Protein AF-A0AAV4HWH4-F1 (afdb_monomer_lite)

Radius of gyration: 40.62 Å; chains: 1; bounding box: 94×68×140 Å

Structure (mmCIF, N/CA/C/O backbone):
data_AF-A0AAV4HWH4-F1
#
_entry.id   AF-A0AAV4HWH4-F1
#
loop_
_atom_site.group_PDB
_atom_site.id
_atom_site.type_symbol
_atom_site.label_atom_id
_atom_site.label_alt_id
_atom_site.label_comp_id
_atom_site.label_asym_id
_atom_site.label_entity_id
_atom_site.label_seq_id
_atom_site.pdbx_PDB_ins_code
_atom_site.Cartn_x
_atom_site.Cartn_y
_atom_site.Cartn_z
_atom_site.occupancy
_atom_site.B_iso_or_equiv
_atom_site.auth_seq_id
_atom_site.auth_comp_id
_atom_site.auth_asym_id
_atom_site.auth_atom_id
_atom_site.pdbx_PDB_model_num
ATOM 1 N N . MET A 1 1 ? 38.257 16.124 -88.987 1.00 31.00 1 MET A N 1
ATOM 2 C CA . MET A 1 1 ? 37.084 15.639 -88.225 1.00 31.00 1 MET A CA 1
ATOM 3 C C . MET A 1 1 ? 37.602 14.963 -86.954 1.00 31.00 1 MET A C 1
ATOM 5 O O . MET A 1 1 ? 37.795 13.763 -86.956 1.00 31.00 1 MET A O 1
ATOM 9 N N . THR A 1 2 ? 38.015 15.641 -85.876 1.00 37.25 2 THR A N 1
ATOM 10 C CA . THR A 1 2 ? 37.569 16.928 -85.294 1.00 37.25 2 THR A CA 1
ATOM 11 C C . THR A 1 2 ? 36.067 16.977 -85.010 1.00 37.25 2 THR A C 1
ATOM 13 O O . THR A 1 2 ? 35.373 17.668 -85.743 1.00 37.25 2 THR A O 1
ATOM 16 N N . THR A 1 3 ? 35.615 16.251 -83.969 1.00 33.22 3 THR A N 1
ATOM 17 C CA . THR A 1 3 ? 34.423 16.556 -83.118 1.00 33.22 3 THR A CA 1
ATOM 18 C C . THR A 1 3 ? 34.149 15.521 -82.003 1.00 33.22 3 THR A C 1
ATOM 20 O O . THR A 1 3 ? 33.497 15.871 -81.027 1.00 33.22 3 THR A O 1
ATOM 23 N N . GLY A 1 4 ? 34.652 14.279 -82.079 1.00 31.33 4 GLY A N 1
ATOM 24 C CA . GLY A 1 4 ? 34.211 13.190 -81.178 1.00 31.33 4 GLY A CA 1
ATOM 25 C C . GLY A 1 4 ? 34.726 13.178 -79.724 1.00 31.33 4 GLY A C 1
ATOM 26 O O . GLY A 1 4 ? 34.066 12.618 -78.861 1.00 31.33 4 GLY A O 1
ATOM 27 N N . TRP A 1 5 ? 35.881 13.783 -79.419 1.00 31.27 5 TRP A N 1
ATOM 28 C CA . TRP A 1 5 ? 36.548 13.630 -78.105 1.00 31.27 5 TRP A CA 1
ATOM 29 C C . TRP A 1 5 ? 36.173 14.681 -77.038 1.00 31.27 5 TRP A C 1
ATOM 31 O O . TRP A 1 5 ? 36.711 14.654 -75.935 1.00 31.27 5 TRP A O 1
ATOM 41 N N . ARG A 1 6 ? 35.255 15.614 -77.333 1.00 30.45 6 ARG A N 1
ATOM 42 C CA . ARG A 1 6 ? 34.819 16.658 -76.375 1.00 30.45 6 ARG A CA 1
ATOM 43 C C . ARG A 1 6 ? 33.550 16.314 -75.582 1.00 30.45 6 ARG A C 1
ATOM 45 O O . ARG A 1 6 ? 33.236 17.029 -74.640 1.00 30.45 6 ARG A O 1
ATOM 52 N N . SER A 1 7 ? 32.851 15.228 -75.909 1.00 32.34 7 SER A N 1
ATOM 53 C CA . SER A 1 7 ? 31.607 14.819 -75.232 1.00 32.34 7 SER A CA 1
ATOM 54 C C . SER A 1 7 ? 31.819 14.088 -73.899 1.00 32.34 7 SER A C 1
ATOM 56 O O . SER A 1 7 ? 30.896 14.023 -73.097 1.00 32.34 7 SER A O 1
ATOM 58 N N . TRP A 1 8 ? 33.019 13.565 -73.620 1.00 32.31 8 TRP A N 1
ATOM 59 C CA . TRP A 1 8 ? 33.271 12.750 -72.418 1.00 32.31 8 TRP A CA 1
ATOM 60 C C . TRP A 1 8 ? 33.640 13.565 -71.164 1.00 32.31 8 TRP A C 1
ATOM 62 O O . TRP A 1 8 ? 33.438 13.110 -70.043 1.00 32.31 8 TRP A O 1
ATOM 72 N N . GLN A 1 9 ? 34.139 14.796 -71.332 1.00 31.34 9 GLN A N 1
ATOM 73 C CA . GLN A 1 9 ? 34.405 15.721 -70.216 1.00 31.34 9 GLN A CA 1
ATOM 74 C C . GLN A 1 9 ? 33.187 16.580 -69.826 1.00 31.34 9 GLN A C 1
ATOM 76 O O . GLN A 1 9 ? 33.262 17.293 -68.834 1.00 31.34 9 GLN A O 1
ATOM 81 N N . HIS A 1 10 ? 32.072 16.489 -70.562 1.00 31.94 10 HIS A N 1
ATOM 82 C CA . HIS A 1 10 ? 30.820 17.224 -70.305 1.00 31.94 10 HIS A CA 1
ATOM 83 C C . HIS A 1 10 ? 29.681 16.292 -69.830 1.00 31.94 10 HIS A C 1
ATOM 85 O O . HIS A 1 10 ? 28.513 16.469 -70.155 1.00 31.94 10 HIS A O 1
ATOM 91 N N . ALA A 1 11 ? 30.065 15.206 -69.150 1.00 32.03 11 ALA A N 1
ATOM 92 C CA . ALA A 1 11 ? 29.164 14.230 -68.529 1.00 32.03 11 ALA A CA 1
ATOM 93 C C . ALA A 1 11 ? 29.600 13.845 -67.099 1.00 32.03 11 ALA A C 1
ATOM 95 O O . ALA A 1 11 ? 28.876 13.150 -66.389 1.00 32.03 11 ALA A O 1
ATOM 96 N N . ARG A 1 12 ? 30.796 14.280 -66.673 1.00 30.09 12 ARG A N 1
ATOM 97 C CA . ARG A 1 12 ? 31.337 14.070 -65.316 1.00 30.09 12 ARG A CA 1
ATOM 98 C C . ARG A 1 12 ? 30.929 15.181 -64.353 1.00 30.09 12 ARG A C 1
ATOM 100 O O . ARG A 1 12 ? 31.027 15.034 -63.141 1.00 30.09 12 ARG A O 1
ATOM 107 N N . THR A 1 13 ? 30.523 16.303 -64.912 1.00 33.69 13 THR A N 1
ATOM 108 C CA . THR A 1 13 ? 30.382 17.568 -64.219 1.00 33.69 13 THR A CA 1
ATOM 109 C C . THR A 1 13 ? 28.881 17.930 -64.220 1.00 33.69 13 THR A C 1
ATOM 111 O O . THR A 1 13 ? 28.396 18.459 -63.225 1.00 33.69 13 THR A O 1
ATOM 114 N N . ILE A 1 14 ? 28.055 17.481 -65.179 1.00 33.00 14 ILE A N 1
ATOM 115 C CA . ILE A 1 14 ? 26.596 17.317 -64.986 1.00 33.00 14 ILE A CA 1
ATOM 116 C C . ILE A 1 14 ? 26.352 16.190 -63.948 1.00 33.00 14 ILE A C 1
ATOM 118 O O . ILE A 1 14 ? 25.985 15.061 -64.252 1.00 33.00 14 ILE A O 1
ATOM 122 N N . ALA A 1 15 ? 26.678 16.499 -62.679 1.00 32.03 15 ALA A N 1
ATOM 123 C CA . ALA A 1 15 ? 26.871 15.547 -61.582 1.00 32.03 15 ALA A CA 1
ATOM 124 C C . ALA A 1 15 ? 26.743 16.105 -60.128 1.00 32.03 15 ALA A C 1
ATOM 126 O O . ALA A 1 15 ? 27.382 15.555 -59.233 1.00 32.03 15 ALA A O 1
ATOM 127 N N . LEU A 1 16 ? 25.931 17.152 -59.849 1.00 37.94 16 LEU A N 1
ATOM 128 C CA . LEU A 1 16 ? 25.263 17.304 -58.524 1.00 37.94 16 LEU A CA 1
ATOM 129 C C . LEU A 1 16 ? 24.168 18.392 -58.470 1.00 37.94 16 LEU A C 1
ATOM 131 O O . LEU A 1 16 ? 24.487 19.551 -58.683 1.00 37.94 16 LEU A O 1
ATOM 135 N N . ASN A 1 17 ? 22.934 18.069 -58.066 1.00 34.72 17 ASN A N 1
ATOM 136 C CA . ASN A 1 17 ? 21.804 18.982 -57.768 1.00 34.72 17 ASN A CA 1
ATOM 137 C C . ASN A 1 17 ? 21.167 19.709 -58.979 1.00 34.72 17 ASN A C 1
ATOM 139 O O . ASN A 1 17 ? 21.891 20.167 -59.858 1.00 34.72 17 ASN A O 1
ATOM 143 N N . ARG A 1 18 ? 19.838 19.944 -59.012 1.00 44.41 18 ARG A N 1
ATOM 144 C CA . ARG A 1 18 ? 18.927 20.102 -57.842 1.00 44.41 18 ARG A CA 1
ATOM 145 C C . ARG A 1 18 ? 17.773 19.111 -57.633 1.00 44.41 18 ARG A C 1
ATOM 147 O O . ARG A 1 18 ? 17.337 19.044 -56.494 1.00 44.41 18 ARG A O 1
ATOM 154 N N . ASP A 1 19 ? 17.385 18.307 -58.620 1.00 41.72 19 ASP A N 1
ATOM 155 C CA . ASP A 1 19 ? 16.590 17.074 -58.389 1.00 41.72 19 ASP A CA 1
ATOM 156 C C . ASP A 1 19 ? 17.247 15.820 -58.981 1.00 41.72 19 ASP A C 1
ATOM 158 O O . ASP A 1 19 ? 16.870 14.692 -58.682 1.00 41.72 19 ASP A O 1
ATOM 162 N N . GLU A 1 20 ? 18.329 16.003 -59.733 1.00 46.97 20 GLU A N 1
ATOM 163 C CA . GLU A 1 20 ? 19.244 14.930 -60.075 1.00 46.97 20 GLU A CA 1
ATOM 164 C C . GLU A 1 20 ? 20.599 15.253 -59.441 1.00 46.97 20 GLU A C 1
ATOM 166 O O . GLU A 1 20 ? 21.101 16.375 -59.552 1.00 46.97 20 GLU A O 1
ATOM 171 N N . TRP A 1 21 ? 21.290 14.246 -58.892 1.00 33.41 21 TRP A N 1
ATOM 172 C CA . TRP A 1 21 ? 22.748 14.311 -58.681 1.00 33.41 21 TRP A CA 1
ATOM 173 C C . TRP A 1 21 ? 23.472 14.427 -60.047 1.00 33.41 21 TRP A C 1
ATOM 175 O O . TRP A 1 21 ? 24.672 14.270 -60.097 1.00 33.41 21 TRP A O 1
ATOM 185 N N . ARG A 1 22 ? 22.779 14.733 -61.160 1.00 34.41 22 ARG A N 1
ATOM 186 C CA . ARG A 1 22 ? 23.283 15.065 -62.497 1.00 34.41 22 ARG A CA 1
ATOM 187 C C . ARG A 1 22 ? 22.965 16.505 -62.936 1.00 34.41 22 ARG A C 1
ATOM 189 O O . ARG A 1 22 ? 22.209 16.715 -63.876 1.00 34.41 22 ARG A O 1
ATOM 196 N N . THR A 1 23 ? 23.564 17.528 -62.306 1.00 34.66 23 THR A N 1
ATOM 197 C CA . THR A 1 23 ? 23.648 18.861 -62.969 1.00 34.66 23 THR A CA 1
ATOM 198 C C . THR A 1 23 ? 24.802 19.799 -62.564 1.00 34.66 23 THR A C 1
ATOM 200 O O . THR A 1 23 ? 25.604 20.181 -63.408 1.00 34.66 23 THR A O 1
ATOM 203 N N . SER A 1 24 ? 24.927 20.218 -61.302 1.00 34.03 24 SER A N 1
ATOM 204 C CA . SER A 1 24 ? 25.642 21.476 -60.968 1.00 34.03 24 SER A CA 1
ATOM 205 C C . SER A 1 24 ? 27.168 21.415 -60.758 1.00 34.03 24 SER A C 1
ATOM 207 O O . SER A 1 24 ? 27.754 22.446 -60.428 1.00 34.03 24 SER A O 1
ATOM 209 N N . VAL A 1 25 ? 27.861 20.289 -60.963 1.00 36.56 25 VAL A N 1
ATOM 210 C CA . VAL A 1 25 ? 29.344 20.271 -60.876 1.00 36.56 25 VAL A CA 1
ATOM 211 C C . VAL A 1 25 ? 29.967 20.936 -62.125 1.00 36.56 25 VAL A C 1
ATOM 213 O O . VAL A 1 25 ? 30.995 21.589 -62.010 1.00 36.56 25 VAL A O 1
ATOM 216 N N . GLU A 1 26 ? 29.290 20.916 -63.285 1.00 34.16 26 GLU A N 1
ATOM 217 C CA . GLU A 1 26 ? 29.670 21.531 -64.575 1.00 34.16 26 GLU A CA 1
ATOM 218 C C . GLU A 1 26 ? 29.556 23.042 -64.495 1.00 34.16 26 GLU A C 1
ATOM 220 O O . GLU A 1 26 ? 30.440 23.750 -64.968 1.00 34.16 26 GLU A O 1
ATOM 225 N N . ALA A 1 27 ? 28.524 23.523 -63.799 1.00 33.56 27 ALA A N 1
ATOM 226 C CA . ALA A 1 27 ? 28.397 24.923 -63.432 1.00 33.56 27 ALA A CA 1
ATOM 227 C C . ALA A 1 27 ? 29.548 25.367 -62.509 1.00 33.56 27 ALA A C 1
ATOM 229 O O . ALA A 1 27 ? 30.141 26.414 -62.748 1.00 33.56 27 ALA A O 1
ATOM 230 N N . LEU A 1 28 ? 29.910 24.558 -61.503 1.00 32.31 28 LEU A N 1
ATOM 231 C CA . LEU A 1 28 ? 30.977 24.876 -60.542 1.00 32.31 28 LEU A CA 1
ATOM 232 C C . LEU A 1 28 ? 32.387 24.846 -61.154 1.00 32.31 28 LEU A C 1
ATOM 234 O O . LEU A 1 28 ? 33.190 25.731 -60.874 1.00 32.31 28 LEU A O 1
ATOM 238 N N . CYS A 1 29 ? 32.696 23.887 -62.031 1.00 32.56 29 CYS A N 1
ATOM 239 C CA . CYS A 1 29 ? 33.965 23.878 -62.766 1.00 32.56 29 CYS A CA 1
ATOM 240 C C . CYS A 1 29 ? 34.036 24.959 -63.860 1.00 32.56 29 CYS A C 1
ATOM 242 O O . CYS A 1 29 ? 35.139 25.338 -64.254 1.00 32.56 29 CYS A O 1
ATOM 244 N N . ALA A 1 30 ? 32.898 25.472 -64.345 1.00 32.81 30 ALA A N 1
ATOM 245 C CA . ALA A 1 30 ? 32.865 26.581 -65.297 1.00 32.81 30 ALA A CA 1
ATOM 246 C C . ALA A 1 30 ? 33.207 27.929 -64.636 1.00 32.81 30 ALA A C 1
ATOM 248 O O . ALA A 1 30 ? 34.033 28.661 -65.179 1.00 32.81 30 ALA A O 1
ATOM 249 N N . THR A 1 31 ? 32.677 28.228 -63.440 1.00 29.98 31 THR A N 1
ATOM 250 C CA . THR A 1 31 ? 33.090 29.416 -62.656 1.00 29.98 31 THR A CA 1
ATOM 251 C C . THR A 1 31 ? 34.530 29.324 -62.146 1.00 29.98 31 THR A C 1
ATOM 253 O O . THR A 1 31 ? 35.178 30.346 -61.921 1.00 29.98 31 THR A O 1
ATOM 256 N N . TRP A 1 32 ? 35.091 28.117 -62.028 1.00 31.42 32 TRP A N 1
ATOM 257 C CA . TRP A 1 32 ? 36.477 27.899 -61.592 1.00 31.42 32 TRP A CA 1
ATOM 258 C C . TRP A 1 32 ? 37.552 28.193 -62.662 1.00 31.42 32 TRP A C 1
ATOM 260 O O . TRP A 1 32 ? 38.710 27.822 -62.491 1.00 31.42 32 TRP A O 1
ATOM 270 N N . ARG A 1 33 ? 37.201 28.886 -63.758 1.00 29.06 33 ARG A N 1
ATOM 271 C CA . ARG A 1 33 ? 38.173 29.517 -64.678 1.00 29.06 33 ARG A CA 1
ATOM 272 C C . ARG A 1 33 ? 38.369 31.017 -64.456 1.00 29.06 33 ARG A C 1
ATOM 274 O O . ARG A 1 33 ? 39.282 31.586 -65.043 1.00 29.06 33 ARG A O 1
ATOM 281 N N . GLU A 1 34 ? 37.563 31.655 -63.609 1.00 31.30 34 GLU A N 1
ATOM 282 C CA . GLU A 1 34 ? 37.685 33.094 -63.314 1.00 31.30 34 GLU A CA 1
ATOM 283 C C . GLU A 1 34 ? 38.361 33.391 -61.966 1.00 31.30 34 GLU A C 1
ATOM 285 O O . GLU A 1 34 ? 38.709 34.539 -61.694 1.00 31.30 34 GLU A O 1
ATOM 290 N N . VAL A 1 35 ? 38.651 32.354 -61.169 1.00 29.34 35 VAL A N 1
ATOM 291 C CA . VAL A 1 35 ? 39.336 32.450 -59.863 1.00 29.34 35 VAL A CA 1
ATOM 292 C C . VAL A 1 35 ? 40.824 32.052 -59.955 1.00 29.34 35 VAL A C 1
ATOM 294 O O . VAL A 1 35 ? 41.457 31.715 -58.962 1.00 29.34 35 VAL A O 1
ATOM 297 N N . ASP A 1 36 ? 41.444 32.182 -61.133 1.00 27.03 36 ASP A N 1
ATOM 298 C CA . ASP A 1 36 ? 42.907 32.051 -61.319 1.00 27.03 36 ASP A CA 1
ATOM 299 C C . ASP A 1 36 ? 43.675 33.322 -60.870 1.00 27.03 36 ASP A C 1
ATOM 301 O O . ASP A 1 36 ? 44.651 33.763 -61.474 1.00 27.03 36 ASP A O 1
ATOM 305 N N . ARG A 1 37 ? 43.170 33.988 -59.822 1.00 30.12 37 ARG A N 1
ATOM 306 C CA . ARG A 1 37 ? 43.711 35.220 -59.227 1.00 30.12 37 ARG A CA 1
ATOM 307 C C . ARG A 1 37 ? 43.385 35.287 -57.731 1.00 30.12 37 ARG A C 1
ATOM 309 O O . ARG A 1 37 ? 42.453 35.985 -57.347 1.00 30.12 37 ARG A O 1
ATOM 316 N N . CYS A 1 38 ? 44.159 34.557 -56.916 1.00 25.70 38 CYS A N 1
ATOM 317 C CA . CYS A 1 38 ? 44.737 34.996 -55.624 1.00 25.70 38 CYS A CA 1
ATOM 318 C C . CYS A 1 38 ? 45.221 33.819 -54.746 1.00 25.70 38 CYS A C 1
ATOM 320 O O . CYS A 1 38 ? 44.458 33.224 -53.997 1.00 25.70 38 CYS A O 1
ATOM 322 N N . ASN A 1 39 ? 46.529 33.550 -54.793 1.00 29.67 39 ASN A N 1
ATOM 323 C CA . ASN A 1 39 ? 47.391 33.048 -53.709 1.00 29.67 39 ASN A CA 1
ATOM 324 C C . ASN A 1 39 ? 46.778 32.262 -52.514 1.00 29.67 39 ASN A C 1
ATOM 326 O O . ASN A 1 39 ? 46.584 32.822 -51.441 1.00 29.67 39 ASN A O 1
ATOM 330 N N . GLY A 1 40 ? 46.786 30.928 -52.617 1.00 33.59 40 GLY A N 1
ATOM 331 C CA . GLY A 1 40 ? 47.589 30.093 -51.706 1.00 33.59 40 GLY A CA 1
ATOM 332 C C . GLY A 1 40 ? 47.021 29.587 -50.358 1.00 33.59 40 GLY A C 1
ATOM 333 O O . GLY A 1 40 ? 46.648 30.350 -49.476 1.00 33.59 40 GLY A O 1
ATOM 334 N N . ARG A 1 41 ? 47.267 28.279 -50.142 1.00 37.00 41 ARG A N 1
ATOM 335 C CA . ARG A 1 41 ? 47.274 27.480 -48.887 1.00 37.00 41 ARG A CA 1
ATOM 336 C C . ARG A 1 41 ? 45.956 26.823 -48.409 1.00 37.00 41 ARG A C 1
ATOM 338 O O . ARG A 1 41 ? 44.863 27.354 -48.501 1.00 37.00 41 ARG A O 1
ATOM 345 N N . VAL A 1 42 ? 46.156 25.642 -47.808 1.00 28.33 42 VAL A N 1
ATOM 346 C CA . VAL A 1 42 ? 45.250 24.801 -46.988 1.00 28.33 42 VAL A CA 1
ATOM 347 C C . VAL A 1 42 ? 44.076 24.083 -47.683 1.00 28.33 42 VAL A C 1
ATOM 349 O O . VAL A 1 42 ? 43.915 22.887 -47.445 1.00 28.33 42 VAL A O 1
ATOM 352 N N . GLU A 1 43 ? 43.283 24.710 -48.553 1.00 26.25 43 GLU A N 1
ATOM 353 C CA . GLU A 1 43 ? 41.988 24.112 -48.960 1.00 26.25 43 GLU A CA 1
ATOM 354 C C . GLU A 1 43 ? 42.082 22.852 -49.852 1.00 26.25 43 GLU A C 1
ATOM 356 O O . GLU A 1 43 ? 41.254 21.943 -49.736 1.00 26.25 43 GLU A O 1
ATOM 361 N N . CYS A 1 44 ? 43.127 22.711 -50.678 1.00 26.22 44 CYS A N 1
ATOM 362 C CA . CYS A 1 44 ? 43.272 21.559 -51.585 1.00 26.22 44 CYS A CA 1
ATOM 363 C C . CYS A 1 44 ? 43.401 20.200 -50.865 1.00 26.22 44 CYS A C 1
ATOM 365 O O . CYS A 1 44 ? 43.035 19.170 -51.431 1.00 26.22 44 CYS A O 1
ATOM 367 N N . ALA A 1 45 ? 43.883 20.174 -49.616 1.00 28.64 45 ALA A N 1
ATOM 368 C CA . ALA A 1 45 ? 43.985 18.938 -48.832 1.00 28.64 45 ALA A CA 1
ATOM 369 C C . ALA A 1 45 ? 42.609 18.423 -48.364 1.00 28.64 45 ALA A C 1
ATOM 371 O O . ALA A 1 45 ? 42.392 17.214 -48.250 1.00 28.64 45 ALA A O 1
ATOM 372 N N . ILE A 1 46 ? 41.663 19.339 -48.136 1.00 28.62 46 ILE A N 1
ATOM 373 C CA . ILE A 1 46 ? 40.304 19.032 -47.678 1.00 28.62 46 ILE A CA 1
ATOM 374 C C . ILE A 1 46 ? 39.490 18.455 -48.842 1.00 28.62 46 ILE A C 1
ATOM 376 O O . ILE A 1 46 ? 38.853 17.413 -48.697 1.00 28.62 46 ILE A O 1
ATOM 380 N N . ILE A 1 47 ? 39.576 19.072 -50.025 1.00 29.22 47 ILE A N 1
ATOM 381 C CA . ILE A 1 47 ? 38.819 18.646 -51.211 1.00 29.22 47 ILE A CA 1
ATOM 382 C C . ILE A 1 47 ? 39.290 17.267 -51.712 1.00 29.22 47 ILE A C 1
ATOM 384 O O . ILE A 1 47 ? 38.450 16.408 -51.978 1.00 29.22 47 ILE A O 1
ATOM 388 N N . CYS A 1 48 ? 40.602 16.993 -51.746 1.00 26.61 48 CYS A N 1
ATOM 389 C CA . CYS A 1 48 ? 41.100 15.645 -52.059 1.00 26.61 48 CYS A CA 1
ATOM 390 C C . CYS A 1 48 ? 40.623 14.587 -51.048 1.00 26.61 48 CYS A C 1
ATOM 392 O O . CYS A 1 48 ? 40.226 13.498 -51.457 1.00 26.61 48 CYS A O 1
ATOM 394 N N . SER A 1 49 ? 40.607 14.906 -49.747 1.00 28.95 49 SER A N 1
ATOM 395 C CA . SER A 1 49 ? 40.155 13.966 -48.706 1.00 28.95 49 SER A CA 1
ATOM 396 C C . SER A 1 49 ? 38.670 13.604 -48.843 1.00 28.95 49 SER A C 1
ATOM 398 O O . SER A 1 49 ? 38.296 12.447 -48.646 1.00 28.95 49 SER A O 1
ATOM 400 N N . VAL A 1 50 ? 37.824 14.573 -49.212 1.00 32.47 50 VAL A N 1
ATOM 401 C CA . VAL A 1 50 ? 36.371 14.381 -49.381 1.00 32.47 50 VAL A CA 1
ATOM 402 C C . VAL A 1 50 ? 36.029 13.626 -50.671 1.00 32.47 50 VAL A C 1
ATOM 404 O O . VAL A 1 50 ? 35.137 12.783 -50.664 1.00 32.47 50 VAL A O 1
ATOM 407 N N . VAL A 1 51 ? 36.732 13.874 -51.781 1.00 34.81 51 VAL A N 1
ATOM 408 C CA . VAL A 1 51 ? 36.450 13.168 -53.047 1.00 34.81 51 VAL A CA 1
ATOM 409 C C . VAL A 1 51 ? 36.890 11.698 -52.981 1.00 34.81 51 VAL A C 1
ATOM 411 O O . VAL A 1 51 ? 36.131 10.820 -53.388 1.00 34.81 51 VAL A O 1
ATOM 414 N N . LEU A 1 52 ? 38.056 11.409 -52.387 1.00 37.06 52 LEU A N 1
ATOM 415 C CA . LEU A 1 52 ? 38.549 10.033 -52.217 1.00 37.06 52 LEU A CA 1
ATOM 416 C C . LEU A 1 52 ? 37.692 9.187 -51.256 1.00 37.06 52 LEU A C 1
ATOM 418 O O . LEU A 1 52 ? 37.576 7.979 -51.455 1.00 37.06 52 LEU A O 1
ATOM 422 N N . THR A 1 53 ? 37.060 9.782 -50.236 1.00 40.41 53 THR A N 1
ATOM 423 C CA . THR A 1 53 ? 36.214 9.023 -49.289 1.00 40.41 53 THR A CA 1
ATOM 424 C C . THR A 1 53 ? 34.913 8.520 -49.917 1.00 40.41 53 THR A C 1
ATOM 426 O O . THR A 1 53 ? 34.478 7.413 -49.600 1.00 40.41 53 THR A O 1
ATOM 429 N N . PHE A 1 54 ? 34.297 9.283 -50.826 1.00 52.97 54 PHE A N 1
ATOM 430 C CA . PHE A 1 54 ? 33.042 8.871 -51.469 1.00 52.97 54 PHE A CA 1
ATOM 431 C C . PHE A 1 54 ? 33.233 7.802 -52.558 1.00 52.97 54 PHE A C 1
ATOM 433 O O . PHE A 1 54 ? 32.375 6.934 -52.700 1.00 52.97 54 PHE A O 1
ATOM 440 N N . GLU A 1 55 ? 34.351 7.806 -53.288 1.00 52.62 55 GLU A N 1
ATOM 441 C CA . GLU A 1 55 ? 34.634 6.789 -54.316 1.00 52.62 55 GLU A CA 1
ATOM 442 C C . GLU A 1 55 ? 34.857 5.398 -53.691 1.00 52.62 55 GLU A C 1
ATOM 444 O O . GLU A 1 55 ? 34.250 4.414 -54.117 1.00 52.62 55 GLU A O 1
ATOM 449 N N . VAL A 1 56 ? 35.625 5.326 -52.595 1.00 59.00 56 VAL A N 1
ATOM 450 C CA . VAL A 1 56 ? 35.836 4.086 -51.822 1.00 59.00 56 VAL A CA 1
ATOM 451 C C . VAL A 1 56 ? 34.524 3.550 -51.232 1.00 59.00 56 VAL A C 1
ATOM 453 O O . VAL A 1 56 ? 34.296 2.339 -51.233 1.00 59.00 56 VAL A O 1
ATOM 456 N N . LEU A 1 57 ? 33.634 4.437 -50.769 1.00 60.69 57 LEU A N 1
ATOM 457 C CA . LEU A 1 57 ? 32.319 4.064 -50.242 1.00 60.69 57 LEU A CA 1
ATOM 458 C C . LEU A 1 57 ? 31.424 3.412 -51.313 1.00 60.69 57 LEU A C 1
ATOM 460 O O . LEU A 1 57 ? 30.771 2.406 -51.029 1.00 60.69 57 LEU A O 1
ATOM 464 N N . ILE A 1 58 ? 31.412 3.956 -52.535 1.00 59.12 58 ILE A N 1
ATOM 465 C CA . ILE A 1 58 ? 30.632 3.416 -53.662 1.00 59.12 58 ILE A CA 1
ATOM 466 C C . ILE A 1 58 ? 31.147 2.022 -54.046 1.00 59.12 58 ILE A C 1
ATOM 468 O O . ILE A 1 58 ? 30.364 1.073 -54.081 1.00 59.12 58 ILE A O 1
ATOM 472 N N . ILE A 1 59 ? 32.464 1.865 -54.222 1.00 63.81 59 ILE A N 1
ATOM 473 C CA . ILE A 1 59 ? 33.092 0.577 -54.570 1.00 63.81 59 ILE A CA 1
ATOM 474 C C . ILE A 1 59 ? 32.808 -0.491 -53.496 1.00 63.81 59 ILE A C 1
ATOM 476 O O . ILE A 1 59 ? 32.504 -1.646 -53.817 1.00 63.81 59 ILE A O 1
ATOM 480 N N . ALA A 1 60 ? 32.857 -0.119 -52.212 1.00 61.06 60 ALA A N 1
ATOM 481 C CA . ALA A 1 60 ? 32.523 -1.023 -51.111 1.00 61.06 60 ALA A CA 1
ATOM 482 C C . ALA A 1 60 ? 31.042 -1.454 -51.139 1.00 61.06 60 ALA A C 1
ATOM 484 O O . ALA A 1 60 ? 30.743 -2.635 -50.945 1.00 61.06 60 ALA A O 1
ATOM 485 N N . ALA A 1 61 ? 30.120 -0.528 -51.421 1.00 56.50 61 ALA A N 1
ATOM 486 C CA . ALA A 1 61 ? 28.690 -0.819 -51.514 1.00 56.50 61 ALA A CA 1
ATOM 487 C C . ALA A 1 61 ? 28.353 -1.743 -52.702 1.00 56.50 61 ALA A C 1
ATOM 489 O O . ALA A 1 61 ? 27.618 -2.718 -52.530 1.00 56.50 61 ALA A O 1
ATOM 490 N N . GLU A 1 62 ? 28.934 -1.498 -53.880 1.00 58.09 62 GLU A N 1
ATOM 491 C CA . GLU A 1 62 ? 28.774 -2.355 -55.065 1.00 58.09 62 GLU A CA 1
ATOM 492 C C . GLU A 1 62 ? 29.321 -3.772 -54.815 1.00 58.09 62 GLU A C 1
ATOM 494 O O . GLU A 1 62 ? 28.652 -4.767 -55.110 1.00 58.09 62 GLU A O 1
ATOM 499 N N . THR A 1 63 ? 30.491 -3.877 -54.174 1.00 64.25 63 THR A N 1
ATOM 500 C CA . THR A 1 63 ? 31.107 -5.163 -53.800 1.00 64.25 63 THR A CA 1
ATOM 501 C C . THR A 1 63 ? 30.204 -5.978 -52.867 1.00 64.25 63 THR A C 1
ATOM 503 O O . THR A 1 63 ? 30.008 -7.180 -53.077 1.00 64.25 63 THR A O 1
ATOM 506 N N . VAL A 1 64 ? 29.608 -5.336 -51.856 1.00 61.38 64 VAL A N 1
ATOM 507 C CA . VAL A 1 64 ? 28.653 -5.987 -50.944 1.00 61.38 64 VAL A CA 1
ATOM 508 C C . VAL A 1 64 ? 27.368 -6.385 -51.676 1.00 61.38 64 VAL A C 1
ATOM 510 O O . VAL A 1 64 ? 26.871 -7.492 -51.468 1.00 61.38 64 VAL A O 1
ATOM 513 N N . GLN A 1 65 ? 26.859 -5.558 -52.594 1.00 56.31 65 GLN A N 1
ATOM 514 C CA . GLN A 1 65 ? 25.654 -5.875 -53.366 1.00 56.31 65 GLN A CA 1
ATOM 515 C C . GLN A 1 65 ? 25.821 -7.142 -54.227 1.00 56.31 65 GLN A C 1
ATOM 517 O O . GLN A 1 65 ? 24.899 -7.959 -54.303 1.00 56.31 65 GLN A O 1
ATOM 522 N N . VAL A 1 66 ? 26.989 -7.343 -54.848 1.00 58.84 66 VAL A N 1
ATOM 523 C CA . VAL A 1 66 ? 27.302 -8.560 -55.624 1.00 58.84 66 VAL A CA 1
ATOM 524 C C . VAL A 1 66 ? 27.376 -9.797 -54.719 1.00 58.84 66 VAL A C 1
ATOM 526 O O . VAL A 1 66 ? 26.813 -10.848 -55.050 1.00 58.84 66 VAL A O 1
ATOM 529 N N . LYS A 1 67 ? 28.004 -9.676 -53.541 1.00 60.19 67 LYS A N 1
ATOM 530 C CA . LYS A 1 67 ? 28.084 -10.765 -52.552 1.00 60.19 67 LYS A CA 1
ATOM 531 C C . LYS A 1 67 ? 26.699 -11.162 -52.028 1.00 60.19 67 LYS A C 1
ATOM 533 O O . LYS A 1 67 ? 26.374 -12.347 -52.040 1.00 60.19 67 LYS A O 1
ATOM 538 N N . LEU A 1 68 ? 25.838 -10.201 -51.686 1.00 58.47 68 LEU A N 1
ATOM 539 C CA . LEU A 1 68 ? 24.470 -10.467 -51.215 1.00 58.47 68 LEU A CA 1
ATOM 540 C C . LEU A 1 68 ? 23.612 -11.209 -52.256 1.00 58.47 68 LEU A C 1
ATOM 542 O O . LEU A 1 68 ? 22.934 -12.175 -51.904 1.00 58.47 68 LEU A O 1
ATOM 546 N N . ARG A 1 69 ? 23.693 -10.844 -53.547 1.00 56.41 69 ARG A N 1
ATOM 547 C CA . ARG A 1 69 ? 23.016 -11.599 -54.627 1.00 56.41 69 ARG A CA 1
ATOM 548 C C . ARG A 1 69 ? 23.527 -13.040 -54.741 1.00 56.41 69 ARG A C 1
ATOM 550 O O . ARG A 1 69 ? 22.753 -13.942 -55.050 1.00 56.41 69 ARG A O 1
ATOM 557 N N . THR A 1 70 ? 24.812 -13.264 -54.468 1.00 60.81 70 THR A N 1
ATOM 558 C CA . THR A 1 70 ? 25.440 -14.596 -54.508 1.00 60.81 70 THR A CA 1
ATOM 559 C C . THR A 1 70 ? 25.029 -15.470 -53.315 1.00 60.81 70 THR A C 1
ATOM 561 O O . THR A 1 70 ? 24.892 -16.679 -53.470 1.00 60.81 70 THR A O 1
ATOM 564 N N . ILE A 1 71 ? 24.797 -14.880 -52.138 1.00 59.03 71 ILE A N 1
ATOM 565 C CA . ILE A 1 71 ? 24.282 -15.587 -50.949 1.00 59.03 71 ILE A CA 1
ATOM 566 C C . ILE A 1 71 ? 22.804 -15.951 -51.155 1.00 59.03 71 ILE A C 1
ATOM 568 O O . ILE A 1 71 ? 22.427 -17.112 -51.008 1.00 59.03 71 ILE A O 1
ATOM 572 N N . SER A 1 72 ? 21.992 -14.981 -51.593 1.00 53.28 72 SER A N 1
ATOM 573 C CA . SER A 1 72 ? 20.547 -15.134 -51.843 1.00 53.28 72 SER A CA 1
ATOM 574 C C . SER A 1 72 ? 20.186 -16.147 -52.940 1.00 53.28 72 SER A C 1
ATOM 576 O O . SER A 1 72 ? 19.010 -16.456 -53.108 1.00 53.28 72 SER A O 1
ATOM 578 N N . THR A 1 73 ? 21.160 -16.624 -53.719 1.00 58.25 73 THR A N 1
ATOM 579 C CA . THR A 1 73 ? 20.970 -17.622 -54.787 1.00 58.25 73 THR A CA 1
ATOM 580 C C . THR A 1 73 ? 21.539 -19.000 -54.443 1.00 58.25 73 THR A C 1
ATOM 582 O O . THR A 1 73 ? 21.375 -19.923 -55.237 1.00 58.25 73 THR A O 1
ATOM 585 N N . LYS A 1 74 ? 22.214 -19.156 -53.293 1.00 57.41 74 LYS A N 1
ATOM 586 C CA . LYS A 1 74 ? 22.928 -20.391 -52.920 1.00 57.41 74 LYS A CA 1
ATOM 587 C C . LYS A 1 74 ? 22.460 -21.054 -51.627 1.00 57.41 74 LYS A C 1
ATOM 589 O O . LYS A 1 74 ? 22.685 -22.250 -51.484 1.00 57.41 74 LYS A O 1
ATOM 594 N N . ASN A 1 75 ? 21.847 -20.310 -50.707 1.00 53.12 75 ASN A N 1
ATOM 595 C CA . ASN A 1 75 ? 21.437 -20.823 -49.398 1.00 53.12 75 ASN A CA 1
ATOM 596 C C . ASN A 1 75 ? 19.918 -20.711 -49.224 1.00 53.12 75 ASN A C 1
ATOM 598 O O . ASN A 1 75 ? 19.352 -19.657 -49.510 1.00 53.12 75 ASN A O 1
ATOM 602 N N . GLU A 1 76 ? 19.277 -21.769 -48.718 1.00 51.41 76 GLU A N 1
ATOM 603 C CA . GLU A 1 76 ? 17.853 -21.742 -48.338 1.00 51.41 76 GLU A CA 1
ATOM 604 C C . GLU A 1 76 ? 17.622 -20.893 -47.075 1.00 51.41 76 GLU A C 1
ATOM 606 O O . GLU A 1 76 ? 16.646 -20.149 -47.001 1.00 51.41 76 GLU A O 1
ATOM 611 N N . ASP A 1 77 ? 18.562 -20.927 -46.122 1.00 58.44 77 ASP A N 1
ATOM 612 C CA . ASP A 1 77 ? 18.625 -19.986 -45.000 1.00 58.44 77 ASP A CA 1
ATOM 613 C C . ASP A 1 77 ? 19.607 -18.843 -45.313 1.00 58.44 77 ASP A C 1
ATOM 615 O O . ASP A 1 77 ? 20.835 -18.997 -45.326 1.00 58.44 77 ASP A O 1
ATOM 619 N N . ILE A 1 78 ? 19.038 -17.665 -45.571 1.00 59.81 78 ILE A N 1
ATOM 620 C CA . ILE A 1 78 ? 19.777 -16.443 -45.901 1.00 59.81 78 ILE A CA 1
ATOM 621 C C . ILE A 1 78 ? 20.563 -15.918 -44.685 1.00 59.81 78 ILE A C 1
ATOM 623 O O . ILE A 1 78 ? 21.638 -15.348 -44.871 1.00 59.81 78 ILE A O 1
ATOM 627 N N . ILE A 1 79 ? 20.075 -16.116 -43.455 1.00 58.78 79 ILE A N 1
ATOM 628 C CA . ILE A 1 79 ? 20.705 -15.602 -42.228 1.00 58.78 79 ILE A CA 1
ATOM 629 C C . ILE A 1 79 ? 21.945 -16.437 -41.901 1.00 58.78 79 ILE A C 1
ATOM 631 O O . ILE A 1 79 ? 23.032 -15.874 -41.734 1.00 58.78 79 ILE A O 1
ATOM 635 N N . ALA A 1 80 ? 21.822 -17.768 -41.927 1.00 60.66 80 ALA A N 1
ATOM 636 C CA . ALA A 1 80 ? 22.955 -18.681 -41.758 1.00 60.66 80 ALA A CA 1
ATOM 637 C C . ALA A 1 80 ? 24.065 -18.429 -42.799 1.00 60.66 80 ALA A C 1
ATOM 639 O O . ALA A 1 80 ? 25.254 -18.473 -42.479 1.00 60.66 80 ALA A O 1
ATOM 640 N N . GLY A 1 81 ? 23.683 -18.093 -44.037 1.00 59.16 81 GLY A N 1
ATOM 641 C CA . GLY A 1 81 ? 24.611 -17.723 -45.107 1.00 59.16 81 GLY A CA 1
ATOM 642 C C . GLY A 1 81 ? 25.265 -16.341 -44.973 1.00 59.16 81 GLY A C 1
ATOM 643 O O . GLY A 1 81 ? 26.329 -16.118 -45.554 1.00 59.16 81 GLY A O 1
ATOM 644 N N . LEU A 1 82 ? 24.652 -15.406 -44.238 1.00 64.75 82 LEU A N 1
ATOM 645 C CA . LEU A 1 82 ? 25.135 -14.027 -44.090 1.00 64.75 82 LEU A CA 1
ATOM 646 C C . LEU A 1 82 ? 26.027 -13.846 -42.855 1.00 64.75 82 LEU A C 1
ATOM 648 O O . LEU A 1 82 ? 26.980 -13.068 -42.904 1.00 64.75 82 LEU A O 1
ATOM 652 N N . LEU A 1 83 ? 25.775 -14.604 -41.783 1.00 66.94 83 LEU A N 1
ATOM 653 C CA . LEU A 1 83 ? 26.520 -14.547 -40.522 1.00 66.94 83 LEU A CA 1
ATOM 654 C C . LEU A 1 83 ? 28.063 -14.624 -40.668 1.00 66.94 83 LEU A C 1
ATOM 656 O O . LEU A 1 83 ? 28.735 -13.765 -40.090 1.00 66.94 83 LEU A O 1
ATOM 660 N N . PRO A 1 84 ? 28.668 -15.551 -41.449 1.00 70.88 84 PRO A N 1
ATOM 661 C CA . PRO A 1 84 ? 30.129 -15.615 -41.597 1.00 70.88 84 PRO A CA 1
ATOM 662 C C . PRO A 1 84 ? 30.726 -14.469 -42.434 1.00 70.88 84 PRO A C 1
ATOM 664 O O . PRO A 1 84 ? 31.925 -14.217 -42.353 1.00 70.88 84 PRO A O 1
ATOM 667 N N . LEU A 1 85 ? 29.912 -13.761 -43.226 1.00 69.75 85 LEU A N 1
ATOM 668 C CA . LEU A 1 85 ? 30.334 -12.642 -44.082 1.00 69.75 85 LEU A CA 1
ATOM 669 C C . LEU A 1 85 ? 29.907 -11.272 -43.523 1.00 69.75 85 LEU A C 1
ATOM 671 O O . LEU A 1 85 ? 30.195 -10.236 -44.128 1.00 69.75 85 LEU A O 1
ATOM 675 N N . SER A 1 86 ? 29.246 -11.233 -42.360 1.00 69.44 86 SER A N 1
ATOM 676 C CA . SER A 1 86 ? 28.609 -10.022 -41.826 1.00 69.44 86 SER A CA 1
ATOM 677 C C . SER A 1 86 ? 29.592 -8.868 -41.583 1.00 69.44 86 SER A C 1
ATOM 679 O O . SER A 1 86 ? 29.211 -7.706 -41.709 1.00 69.44 86 SER A O 1
ATOM 681 N N . ALA A 1 87 ? 30.862 -9.167 -41.282 1.00 77.19 87 ALA A N 1
ATOM 682 C CA . ALA A 1 87 ? 31.915 -8.164 -41.096 1.00 77.19 87 ALA A CA 1
ATOM 683 C C . ALA A 1 87 ? 32.217 -7.382 -42.390 1.00 77.19 87 ALA A C 1
ATOM 685 O O . ALA A 1 87 ? 32.405 -6.167 -42.352 1.00 77.19 87 ALA A O 1
ATOM 686 N N . GLU A 1 88 ? 32.193 -8.053 -43.546 1.00 71.75 88 GLU A N 1
ATOM 687 C CA . GLU A 1 88 ? 32.376 -7.410 -44.852 1.00 71.75 88 GLU A CA 1
ATOM 688 C C . GLU A 1 88 ? 31.124 -6.634 -45.283 1.00 71.75 88 GLU A C 1
ATOM 690 O O . GLU A 1 88 ? 31.232 -5.551 -45.854 1.00 71.75 88 GLU A O 1
ATOM 695 N N . VAL A 1 89 ? 29.932 -7.164 -44.980 1.00 67.12 89 VAL A N 1
ATOM 696 C CA . VAL A 1 89 ? 28.640 -6.523 -45.291 1.00 67.12 89 VAL A CA 1
ATOM 697 C C . VAL A 1 89 ? 28.450 -5.219 -44.503 1.00 67.12 89 VAL A C 1
ATOM 699 O O . VAL A 1 89 ? 27.886 -4.262 -45.030 1.00 67.12 89 VAL A O 1
ATOM 702 N N . ILE A 1 90 ? 28.956 -5.151 -43.267 1.00 73.12 90 ILE A N 1
ATOM 703 C CA . ILE A 1 90 ? 28.888 -3.953 -42.413 1.00 73.12 90 ILE A CA 1
ATOM 704 C C . ILE A 1 90 ? 29.892 -2.861 -42.832 1.00 73.12 90 ILE A C 1
ATOM 706 O O . ILE A 1 90 ? 29.625 -1.674 -42.633 1.00 73.12 90 ILE A O 1
ATOM 710 N N . HIS A 1 91 ? 31.010 -3.225 -43.468 1.00 78.31 91 HIS A N 1
ATOM 711 C CA . HIS A 1 91 ? 32.091 -2.307 -43.847 1.00 78.31 91 HIS A CA 1
ATOM 712 C C . HIS A 1 91 ? 31.655 -1.016 -44.589 1.00 78.31 91 HIS A C 1
ATOM 714 O O . HIS A 1 91 ? 32.055 0.064 -44.146 1.00 78.31 91 HIS A O 1
ATOM 720 N N . PRO A 1 92 ? 30.823 -1.038 -45.657 1.00 69.50 92 PRO A N 1
ATOM 721 C CA . PRO A 1 92 ? 30.369 0.199 -46.306 1.00 69.50 92 PRO A CA 1
ATOM 722 C C . PRO A 1 92 ? 29.530 1.094 -45.382 1.00 69.50 92 PRO A C 1
ATOM 724 O O . PRO A 1 92 ? 29.629 2.316 -45.468 1.00 69.50 92 PRO A O 1
ATOM 727 N N . PHE A 1 93 ? 28.742 0.532 -44.460 1.00 73.94 93 PHE A N 1
ATOM 728 C CA . PHE A 1 93 ? 27.982 1.339 -43.498 1.00 73.94 93 PHE A CA 1
ATOM 729 C C . PHE A 1 93 ? 28.902 1.999 -42.463 1.00 73.94 93 PHE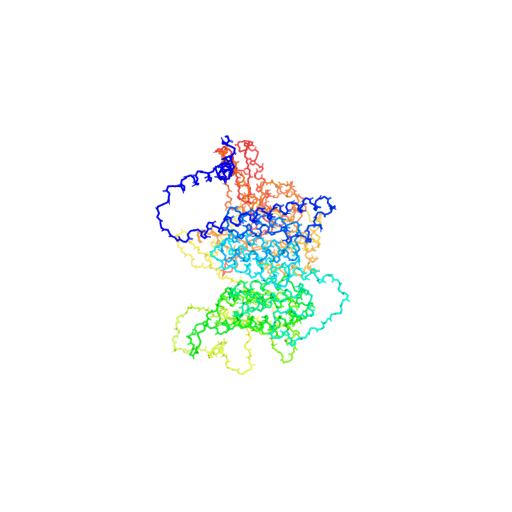 A C 1
ATOM 731 O O . PHE A 1 93 ? 28.673 3.150 -42.102 1.00 73.94 93 PHE A O 1
ATOM 738 N N . VAL A 1 94 ? 29.978 1.319 -42.052 1.00 79.94 94 VAL A N 1
ATOM 739 C CA . VAL A 1 94 ? 31.017 1.879 -41.168 1.00 79.94 94 VAL A CA 1
ATOM 740 C C . VAL A 1 94 ? 31.754 3.029 -41.846 1.00 79.94 94 VAL A C 1
ATOM 742 O O . VAL A 1 94 ? 31.853 4.102 -41.258 1.00 79.94 94 VAL A O 1
ATOM 745 N N . LEU A 1 95 ? 32.182 2.856 -43.103 1.00 73.62 95 LEU A N 1
ATOM 746 C CA . LEU A 1 95 ? 32.771 3.941 -43.895 1.00 73.62 95 LEU A CA 1
ATOM 747 C C . LEU A 1 95 ? 31.806 5.127 -44.038 1.00 73.62 95 LEU A C 1
ATOM 749 O O . LEU A 1 95 ? 32.212 6.275 -43.872 1.00 73.62 95 LEU A O 1
ATOM 753 N N . GLY A 1 96 ? 30.522 4.856 -44.295 1.00 68.56 96 GLY A N 1
ATOM 754 C CA . GLY A 1 96 ? 29.473 5.874 -44.364 1.00 68.56 96 GLY A CA 1
ATOM 755 C C . GLY A 1 96 ? 29.323 6.662 -43.059 1.00 68.56 96 GLY A C 1
ATOM 756 O O . GLY A 1 96 ? 29.241 7.891 -43.091 1.00 68.56 96 GLY A O 1
ATOM 757 N N . CYS A 1 97 ? 29.377 5.983 -41.912 1.00 76.50 97 CYS A N 1
ATOM 758 C CA . CYS A 1 97 ? 29.414 6.606 -40.591 1.00 76.50 97 CYS A CA 1
ATOM 759 C C . CYS A 1 97 ? 30.693 7.434 -40.361 1.00 76.50 97 CYS A C 1
ATOM 761 O O . CYS A 1 97 ? 30.607 8.571 -39.892 1.00 76.50 97 CYS A O 1
ATOM 763 N N . ASP A 1 98 ? 31.866 6.917 -40.741 1.00 79.62 98 ASP A N 1
ATOM 764 C CA . ASP A 1 98 ? 33.155 7.610 -40.596 1.00 79.62 98 ASP A CA 1
ATOM 765 C C . ASP A 1 98 ? 33.259 8.887 -41.464 1.00 79.62 98 ASP A C 1
ATOM 767 O O . ASP A 1 98 ? 34.055 9.772 -41.139 1.00 79.62 98 ASP A O 1
ATOM 771 N N . THR A 1 99 ? 32.407 9.068 -42.490 1.00 75.38 99 THR A N 1
ATOM 772 C CA . THR A 1 99 ? 32.280 10.359 -43.210 1.00 75.38 99 THR A CA 1
ATOM 773 C C . THR A 1 99 ? 31.758 11.507 -42.338 1.00 75.38 99 THR A C 1
ATOM 775 O O . THR A 1 99 ? 31.905 12.670 -42.716 1.00 75.38 99 THR A O 1
ATOM 778 N N . LYS A 1 100 ? 31.105 11.203 -41.203 1.00 77.81 100 LYS A N 1
ATOM 779 C CA . LYS A 1 100 ? 30.484 12.169 -40.271 1.00 77.81 100 LYS A CA 1
ATOM 780 C C . LYS A 1 100 ? 29.439 13.097 -40.917 1.00 77.81 100 LYS A C 1
ATOM 782 O O . LYS A 1 100 ? 29.065 14.116 -40.339 1.00 77.81 100 LYS A O 1
ATOM 787 N N . ASN A 1 101 ? 28.936 12.757 -42.107 1.00 73.94 101 ASN A N 1
ATOM 788 C CA . ASN A 1 101 ? 27.958 13.572 -42.822 1.00 73.94 101 ASN A CA 1
ATOM 789 C C . ASN A 1 101 ? 26.554 13.412 -42.195 1.00 73.94 101 ASN A C 1
ATOM 791 O O . ASN A 1 101 ? 26.028 12.295 -42.187 1.00 73.94 101 ASN A O 1
ATOM 795 N N . PRO A 1 102 ? 25.892 14.498 -41.742 1.00 68.75 102 PRO A N 1
ATOM 796 C CA . PRO A 1 102 ? 24.617 14.421 -41.020 1.00 68.75 102 PRO A CA 1
ATOM 797 C C . PRO A 1 102 ? 23.443 13.882 -41.853 1.00 68.75 102 PRO A C 1
ATOM 799 O O . PRO A 1 102 ? 22.429 13.496 -41.283 1.00 68.75 102 PRO A O 1
ATOM 802 N N . LYS A 1 103 ? 23.553 13.827 -43.190 1.00 69.00 103 LYS A N 1
ATOM 803 C CA . LYS A 1 103 ? 22.537 13.199 -44.055 1.00 69.00 103 LYS A CA 1
ATOM 804 C C . LYS A 1 103 ? 22.752 11.695 -44.245 1.00 69.00 103 LYS A C 1
ATOM 806 O O . LYS A 1 103 ? 21.783 10.969 -44.436 1.00 69.00 103 LYS A O 1
ATOM 811 N N . LEU A 1 104 ? 24.004 11.236 -44.212 1.00 69.12 104 LEU A N 1
ATOM 812 C CA . LEU A 1 104 ? 24.369 9.838 -44.465 1.00 69.12 104 LEU A CA 1
ATOM 813 C C . LEU A 1 104 ? 24.392 9.012 -43.173 1.00 69.12 104 LEU A C 1
ATOM 815 O O . LEU A 1 104 ? 23.879 7.895 -43.145 1.00 69.12 104 LEU A O 1
ATOM 819 N N . LEU A 1 105 ? 24.921 9.593 -42.092 1.00 73.44 105 LEU A N 1
ATOM 820 C CA . LEU A 1 105 ? 25.078 8.950 -40.787 1.00 73.44 105 LEU A CA 1
ATOM 821 C C . LEU A 1 105 ? 23.775 8.302 -40.256 1.00 73.44 105 LEU A C 1
ATOM 823 O O . LEU A 1 105 ? 23.834 7.137 -39.858 1.00 73.44 105 LEU A O 1
ATOM 827 N N . PRO A 1 106 ? 22.586 8.946 -40.308 1.00 70.88 106 PRO A N 1
ATOM 828 C CA . PRO A 1 106 ? 21.345 8.315 -39.850 1.00 70.88 106 PRO A CA 1
ATOM 829 C C . PRO A 1 106 ? 20.937 7.098 -40.688 1.00 70.88 106 PRO A C 1
ATOM 831 O O . PRO A 1 106 ? 20.411 6.132 -40.141 1.00 70.88 106 PRO A O 1
ATOM 834 N N . LEU A 1 107 ? 21.188 7.124 -42.002 1.00 68.81 107 LEU A N 1
ATOM 835 C CA . LEU A 1 107 ? 20.839 6.032 -42.915 1.00 68.81 107 LEU A CA 1
ATOM 836 C C . LEU A 1 107 ? 21.732 4.809 -42.670 1.00 68.81 107 LEU A C 1
ATOM 838 O O . LEU A 1 107 ? 21.231 3.688 -42.585 1.00 68.81 107 LEU A O 1
ATOM 842 N N . CYS A 1 108 ? 23.037 5.029 -42.489 1.00 71.69 108 CYS A N 1
ATOM 843 C CA . CYS A 1 108 ? 23.991 3.975 -42.149 1.00 71.69 108 CYS A CA 1
ATOM 844 C C . CYS A 1 108 ? 23.697 3.357 -40.772 1.00 71.69 108 CYS A C 1
ATOM 846 O O . CYS A 1 108 ? 23.670 2.133 -40.654 1.00 71.69 108 CYS A O 1
ATOM 848 N N . LEU A 1 109 ? 23.390 4.173 -39.755 1.00 77.12 109 LEU A N 1
ATOM 849 C CA . LEU A 1 109 ? 23.018 3.672 -38.426 1.00 77.12 109 LEU A CA 1
ATOM 850 C C . LEU A 1 109 ? 21.717 2.853 -38.454 1.00 77.12 109 LEU A C 1
ATOM 852 O O . LEU A 1 109 ? 21.682 1.768 -37.881 1.00 77.12 109 LEU A O 1
ATOM 856 N N . VAL A 1 110 ? 20.674 3.300 -39.165 1.00 73.94 110 VAL A N 1
ATOM 857 C CA . VAL A 1 110 ? 19.416 2.534 -39.302 1.00 73.94 110 VAL A CA 1
ATOM 858 C C . VAL A 1 110 ? 19.627 1.216 -40.063 1.00 73.94 110 VAL A C 1
ATOM 860 O O . VAL A 1 110 ? 18.997 0.211 -39.729 1.00 73.94 110 VAL A O 1
ATOM 863 N N . ALA A 1 111 ? 20.525 1.177 -41.052 1.00 66.75 111 ALA A N 1
ATOM 864 C CA . ALA A 1 111 ? 20.885 -0.067 -41.735 1.00 66.75 111 ALA A CA 1
ATOM 865 C C . ALA A 1 111 ? 21.575 -1.064 -40.783 1.00 66.75 111 ALA A C 1
ATOM 867 O O . ALA A 1 111 ? 21.166 -2.223 -40.717 1.00 66.75 111 ALA A O 1
ATOM 868 N N . VAL A 1 112 ? 22.546 -0.601 -39.984 1.00 77.19 112 VAL A N 1
ATOM 869 C CA . VAL A 1 112 ? 23.207 -1.421 -38.951 1.00 77.19 112 VAL A CA 1
ATOM 870 C C . VAL A 1 112 ? 22.200 -1.905 -37.901 1.00 77.19 112 VAL A C 1
ATOM 872 O O . VAL A 1 112 ? 22.190 -3.089 -37.579 1.00 77.19 112 VAL A O 1
ATOM 875 N N . GLN A 1 113 ? 21.294 -1.042 -37.427 1.00 78.25 113 GLN A N 1
ATOM 876 C CA . GLN A 1 113 ? 20.224 -1.425 -36.495 1.00 78.25 113 GLN A CA 1
ATOM 877 C C . GLN A 1 113 ? 19.353 -2.562 -37.043 1.00 78.25 113 GLN A C 1
ATOM 879 O O . GLN A 1 113 ? 19.113 -3.539 -36.339 1.00 78.25 113 GLN A O 1
ATOM 884 N N . ARG A 1 114 ? 18.937 -2.495 -38.315 1.00 71.12 114 ARG A N 1
ATOM 885 C CA . ARG A 1 114 ? 18.160 -3.575 -38.949 1.00 71.12 114 ARG A CA 1
ATOM 886 C C . ARG A 1 114 ? 18.936 -4.891 -39.026 1.00 71.12 114 ARG A C 1
ATOM 888 O O . ARG A 1 114 ? 18.341 -5.939 -38.804 1.00 71.12 114 ARG A O 1
ATOM 895 N N . MET A 1 115 ? 20.243 -4.854 -39.297 1.00 70.62 115 MET A N 1
ATOM 896 C CA . MET A 1 115 ? 21.077 -6.064 -39.276 1.00 70.62 115 MET A CA 1
ATOM 897 C C . MET A 1 115 ? 21.172 -6.682 -37.875 1.00 70.62 115 MET A C 1
ATOM 899 O O . MET A 1 115 ? 21.125 -7.903 -37.761 1.00 70.62 115 MET A O 1
ATOM 903 N N . ILE A 1 116 ? 21.244 -5.858 -36.820 1.00 78.12 116 ILE A N 1
ATOM 904 C CA . ILE A 1 116 ? 21.186 -6.331 -35.427 1.00 78.12 116 ILE A CA 1
ATOM 905 C C . ILE A 1 116 ? 19.822 -6.986 -35.144 1.00 78.12 116 ILE A C 1
ATOM 907 O O . ILE A 1 116 ? 19.777 -8.095 -34.624 1.00 78.12 116 ILE A O 1
ATOM 911 N N . SER A 1 117 ? 18.713 -6.336 -35.518 1.00 76.00 117 SER A N 1
ATOM 912 C CA . SER A 1 117 ? 17.348 -6.840 -35.276 1.00 76.00 117 SER A CA 1
ATOM 913 C C . SER A 1 117 ? 16.995 -8.143 -35.997 1.00 76.00 117 SER A C 1
ATOM 915 O O . SER A 1 117 ? 16.039 -8.799 -35.599 1.00 76.00 117 SER A O 1
ATOM 917 N N . HIS A 1 118 ? 17.733 -8.511 -37.045 1.00 72.75 118 HIS A N 1
ATOM 918 C CA . HIS A 1 118 ? 17.583 -9.783 -37.758 1.00 72.75 118 HIS A CA 1
ATOM 919 C C . HIS A 1 118 ? 18.677 -10.804 -37.389 1.00 72.75 118 HIS A C 1
ATOM 921 O O . HIS A 1 118 ? 18.927 -11.728 -38.156 1.00 72.75 118 HIS A O 1
ATOM 927 N N . GLU A 1 119 ? 19.355 -10.610 -36.249 1.00 73.31 119 GLU A N 1
ATOM 928 C CA . GLU A 1 119 ? 20.385 -11.500 -35.678 1.00 73.31 119 GLU A CA 1
ATOM 929 C C . GLU A 1 119 ? 21.595 -11.776 -36.602 1.00 73.31 119 GLU A C 1
ATOM 931 O O . GLU A 1 119 ? 22.440 -12.626 -36.327 1.00 73.31 119 GLU A O 1
ATOM 936 N N . ALA A 1 120 ? 21.754 -11.000 -37.678 1.00 68.38 120 ALA A N 1
ATOM 937 C CA . ALA A 1 120 ? 22.642 -11.306 -38.799 1.00 68.38 120 ALA A CA 1
ATOM 938 C C . ALA A 1 120 ? 24.088 -10.785 -38.616 1.00 68.38 120 ALA A C 1
ATOM 940 O O . ALA A 1 120 ? 24.710 -10.287 -39.559 1.00 68.38 120 ALA A O 1
ATOM 941 N N . ILE A 1 121 ? 24.617 -10.844 -37.386 1.00 77.19 121 ILE A N 1
ATOM 942 C CA . ILE A 1 121 ? 25.900 -10.239 -36.982 1.00 77.19 121 ILE A CA 1
ATOM 943 C C . ILE A 1 121 ? 26.732 -11.221 -36.146 1.00 77.19 121 ILE A C 1
ATOM 945 O O . ILE A 1 121 ? 26.363 -11.577 -35.029 1.00 77.19 121 ILE A O 1
ATOM 949 N N . SER A 1 122 ? 27.899 -11.602 -36.672 1.00 83.00 122 SER A N 1
ATOM 950 C CA . SER A 1 122 ? 28.927 -12.380 -35.963 1.00 83.00 122 SER A CA 1
ATOM 951 C C . SER A 1 122 ? 29.770 -11.531 -34.995 1.00 83.00 122 SER A C 1
ATOM 953 O O . SER A 1 122 ? 29.798 -10.303 -35.094 1.00 83.00 122 SER A O 1
ATOM 955 N N . SER A 1 123 ? 30.518 -12.181 -34.091 1.00 82.75 123 SER A N 1
ATOM 956 C CA . SER A 1 123 ? 31.367 -11.511 -33.081 1.00 82.75 123 SER A CA 1
ATOM 957 C C . SER A 1 123 ? 32.320 -10.477 -33.684 1.00 82.75 123 SER A C 1
ATOM 959 O O . SER A 1 123 ? 32.321 -9.325 -33.262 1.00 82.75 123 SER A O 1
ATOM 961 N N . ALA A 1 124 ? 33.054 -10.846 -34.739 1.00 83.81 124 ALA A N 1
ATOM 962 C CA . ALA A 1 124 ? 33.990 -9.939 -35.404 1.00 83.81 124 ALA A CA 1
ATOM 963 C C . ALA A 1 124 ? 33.290 -8.706 -36.010 1.00 83.81 124 ALA A C 1
ATOM 965 O O . ALA A 1 124 ? 33.853 -7.614 -36.045 1.00 83.81 124 ALA A O 1
ATOM 966 N N . ALA A 1 125 ? 32.046 -8.858 -36.472 1.00 81.94 125 ALA A N 1
ATOM 967 C CA . ALA A 1 125 ? 31.260 -7.745 -36.987 1.00 81.94 125 ALA A CA 1
ATOM 968 C C . ALA A 1 125 ? 30.719 -6.846 -35.863 1.00 81.94 125 ALA A C 1
ATOM 970 O O . ALA A 1 125 ? 30.678 -5.626 -36.023 1.00 81.94 125 ALA A O 1
ATOM 971 N N . ALA A 1 126 ? 30.356 -7.424 -34.714 1.00 85.62 126 ALA A N 1
ATOM 972 C CA . ALA A 1 126 ? 29.947 -6.670 -33.534 1.00 85.62 126 ALA A CA 1
ATOM 973 C C . ALA A 1 126 ? 31.093 -5.797 -32.987 1.00 85.62 126 ALA A C 1
ATOM 975 O O . ALA A 1 126 ? 30.866 -4.627 -32.680 1.00 85.62 126 ALA A O 1
ATOM 976 N N . ASP A 1 127 ? 32.328 -6.310 -32.961 1.00 86.75 127 ASP A N 1
ATOM 977 C CA . ASP A 1 127 ? 33.520 -5.548 -32.556 1.00 86.75 127 ASP A CA 1
ATOM 978 C C . ASP A 1 127 ? 33.752 -4.317 -33.449 1.00 86.75 127 ASP A C 1
ATOM 980 O O . ASP A 1 127 ? 34.021 -3.216 -32.958 1.00 86.75 127 ASP A O 1
ATOM 984 N N . ILE A 1 128 ? 33.579 -4.478 -34.767 1.00 86.94 128 ILE A N 1
ATOM 985 C CA . ILE A 1 128 ? 33.667 -3.381 -35.743 1.00 86.94 128 ILE A CA 1
ATOM 986 C C . ILE A 1 128 ? 32.570 -2.333 -35.485 1.00 86.94 128 ILE A C 1
ATOM 988 O O . ILE A 1 128 ? 32.859 -1.133 -35.492 1.00 86.94 128 ILE A O 1
ATOM 992 N N . VAL A 1 129 ? 31.328 -2.762 -35.218 1.00 87.38 129 VAL A N 1
ATOM 993 C CA . VAL A 1 129 ? 30.211 -1.856 -34.885 1.00 87.38 129 VAL A CA 1
ATOM 994 C C . VAL A 1 129 ? 30.484 -1.098 -33.584 1.00 87.38 129 VAL A C 1
ATOM 996 O O . VAL A 1 129 ? 30.302 0.116 -33.549 1.00 87.38 129 VAL A O 1
ATOM 999 N N . ILE A 1 130 ? 30.977 -1.758 -32.533 1.00 88.94 130 ILE A N 1
ATOM 1000 C CA . ILE A 1 130 ? 31.313 -1.109 -31.254 1.00 88.94 130 ILE A CA 1
ATOM 1001 C C . ILE A 1 130 ? 32.444 -0.090 -31.450 1.00 88.94 130 ILE A C 1
ATOM 1003 O O . ILE A 1 130 ? 32.340 1.043 -30.977 1.00 88.94 130 ILE A O 1
ATOM 1007 N N . GLY A 1 131 ? 33.482 -0.438 -32.218 1.00 89.50 131 GLY A N 1
ATOM 1008 C CA . GLY A 1 131 ? 34.562 0.485 -32.572 1.00 89.50 131 GLY A CA 1
ATOM 1009 C C . GLY A 1 131 ? 34.092 1.695 -33.391 1.00 89.50 131 GLY A C 1
ATOM 1010 O O . GLY A 1 131 ? 34.591 2.802 -33.189 1.00 89.50 131 GLY A O 1
ATOM 1011 N N . MET A 1 132 ? 33.119 1.515 -34.290 1.00 88.88 132 MET A N 1
ATOM 1012 C CA . MET A 1 132 ? 32.468 2.605 -35.029 1.00 88.88 132 MET A CA 1
ATOM 1013 C C . MET A 1 132 ? 31.654 3.509 -34.091 1.00 88.88 132 MET A C 1
ATOM 1015 O O . MET A 1 132 ? 31.827 4.727 -34.115 1.00 88.88 132 MET A O 1
ATOM 1019 N N . LEU A 1 133 ? 30.799 2.933 -33.237 1.00 89.50 133 LEU A N 1
ATOM 1020 C CA . LEU A 1 133 ? 29.991 3.689 -32.272 1.00 89.50 133 LEU A CA 1
ATOM 1021 C C . LEU A 1 133 ? 30.875 4.503 -31.313 1.00 89.50 133 LEU A C 1
ATOM 1023 O O . LEU A 1 133 ? 30.551 5.653 -31.020 1.00 89.50 133 LEU A O 1
ATOM 1027 N N . TRP A 1 134 ? 32.019 3.955 -30.890 1.00 89.50 134 TRP A N 1
ATOM 1028 C CA . TRP A 1 134 ? 33.000 4.667 -30.067 1.00 89.50 134 TRP A CA 1
ATOM 1029 C C . TRP A 1 134 ? 33.566 5.908 -30.770 1.00 89.50 134 TRP A C 1
ATOM 1031 O O . TRP A 1 134 ? 33.545 6.999 -30.199 1.00 89.50 134 TRP A O 1
ATOM 1041 N N . ARG A 1 135 ? 34.004 5.779 -32.033 1.00 88.19 135 ARG A N 1
ATOM 1042 C CA . ARG A 1 135 ? 34.498 6.924 -32.825 1.00 88.19 135 ARG A CA 1
ATOM 1043 C C . ARG A 1 135 ? 33.434 8.004 -33.017 1.00 88.19 135 ARG A C 1
ATOM 1045 O O . ARG A 1 135 ? 33.766 9.185 -33.021 1.00 88.19 135 ARG A O 1
ATOM 1052 N N . LEU A 1 136 ? 32.166 7.624 -33.176 1.00 86.38 136 LEU A N 1
ATOM 1053 C CA . LEU A 1 136 ? 31.058 8.576 -33.311 1.00 86.38 136 LEU A CA 1
ATOM 1054 C C . LEU A 1 136 ? 30.750 9.296 -31.988 1.00 86.38 136 LEU A C 1
ATOM 1056 O O . LEU A 1 136 ? 30.526 10.507 -31.995 1.00 86.38 136 LEU A O 1
ATOM 1060 N N . MET A 1 137 ? 30.809 8.580 -30.858 1.00 87.31 137 MET A N 1
ATOM 1061 C CA . MET A 1 137 ? 30.647 9.147 -29.514 1.00 87.31 137 MET A CA 1
ATOM 1062 C C . MET A 1 137 ? 31.720 10.206 -29.220 1.00 87.31 137 MET A C 1
ATOM 1064 O O . MET A 1 137 ? 31.391 11.274 -28.714 1.00 87.31 137 MET A O 1
ATOM 1068 N N . GLU A 1 138 ? 32.987 9.962 -29.572 1.00 85.50 138 GLU A N 1
ATOM 1069 C CA . GLU A 1 138 ? 34.074 10.940 -29.374 1.00 85.50 138 GLU A CA 1
ATOM 1070 C C . GLU A 1 138 ? 33.892 12.242 -30.176 1.00 85.50 138 GLU A C 1
ATOM 1072 O O . GLU A 1 138 ? 34.446 13.275 -29.804 1.00 85.50 138 GLU A O 1
ATOM 1077 N N . VAL A 1 139 ? 33.099 12.216 -31.253 1.00 84.00 139 VAL A N 1
ATOM 1078 C CA . VAL A 1 139 ? 32.770 13.396 -32.073 1.00 84.00 139 VAL A CA 1
ATOM 1079 C C . VAL A 1 139 ? 31.505 14.113 -31.568 1.00 84.00 139 VAL A C 1
ATOM 1081 O O . VAL A 1 139 ? 31.291 15.272 -31.918 1.00 84.00 139 VAL A O 1
ATOM 1084 N N . GLY A 1 140 ? 30.678 13.467 -30.736 1.00 80.56 140 GLY A N 1
ATOM 1085 C CA . GLY A 1 140 ? 29.449 14.055 -30.183 1.00 80.56 140 GLY A CA 1
ATOM 1086 C C . GLY A 1 140 ? 28.308 14.205 -31.199 1.00 80.56 140 GLY A C 1
ATOM 1087 O O . GLY A 1 140 ? 27.548 15.170 -31.140 1.00 80.56 140 GLY A O 1
ATOM 1088 N N . LEU A 1 141 ? 28.198 13.288 -32.170 1.00 75.88 141 LEU A N 1
ATOM 1089 C CA . LEU A 1 141 ? 27.130 13.297 -33.180 1.00 75.88 141 LEU A CA 1
ATOM 1090 C C . LEU A 1 141 ? 26.086 12.214 -32.904 1.00 75.88 141 LEU A C 1
ATOM 1092 O O . LEU A 1 141 ? 26.436 11.064 -32.659 1.00 75.88 141 LEU A O 1
ATOM 1096 N N . GLU A 1 142 ? 24.802 12.568 -33.043 1.00 75.19 142 GLU A N 1
ATOM 1097 C CA . GLU A 1 142 ? 23.674 11.617 -33.021 1.00 75.19 142 GLU A CA 1
ATOM 1098 C C . GLU A 1 142 ? 23.625 10.728 -31.756 1.00 75.19 142 GLU A C 1
ATOM 1100 O O . GLU A 1 142 ? 23.227 9.564 -31.818 1.00 75.19 142 GLU A O 1
ATOM 1105 N N . GLU A 1 143 ? 24.003 11.287 -30.596 1.00 81.31 143 GLU A N 1
ATOM 1106 C CA . GLU A 1 143 ? 24.172 10.588 -29.306 1.00 81.31 143 GLU A CA 1
ATOM 1107 C C . GLU A 1 143 ? 23.016 9.625 -28.963 1.00 81.31 143 GLU A C 1
ATOM 1109 O O . GLU A 1 143 ? 23.248 8.477 -28.579 1.00 81.31 143 GLU A O 1
ATOM 1114 N N . LEU A 1 144 ? 21.766 10.044 -29.194 1.00 82.81 144 LEU A N 1
ATOM 1115 C CA . LEU A 1 144 ? 20.574 9.220 -28.973 1.00 82.81 144 LEU A CA 1
ATOM 1116 C C . LEU A 1 144 ? 20.512 7.984 -29.894 1.00 82.81 144 LEU A C 1
ATOM 1118 O O . LEU A 1 144 ? 20.156 6.897 -29.435 1.00 82.81 144 LEU A O 1
ATOM 1122 N N . LYS A 1 145 ? 20.879 8.114 -31.179 1.00 82.06 145 LYS A N 1
ATOM 1123 C CA . LYS A 1 145 ? 20.920 6.980 -32.122 1.00 82.06 145 LYS A CA 1
ATOM 1124 C C . LYS A 1 145 ? 22.089 6.042 -31.820 1.00 82.06 145 LYS A C 1
ATOM 1126 O O . LYS A 1 145 ? 21.943 4.829 -31.983 1.00 82.06 145 LYS A O 1
ATOM 1131 N N . LEU A 1 146 ? 23.226 6.570 -31.354 1.00 85.75 146 LEU A N 1
ATOM 1132 C CA . LEU A 1 146 ? 24.347 5.745 -30.885 1.00 85.75 146 LEU A CA 1
ATOM 1133 C C . LEU A 1 146 ? 23.912 4.874 -29.706 1.00 85.75 146 LEU A C 1
ATOM 1135 O O . LEU A 1 146 ? 24.087 3.657 -29.746 1.00 85.75 146 LEU A O 1
ATOM 1139 N N . LEU A 1 147 ? 23.268 5.489 -28.709 1.00 85.62 147 LEU A N 1
ATOM 1140 C CA . LEU A 1 147 ? 22.739 4.801 -27.537 1.00 85.62 147 LEU A CA 1
ATOM 1141 C C . LEU A 1 147 ? 21.724 3.713 -27.924 1.00 85.62 147 LEU A C 1
ATOM 1143 O O . LEU A 1 147 ? 21.863 2.572 -27.494 1.00 85.62 147 LEU A O 1
ATOM 1147 N N . GLN A 1 148 ? 20.747 4.028 -28.782 1.00 86.69 148 GLN A N 1
ATOM 1148 C CA . GLN A 1 148 ? 19.772 3.047 -29.284 1.00 86.69 148 GLN A CA 1
ATOM 1149 C C . GLN A 1 148 ? 20.446 1.856 -29.981 1.00 86.69 148 GLN A C 1
ATOM 1151 O O . GLN A 1 148 ? 20.070 0.711 -29.742 1.00 86.69 148 GLN A O 1
ATOM 1156 N N . THR A 1 149 ? 21.471 2.108 -30.801 1.00 86.50 149 THR A N 1
ATOM 1157 C CA . THR A 1 149 ? 22.214 1.050 -31.511 1.00 86.50 149 THR A CA 1
ATOM 1158 C C . THR A 1 149 ? 23.009 0.170 -30.543 1.00 86.50 149 THR A C 1
ATOM 1160 O O . THR A 1 149 ? 23.010 -1.051 -30.689 1.00 86.50 149 THR A O 1
ATOM 1163 N N . ALA A 1 150 ? 23.637 0.767 -29.524 1.00 87.00 150 ALA A N 1
ATOM 1164 C CA . ALA A 1 150 ? 24.358 0.036 -28.484 1.00 87.00 150 ALA A CA 1
ATOM 1165 C C . ALA A 1 150 ? 23.419 -0.837 -27.629 1.00 87.00 150 ALA A C 1
ATOM 1167 O O . ALA A 1 150 ? 23.721 -2.007 -27.403 1.00 87.00 150 ALA A O 1
ATOM 1168 N N . ILE A 1 151 ? 22.251 -0.317 -27.218 1.00 86.81 151 ILE A N 1
ATOM 1169 C CA . ILE A 1 151 ? 21.233 -1.104 -26.495 1.00 86.81 151 ILE A CA 1
ATOM 1170 C C . ILE A 1 151 ? 20.783 -2.298 -27.335 1.00 86.81 151 ILE A C 1
ATOM 1172 O O . ILE A 1 151 ? 20.727 -3.420 -26.834 1.00 86.81 151 ILE A O 1
ATOM 1176 N N . LEU A 1 152 ? 20.480 -2.068 -28.613 1.00 86.62 152 LEU A N 1
ATOM 1177 C CA . LEU A 1 152 ? 19.979 -3.098 -29.517 1.00 86.62 152 LEU A CA 1
ATOM 1178 C C . LEU A 1 152 ? 20.997 -4.237 -29.684 1.00 86.62 152 LEU A C 1
ATOM 1180 O O . LEU A 1 152 ? 20.640 -5.406 -29.554 1.00 86.62 152 LEU A O 1
ATOM 1184 N N . LEU A 1 153 ? 22.276 -3.897 -29.887 1.00 85.44 153 LEU A N 1
ATOM 1185 C CA . LEU A 1 153 ? 23.363 -4.872 -30.035 1.00 85.44 153 LEU A CA 1
ATOM 1186 C C . LEU A 1 153 ? 23.561 -5.726 -28.776 1.00 85.44 153 LEU A C 1
ATOM 1188 O O . LEU A 1 153 ? 23.815 -6.924 -28.875 1.00 85.44 153 LEU A O 1
ATOM 1192 N N . LEU A 1 154 ? 23.430 -5.116 -27.597 1.00 83.44 154 LEU A N 1
ATOM 1193 C CA . LEU A 1 154 ? 23.662 -5.776 -26.312 1.00 83.44 154 LEU A CA 1
ATOM 1194 C C . LEU A 1 154 ? 22.438 -6.519 -25.750 1.00 83.44 154 LEU A C 1
ATOM 1196 O O . LEU A 1 154 ? 22.607 -7.388 -24.893 1.00 83.44 154 LEU A O 1
ATOM 1200 N N . THR A 1 155 ? 21.222 -6.209 -26.201 1.00 83.06 155 THR A N 1
ATOM 1201 C CA . THR A 1 155 ? 19.996 -6.875 -25.715 1.00 83.06 155 THR A CA 1
ATOM 1202 C C . THR A 1 155 ? 19.536 -8.031 -26.600 1.00 83.06 155 THR A C 1
ATOM 1204 O O . THR A 1 155 ? 18.964 -8.972 -26.061 1.00 83.06 155 THR A O 1
ATOM 1207 N N . ILE A 1 156 ? 19.806 -8.005 -27.912 1.00 77.06 156 ILE A N 1
ATOM 1208 C CA . ILE A 1 156 ? 19.372 -9.072 -28.833 1.00 77.06 156 ILE A CA 1
ATOM 1209 C C . ILE A 1 156 ? 20.323 -10.279 -28.805 1.00 77.06 156 ILE A C 1
ATOM 1211 O O . ILE A 1 156 ? 19.870 -11.403 -28.623 1.00 77.06 156 ILE A O 1
ATOM 1215 N N . ASN A 1 157 ? 21.641 -10.062 -28.914 1.00 67.81 157 ASN A N 1
ATOM 1216 C CA . ASN A 1 157 ? 22.611 -11.150 -29.093 1.00 67.81 157 ASN A CA 1
ATOM 1217 C C . ASN A 1 157 ? 23.591 -11.299 -27.913 1.00 67.81 157 ASN A C 1
ATOM 1219 O O . ASN A 1 157 ? 24.278 -10.353 -27.521 1.00 67.81 157 ASN A O 1
ATOM 1223 N N . SER A 1 158 ? 23.775 -12.534 -27.428 1.00 67.81 158 SER A N 1
ATOM 1224 C CA . SER A 1 158 ? 24.831 -12.925 -26.467 1.00 67.81 158 SER A CA 1
ATOM 1225 C C . SER A 1 158 ? 26.252 -12.953 -27.063 1.00 67.81 158 SER A C 1
ATOM 1227 O O . SER A 1 158 ? 27.217 -13.269 -26.368 1.00 67.81 158 SER A O 1
ATOM 1229 N N . VAL A 1 159 ? 26.371 -12.589 -28.343 1.00 70.62 159 VAL A N 1
ATOM 1230 C CA . VAL A 1 159 ? 27.590 -12.584 -29.167 1.00 70.62 159 VAL A CA 1
ATOM 1231 C C . VAL A 1 159 ? 28.650 -11.588 -28.671 1.00 70.62 159 VAL A C 1
ATOM 1233 O O . VAL A 1 159 ? 29.837 -11.824 -28.860 1.00 70.62 159 VAL A O 1
ATOM 1236 N N . VAL A 1 160 ? 28.249 -10.487 -28.024 1.00 78.19 160 VAL A N 1
ATOM 1237 C CA . VAL A 1 160 ? 29.189 -9.516 -27.431 1.00 78.19 160 VAL A CA 1
ATOM 1238 C C . VAL A 1 160 ? 29.526 -9.925 -25.998 1.00 78.19 160 VAL A C 1
ATOM 1240 O O . VAL A 1 160 ? 28.627 -9.967 -25.154 1.00 78.19 160 VAL A O 1
ATOM 1243 N N . GLN A 1 161 ? 30.810 -10.182 -25.740 1.00 79.62 161 GLN A N 1
ATOM 1244 C CA . GLN A 1 161 ? 31.370 -10.628 -24.456 1.00 79.62 161 GLN A CA 1
ATOM 1245 C C . GLN A 1 161 ? 32.713 -9.922 -24.172 1.00 79.62 161 GLN A C 1
ATOM 1247 O O . GLN A 1 161 ? 33.289 -9.294 -25.069 1.00 79.62 161 GLN A O 1
ATOM 1252 N N . HIS A 1 162 ? 33.244 -10.053 -22.955 1.00 84.12 162 HIS A N 1
ATOM 1253 C CA . HIS A 1 162 ? 34.599 -9.637 -22.569 1.00 84.12 162 HIS A CA 1
ATOM 1254 C C . HIS A 1 162 ? 34.912 -8.145 -22.871 1.00 84.12 162 HIS A C 1
ATOM 1256 O O . HIS A 1 162 ? 34.113 -7.251 -22.594 1.00 84.12 162 HIS A O 1
ATOM 1262 N N . ASP A 1 163 ? 36.097 -7.833 -23.413 1.00 83.50 163 ASP A N 1
ATOM 1263 C CA . ASP A 1 163 ? 36.594 -6.458 -23.627 1.00 83.50 163 ASP A CA 1
ATOM 1264 C C . ASP A 1 163 ? 35.702 -5.624 -24.578 1.00 83.50 163 ASP A C 1
ATOM 1266 O O . ASP A 1 163 ? 35.586 -4.404 -24.432 1.00 83.50 163 ASP A O 1
ATOM 1270 N N . SER A 1 164 ? 35.001 -6.273 -25.512 1.00 84.31 164 SER A N 1
ATOM 1271 C CA . SER A 1 164 ? 34.027 -5.619 -26.395 1.00 84.31 164 SER A CA 1
ATOM 1272 C C . SER A 1 164 ? 32.745 -5.229 -25.656 1.00 84.31 164 SER A C 1
ATOM 1274 O O . SER A 1 164 ? 32.221 -4.132 -25.872 1.00 84.31 164 SER A O 1
ATOM 1276 N N . LEU A 1 165 ? 32.282 -6.067 -24.720 1.00 87.69 165 LEU A N 1
ATOM 1277 C CA . LEU A 1 165 ? 31.180 -5.721 -23.819 1.00 87.69 165 LEU A CA 1
ATOM 1278 C C . LEU A 1 165 ? 31.567 -4.545 -22.911 1.00 87.69 165 LEU A C 1
ATOM 1280 O O . LEU A 1 165 ? 30.793 -3.594 -22.788 1.00 87.69 165 LEU A O 1
ATOM 1284 N N . ALA A 1 166 ? 32.786 -4.554 -22.358 1.00 88.00 166 ALA A N 1
ATOM 1285 C CA . ALA A 1 166 ? 33.313 -3.450 -21.554 1.00 88.00 166 ALA A CA 1
ATOM 1286 C C . ALA A 1 166 ? 33.280 -2.117 -22.320 1.00 88.00 166 ALA A C 1
ATOM 1288 O O . ALA A 1 166 ? 32.732 -1.130 -21.827 1.00 88.00 166 ALA A O 1
ATOM 1289 N N . LYS A 1 167 ? 33.792 -2.089 -23.559 1.00 87.88 167 LYS A N 1
ATOM 1290 C CA . LYS A 1 167 ? 33.768 -0.900 -24.433 1.00 87.88 167 LYS A CA 1
ATOM 1291 C C . LYS A 1 167 ? 32.350 -0.397 -24.706 1.00 87.88 167 LYS A C 1
ATOM 1293 O O . LYS A 1 167 ? 32.101 0.805 -24.612 1.00 87.88 167 LYS A O 1
ATOM 1298 N N . ALA A 1 168 ? 31.415 -1.297 -25.011 1.00 87.88 168 ALA A N 1
ATOM 1299 C CA . ALA A 1 168 ? 30.025 -0.934 -25.283 1.00 87.88 168 ALA A CA 1
ATOM 1300 C C . ALA A 1 168 ? 29.302 -0.385 -24.034 1.00 87.88 168 ALA A C 1
ATOM 1302 O O . ALA A 1 168 ? 28.528 0.571 -24.133 1.00 87.88 168 ALA A O 1
ATOM 1303 N N . LEU A 1 169 ? 29.602 -0.923 -22.846 1.00 89.81 169 LEU A N 1
ATOM 1304 C CA . LEU A 1 169 ? 29.115 -0.391 -21.572 1.00 89.81 169 LEU A CA 1
ATOM 1305 C C . LEU A 1 169 ? 29.708 0.987 -21.268 1.00 89.81 169 LEU A C 1
ATOM 1307 O O . LEU A 1 169 ? 28.950 1.913 -20.983 1.00 89.81 169 LEU A O 1
ATOM 1311 N N . VAL A 1 170 ? 31.032 1.156 -21.369 1.00 90.31 170 VAL A N 1
ATOM 1312 C CA . VAL A 1 170 ? 31.707 2.449 -21.140 1.00 90.31 170 VAL A CA 1
ATOM 1313 C C . VAL A 1 170 ? 31.154 3.531 -22.072 1.00 90.31 170 VAL A C 1
ATOM 1315 O O . VAL A 1 170 ? 30.934 4.652 -21.620 1.00 90.31 170 VAL A O 1
ATOM 1318 N N . LEU A 1 171 ? 30.841 3.204 -23.331 1.00 89.12 171 LEU A N 1
ATOM 1319 C CA . LEU A 1 171 ? 30.149 4.115 -24.250 1.00 89.12 171 LEU A CA 1
ATOM 1320 C C . LEU A 1 171 ? 28.795 4.572 -23.683 1.00 89.12 171 LEU A C 1
ATOM 1322 O O . LEU A 1 171 ? 28.532 5.772 -23.609 1.00 89.12 171 LEU A O 1
ATOM 1326 N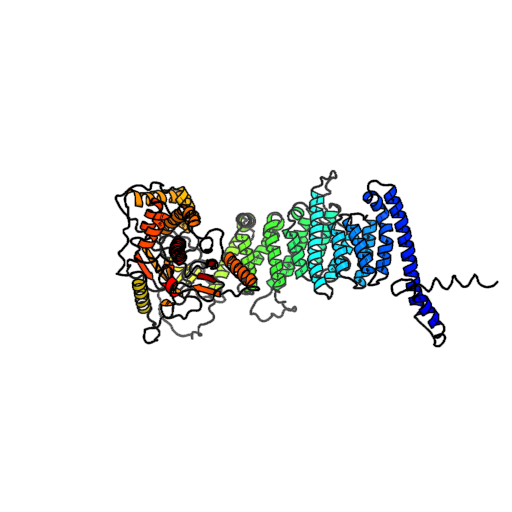 N . CYS A 1 172 ? 27.953 3.641 -23.227 1.00 88.94 172 CYS A N 1
ATOM 1327 C CA . CYS A 1 172 ? 26.644 3.969 -22.652 1.00 88.94 172 CYS A CA 1
ATOM 1328 C C . CYS A 1 172 ? 26.769 4.808 -21.368 1.00 88.94 172 CYS A C 1
ATOM 1330 O O . CYS A 1 172 ? 26.036 5.783 -21.199 1.00 88.94 172 CYS A O 1
ATOM 1332 N N . PHE A 1 173 ? 27.724 4.478 -20.491 1.00 88.81 173 PHE A N 1
ATOM 1333 C CA . PHE A 1 173 ? 28.014 5.269 -19.294 1.00 88.81 173 PHE A CA 1
ATOM 1334 C C . PHE A 1 173 ? 28.523 6.677 -19.633 1.00 88.81 173 PHE A C 1
ATOM 1336 O O . PHE A 1 173 ? 28.077 7.635 -19.011 1.00 88.81 173 PHE A O 1
ATOM 1343 N N . ARG A 1 174 ? 29.391 6.846 -20.637 1.00 87.50 174 ARG A N 1
ATOM 1344 C CA . ARG A 1 174 ? 29.864 8.175 -21.066 1.00 87.50 174 ARG A CA 1
ATOM 1345 C C . ARG A 1 174 ? 28.739 9.027 -21.653 1.00 87.50 174 ARG A C 1
ATOM 1347 O O . ARG A 1 174 ? 28.682 10.218 -21.356 1.00 87.50 174 ARG A O 1
ATOM 1354 N N . LEU A 1 175 ? 27.802 8.427 -22.392 1.00 86.50 175 LEU A N 1
ATOM 1355 C CA . LEU A 1 175 ? 26.606 9.124 -22.886 1.00 86.50 175 LEU A CA 1
ATOM 1356 C C . LEU A 1 175 ? 25.679 9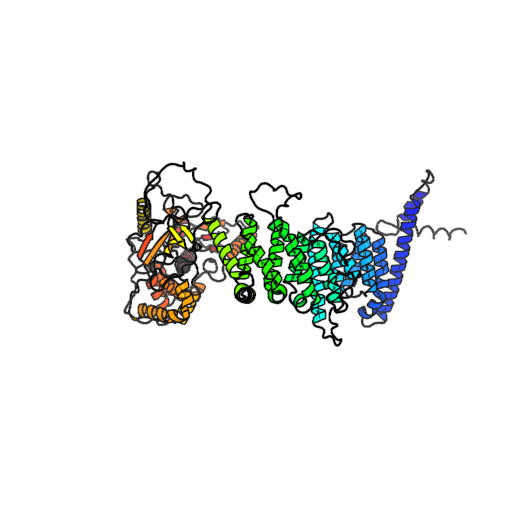.621 -21.757 1.00 86.50 175 LEU A C 1
ATOM 1358 O O . LEU A 1 175 ? 24.977 10.613 -21.946 1.00 86.50 175 LEU A O 1
ATOM 1362 N N . HIS A 1 176 ? 25.720 9.015 -20.564 1.00 85.31 176 HIS A N 1
ATOM 1363 C CA . HIS A 1 176 ? 24.999 9.508 -19.381 1.00 85.31 176 HIS A CA 1
ATOM 1364 C C . HIS A 1 176 ? 25.600 10.795 -18.772 1.00 85.31 176 HIS A C 1
ATOM 1366 O O . HIS A 1 176 ? 24.911 11.483 -18.023 1.00 85.31 176 HIS A O 1
ATOM 1372 N N . PHE A 1 177 ? 26.840 11.161 -19.121 1.00 81.75 177 PHE A N 1
ATOM 1373 C CA . PHE A 1 177 ? 27.509 12.395 -18.671 1.00 81.75 177 PHE A CA 1
ATOM 1374 C C . PHE A 1 177 ? 27.603 13.474 -19.766 1.00 81.75 177 PHE A C 1
ATOM 1376 O O . PHE A 1 177 ? 28.392 14.415 -19.661 1.00 81.75 177 PHE A O 1
ATOM 1383 N N . THR A 1 178 ? 26.796 13.356 -20.824 1.00 81.50 178 THR A N 1
ATOM 1384 C CA . THR A 1 178 ? 26.649 14.393 -21.860 1.00 81.50 178 THR A CA 1
ATOM 1385 C C . THR A 1 178 ? 25.872 15.601 -21.323 1.00 81.50 178 THR A C 1
ATOM 1387 O O . THR A 1 178 ? 25.401 15.612 -20.187 1.00 81.50 178 THR A O 1
ATOM 1390 N N . LYS A 1 179 ? 25.768 16.672 -22.120 1.00 77.06 179 LYS A N 1
ATOM 1391 C CA . LYS A 1 179 ? 25.081 17.912 -21.707 1.00 77.06 179 LYS A CA 1
ATOM 1392 C C . LYS A 1 179 ? 23.572 17.896 -21.967 1.00 77.06 179 LYS A C 1
ATOM 1394 O O . LYS A 1 179 ? 22.868 18.746 -21.424 1.00 77.06 179 LYS A O 1
ATOM 1399 N N . ASP A 1 180 ? 23.078 16.985 -22.804 1.00 81.38 180 ASP A N 1
ATOM 1400 C CA . ASP A 1 180 ? 21.667 16.938 -23.182 1.00 81.38 180 ASP A CA 1
ATOM 1401 C C . ASP A 1 180 ? 20.829 16.122 -22.187 1.00 81.38 180 ASP A C 1
ATOM 1403 O O . ASP A 1 180 ? 21.036 14.927 -21.991 1.00 81.38 180 ASP A O 1
ATOM 1407 N N . SER A 1 181 ? 19.808 16.753 -21.606 1.00 82.62 181 SER A N 1
ATOM 1408 C CA . SER A 1 181 ? 18.937 16.108 -20.620 1.00 82.62 181 SER A CA 1
ATOM 1409 C C . SER A 1 181 ? 18.153 14.918 -21.187 1.00 82.62 181 SER A C 1
ATOM 1411 O O . SER A 1 181 ? 17.890 13.965 -20.448 1.00 82.62 181 SER A O 1
ATOM 1413 N N . THR A 1 182 ? 17.797 14.918 -22.479 1.00 81.81 182 THR A N 1
ATOM 1414 C CA . THR A 1 182 ? 17.067 13.779 -23.066 1.00 81.81 182 THR A CA 1
ATOM 1415 C C . THR A 1 182 ? 17.970 12.551 -23.198 1.00 81.81 182 THR A C 1
ATOM 1417 O O . THR A 1 182 ? 17.574 11.442 -22.828 1.00 81.81 182 THR A O 1
ATOM 1420 N N . THR A 1 183 ? 19.223 12.767 -23.593 1.00 82.75 183 THR A N 1
ATOM 1421 C CA . THR A 1 183 ? 20.271 11.750 -23.696 1.00 82.75 183 THR A CA 1
ATOM 1422 C C . THR A 1 183 ? 20.684 11.236 -22.317 1.00 82.75 183 THR A C 1
ATOM 1424 O O . THR A 1 183 ? 20.674 10.023 -22.123 1.00 82.75 183 THR A O 1
ATOM 1427 N N . ILE A 1 184 ? 20.914 12.105 -21.320 1.00 85.50 184 ILE A N 1
ATOM 1428 C CA . ILE A 1 184 ? 21.225 11.705 -19.929 1.00 85.50 184 ILE A CA 1
ATOM 1429 C C . ILE A 1 184 ? 20.158 10.751 -19.369 1.00 85.50 184 ILE A C 1
ATOM 1431 O O . ILE A 1 184 ? 20.494 9.698 -18.815 1.00 85.50 184 ILE A O 1
ATOM 1435 N N . ASN A 1 185 ? 18.875 11.110 -19.505 1.00 85.75 185 ASN A N 1
ATOM 1436 C CA . ASN A 1 185 ? 17.757 10.325 -18.974 1.00 85.75 185 ASN A CA 1
ATOM 1437 C C . ASN A 1 185 ? 17.577 8.998 -19.726 1.00 85.75 185 ASN A C 1
ATOM 1439 O O . ASN A 1 185 ? 17.370 7.956 -19.100 1.00 85.75 185 ASN A O 1
ATOM 1443 N N . THR A 1 186 ? 17.711 9.017 -21.056 1.00 85.31 186 THR A N 1
ATOM 1444 C CA . THR A 1 186 ? 17.639 7.796 -21.874 1.00 85.31 186 THR A CA 1
ATOM 1445 C C . THR A 1 186 ? 18.814 6.867 -21.560 1.00 85.31 186 THR A C 1
ATOM 1447 O O . THR A 1 186 ? 18.607 5.671 -21.376 1.00 85.31 186 THR A O 1
ATOM 1450 N N . ALA A 1 187 ? 20.028 7.402 -21.398 1.00 86.50 187 ALA A N 1
ATOM 1451 C CA . ALA A 1 187 ? 21.218 6.645 -21.014 1.00 86.50 187 ALA A CA 1
ATOM 1452 C C . ALA A 1 187 ? 21.089 6.043 -19.606 1.00 86.50 187 ALA A C 1
ATOM 1454 O O . ALA A 1 187 ? 21.440 4.884 -19.403 1.00 86.50 187 ALA A O 1
ATOM 1455 N N . ALA A 1 188 ? 20.506 6.768 -18.646 1.00 86.69 188 ALA A N 1
ATOM 1456 C CA . ALA A 1 188 ? 20.248 6.243 -17.303 1.00 86.69 188 ALA A CA 1
ATOM 1457 C C . ALA A 1 188 ? 19.316 5.015 -17.318 1.00 86.69 188 ALA A C 1
ATOM 1459 O O . ALA A 1 188 ? 19.544 4.052 -16.583 1.00 86.69 188 ALA A O 1
ATOM 1460 N N . ALA A 1 189 ? 18.269 5.041 -18.151 1.00 87.38 189 ALA A N 1
ATOM 1461 C CA . ALA A 1 189 ? 17.364 3.908 -18.344 1.00 87.38 189 ALA A CA 1
ATOM 1462 C C . ALA A 1 189 ? 18.045 2.758 -19.109 1.00 87.38 189 ALA A C 1
ATOM 1464 O O . ALA A 1 189 ? 17.958 1.603 -18.692 1.00 87.38 189 ALA A O 1
ATOM 1465 N N . ALA A 1 190 ? 18.789 3.086 -20.169 1.00 88.38 190 ALA A N 1
ATOM 1466 C CA . ALA A 1 190 ? 19.558 2.145 -20.974 1.00 88.38 190 ALA A CA 1
ATOM 1467 C C . ALA A 1 190 ? 20.555 1.343 -20.131 1.00 88.38 190 ALA A C 1
ATOM 1469 O O . ALA A 1 190 ? 20.549 0.119 -20.171 1.00 88.38 190 ALA A O 1
ATOM 1470 N N . ILE A 1 191 ? 21.368 2.011 -19.310 1.00 91.50 191 ILE A N 1
ATOM 1471 C CA . ILE A 1 191 ? 22.362 1.361 -18.446 1.00 91.50 191 ILE A CA 1
ATOM 1472 C C . ILE A 1 191 ? 21.685 0.387 -17.473 1.00 91.50 191 ILE A C 1
ATOM 1474 O O . ILE A 1 191 ? 22.165 -0.730 -17.308 1.00 91.50 191 ILE A O 1
ATOM 1478 N N . LYS A 1 192 ? 20.541 0.750 -16.873 1.00 89.81 192 LYS A N 1
ATOM 1479 C CA . LYS A 1 192 ? 19.770 -0.163 -16.004 1.00 89.81 192 LYS A CA 1
ATOM 1480 C C . LYS A 1 192 ? 19.292 -1.408 -16.754 1.00 89.81 192 LYS A C 1
ATOM 1482 O O . LYS A 1 192 ? 19.394 -2.515 -16.223 1.00 89.81 192 LYS A O 1
ATOM 1487 N N . GLN A 1 193 ? 18.795 -1.235 -17.979 1.00 90.00 193 GLN A N 1
ATOM 1488 C CA . GLN A 1 193 ? 18.373 -2.341 -18.839 1.00 90.00 193 GLN A CA 1
ATOM 1489 C C . GLN A 1 193 ? 19.560 -3.228 -19.241 1.00 90.00 193 GLN A C 1
ATOM 1491 O O . GLN A 1 193 ? 19.446 -4.445 -19.183 1.00 90.00 193 GLN A O 1
ATOM 1496 N N . LEU A 1 194 ? 20.708 -2.638 -19.582 1.00 90.25 194 LEU A N 1
ATOM 1497 C CA . LEU A 1 194 ? 21.927 -3.356 -19.964 1.00 90.25 194 LEU A CA 1
ATOM 1498 C C . LEU A 1 194 ? 22.532 -4.149 -18.805 1.00 90.25 194 LEU A C 1
ATOM 1500 O O . LEU A 1 194 ? 22.857 -5.320 -18.973 1.00 90.25 194 LEU A O 1
ATOM 1504 N N . VAL A 1 195 ? 22.630 -3.543 -17.618 1.00 92.62 195 VAL A N 1
ATOM 1505 C CA . VAL A 1 195 ? 23.057 -4.237 -16.394 1.00 92.62 195 VAL A CA 1
ATOM 1506 C C . VAL A 1 195 ? 22.116 -5.411 -16.104 1.00 92.62 195 VAL A C 1
ATOM 1508 O O . VAL A 1 195 ? 22.590 -6.503 -15.810 1.00 92.62 195 VAL A O 1
ATOM 1511 N N . SER A 1 196 ? 20.801 -5.225 -16.254 1.00 91.56 196 SER A N 1
ATOM 1512 C CA . SER A 1 196 ? 19.822 -6.309 -16.080 1.00 91.56 196 SER A CA 1
ATOM 1513 C C . SER A 1 196 ? 20.027 -7.429 -17.105 1.00 91.56 196 SER A C 1
ATOM 1515 O O . SER A 1 196 ? 20.225 -8.571 -16.712 1.00 91.56 196 SER A O 1
ATOM 1517 N N . ALA A 1 197 ? 20.115 -7.091 -18.395 1.00 89.69 197 ALA A N 1
ATOM 1518 C CA . ALA A 1 197 ? 20.310 -8.054 -19.478 1.00 89.69 197 ALA A CA 1
ATOM 1519 C C . ALA A 1 197 ? 21.601 -8.881 -19.326 1.00 89.69 197 ALA A C 1
ATOM 1521 O O . ALA A 1 197 ? 21.626 -10.054 -19.690 1.00 89.69 197 ALA A O 1
ATOM 1522 N N . ILE A 1 198 ? 22.672 -8.305 -18.767 1.00 91.44 198 ILE A N 1
ATOM 1523 C CA . ILE A 1 198 ? 23.910 -9.041 -18.472 1.00 91.44 198 ILE A CA 1
ATOM 1524 C C . ILE A 1 198 ? 23.684 -10.087 -17.374 1.00 91.44 198 ILE A C 1
ATOM 1526 O O . ILE A 1 198 ? 24.136 -11.218 -17.521 1.00 91.44 198 ILE A O 1
ATOM 1530 N N . PHE A 1 199 ? 22.939 -9.760 -16.316 1.00 92.31 199 PHE A N 1
ATOM 1531 C CA . PHE A 1 199 ? 22.584 -10.733 -15.279 1.00 92.31 199 PHE A CA 1
ATOM 1532 C C . PHE A 1 199 ? 21.554 -11.769 -15.770 1.00 92.31 199 PHE A C 1
ATOM 1534 O O . PHE A 1 199 ? 21.676 -12.944 -15.428 1.00 92.31 199 PHE A O 1
ATOM 1541 N N . ASP A 1 200 ? 20.612 -11.395 -16.642 1.00 90.44 200 ASP A N 1
ATOM 1542 C CA . ASP A 1 200 ? 19.697 -12.342 -17.297 1.00 90.44 200 ASP A CA 1
ATOM 1543 C C . ASP A 1 200 ? 20.452 -13.387 -18.139 1.00 90.44 200 ASP A C 1
ATOM 1545 O O . ASP A 1 200 ? 20.109 -14.571 -18.097 1.00 90.44 200 ASP A O 1
ATOM 1549 N N . ARG A 1 201 ? 21.530 -12.994 -18.843 1.00 88.75 201 ARG A N 1
ATOM 1550 C CA . ARG A 1 201 ? 22.416 -13.942 -19.550 1.00 88.75 201 ARG A CA 1
ATOM 1551 C C . ARG A 1 201 ? 23.007 -14.985 -18.599 1.00 88.75 201 ARG A C 1
ATOM 1553 O O . ARG A 1 201 ? 23.036 -16.156 -18.963 1.00 88.75 201 ARG A O 1
ATOM 1560 N N . VAL A 1 202 ? 23.408 -14.598 -17.383 1.00 89.12 202 VAL A N 1
ATOM 1561 C CA . VAL A 1 202 ? 23.895 -15.541 -16.354 1.00 89.12 202 VAL A CA 1
ATOM 1562 C C . VAL A 1 202 ? 22.787 -16.504 -15.926 1.00 89.12 202 VAL A C 1
ATOM 1564 O O . VAL A 1 202 ? 23.009 -17.709 -15.889 1.00 89.12 202 VAL A O 1
ATOM 1567 N N . VAL A 1 203 ? 21.563 -16.015 -15.686 1.00 88.94 203 VAL A N 1
ATOM 1568 C CA . VAL A 1 203 ? 20.411 -16.874 -15.337 1.00 88.94 203 VAL A CA 1
ATOM 1569 C C . VAL A 1 203 ? 20.068 -17.870 -16.457 1.00 88.94 203 VAL A C 1
ATOM 1571 O O . VAL A 1 203 ? 19.565 -18.962 -16.181 1.00 88.94 203 VAL A O 1
ATOM 1574 N N . ILE A 1 204 ? 20.306 -17.512 -17.721 1.00 86.56 204 ILE A N 1
ATOM 1575 C CA . ILE A 1 204 ? 20.143 -18.413 -18.872 1.00 86.56 204 ILE A CA 1
ATOM 1576 C C . ILE A 1 204 ? 21.296 -19.425 -18.931 1.00 86.56 204 ILE A C 1
ATOM 1578 O O . ILE A 1 204 ? 21.037 -20.623 -19.030 1.00 86.56 204 ILE A O 1
ATOM 1582 N N . GLU A 1 205 ? 22.545 -18.967 -18.812 1.00 85.88 205 GLU A N 1
ATOM 1583 C CA . GLU A 1 205 ? 23.757 -19.799 -18.793 1.00 85.88 205 GLU A CA 1
ATOM 1584 C C . GLU A 1 205 ? 23.715 -20.842 -17.660 1.00 85.88 205 GLU A C 1
ATOM 1586 O O . GLU A 1 205 ? 24.043 -22.010 -17.874 1.00 85.88 205 GLU A O 1
ATOM 1591 N N . ASP A 1 206 ? 23.208 -20.470 -16.481 1.00 84.75 206 ASP A N 1
ATOM 1592 C CA . ASP A 1 206 ? 23.090 -21.365 -15.328 1.00 84.75 206 ASP A CA 1
ATOM 1593 C C . ASP A 1 206 ? 22.029 -22.457 -15.454 1.00 84.75 206 ASP A C 1
ATOM 1595 O O . ASP A 1 206 ? 22.159 -23.508 -14.823 1.00 84.75 206 ASP A O 1
ATOM 1599 N N . LYS A 1 207 ? 21.021 -22.268 -16.312 1.00 83.56 207 LYS A N 1
ATOM 1600 C CA . LYS A 1 207 ? 20.037 -23.316 -16.629 1.00 83.56 207 LYS A CA 1
ATOM 1601 C C . LYS A 1 207 ? 20.598 -24.394 -17.555 1.00 83.56 207 LYS A C 1
ATOM 1603 O O . LYS A 1 207 ? 20.002 -25.465 -17.642 1.00 83.56 207 LYS A O 1
ATOM 1608 N N . ILE A 1 208 ? 21.707 -24.128 -18.250 1.00 81.19 208 ILE A N 1
ATOM 1609 C CA . ILE A 1 208 ? 22.350 -25.091 -19.146 1.00 81.19 208 ILE A CA 1
ATOM 1610 C C . ILE A 1 208 ? 23.218 -26.038 -18.295 1.00 81.19 208 ILE A C 1
ATOM 1612 O O . ILE A 1 208 ? 24.172 -25.570 -17.659 1.00 81.19 208 ILE A O 1
ATOM 1616 N N . PRO A 1 209 ? 22.927 -27.357 -18.263 1.00 64.81 209 PRO A N 1
ATOM 1617 C CA . PRO A 1 209 ? 23.713 -28.311 -17.487 1.00 64.81 209 PRO A CA 1
ATOM 1618 C C . PRO A 1 209 ? 25.114 -28.466 -18.084 1.00 64.81 209 PRO A C 1
ATOM 1620 O O . PRO A 1 209 ? 25.257 -28.850 -19.243 1.00 64.81 209 PRO A O 1
ATOM 1623 N N . THR A 1 210 ? 26.153 -28.195 -17.296 1.00 61.25 210 THR A N 1
ATOM 1624 C CA . THR A 1 210 ? 27.548 -28.418 -17.692 1.00 61.25 210 THR A CA 1
ATOM 1625 C C . THR A 1 210 ? 28.020 -29.827 -17.346 1.00 61.25 210 THR A C 1
ATOM 1627 O O . THR A 1 210 ? 27.793 -30.325 -16.246 1.00 61.25 210 THR A O 1
ATOM 1630 N N . THR A 1 211 ? 28.729 -30.451 -18.287 1.00 50.06 211 THR A N 1
ATOM 1631 C CA . THR A 1 211 ? 29.442 -31.730 -18.113 1.00 50.06 211 THR A CA 1
ATOM 1632 C C . THR A 1 211 ? 30.868 -31.569 -17.580 1.00 50.06 211 THR A C 1
ATOM 1634 O O . THR A 1 211 ? 31.529 -32.567 -17.305 1.00 50.06 211 THR A O 1
ATOM 1637 N N . GLU A 1 212 ? 31.362 -30.337 -17.453 1.00 52.78 212 GLU A N 1
ATOM 1638 C CA . GLU A 1 212 ? 32.713 -30.043 -16.969 1.00 52.78 212 GLU A CA 1
ATOM 1639 C C . GLU A 1 212 ? 32.776 -29.998 -15.429 1.00 52.78 212 GLU A C 1
ATOM 1641 O O . GLU A 1 212 ? 31.807 -29.577 -14.784 1.00 52.78 212 GLU A O 1
ATOM 1646 N N . PRO A 1 213 ? 33.898 -30.413 -14.805 1.00 52.62 213 PRO A N 1
ATOM 1647 C CA . PRO A 1 213 ? 34.068 -30.307 -13.360 1.00 52.62 213 PRO A CA 1
ATOM 1648 C C . PRO A 1 213 ? 34.076 -28.837 -12.930 1.00 52.62 213 PRO A C 1
ATOM 1650 O O . PRO A 1 213 ? 34.797 -28.027 -13.506 1.00 52.62 213 PRO A O 1
ATOM 1653 N N . LYS A 1 214 ? 33.334 -28.491 -11.872 1.00 57.16 214 LYS A N 1
ATOM 1654 C CA . LYS A 1 214 ? 33.433 -27.160 -11.256 1.00 57.16 214 LYS A CA 1
ATOM 1655 C C . LYS A 1 214 ? 34.820 -26.983 -10.630 1.00 57.16 214 LYS A C 1
ATOM 1657 O O . LYS A 1 214 ? 35.084 -27.567 -9.578 1.00 57.16 214 LYS A O 1
ATOM 1662 N N . GLU A 1 215 ? 35.679 -26.171 -11.245 1.00 56.88 215 GLU A N 1
ATOM 1663 C CA . GLU A 1 215 ? 36.918 -25.718 -10.607 1.00 56.88 215 GLU A CA 1
ATOM 1664 C C . GLU A 1 215 ? 36.587 -24.951 -9.319 1.00 56.88 215 GLU A C 1
ATOM 1666 O O . GLU A 1 215 ? 35.747 -24.050 -9.303 1.00 56.88 215 GLU A O 1
ATOM 1671 N N . THR A 1 216 ? 37.238 -25.304 -8.211 1.00 56.06 216 THR A N 1
ATOM 1672 C CA . THR A 1 216 ? 37.056 -24.606 -6.934 1.00 56.06 216 THR A CA 1
ATOM 1673 C C . THR A 1 216 ? 37.781 -23.263 -6.949 1.00 56.06 216 THR A C 1
ATOM 1675 O O . THR A 1 216 ? 39.010 -23.229 -7.036 1.00 56.06 216 THR A O 1
ATOM 1678 N N . ALA A 1 217 ? 37.031 -22.170 -6.809 1.00 60.97 217 ALA A N 1
ATOM 1679 C CA . ALA A 1 217 ? 37.555 -20.807 -6.826 1.00 60.97 217 ALA A CA 1
ATOM 1680 C C . ALA A 1 217 ? 38.651 -20.568 -5.769 1.00 60.97 217 ALA A C 1
ATOM 1682 O O . ALA A 1 217 ? 38.449 -20.784 -4.570 1.00 60.97 217 ALA A O 1
ATOM 1683 N N . ASN A 1 218 ? 39.807 -20.048 -6.194 1.00 66.38 218 ASN A N 1
ATOM 1684 C CA . ASN A 1 218 ? 40.885 -19.680 -5.279 1.00 66.38 218 ASN A CA 1
ATOM 1685 C C . ASN A 1 218 ? 40.599 -18.320 -4.613 1.00 66.38 218 ASN A C 1
ATOM 1687 O O . ASN A 1 218 ? 40.832 -17.256 -5.192 1.00 66.38 218 ASN A O 1
ATOM 1691 N N . MET A 1 219 ? 40.117 -18.354 -3.367 1.00 64.50 219 MET A N 1
ATOM 1692 C CA . MET A 1 219 ? 39.660 -17.161 -2.640 1.00 64.50 219 MET A CA 1
ATOM 1693 C C . MET A 1 219 ? 40.753 -16.113 -2.364 1.00 64.50 219 MET A C 1
ATOM 1695 O O . MET A 1 219 ? 40.425 -14.957 -2.098 1.00 64.50 219 MET A O 1
ATOM 1699 N N . GLU A 1 220 ? 42.042 -16.465 -2.426 1.00 59.91 220 GLU A N 1
ATOM 1700 C CA . GLU A 1 220 ? 43.124 -15.483 -2.261 1.00 59.91 220 GLU A CA 1
ATOM 1701 C C . GLU A 1 220 ? 43.318 -14.619 -3.512 1.00 59.91 220 GLU A C 1
ATOM 1703 O O . GLU A 1 220 ? 43.561 -13.418 -3.398 1.00 59.91 220 GLU A O 1
ATOM 1708 N N . GLN A 1 221 ? 43.118 -15.188 -4.705 1.00 62.31 221 GLN A N 1
ATOM 1709 C CA . GLN A 1 221 ? 43.242 -14.460 -5.972 1.00 62.31 221 GLN A CA 1
ATOM 1710 C C . GLN A 1 221 ? 42.119 -13.421 -6.149 1.00 62.31 221 GLN A C 1
ATOM 1712 O O . GLN A 1 221 ? 42.348 -12.341 -6.692 1.00 62.31 221 GLN A O 1
ATOM 1717 N N . LEU A 1 222 ? 40.926 -13.688 -5.603 1.00 67.12 222 LEU A N 1
ATOM 1718 C CA . LEU A 1 222 ? 39.780 -12.767 -5.644 1.00 67.12 222 LEU A CA 1
ATOM 1719 C C . LEU A 1 222 ? 39.988 -11.485 -4.802 1.00 67.12 222 LEU A C 1
ATOM 1721 O O . LEU A 1 222 ? 39.337 -10.466 -5.055 1.00 67.12 222 LEU A O 1
ATOM 1725 N N . LYS A 1 223 ? 40.907 -11.489 -3.821 1.00 63.69 223 LYS A N 1
ATOM 1726 C CA . LYS A 1 223 ? 41.168 -10.329 -2.940 1.00 63.69 223 LYS A CA 1
ATOM 1727 C C . LYS A 1 223 ? 41.842 -9.158 -3.652 1.00 63.69 223 LYS A C 1
ATOM 1729 O O . LYS A 1 223 ? 41.528 -8.006 -3.350 1.00 63.69 223 LYS A O 1
ATOM 1734 N N . ALA A 1 224 ? 42.740 -9.425 -4.599 1.00 62.12 224 ALA A N 1
ATOM 1735 C CA . ALA A 1 224 ? 43.504 -8.373 -5.275 1.00 62.12 224 ALA A CA 1
ATOM 1736 C C . ALA A 1 224 ? 42.627 -7.486 -6.182 1.00 62.12 224 ALA A C 1
ATOM 1738 O O . ALA A 1 224 ? 42.902 -6.297 -6.333 1.00 62.12 224 ALA A O 1
ATOM 1739 N N . GLY A 1 225 ? 41.534 -8.041 -6.719 1.00 66.12 225 GLY A N 1
ATOM 1740 C CA . GLY A 1 225 ? 40.836 -7.462 -7.868 1.00 66.12 225 GLY A CA 1
ATOM 1741 C C . GLY A 1 225 ? 41.587 -7.779 -9.164 1.00 66.12 225 GLY A C 1
ATOM 1742 O O . GLY A 1 225 ? 42.813 -7.869 -9.184 1.00 66.12 225 GLY A O 1
ATOM 1743 N N . SER A 1 226 ? 40.847 -8.006 -10.245 1.00 75.06 226 SER A N 1
ATOM 1744 C CA . SER A 1 226 ? 41.409 -8.423 -11.532 1.00 75.06 226 SER A CA 1
ATOM 1745 C C . SER A 1 226 ? 40.634 -7.795 -12.686 1.00 75.06 226 SER A C 1
ATOM 1747 O O . SER A 1 226 ? 39.433 -7.548 -12.568 1.00 75.06 226 SER A O 1
ATOM 1749 N N . ARG A 1 227 ? 41.328 -7.564 -13.809 1.00 76.31 227 ARG A N 1
ATOM 1750 C CA . ARG A 1 227 ? 40.722 -7.241 -15.113 1.00 76.31 227 ARG A CA 1
ATOM 1751 C C . ARG A 1 227 ? 40.203 -8.492 -15.837 1.00 76.31 227 ARG A C 1
ATOM 1753 O O . ARG A 1 227 ? 39.312 -8.384 -16.673 1.00 76.31 227 ARG A O 1
ATOM 1760 N N . ASN A 1 228 ? 40.761 -9.658 -15.517 1.00 76.50 228 ASN A N 1
ATOM 1761 C CA . ASN A 1 228 ? 40.365 -10.949 -16.077 1.00 76.50 228 ASN A CA 1
ATOM 1762 C C . ASN A 1 228 ? 39.340 -11.626 -15.152 1.00 76.50 228 ASN A C 1
ATOM 1764 O O . ASN A 1 228 ? 39.505 -11.531 -13.928 1.00 76.50 228 ASN A O 1
ATOM 1768 N N . PRO A 1 229 ? 38.326 -12.324 -15.696 1.00 77.69 229 PRO A N 1
ATOM 1769 C CA . PRO A 1 229 ? 37.344 -13.033 -14.884 1.00 77.69 229 PRO A CA 1
ATOM 1770 C C . PRO A 1 229 ? 37.993 -14.226 -14.150 1.00 77.69 229 PRO A C 1
ATOM 1772 O O . PRO A 1 229 ? 39.006 -14.753 -14.620 1.00 77.69 229 PRO A O 1
ATOM 1775 N N . PRO A 1 230 ? 37.440 -14.669 -13.005 1.00 77.94 230 PRO A N 1
ATOM 1776 C CA . PRO A 1 230 ? 37.848 -15.916 -12.352 1.00 77.94 230 PRO A CA 1
ATOM 1777 C C . PRO A 1 230 ? 37.688 -17.121 -13.293 1.00 77.94 230 PRO A C 1
ATOM 1779 O O . PRO A 1 230 ? 36.643 -17.246 -13.926 1.00 77.94 230 PRO A O 1
ATOM 1782 N N . SER A 1 231 ? 38.673 -18.030 -13.354 1.00 70.00 231 SER A N 1
ATOM 1783 C CA . SER A 1 231 ? 38.611 -19.220 -14.232 1.00 70.00 231 SER A CA 1
ATOM 1784 C C . SER A 1 231 ? 37.494 -20.202 -13.864 1.00 70.00 231 SER A C 1
ATOM 1786 O O . SER A 1 231 ? 37.048 -20.969 -14.709 1.00 70.00 231 SER A O 1
ATOM 1788 N N . SER A 1 232 ? 37.012 -20.145 -12.620 1.00 75.62 232 SER A N 1
ATOM 1789 C CA . SER A 1 232 ? 35.889 -20.933 -12.112 1.00 75.62 232 SER A CA 1
ATOM 1790 C C . SER A 1 232 ? 34.514 -20.468 -12.616 1.00 75.62 232 SER A C 1
ATOM 1792 O O . SER A 1 232 ? 33.535 -21.201 -12.464 1.00 75.62 232 SER A O 1
ATOM 1794 N N . LEU A 1 233 ? 34.416 -19.273 -13.214 1.00 81.88 233 LEU A N 1
ATOM 1795 C CA . LEU A 1 233 ? 33.168 -18.730 -13.753 1.00 81.88 233 LEU A CA 1
ATOM 1796 C C . LEU A 1 233 ? 33.054 -18.957 -15.266 1.00 81.88 233 LEU A C 1
ATOM 1798 O O . LEU A 1 233 ? 34.008 -18.789 -16.022 1.00 81.88 233 LEU A O 1
ATOM 1802 N N . ARG A 1 234 ? 31.834 -19.276 -15.714 1.00 81.69 234 ARG A N 1
ATOM 1803 C CA . ARG A 1 234 ? 31.474 -19.319 -17.141 1.00 81.69 234 ARG A CA 1
ATOM 1804 C C . ARG A 1 234 ? 31.498 -17.910 -17.769 1.00 81.69 234 ARG A C 1
ATOM 1806 O O . ARG A 1 234 ? 31.426 -16.932 -17.024 1.00 81.69 234 ARG A O 1
ATOM 1813 N N . PRO A 1 235 ? 31.590 -17.769 -19.109 1.00 80.38 235 PRO A N 1
ATOM 1814 C CA . PRO A 1 235 ? 31.805 -16.473 -19.759 1.00 80.38 235 PRO A CA 1
ATOM 1815 C C . PRO A 1 235 ? 30.796 -15.380 -19.378 1.00 80.38 235 PRO A C 1
ATOM 1817 O O . PRO A 1 235 ? 31.215 -14.275 -19.029 1.00 80.38 235 PRO A O 1
ATOM 1820 N N . CYS A 1 236 ? 29.486 -15.665 -19.361 1.00 84.56 236 CYS A N 1
ATOM 1821 C CA . CYS A 1 236 ? 28.500 -14.642 -18.989 1.00 84.56 236 CYS A CA 1
ATOM 1822 C C . CYS A 1 236 ? 28.586 -14.306 -17.492 1.00 84.56 236 CYS A C 1
ATOM 1824 O O . CYS A 1 236 ? 28.511 -13.134 -17.116 1.00 84.56 236 CYS A O 1
ATOM 1826 N N . ALA A 1 237 ? 28.777 -15.315 -16.635 1.00 86.06 237 ALA A N 1
ATOM 1827 C CA . ALA A 1 237 ? 28.995 -15.122 -15.200 1.00 86.06 237 ALA A CA 1
ATOM 1828 C C . ALA A 1 237 ? 30.262 -14.293 -14.898 1.00 86.06 237 ALA A C 1
ATOM 1830 O O . ALA A 1 237 ? 30.247 -13.453 -13.996 1.00 86.06 237 ALA A O 1
ATOM 1831 N N . GLY A 1 238 ? 31.334 -14.479 -15.673 1.00 87.25 238 GLY A N 1
ATOM 1832 C CA . GLY A 1 238 ? 32.579 -13.715 -15.590 1.00 87.25 238 GLY A CA 1
ATOM 1833 C C . GLY A 1 238 ? 32.398 -12.240 -15.960 1.00 87.25 238 GLY A C 1
ATOM 1834 O O . GLY A 1 238 ? 32.813 -11.366 -15.197 1.00 87.25 238 GLY A O 1
ATOM 1835 N N . ASP A 1 239 ? 31.714 -11.953 -17.070 1.00 89.19 239 ASP A N 1
ATOM 1836 C CA . ASP A 1 239 ? 31.370 -10.583 -17.479 1.00 89.19 239 ASP A CA 1
ATOM 1837 C C . ASP A 1 239 ? 30.493 -9.874 -16.423 1.00 89.19 239 ASP A C 1
ATOM 1839 O O . ASP A 1 239 ? 30.747 -8.722 -16.057 1.00 89.19 239 ASP A O 1
ATOM 1843 N N . ALA A 1 240 ? 29.497 -10.570 -15.860 1.00 91.06 240 ALA A N 1
ATOM 1844 C CA . ALA A 1 240 ? 28.652 -10.036 -14.788 1.00 91.06 240 ALA A CA 1
ATOM 1845 C C . ALA A 1 240 ? 29.430 -9.786 -13.479 1.00 91.06 240 ALA A C 1
ATOM 1847 O O . ALA A 1 240 ? 29.184 -8.788 -12.793 1.00 91.06 240 ALA A O 1
ATOM 1848 N N . TYR A 1 241 ? 30.392 -10.654 -13.144 1.00 91.19 241 TYR A N 1
ATOM 1849 C CA . TYR A 1 241 ? 31.282 -10.484 -11.993 1.00 91.19 241 TYR A CA 1
ATOM 1850 C C . TYR A 1 241 ? 32.157 -9.231 -12.154 1.00 91.19 241 TYR A C 1
ATOM 1852 O O . TYR A 1 241 ? 32.204 -8.395 -11.251 1.00 91.19 241 TYR A O 1
ATOM 1860 N N . LEU A 1 242 ? 32.804 -9.053 -13.311 1.00 90.81 242 LEU A N 1
ATOM 1861 C CA . LEU A 1 242 ? 33.658 -7.889 -13.584 1.00 90.81 242 LEU A CA 1
ATOM 1862 C C . LEU A 1 242 ? 32.864 -6.575 -13.576 1.00 90.81 242 LEU A C 1
ATOM 1864 O O . LEU A 1 242 ? 33.299 -5.596 -12.965 1.00 90.81 242 LEU A O 1
ATOM 1868 N N . LEU A 1 243 ? 31.661 -6.571 -14.158 1.00 92.88 243 LEU A N 1
ATOM 1869 C CA . LEU A 1 243 ? 30.741 -5.435 -14.096 1.00 92.88 243 LEU A CA 1
ATOM 1870 C C . LEU A 1 243 ? 30.379 -5.060 -12.651 1.00 92.88 243 LEU A C 1
ATOM 1872 O O . LEU A 1 243 ? 30.453 -3.890 -12.276 1.00 92.88 243 LEU A O 1
ATOM 1876 N N . PHE A 1 244 ? 29.991 -6.034 -11.824 1.00 93.75 244 PHE A N 1
ATOM 1877 C CA . PHE A 1 244 ? 29.573 -5.769 -10.445 1.00 93.75 244 PHE A CA 1
ATOM 1878 C C . PHE A 1 244 ? 30.750 -5.350 -9.545 1.00 93.75 244 PHE A C 1
ATOM 1880 O O . PHE A 1 244 ? 30.592 -4.465 -8.697 1.00 93.75 244 PHE A O 1
ATOM 1887 N N . GLN A 1 245 ? 31.947 -5.900 -9.789 1.00 91.62 245 GLN A N 1
ATOM 1888 C CA . GLN A 1 245 ? 33.199 -5.468 -9.162 1.00 91.62 245 GLN A CA 1
ATOM 1889 C C . GLN A 1 245 ? 33.470 -3.985 -9.448 1.00 91.62 245 GLN A C 1
ATOM 1891 O O . GLN A 1 245 ? 33.692 -3.206 -8.518 1.00 91.62 245 GLN A O 1
ATOM 1896 N N . ASP A 1 246 ? 33.416 -3.578 -10.715 1.00 92.12 246 ASP A N 1
ATOM 1897 C CA . ASP A 1 246 ? 33.732 -2.208 -11.118 1.00 92.12 246 ASP A CA 1
ATOM 1898 C C . ASP A 1 246 ? 32.652 -1.202 -10.707 1.00 92.12 246 ASP A C 1
ATOM 1900 O O . ASP A 1 246 ? 32.987 -0.078 -10.332 1.00 92.12 246 ASP A O 1
ATOM 1904 N N . LEU A 1 247 ? 31.374 -1.597 -10.663 1.00 92.81 247 LEU A N 1
ATOM 1905 C CA . LEU A 1 247 ? 30.321 -0.776 -10.051 1.00 92.81 247 LEU A CA 1
ATOM 1906 C C . LEU A 1 247 ? 30.630 -0.471 -8.576 1.00 92.81 247 LEU A C 1
ATOM 1908 O O . LEU A 1 247 ? 30.433 0.664 -8.134 1.00 92.81 247 LEU A O 1
ATOM 1912 N N . CYS A 1 248 ? 31.165 -1.437 -7.822 1.00 91.62 248 CYS A N 1
ATOM 1913 C CA . CYS A 1 248 ? 31.599 -1.203 -6.444 1.00 91.62 248 CYS A CA 1
ATOM 1914 C C . CYS A 1 248 ? 32.787 -0.226 -6.365 1.00 91.62 248 CYS A C 1
ATOM 1916 O O . CYS A 1 248 ? 32.771 0.665 -5.512 1.00 91.62 248 CYS A O 1
ATOM 1918 N N . GLN A 1 249 ? 33.781 -0.340 -7.257 1.00 90.06 249 GLN A N 1
ATOM 1919 C CA . GLN A 1 249 ? 34.928 0.584 -7.299 1.00 90.06 249 GLN A CA 1
ATOM 1920 C C . GLN A 1 249 ? 34.500 2.012 -7.660 1.00 90.06 249 GLN A C 1
ATOM 1922 O O . GLN A 1 249 ? 34.801 2.957 -6.930 1.00 90.06 249 GLN A O 1
ATOM 1927 N N . LEU A 1 250 ? 33.704 2.170 -8.721 1.00 90.38 250 LEU A N 1
ATOM 1928 C CA . LEU A 1 250 ? 33.229 3.471 -9.191 1.00 90.38 250 LEU A CA 1
ATOM 1929 C C . LEU A 1 250 ? 32.335 4.171 -8.147 1.00 90.38 250 LEU A C 1
ATOM 1931 O O . LEU A 1 250 ? 32.430 5.385 -7.974 1.00 90.38 250 LEU A O 1
ATOM 1935 N N . VAL A 1 251 ? 31.510 3.435 -7.386 1.00 90.50 251 VAL A N 1
ATOM 1936 C CA . VAL A 1 251 ? 30.769 4.001 -6.234 1.00 90.50 251 VAL A CA 1
ATOM 1937 C C . VAL A 1 251 ? 31.715 4.441 -5.107 1.00 90.50 251 VAL A C 1
ATOM 1939 O O . VAL A 1 251 ? 31.442 5.435 -4.424 1.00 90.50 251 VAL A O 1
ATOM 1942 N N . ASN A 1 252 ? 32.835 3.739 -4.918 1.00 88.19 252 ASN A N 1
ATOM 1943 C CA . ASN A 1 252 ? 33.862 4.098 -3.941 1.00 88.19 252 ASN A CA 1
ATOM 1944 C C . ASN A 1 252 ? 34.724 5.308 -4.361 1.00 88.19 252 ASN A C 1
ATOM 1946 O O . ASN A 1 252 ? 35.441 5.853 -3.521 1.00 88.19 252 ASN A O 1
ATOM 1950 N N . ALA A 1 253 ? 34.596 5.753 -5.619 1.00 85.88 253 ALA A N 1
ATOM 1951 C CA . ALA A 1 253 ? 35.487 6.685 -6.319 1.00 85.88 253 ALA A CA 1
ATOM 1952 C C . ALA A 1 253 ? 36.920 6.149 -6.537 1.00 85.88 253 ALA A C 1
ATOM 1954 O O . ALA A 1 253 ? 37.864 6.930 -6.644 1.00 85.88 253 ALA A O 1
ATOM 1955 N N . ASP A 1 254 ? 37.063 4.824 -6.634 1.00 87.44 254 ASP A N 1
ATOM 1956 C CA . ASP A 1 254 ? 38.285 4.146 -7.074 1.00 87.44 254 ASP A CA 1
ATOM 1957 C C . ASP A 1 254 ? 38.215 3.841 -8.586 1.00 87.44 254 ASP A C 1
ATOM 1959 O O . ASP A 1 254 ? 37.139 3.852 -9.191 1.00 87.44 254 ASP A O 1
ATOM 1963 N N . GLN A 1 255 ? 39.363 3.567 -9.217 1.00 85.69 255 GLN A N 1
ATOM 1964 C CA . GLN A 1 255 ? 39.412 3.259 -10.652 1.00 85.69 255 GLN A CA 1
ATOM 1965 C C . GLN A 1 255 ? 38.864 1.845 -10.955 1.00 85.69 255 GLN A C 1
ATOM 1967 O O . GLN A 1 255 ? 39.163 0.908 -10.211 1.00 85.69 255 GLN A O 1
ATOM 1972 N N . PRO A 1 256 ? 38.095 1.667 -12.048 1.00 89.75 256 PRO A N 1
ATOM 1973 C CA . PRO A 1 256 ? 37.614 0.360 -12.499 1.00 89.75 256 PRO A CA 1
ATOM 1974 C C . PRO A 1 256 ? 38.742 -0.479 -13.123 1.00 89.75 256 PRO A C 1
ATOM 1976 O O . PRO A 1 256 ? 39.665 0.066 -13.731 1.00 89.75 256 PRO A O 1
ATOM 1979 N N . PHE A 1 257 ? 38.650 -1.808 -13.026 1.00 86.88 257 PHE A N 1
ATOM 1980 C CA . PHE A 1 257 ? 39.645 -2.731 -13.590 1.00 86.88 257 PHE A CA 1
ATOM 1981 C C . PHE A 1 257 ? 39.338 -3.156 -15.035 1.00 86.88 257 PHE A C 1
ATOM 1983 O O . PHE A 1 257 ? 40.260 -3.415 -15.810 1.00 86.88 257 PHE A O 1
ATOM 1990 N N . TRP A 1 258 ? 38.057 -3.240 -15.395 1.00 90.12 258 TRP A N 1
ATOM 1991 C CA . TRP A 1 258 ? 37.538 -3.760 -16.664 1.00 90.12 258 TRP A CA 1
ATOM 1992 C C . TRP A 1 258 ? 36.864 -2.666 -17.507 1.00 90.12 258 TRP A C 1
ATOM 1994 O O . TRP A 1 258 ? 37.126 -2.570 -18.705 1.00 90.12 258 TRP A O 1
ATOM 2004 N N . LEU A 1 259 ? 36.091 -1.763 -16.889 1.00 87.12 259 LEU A N 1
ATOM 2005 C CA . LEU A 1 259 ? 35.451 -0.597 -17.523 1.00 87.12 259 LEU A CA 1
ATOM 2006 C C . LEU A 1 259 ? 36.452 0.547 -17.798 1.00 87.12 259 LEU A C 1
ATOM 2008 O O . LEU A 1 259 ? 36.272 1.693 -17.373 1.00 87.12 259 LEU A O 1
ATOM 2012 N N . THR A 1 260 ? 37.538 0.245 -18.513 1.00 83.19 260 THR A N 1
ATOM 2013 C CA . THR A 1 260 ? 38.614 1.201 -18.807 1.00 83.19 260 THR A CA 1
ATOM 2014 C C . THR A 1 260 ? 38.102 2.403 -19.602 1.00 83.19 260 THR A C 1
ATOM 2016 O O . THR A 1 260 ? 37.515 2.242 -20.671 1.00 83.19 260 THR A O 1
ATOM 2019 N N . GLY A 1 261 ? 38.365 3.616 -19.107 1.00 76.88 261 GLY A N 1
ATOM 2020 C CA . GLY A 1 261 ? 37.901 4.870 -19.715 1.00 76.88 261 GLY A CA 1
ATOM 2021 C C . GLY A 1 261 ? 36.722 5.535 -18.994 1.00 76.88 261 GLY A C 1
ATOM 2022 O O . GLY A 1 261 ? 36.327 6.631 -19.391 1.00 76.88 261 GLY A O 1
ATOM 2023 N N . MET A 1 262 ? 36.198 4.917 -17.929 1.00 80.31 262 MET A N 1
ATOM 2024 C CA . MET A 1 262 ? 35.332 5.574 -16.946 1.00 80.31 262 MET A CA 1
ATOM 2025 C C . MET A 1 262 ? 36.161 6.277 -15.868 1.00 80.31 262 MET A C 1
ATOM 2027 O O . MET A 1 262 ? 36.977 5.643 -15.202 1.00 80.31 262 MET A O 1
ATOM 2031 N N . THR A 1 263 ? 35.937 7.581 -15.685 1.00 68.94 263 THR A N 1
ATOM 2032 C CA . THR A 1 263 ? 36.641 8.410 -14.687 1.00 68.94 263 THR A CA 1
ATOM 2033 C C . THR A 1 263 ? 35.746 8.879 -13.545 1.00 68.94 263 THR A C 1
ATOM 2035 O O . THR A 1 263 ? 36.229 9.055 -12.433 1.00 68.94 263 THR A O 1
ATOM 2038 N N . GLU A 1 264 ? 34.451 9.082 -13.798 1.00 70.38 264 GLU A N 1
ATOM 2039 C CA . GLU A 1 264 ? 33.507 9.628 -12.822 1.00 70.38 264 GLU A CA 1
ATOM 2040 C C . GLU A 1 264 ? 32.163 8.895 -12.888 1.00 70.38 264 GLU A C 1
ATOM 2042 O O . GLU A 1 264 ? 31.661 8.567 -13.962 1.00 70.38 264 GLU A O 1
ATOM 2047 N N . MET A 1 265 ? 31.558 8.654 -11.723 1.00 84.25 265 MET A N 1
ATOM 2048 C CA . MET A 1 265 ? 30.176 8.197 -11.608 1.00 84.25 265 MET A CA 1
ATOM 2049 C C . MET A 1 265 ? 29.530 8.822 -10.370 1.00 84.25 265 MET A C 1
ATOM 2051 O O . MET A 1 265 ? 30.135 8.868 -9.297 1.00 84.25 265 MET A O 1
ATOM 2055 N N . THR A 1 266 ? 28.278 9.282 -10.472 1.00 87.00 266 THR A N 1
ATOM 2056 C CA . THR A 1 266 ? 27.582 9.783 -9.279 1.00 87.00 266 THR A CA 1
ATOM 2057 C C . THR A 1 266 ? 27.277 8.628 -8.322 1.00 87.00 266 THR A C 1
ATOM 2059 O O . THR A 1 266 ? 26.673 7.621 -8.702 1.00 87.00 266 THR A O 1
ATOM 2062 N N . ARG A 1 267 ? 27.640 8.789 -7.040 1.00 88.94 267 ARG A N 1
ATOM 2063 C CA . ARG A 1 267 ? 27.352 7.795 -5.986 1.00 88.94 267 ARG A CA 1
ATOM 2064 C C . ARG A 1 267 ? 25.865 7.432 -5.932 1.00 88.94 267 ARG A C 1
ATOM 2066 O O . ARG A 1 267 ? 25.522 6.282 -5.697 1.00 88.94 267 ARG A O 1
ATOM 2073 N N . THR A 1 268 ? 24.977 8.394 -6.181 1.00 88.88 268 THR A N 1
ATOM 2074 C CA . THR A 1 268 ? 23.525 8.174 -6.237 1.00 88.88 268 THR A CA 1
ATOM 2075 C C . THR A 1 268 ? 23.100 7.229 -7.356 1.00 88.88 268 THR A C 1
ATOM 2077 O O . THR A 1 268 ? 22.243 6.389 -7.110 1.00 88.88 268 THR A O 1
ATOM 2080 N N . PHE A 1 269 ? 23.685 7.336 -8.553 1.00 90.00 269 PHE A N 1
ATOM 2081 C CA . PHE A 1 269 ? 23.347 6.454 -9.671 1.00 90.00 269 PHE A CA 1
ATOM 2082 C C . PHE A 1 269 ? 23.931 5.053 -9.473 1.00 90.00 269 PHE A C 1
ATOM 2084 O O . PHE A 1 269 ? 23.209 4.067 -9.581 1.00 90.00 269 PHE A O 1
ATOM 2091 N N . GLY A 1 270 ? 25.202 4.952 -9.074 1.00 91.69 270 GLY A N 1
ATOM 2092 C CA . GLY A 1 270 ? 25.833 3.653 -8.831 1.00 91.69 270 GLY A CA 1
ATOM 2093 C C . GLY A 1 270 ? 25.188 2.854 -7.698 1.00 91.69 270 GLY A C 1
ATOM 2094 O O . GLY A 1 270 ? 24.945 1.664 -7.861 1.00 91.69 270 GLY A O 1
ATOM 2095 N N . LEU A 1 271 ? 24.823 3.498 -6.582 1.00 93.56 271 LEU A N 1
ATOM 2096 C CA . LEU A 1 271 ? 24.071 2.832 -5.508 1.00 93.56 271 LEU A CA 1
ATOM 2097 C C . LEU A 1 271 ? 22.699 2.327 -5.987 1.00 93.56 271 LEU A C 1
ATOM 2099 O O . LEU A 1 271 ? 22.236 1.296 -5.517 1.00 93.56 271 LEU A O 1
ATOM 2103 N N . GLU A 1 272 ? 22.062 3.017 -6.933 1.00 92.94 272 GLU A N 1
ATOM 2104 C CA . GLU A 1 272 ? 20.781 2.598 -7.513 1.00 92.94 272 GLU A CA 1
ATOM 2105 C C . GLU A 1 272 ? 20.934 1.398 -8.466 1.00 92.94 272 GLU A C 1
ATOM 2107 O O . GLU A 1 272 ? 20.066 0.527 -8.492 1.00 92.94 272 GLU A O 1
ATOM 2112 N N . LEU A 1 273 ? 22.058 1.299 -9.190 1.00 93.75 273 LEU A N 1
ATOM 2113 C CA . LEU A 1 273 ? 22.416 0.102 -9.964 1.00 93.75 273 LEU A CA 1
ATOM 2114 C C . LEU A 1 273 ? 22.732 -1.093 -9.050 1.00 93.75 273 LEU A C 1
ATOM 2116 O O . LEU A 1 273 ? 22.236 -2.192 -9.293 1.00 93.75 273 LEU A O 1
ATOM 2120 N N . LEU A 1 274 ? 23.498 -0.879 -7.972 1.00 94.94 274 LEU A N 1
ATOM 2121 C CA . LEU A 1 274 ? 23.783 -1.917 -6.974 1.00 94.94 274 LEU A CA 1
ATOM 2122 C C . LEU A 1 274 ? 22.492 -2.410 -6.294 1.00 94.94 274 LEU A C 1
ATOM 2124 O O . LEU A 1 274 ? 22.296 -3.616 -6.169 1.00 94.94 274 LEU A O 1
ATOM 2128 N N . GLU A 1 275 ? 21.585 -1.503 -5.905 1.00 94.31 275 GLU A N 1
ATOM 2129 C CA . GLU A 1 275 ? 20.261 -1.849 -5.361 1.00 94.31 275 GLU A CA 1
ATOM 2130 C C . GLU A 1 275 ? 19.460 -2.709 -6.355 1.00 94.31 275 GLU A C 1
ATOM 2132 O O . GLU A 1 275 ? 18.972 -3.776 -5.982 1.00 94.31 275 GLU A O 1
ATOM 2137 N N . ALA A 1 276 ? 19.374 -2.296 -7.625 1.00 94.44 276 ALA A N 1
ATOM 2138 C CA . ALA A 1 276 ? 18.615 -3.012 -8.652 1.00 94.44 276 ALA A CA 1
ATOM 2139 C C . ALA A 1 276 ? 19.119 -4.450 -8.879 1.00 94.44 276 ALA A C 1
ATOM 2141 O O . ALA A 1 276 ? 18.310 -5.380 -8.942 1.00 94.44 276 ALA A O 1
ATOM 2142 N N . VAL A 1 277 ? 20.440 -4.649 -8.946 1.00 95.12 277 VAL A N 1
ATOM 2143 C CA . VAL A 1 277 ? 21.056 -5.977 -9.116 1.00 95.12 277 VAL A CA 1
ATOM 2144 C C . VAL A 1 277 ? 20.802 -6.870 -7.897 1.00 95.12 277 VAL A C 1
ATOM 2146 O O . VAL A 1 277 ? 20.350 -8.007 -8.046 1.00 95.12 277 VAL A O 1
ATOM 2149 N N . LEU A 1 278 ? 21.025 -6.349 -6.685 1.00 94.75 278 LEU A N 1
ATOM 2150 C CA . LEU A 1 278 ? 20.864 -7.103 -5.435 1.00 94.75 278 LEU A CA 1
ATOM 2151 C C . LEU A 1 278 ? 19.408 -7.488 -5.137 1.00 94.75 278 LEU A C 1
ATOM 2153 O O . LEU A 1 278 ? 19.173 -8.506 -4.482 1.00 94.75 278 LEU A O 1
ATOM 2157 N N . VAL A 1 279 ? 18.439 -6.688 -5.594 1.00 94.25 279 VAL A N 1
ATOM 2158 C CA . VAL A 1 279 ? 17.004 -6.997 -5.488 1.00 94.25 279 VAL A CA 1
ATOM 2159 C C . VAL A 1 279 ? 16.581 -8.054 -6.506 1.00 94.25 279 VAL A C 1
ATOM 2161 O O . VAL A 1 279 ? 15.823 -8.955 -6.150 1.00 94.25 279 VAL A O 1
ATOM 2164 N N . SER A 1 280 ? 17.053 -7.945 -7.750 1.00 93.88 280 SER A N 1
ATOM 2165 C CA . SER A 1 280 ? 16.516 -8.722 -8.877 1.00 93.88 280 SER A CA 1
ATOM 2166 C C . SER A 1 280 ? 17.127 -10.121 -9.007 1.00 93.88 280 SER A C 1
ATOM 2168 O O . SER A 1 280 ? 16.428 -11.042 -9.422 1.00 93.88 280 SER A O 1
ATOM 2170 N N . TYR A 1 281 ? 18.393 -10.313 -8.609 1.00 93.75 281 TYR A N 1
ATOM 2171 C CA . TYR A 1 281 ? 19.148 -11.548 -8.888 1.00 93.75 281 TYR A CA 1
ATOM 2172 C C . TYR A 1 281 ? 19.689 -12.308 -7.652 1.00 93.75 281 TYR A C 1
ATOM 2174 O O . TYR A 1 281 ? 20.827 -12.783 -7.687 1.00 93.75 281 TYR A O 1
ATOM 2182 N N . PRO A 1 282 ? 18.920 -12.507 -6.557 1.00 91.38 282 PRO A N 1
ATOM 2183 C CA . PRO A 1 282 ? 19.436 -13.135 -5.332 1.00 91.38 282 PRO A CA 1
ATOM 2184 C C . PRO A 1 282 ? 19.946 -14.574 -5.507 1.00 91.38 282 PRO A C 1
ATOM 2186 O O . PRO A 1 282 ? 20.814 -15.015 -4.752 1.00 91.38 282 PRO A O 1
ATOM 2189 N N . ALA A 1 283 ? 19.458 -15.301 -6.516 1.00 88.50 283 ALA A N 1
ATOM 2190 C CA . ALA A 1 283 ? 19.924 -16.649 -6.833 1.00 88.50 283 ALA A CA 1
ATOM 2191 C C . ALA A 1 283 ? 21.406 -16.681 -7.257 1.00 88.50 283 ALA A C 1
ATOM 2193 O O . ALA A 1 283 ? 22.152 -17.523 -6.770 1.00 88.50 283 ALA A O 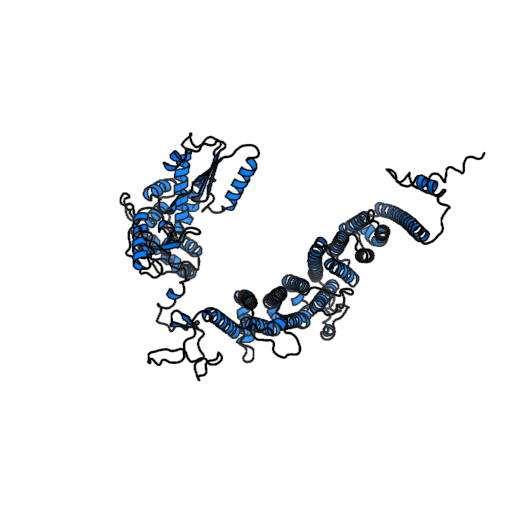1
ATOM 2194 N N . ILE A 1 284 ? 21.865 -15.731 -8.082 1.00 90.31 284 ILE A N 1
ATOM 2195 C CA . ILE A 1 284 ? 23.256 -15.697 -8.578 1.00 90.31 284 ILE A CA 1
ATOM 2196 C C . ILE A 1 284 ? 24.231 -15.542 -7.404 1.00 90.31 284 ILE A C 1
ATOM 2198 O O . ILE A 1 284 ? 25.176 -16.312 -7.251 1.00 90.31 284 ILE A O 1
ATOM 2202 N N . PHE A 1 285 ? 23.942 -14.602 -6.505 1.00 90.81 285 PHE A N 1
ATOM 2203 C CA . PHE A 1 285 ? 24.771 -14.327 -5.331 1.00 90.81 285 PHE A CA 1
ATOM 2204 C C . PHE A 1 285 ? 24.772 -15.442 -4.273 1.00 90.81 285 PHE A C 1
ATOM 2206 O O . PHE A 1 285 ? 25.698 -15.495 -3.464 1.00 90.81 285 PHE A O 1
ATOM 2213 N N . THR A 1 286 ? 23.759 -16.316 -4.256 1.00 86.12 286 THR A N 1
ATOM 2214 C CA . THR A 1 286 ? 23.667 -17.453 -3.317 1.00 86.12 286 THR A CA 1
ATOM 2215 C C . THR A 1 286 ? 24.195 -18.768 -3.896 1.00 86.12 286 THR A C 1
ATOM 2217 O O . THR A 1 286 ? 24.608 -19.632 -3.127 1.00 86.12 286 THR A O 1
ATOM 2220 N N . GLN A 1 287 ? 24.209 -18.925 -5.224 1.00 85.56 287 GLN A N 1
ATOM 2221 C CA . GLN A 1 287 ? 24.683 -20.136 -5.908 1.00 85.56 287 GLN A CA 1
ATOM 2222 C C . GLN A 1 287 ? 26.178 -20.092 -6.260 1.00 85.56 287 GLN A C 1
ATOM 2224 O O . GLN A 1 287 ? 26.839 -21.131 -6.204 1.00 85.56 287 GLN A O 1
ATOM 2229 N N . HIS A 1 288 ? 26.720 -18.912 -6.586 1.00 86.38 288 HIS A N 1
ATOM 2230 C CA . HIS A 1 288 ? 28.133 -18.723 -6.939 1.00 86.38 288 HIS A CA 1
ATOM 2231 C C . HIS A 1 288 ? 28.949 -18.205 -5.748 1.00 86.38 288 HIS A C 1
ATOM 2233 O O . HIS A 1 288 ? 28.589 -17.213 -5.103 1.00 86.38 288 HIS A O 1
ATOM 2239 N N . GLN A 1 289 ? 30.076 -18.859 -5.459 1.00 84.56 289 GLN A N 1
ATOM 2240 C CA . GLN A 1 289 ? 30.906 -18.555 -4.285 1.00 84.56 289 GLN A CA 1
ATOM 2241 C C . GLN A 1 289 ? 31.638 -17.212 -4.429 1.00 84.56 289 GLN A C 1
ATOM 2243 O O . GLN A 1 289 ? 31.836 -16.496 -3.450 1.00 84.56 289 GLN A O 1
ATOM 2248 N N . GLU A 1 290 ? 31.975 -16.845 -5.659 1.00 87.19 290 GLU A N 1
ATOM 2249 C CA . GLU A 1 290 ? 32.653 -15.623 -6.074 1.00 87.19 290 GLU A CA 1
ATOM 2250 C C . GLU A 1 290 ? 31.770 -14.392 -5.822 1.00 87.19 290 GLU A C 1
ATOM 2252 O O . GLU A 1 290 ? 32.217 -13.396 -5.249 1.00 87.19 290 GLU A O 1
ATOM 2257 N N . PHE A 1 291 ? 30.484 -14.477 -6.171 1.00 89.50 291 PHE A N 1
ATOM 2258 C CA . PHE A 1 291 ? 29.510 -13.418 -5.901 1.00 89.50 291 PHE A CA 1
ATOM 2259 C C . PHE A 1 291 ? 29.193 -13.312 -4.400 1.00 89.50 291 PHE A C 1
ATOM 2261 O O . PHE A 1 291 ? 29.144 -12.204 -3.861 1.00 89.50 291 PHE A O 1
ATOM 2268 N N . SER A 1 292 ? 29.069 -14.445 -3.696 1.00 88.19 292 SER A N 1
ATOM 2269 C CA . SER A 1 292 ? 28.986 -14.486 -2.225 1.00 88.19 292 SER A CA 1
ATOM 2270 C C . SER A 1 292 ? 30.197 -13.827 -1.546 1.00 88.19 292 SER A C 1
ATOM 2272 O O . SER A 1 292 ? 30.036 -13.075 -0.583 1.00 88.19 292 SER A O 1
ATOM 2274 N N . PHE A 1 293 ? 31.408 -14.061 -2.056 1.00 88.44 293 PHE A N 1
ATOM 2275 C CA . PHE A 1 293 ? 32.636 -13.420 -1.586 1.00 88.44 293 PHE A CA 1
ATOM 2276 C C . PHE A 1 293 ? 32.625 -11.905 -1.847 1.00 88.44 293 PHE A C 1
ATOM 2278 O O . PHE A 1 293 ? 32.962 -11.125 -0.955 1.00 88.44 293 PHE A O 1
ATOM 2285 N N . MET A 1 294 ? 32.165 -11.463 -3.024 1.00 88.62 294 MET A N 1
ATOM 2286 C CA . MET A 1 294 ? 32.091 -10.034 -3.345 1.00 88.62 294 MET A CA 1
ATOM 2287 C C . MET A 1 294 ? 31.105 -9.268 -2.447 1.00 88.62 294 MET A C 1
ATOM 2289 O O . MET A 1 294 ? 31.387 -8.124 -2.076 1.00 88.62 294 MET A O 1
ATOM 2293 N N . LEU A 1 295 ? 29.990 -9.888 -2.034 1.00 90.44 295 LEU A N 1
ATOM 2294 C CA . LEU A 1 295 ? 29.091 -9.291 -1.037 1.00 90.44 295 LEU A CA 1
ATOM 2295 C C . LEU A 1 295 ? 29.834 -8.968 0.268 1.00 90.44 295 LEU A C 1
ATOM 2297 O O . LEU A 1 295 ? 29.722 -7.850 0.772 1.00 90.44 295 LEU A O 1
ATOM 2301 N N . LYS A 1 296 ? 30.623 -9.922 0.774 1.00 89.88 296 LYS A N 1
ATOM 2302 C CA . LYS A 1 296 ? 31.353 -9.808 2.046 1.00 89.88 296 LYS A CA 1
ATOM 2303 C C . LYS A 1 296 ? 32.512 -8.824 1.986 1.00 89.88 296 LYS A C 1
ATOM 2305 O O . LYS A 1 296 ? 32.588 -7.923 2.810 1.00 89.88 296 LYS A O 1
ATOM 2310 N N . GLU A 1 297 ? 33.392 -8.964 0.999 1.00 87.88 297 GLU A N 1
ATOM 2311 C CA . GLU A 1 297 ? 34.677 -8.249 0.971 1.00 87.88 297 GLU A CA 1
ATOM 2312 C C . GLU A 1 297 ? 34.626 -6.911 0.213 1.00 87.88 297 GLU A C 1
ATOM 2314 O O . GLU A 1 297 ? 35.521 -6.079 0.369 1.00 87.88 297 GLU A O 1
ATOM 2319 N N . ARG A 1 298 ? 33.593 -6.664 -0.609 1.00 88.06 298 ARG A N 1
ATOM 2320 C CA . ARG A 1 298 ? 33.437 -5.400 -1.356 1.00 88.06 298 ARG A CA 1
ATOM 2321 C C . ARG A 1 298 ? 32.171 -4.645 -0.964 1.00 88.06 298 ARG A C 1
ATOM 2323 O O . ARG A 1 298 ? 32.273 -3.509 -0.504 1.00 88.06 298 ARG A O 1
ATOM 2330 N N . VAL A 1 299 ? 30.989 -5.252 -1.111 1.00 92.75 299 VAL A N 1
ATOM 2331 C CA . VAL A 1 299 ? 29.708 -4.538 -0.932 1.00 92.75 299 VAL A CA 1
ATOM 2332 C C . VAL A 1 299 ? 29.497 -4.109 0.520 1.00 92.75 299 VAL A C 1
ATOM 2334 O O . VAL A 1 299 ? 29.210 -2.938 0.774 1.00 92.75 299 VAL A O 1
ATOM 2337 N N . CYS A 1 300 ? 29.669 -5.009 1.490 1.00 92.00 300 CYS A N 1
ATOM 2338 C CA . CYS A 1 300 ? 29.454 -4.671 2.896 1.00 92.00 300 CYS A CA 1
ATOM 2339 C C . CYS A 1 300 ? 30.434 -3.586 3.410 1.00 92.00 300 CYS A C 1
ATOM 2341 O O . CYS A 1 300 ? 29.953 -2.579 3.942 1.00 92.00 300 CYS A O 1
ATOM 2343 N N . PRO A 1 301 ? 31.763 -3.683 3.189 1.00 91.56 301 PRO A N 1
ATOM 2344 C CA . PRO A 1 301 ? 32.718 -2.624 3.516 1.00 91.56 301 PRO A CA 1
ATOM 2345 C C . PRO A 1 301 ? 32.427 -1.292 2.820 1.00 91.56 301 PRO A C 1
ATOM 2347 O O . PRO A 1 301 ? 32.533 -0.245 3.460 1.00 91.56 301 PRO A O 1
ATOM 2350 N N . LEU A 1 302 ? 32.006 -1.308 1.549 1.00 90.75 302 LEU A N 1
ATOM 2351 C CA . LEU A 1 302 ? 31.611 -0.105 0.810 1.00 90.75 302 LEU A CA 1
ATOM 2352 C C . LEU A 1 302 ? 30.424 0.604 1.478 1.00 90.75 302 LEU A C 1
ATOM 2354 O O . LEU A 1 302 ? 30.486 1.806 1.742 1.00 90.75 302 LEU A O 1
ATOM 2358 N N . VAL A 1 303 ? 29.364 -0.138 1.810 1.00 91.94 303 VAL A N 1
ATOM 2359 C CA . VAL A 1 303 ? 28.181 0.405 2.496 1.00 91.94 303 VAL A CA 1
ATOM 2360 C C . VAL A 1 303 ? 28.560 0.978 3.870 1.00 91.94 303 VAL A C 1
ATOM 2362 O O . VAL A 1 303 ? 28.164 2.098 4.197 1.00 91.94 303 VAL A O 1
ATOM 2365 N N . ILE A 1 304 ? 29.388 0.271 4.649 1.00 88.44 304 ILE A N 1
ATOM 2366 C CA . ILE A 1 304 ? 29.886 0.740 5.956 1.00 88.44 304 ILE A CA 1
ATOM 2367 C C . ILE A 1 304 ? 30.719 2.028 5.803 1.00 88.44 304 ILE A C 1
ATOM 2369 O O . ILE A 1 304 ? 30.492 3.000 6.531 1.00 88.44 304 ILE A O 1
ATOM 2373 N N . LYS A 1 305 ? 31.643 2.080 4.831 1.00 88.19 305 LYS A N 1
ATOM 2374 C CA . LYS A 1 305 ? 32.482 3.256 4.534 1.00 88.19 305 LYS A CA 1
ATOM 2375 C C . LYS A 1 305 ? 31.626 4.473 4.175 1.00 88.19 305 LYS A C 1
ATOM 2377 O O . LYS A 1 305 ? 31.851 5.553 4.722 1.00 88.19 305 LYS A O 1
ATOM 2382 N N . LEU A 1 306 ? 30.608 4.301 3.330 1.00 85.25 306 LEU A N 1
ATOM 2383 C CA . LEU A 1 306 ? 29.718 5.386 2.899 1.00 85.25 306 LEU A CA 1
ATOM 2384 C C . LEU A 1 306 ? 28.762 5.878 4.000 1.00 85.25 306 LEU A C 1
ATOM 2386 O O . LEU A 1 306 ? 28.344 7.037 3.968 1.00 85.25 306 LEU A O 1
ATOM 2390 N N . PHE A 1 307 ? 28.461 5.066 5.019 1.00 85.06 307 PHE A N 1
ATOM 2391 C CA . PHE A 1 307 ? 27.754 5.539 6.215 1.00 85.06 307 PHE A CA 1
ATOM 2392 C C . PHE A 1 307 ? 28.639 6.312 7.209 1.00 85.06 307 PHE A C 1
ATOM 2394 O O . PHE A 1 307 ? 28.096 7.003 8.074 1.00 85.06 307 PHE A O 1
ATOM 2401 N N . SER A 1 308 ? 29.972 6.259 7.095 1.00 80.38 308 SER A N 1
ATOM 2402 C CA . SER A 1 308 ? 30.912 6.882 8.047 1.00 80.38 308 SER A CA 1
ATOM 2403 C C . SER A 1 308 ? 30.653 8.379 8.332 1.00 80.38 308 SER A C 1
ATOM 2405 O O . SER A 1 308 ? 30.626 8.743 9.513 1.00 80.38 308 SER A O 1
ATOM 2407 N N . PRO A 1 309 ? 30.357 9.254 7.341 1.00 71.88 309 PRO A N 1
ATOM 2408 C CA . PRO A 1 309 ? 29.990 10.651 7.613 1.00 71.88 309 PRO A CA 1
ATOM 2409 C C . PRO A 1 309 ? 28.713 10.769 8.462 1.00 71.88 309 PRO A C 1
ATOM 2411 O O . PRO A 1 309 ? 28.663 11.511 9.442 1.00 71.88 309 PRO A O 1
ATOM 2414 N N . SER A 1 310 ? 27.704 9.949 8.154 1.00 67.50 310 SER A N 1
ATOM 2415 C CA . SER A 1 310 ? 26.416 9.902 8.865 1.00 67.50 310 SER A CA 1
ATOM 2416 C C . SER A 1 310 ? 26.539 9.345 10.286 1.00 67.50 310 SER A C 1
ATOM 2418 O O . SER A 1 310 ? 25.765 9.708 11.178 1.00 67.50 310 SER A O 1
ATOM 2420 N N . LEU A 1 311 ? 27.528 8.480 10.526 1.00 63.94 311 LEU A N 1
ATOM 2421 C CA . LEU A 1 311 ? 27.841 7.955 11.851 1.00 63.94 311 LEU A CA 1
ATOM 2422 C C . LEU A 1 311 ? 28.541 9.009 12.726 1.00 63.94 311 LEU A C 1
ATOM 2424 O O . LEU A 1 311 ? 28.194 9.135 13.899 1.00 63.94 311 LEU A O 1
ATOM 2428 N N . LYS A 1 312 ? 29.451 9.808 12.152 1.00 71.38 312 LYS A N 1
ATOM 2429 C CA . LYS A 1 312 ? 30.208 10.859 12.860 1.00 71.38 312 LYS A CA 1
ATOM 2430 C C . LYS A 1 312 ? 29.418 12.153 13.095 1.00 71.38 312 LYS A C 1
ATOM 2432 O O . LYS A 1 312 ? 29.704 12.868 14.050 1.00 71.38 312 LYS A O 1
ATOM 2437 N N . TYR A 1 313 ? 28.431 12.463 12.255 1.00 69.75 313 TYR A N 1
ATOM 2438 C CA . TYR A 1 313 ? 27.640 13.689 12.377 1.00 69.75 313 TYR A CA 1
ATOM 2439 C C . TYR A 1 313 ? 26.739 13.703 13.629 1.00 69.75 313 TYR A C 1
ATOM 2441 O O . TYR A 1 313 ? 26.018 12.735 13.888 1.00 69.75 313 TYR A O 1
ATOM 2449 N N . ARG A 1 314 ? 26.741 14.821 14.366 1.00 62.97 314 ARG A N 1
ATOM 2450 C CA . ARG A 1 314 ? 25.848 15.123 15.500 1.00 62.97 314 ARG A CA 1
ATOM 2451 C C . ARG A 1 314 ? 25.190 16.484 15.285 1.00 62.97 314 ARG A C 1
ATOM 2453 O O . ARG A 1 314 ? 25.864 17.449 14.929 1.00 62.97 314 ARG A O 1
ATOM 2460 N N . GLN A 1 315 ? 23.885 16.572 15.505 1.00 59.19 315 GLN A N 1
ATOM 2461 C CA . GLN A 1 315 ? 23.123 17.808 15.376 1.00 59.19 315 GLN A CA 1
ATOM 2462 C C . GLN A 1 315 ? 23.251 18.646 16.660 1.00 59.19 315 GLN A C 1
ATOM 2464 O O . GLN A 1 315 ? 22.865 18.196 17.732 1.00 59.19 315 GLN A O 1
ATOM 2469 N N . GLY A 1 316 ? 23.763 19.877 16.544 1.00 54.09 316 GLY A N 1
ATOM 2470 C CA . GLY A 1 316 ? 23.752 20.869 17.632 1.00 54.09 316 GLY A CA 1
ATOM 2471 C C . GLY A 1 316 ? 25.066 21.095 18.391 1.00 54.09 316 GLY A C 1
ATOM 2472 O O . GLY A 1 316 ? 25.102 21.991 19.228 1.00 54.09 316 GLY A O 1
ATOM 2473 N N . LEU A 1 317 ? 26.150 20.365 18.095 1.00 54.94 317 LEU A N 1
ATOM 2474 C CA . LEU A 1 317 ? 27.485 20.697 18.617 1.00 54.94 317 LEU A CA 1
ATOM 2475 C C . LEU A 1 317 ? 28.267 21.589 17.629 1.00 54.94 317 LEU A C 1
ATOM 2477 O O . LEU A 1 317 ? 28.155 21.383 16.416 1.00 54.94 317 LEU A O 1
ATOM 2481 N N . PRO A 1 318 ? 29.101 22.532 18.113 1.00 47.44 318 PRO A N 1
ATOM 2482 C CA . PRO A 1 318 ? 30.125 23.153 17.278 1.00 47.44 318 PRO A CA 1
ATOM 2483 C C . PRO A 1 318 ? 31.141 22.091 16.811 1.00 47.44 318 PRO A C 1
ATOM 2485 O O . PRO A 1 318 ? 31.342 21.089 17.506 1.00 47.44 318 PRO A O 1
ATOM 2488 N N . PRO A 1 319 ? 31.787 22.271 15.643 1.00 48.44 319 PRO A N 1
ATOM 2489 C CA . PRO A 1 319 ? 32.774 21.317 15.154 1.00 48.44 319 PRO A CA 1
ATOM 2490 C C . PRO A 1 319 ? 33.935 21.200 16.147 1.00 48.44 319 PRO A C 1
ATOM 2492 O O . PRO A 1 319 ? 34.549 22.198 16.524 1.00 48.44 319 PRO A O 1
ATOM 2495 N N . ALA A 1 320 ? 34.240 19.970 16.561 1.00 50.03 320 ALA A N 1
ATOM 2496 C CA . ALA A 1 320 ? 35.437 19.682 17.340 1.00 50.03 320 ALA A CA 1
ATOM 2497 C C . ALA A 1 320 ? 36.701 20.058 16.537 1.00 50.03 320 ALA A C 1
ATOM 2499 O O . ALA A 1 320 ? 36.663 20.014 15.303 1.00 50.03 320 ALA A O 1
ATOM 2500 N N . PRO A 1 321 ? 37.834 20.371 17.196 1.00 45.56 321 PRO A N 1
ATOM 2501 C CA . PRO A 1 321 ? 39.107 20.633 16.527 1.00 45.56 321 PRO A CA 1
ATOM 2502 C C . PRO A 1 321 ? 39.728 19.327 15.997 1.00 45.56 321 PRO A C 1
ATOM 2504 O O . PRO A 1 321 ? 40.746 18.846 16.488 1.00 45.56 321 PRO A O 1
ATOM 2507 N N . SER A 1 322 ? 39.092 18.731 14.988 1.00 49.25 322 SER A N 1
ATOM 2508 C CA . SER A 1 322 ? 39.628 17.638 14.178 1.00 49.25 322 SER A CA 1
ATOM 2509 C C . SER A 1 322 ? 40.084 18.181 12.819 1.00 49.25 322 SER A C 1
ATOM 2511 O O . SER A 1 322 ? 39.344 18.964 12.224 1.00 49.25 322 SER A O 1
ATOM 2513 N N . PRO A 1 323 ? 41.231 17.742 12.268 1.00 45.62 323 PRO A N 1
ATOM 2514 C CA . PRO A 1 323 ? 41.821 18.314 11.049 1.00 45.62 323 PRO A CA 1
ATOM 2515 C C . PRO A 1 323 ? 41.053 18.022 9.742 1.00 45.62 323 PRO A C 1
ATOM 2517 O O . PRO A 1 323 ? 41.538 18.358 8.666 1.00 45.62 323 PRO A O 1
ATOM 2520 N N . ALA A 1 324 ? 39.868 17.410 9.811 1.00 47.09 324 ALA A N 1
ATOM 2521 C CA . ALA A 1 324 ? 38.989 17.175 8.670 1.00 47.09 324 ALA A CA 1
ATOM 2522 C C . ALA A 1 324 ? 37.585 17.744 8.955 1.00 47.09 324 ALA A C 1
ATOM 2524 O O . ALA A 1 324 ? 37.043 17.484 10.037 1.00 47.09 324 ALA A O 1
ATOM 2525 N N . PRO A 1 325 ? 36.966 18.485 8.015 1.00 45.53 325 PRO A N 1
ATOM 2526 C CA . PRO A 1 325 ? 35.593 18.950 8.169 1.00 45.53 325 PRO A CA 1
ATOM 2527 C C . PRO A 1 325 ? 34.625 17.759 8.197 1.00 45.53 325 PRO A C 1
ATOM 2529 O O . PRO A 1 325 ? 34.688 16.865 7.353 1.00 45.53 325 PRO A O 1
ATOM 2532 N N . VAL A 1 326 ? 33.702 17.745 9.162 1.00 54.06 326 VAL A N 1
ATOM 2533 C CA . VAL A 1 326 ? 32.663 16.709 9.243 1.00 54.06 326 VAL A CA 1
ATOM 2534 C C . VAL A 1 326 ? 31.609 16.982 8.168 1.00 54.06 326 VAL A C 1
ATOM 2536 O O . VAL A 1 326 ? 30.739 17.837 8.345 1.00 54.06 326 VAL A O 1
ATOM 2539 N N . GLU A 1 327 ? 31.694 16.264 7.047 1.00 59.38 327 GLU A N 1
ATOM 2540 C CA . GLU A 1 327 ? 30.702 16.337 5.970 1.00 59.38 327 GLU A CA 1
ATOM 2541 C C . GLU A 1 327 ? 29.286 16.063 6.501 1.00 59.38 327 GLU A C 1
ATOM 2543 O O . GLU A 1 327 ? 29.040 15.098 7.232 1.00 59.38 327 GLU A O 1
ATOM 2548 N N . LYS A 1 328 ? 28.329 16.920 6.123 1.00 66.50 328 LYS A N 1
ATOM 2549 C CA . LYS A 1 328 ? 26.919 16.737 6.486 1.00 66.50 328 LYS A CA 1
ATOM 2550 C C . LYS A 1 328 ? 26.356 15.502 5.763 1.00 66.50 328 LYS A C 1
ATOM 2552 O O . LYS A 1 328 ? 26.590 15.357 4.563 1.00 66.50 328 LYS A O 1
ATOM 2557 N N . PRO A 1 329 ? 25.565 14.645 6.434 1.00 72.94 329 PRO A N 1
ATOM 2558 C CA . PRO A 1 329 ? 24.994 13.458 5.809 1.00 72.94 329 PRO A CA 1
ATOM 2559 C C . PRO A 1 329 ? 24.028 13.839 4.678 1.00 72.94 329 PRO A C 1
ATOM 2561 O O . PRO A 1 329 ? 23.044 14.548 4.893 1.00 72.94 329 PRO A O 1
ATOM 2564 N N . PHE A 1 330 ? 24.309 13.366 3.462 1.00 80.06 330 PHE A N 1
ATOM 2565 C CA . PHE A 1 330 ? 23.536 13.706 2.268 1.00 80.06 330 PHE A CA 1
ATOM 2566 C C . PHE A 1 330 ? 22.357 12.740 2.071 1.00 80.06 330 PHE A C 1
ATOM 2568 O O . PHE A 1 330 ? 22.544 11.564 1.746 1.00 80.06 330 PHE A O 1
ATOM 2575 N N . PHE A 1 331 ? 21.133 13.248 2.253 1.00 83.31 331 PHE A N 1
ATOM 2576 C CA . PHE A 1 331 ? 19.888 12.464 2.247 1.00 83.31 331 PHE A CA 1
ATOM 2577 C C . PHE A 1 331 ? 19.751 11.473 1.064 1.00 83.31 331 PHE A C 1
ATOM 2579 O O . PHE A 1 331 ? 19.485 10.298 1.329 1.00 83.31 331 PHE A O 1
ATOM 2586 N N . PRO A 1 332 ? 19.992 11.850 -0.214 1.00 85.56 332 PRO A N 1
ATOM 2587 C CA . PRO A 1 332 ? 19.836 10.931 -1.350 1.00 85.56 332 PRO A CA 1
ATOM 2588 C C . PRO A 1 332 ? 20.788 9.727 -1.361 1.00 85.56 332 PRO A C 1
ATOM 2590 O O . PRO A 1 332 ? 20.461 8.718 -1.990 1.00 85.56 332 PRO A O 1
ATOM 2593 N N . ILE A 1 333 ? 21.946 9.828 -0.695 1.00 87.94 333 ILE A N 1
ATOM 2594 C CA . ILE A 1 333 ? 22.898 8.721 -0.518 1.00 87.94 333 ILE A CA 1
ATOM 2595 C C . ILE A 1 333 ? 22.463 7.856 0.667 1.00 87.94 333 ILE A C 1
ATOM 2597 O O . ILE A 1 333 ? 22.317 6.648 0.510 1.00 87.94 333 ILE A O 1
ATOM 2601 N N . VAL A 1 334 ? 22.183 8.465 1.826 1.00 89.00 334 VAL A N 1
ATOM 2602 C CA . VAL A 1 334 ? 21.763 7.741 3.043 1.00 89.00 334 VAL A CA 1
ATOM 2603 C C . VAL A 1 334 ? 20.502 6.912 2.795 1.00 89.00 334 VAL A C 1
ATOM 2605 O O . VAL A 1 334 ? 20.443 5.756 3.200 1.00 89.00 334 VAL A O 1
ATOM 2608 N N . MET A 1 335 ? 19.523 7.465 2.074 1.00 89.94 335 MET A N 1
ATOM 2609 C CA . MET A 1 335 ? 18.287 6.761 1.728 1.00 89.94 335 MET A CA 1
ATOM 2610 C C . MET A 1 335 ? 18.544 5.526 0.841 1.00 89.94 335 MET A C 1
ATOM 2612 O O . MET A 1 335 ? 17.998 4.464 1.129 1.00 89.94 335 MET A O 1
ATOM 2616 N N . ARG A 1 336 ? 19.426 5.616 -0.167 1.00 92.31 336 ARG A N 1
ATOM 2617 C CA . ARG A 1 336 ? 19.806 4.470 -1.023 1.00 92.31 336 ARG A CA 1
ATOM 2618 C C . ARG A 1 336 ? 20.614 3.416 -0.264 1.00 92.31 336 ARG A C 1
ATOM 2620 O O . ARG A 1 336 ? 20.307 2.234 -0.350 1.00 92.31 336 ARG A O 1
ATOM 2627 N N . LEU A 1 337 ? 21.589 3.831 0.549 1.00 93.38 337 LEU A N 1
ATOM 2628 C CA . LEU A 1 337 ? 22.352 2.909 1.401 1.00 93.38 337 LEU A CA 1
ATOM 2629 C C . LEU A 1 337 ? 21.439 2.140 2.368 1.00 93.38 337 LEU A C 1
ATOM 2631 O O . LEU A 1 337 ? 21.620 0.942 2.558 1.00 93.38 337 LEU A O 1
ATOM 2635 N N . LEU A 1 338 ? 20.436 2.805 2.951 1.00 92.69 338 LEU A N 1
ATOM 2636 C CA . LEU A 1 338 ? 19.455 2.170 3.836 1.00 92.69 338 LEU A CA 1
ATOM 2637 C C . LEU A 1 338 ? 18.559 1.158 3.103 1.00 92.69 338 LEU A C 1
ATOM 2639 O O . LEU A 1 338 ? 18.215 0.129 3.685 1.00 92.69 338 LEU A O 1
ATOM 2643 N N . ARG A 1 339 ? 18.232 1.391 1.824 1.00 94.12 339 ARG A N 1
ATOM 2644 C CA . ARG A 1 339 ? 17.553 0.390 0.983 1.00 94.12 339 ARG A CA 1
ATOM 2645 C C . ARG A 1 339 ? 18.447 -0.810 0.693 1.00 94.12 339 ARG A C 1
ATOM 2647 O O . ARG A 1 339 ? 18.002 -1.934 0.902 1.00 94.12 339 ARG A O 1
ATOM 2654 N N . ILE A 1 340 ? 19.708 -0.591 0.311 1.00 94.81 340 ILE A N 1
ATOM 2655 C CA . ILE A 1 340 ? 20.685 -1.675 0.117 1.00 94.81 340 ILE A CA 1
ATOM 2656 C C . ILE A 1 340 ? 20.830 -2.499 1.403 1.00 94.81 340 ILE A C 1
ATOM 2658 O O . ILE A 1 340 ? 20.730 -3.719 1.347 1.00 94.81 340 ILE A O 1
ATOM 2662 N N . VAL A 1 341 ? 20.965 -1.865 2.574 1.00 94.69 341 VAL A N 1
ATOM 2663 C CA . VAL A 1 341 ? 20.994 -2.564 3.874 1.00 94.69 341 VAL A CA 1
ATOM 2664 C C . VAL A 1 341 ? 19.733 -3.398 4.107 1.00 94.69 341 VAL A C 1
ATOM 2666 O O . VAL A 1 341 ? 19.839 -4.554 4.513 1.00 94.69 341 VAL A O 1
ATOM 2669 N N . ALA A 1 342 ? 18.545 -2.858 3.821 1.00 94.25 342 ALA A N 1
ATOM 2670 C CA . ALA A 1 342 ? 17.298 -3.608 3.953 1.00 94.25 342 ALA A CA 1
ATOM 2671 C C . ALA A 1 342 ? 17.266 -4.848 3.038 1.00 94.25 342 ALA A C 1
ATOM 2673 O O . ALA A 1 342 ? 16.781 -5.897 3.453 1.00 94.25 342 ALA A O 1
ATOM 2674 N N . VAL A 1 343 ? 17.813 -4.752 1.822 1.00 94.12 343 VAL A N 1
ATOM 2675 C CA . VAL A 1 343 ? 17.924 -5.868 0.865 1.00 94.12 343 VAL A CA 1
ATOM 2676 C C . VAL A 1 343 ? 18.969 -6.892 1.317 1.00 94.12 343 VAL A C 1
ATOM 2678 O O . VAL A 1 343 ? 18.681 -8.087 1.293 1.00 94.12 343 VAL A O 1
ATOM 2681 N N . LEU A 1 344 ? 20.136 -6.448 1.798 1.00 93.94 344 LEU A N 1
ATOM 2682 C CA . LEU A 1 344 ? 21.181 -7.310 2.365 1.00 93.94 344 LEU A CA 1
ATOM 2683 C C . LEU A 1 344 ? 20.645 -8.139 3.541 1.00 93.94 344 LEU A C 1
ATOM 2685 O O . LEU A 1 344 ? 20.769 -9.362 3.536 1.00 93.94 344 LEU A O 1
ATOM 2689 N N . ILE A 1 345 ? 19.967 -7.496 4.496 1.00 93.00 345 ILE A N 1
ATOM 2690 C CA . ILE A 1 345 ? 19.388 -8.181 5.660 1.00 93.00 345 ILE A CA 1
ATOM 2691 C C . ILE A 1 345 ? 18.188 -9.058 5.263 1.00 93.00 345 ILE A C 1
ATOM 2693 O O . ILE A 1 345 ? 17.999 -10.117 5.849 1.00 93.00 345 ILE A O 1
ATOM 2697 N N . LYS A 1 346 ? 17.362 -8.665 4.284 1.00 92.25 346 LYS A N 1
ATOM 2698 C CA . LYS A 1 346 ? 16.181 -9.458 3.904 1.00 92.25 346 LYS A CA 1
ATOM 2699 C C . LYS A 1 346 ? 16.529 -10.693 3.068 1.00 92.25 346 LYS A C 1
ATOM 2701 O O . LYS A 1 346 ? 16.002 -11.766 3.341 1.00 92.25 346 LYS A O 1
ATOM 2706 N N . ASN A 1 347 ? 17.375 -10.540 2.049 1.00 90.31 347 ASN A N 1
ATOM 2707 C CA . ASN A 1 347 ? 17.601 -11.573 1.032 1.00 90.31 347 ASN A CA 1
ATOM 2708 C C . ASN A 1 347 ? 18.873 -12.403 1.285 1.00 90.31 347 ASN A C 1
ATOM 2710 O O . ASN A 1 347 ? 18.941 -13.544 0.839 1.00 90.31 347 ASN A O 1
ATOM 2714 N N . TYR A 1 348 ? 19.871 -11.856 1.991 1.00 92.12 348 TYR A N 1
ATOM 2715 C CA . TYR A 1 348 ? 21.215 -12.450 2.097 1.00 92.12 348 TYR A CA 1
ATOM 2716 C C . TYR A 1 348 ? 21.646 -12.777 3.537 1.00 92.12 348 TYR A C 1
ATOM 2718 O O . TYR A 1 348 ? 22.796 -13.155 3.772 1.00 92.12 348 TYR A O 1
ATOM 2726 N N . TYR A 1 349 ? 20.722 -12.698 4.501 1.00 90.31 349 TYR A N 1
ATOM 2727 C CA . TYR A 1 349 ? 20.984 -12.971 5.918 1.00 90.31 349 TYR A CA 1
ATOM 2728 C C . TYR A 1 349 ? 21.764 -14.270 6.206 1.00 90.31 349 TYR A C 1
ATOM 2730 O O . TYR A 1 349 ? 22.725 -14.198 6.972 1.00 90.31 349 TYR A O 1
ATOM 2738 N N . PRO A 1 350 ? 21.436 -15.440 5.607 1.00 87.00 350 PRO A N 1
ATOM 2739 C CA . PRO A 1 350 ? 22.134 -16.690 5.926 1.00 87.00 350 PRO A CA 1
ATOM 2740 C C . PRO A 1 350 ? 23.627 -16.669 5.569 1.00 87.00 350 PRO A C 1
ATOM 2742 O O . PRO A 1 350 ? 24.412 -17.400 6.166 1.00 87.00 350 PRO A O 1
ATOM 2745 N N . LEU A 1 351 ? 24.024 -15.826 4.609 1.00 87.81 351 LEU A N 1
ATOM 2746 C CA . LEU A 1 351 ? 25.413 -15.664 4.183 1.00 87.81 351 LEU A CA 1
ATOM 2747 C C . LEU A 1 351 ? 26.152 -14.596 4.999 1.00 87.81 351 LEU A C 1
ATOM 2749 O O . LEU A 1 351 ? 27.350 -14.749 5.241 1.00 87.81 351 LEU A O 1
ATOM 2753 N N . LEU A 1 352 ? 25.454 -13.532 5.408 1.00 90.31 352 LEU A N 1
ATOM 2754 C CA . LEU A 1 352 ? 26.013 -12.272 5.920 1.00 90.31 352 LEU A CA 1
ATOM 2755 C C . LEU A 1 352 ? 25.736 -12.046 7.418 1.00 90.31 352 LEU A C 1
ATOM 2757 O O . LEU A 1 352 ? 25.448 -10.925 7.836 1.00 90.31 352 LEU A O 1
ATOM 2761 N N . VAL A 1 353 ? 25.755 -13.099 8.242 1.00 89.44 353 VAL A N 1
ATOM 2762 C CA . VAL A 1 353 ? 25.342 -13.022 9.660 1.00 89.44 353 VAL A CA 1
ATOM 2763 C C . VAL A 1 353 ? 26.157 -11.984 10.451 1.00 89.44 353 VAL A C 1
ATOM 2765 O O . VAL A 1 353 ? 25.584 -11.224 11.232 1.00 89.44 353 VAL A O 1
ATOM 2768 N N . THR A 1 354 ? 27.468 -11.907 10.227 1.00 89.31 354 THR A N 1
ATOM 2769 C CA . THR A 1 354 ? 28.396 -10.965 10.883 1.00 89.31 354 THR A CA 1
ATOM 2770 C C . THR A 1 354 ? 28.214 -9.516 10.423 1.00 89.31 354 THR A C 1
ATOM 2772 O O . THR A 1 354 ? 28.282 -8.575 11.209 1.00 89.31 354 THR A O 1
ATOM 2775 N N . GLU A 1 355 ? 27.938 -9.315 9.144 1.00 91.25 355 GLU A N 1
ATOM 2776 C CA . GLU A 1 355 ? 27.774 -8.011 8.515 1.00 91.25 355 GLU A CA 1
ATOM 2777 C C . GLU A 1 355 ? 26.382 -7.440 8.829 1.00 91.25 355 GLU A C 1
ATOM 2779 O O . GLU A 1 355 ? 26.239 -6.250 9.113 1.00 91.25 355 GLU A O 1
ATOM 2784 N N . CYS A 1 356 ? 25.361 -8.302 8.891 1.00 91.44 356 CYS A N 1
ATOM 2785 C CA . CYS A 1 356 ? 24.024 -7.956 9.370 1.00 91.44 356 CYS A CA 1
ATOM 2786 C C . CYS A 1 356 ? 24.032 -7.510 10.841 1.00 91.44 356 CYS A C 1
ATOM 2788 O O . CYS A 1 356 ? 23.287 -6.595 11.181 1.00 91.44 356 CYS A O 1
ATOM 2790 N N . GLU A 1 357 ? 24.900 -8.069 11.694 1.00 90.50 357 GLU A N 1
ATOM 2791 C CA . GLU A 1 357 ? 25.089 -7.595 13.076 1.00 90.50 357 GLU A CA 1
ATOM 2792 C C . GLU A 1 357 ? 25.571 -6.134 13.113 1.00 90.50 357 GLU A C 1
ATOM 2794 O O . GLU A 1 357 ? 25.010 -5.305 13.840 1.00 90.50 357 GLU A O 1
ATOM 2799 N N . ILE A 1 358 ? 26.529 -5.779 12.250 1.00 90.38 358 ILE A N 1
ATOM 2800 C CA . ILE A 1 358 ? 27.017 -4.400 12.094 1.00 90.38 358 ILE A CA 1
ATOM 2801 C C . ILE A 1 358 ? 25.905 -3.484 11.561 1.00 90.38 358 ILE A C 1
ATOM 2803 O O . ILE A 1 358 ? 25.707 -2.388 12.091 1.00 90.38 358 ILE A O 1
ATOM 2807 N N . PHE A 1 359 ? 25.154 -3.913 10.541 1.00 92.88 359 PHE A N 1
ATOM 2808 C CA . PHE A 1 359 ? 24.084 -3.102 9.952 1.00 92.88 359 PHE A CA 1
ATOM 2809 C C . PHE A 1 359 ? 22.905 -2.873 10.902 1.00 92.88 359 PHE A C 1
ATOM 2811 O O . PHE A 1 359 ? 22.424 -1.745 11.006 1.00 92.88 359 PHE A O 1
ATOM 2818 N N . LEU A 1 360 ? 22.461 -3.896 11.635 1.00 90.50 360 LEU A N 1
ATOM 2819 C CA . LEU A 1 360 ? 21.399 -3.761 12.635 1.00 90.50 360 LEU A CA 1
ATOM 2820 C C . LEU A 1 360 ? 21.850 -2.843 13.785 1.00 90.50 360 LEU A C 1
ATOM 2822 O O . LEU A 1 360 ? 21.121 -1.924 14.157 1.00 90.50 360 LEU A O 1
ATOM 2826 N N . SER A 1 361 ? 23.093 -2.991 14.259 1.00 89.88 361 SER A N 1
ATOM 2827 C CA . SER A 1 361 ? 23.704 -2.081 15.245 1.00 89.88 361 SER A CA 1
ATOM 2828 C C . SER A 1 361 ? 23.797 -0.629 14.749 1.00 89.88 361 SER A C 1
ATOM 2830 O O . SER A 1 361 ? 23.696 0.318 15.531 1.00 89.88 361 SER A O 1
ATOM 2832 N N . LEU A 1 362 ? 23.998 -0.429 13.445 1.00 89.62 362 LEU A N 1
ATOM 2833 C CA . LEU A 1 362 ? 24.047 0.886 12.804 1.00 89.62 362 LEU A CA 1
ATOM 2834 C C . LEU A 1 362 ? 22.650 1.514 12.667 1.00 89.62 362 LEU A C 1
ATOM 2836 O O . LEU A 1 362 ? 22.503 2.704 12.944 1.00 89.62 362 LEU A O 1
ATOM 2840 N N . LEU A 1 363 ? 21.623 0.726 12.326 1.00 90.25 363 LEU A N 1
ATOM 2841 C CA . LEU A 1 363 ? 20.221 1.167 12.323 1.00 90.25 363 LEU A CA 1
ATOM 2842 C C . LEU A 1 363 ? 19.767 1.611 13.720 1.00 90.25 363 LEU A C 1
ATOM 2844 O O . LEU A 1 363 ? 19.130 2.655 13.848 1.00 90.25 363 LEU A O 1
ATOM 2848 N N . VAL A 1 364 ? 20.156 0.867 14.762 1.00 88.56 364 VAL A N 1
ATOM 2849 C CA . VAL A 1 364 ? 19.932 1.224 16.173 1.00 88.56 364 VAL A CA 1
ATOM 2850 C C . VAL A 1 364 ? 20.563 2.584 16.504 1.00 88.56 364 VAL A C 1
ATOM 2852 O O . VAL A 1 364 ? 19.859 3.485 16.955 1.00 88.56 364 VAL A O 1
ATOM 2855 N N . LYS A 1 365 ? 21.850 2.791 16.185 1.00 87.56 365 LYS A N 1
ATOM 2856 C CA . LYS A 1 365 ? 22.560 4.076 16.397 1.00 87.56 365 LYS A CA 1
ATOM 2857 C C . LYS A 1 365 ? 21.988 5.251 15.597 1.00 87.56 365 LYS A C 1
ATOM 2859 O O . LYS A 1 365 ? 22.224 6.409 15.928 1.00 87.56 365 LYS A O 1
ATOM 2864 N N . PHE A 1 366 ? 21.249 5.000 14.520 1.00 86.81 366 PHE A N 1
ATOM 2865 C CA . PHE A 1 366 ? 20.573 6.067 13.781 1.00 86.81 366 PHE A CA 1
ATOM 2866 C C . PHE A 1 366 ? 19.255 6.519 14.426 1.00 86.81 366 PHE A C 1
ATOM 2868 O O . PHE A 1 366 ? 18.693 7.515 13.972 1.00 86.81 366 PHE A O 1
ATOM 2875 N N . LEU A 1 367 ? 18.781 5.860 15.492 1.00 84.38 367 LEU A N 1
ATOM 2876 C CA . LEU A 1 367 ? 17.645 6.321 16.301 1.00 84.38 367 LEU A CA 1
ATOM 2877 C C . LEU A 1 367 ? 18.037 7.341 17.385 1.00 84.38 367 LEU A C 1
ATOM 2879 O O . LEU A 1 367 ? 17.143 7.989 17.946 1.00 84.38 367 LEU A O 1
ATOM 2883 N N . ASP A 1 368 ? 19.337 7.524 17.643 1.00 81.81 368 ASP A N 1
ATOM 2884 C CA . ASP A 1 368 ? 19.883 8.437 18.656 1.00 81.81 368 ASP A CA 1
ATOM 2885 C C . ASP A 1 368 ? 19.323 9.871 18.520 1.00 81.81 368 ASP A C 1
ATOM 2887 O O . ASP A 1 368 ? 19.145 10.373 17.404 1.00 81.81 368 ASP A O 1
ATOM 2891 N N . PRO A 1 369 ? 19.057 10.580 19.635 1.00 72.69 369 PRO A N 1
ATOM 2892 C CA . PRO A 1 369 ? 18.476 11.926 19.608 1.00 72.69 369 PRO A CA 1
ATOM 2893 C C . PRO A 1 369 ? 19.401 12.983 18.987 1.00 72.69 369 PRO A C 1
ATOM 2895 O O . PRO A 1 369 ? 18.913 14.007 18.519 1.00 72.69 369 PRO A O 1
ATOM 2898 N N . GLU A 1 370 ? 20.711 12.727 18.931 1.00 74.94 370 GLU A N 1
ATOM 2899 C CA . GLU A 1 370 ? 21.706 13.588 18.276 1.00 74.94 370 GLU A CA 1
ATOM 2900 C C . GLU A 1 370 ? 21.661 13.517 16.735 1.00 74.94 370 GLU A C 1
ATOM 2902 O O . GLU A 1 370 ? 22.394 14.247 16.062 1.00 74.94 370 GLU A O 1
ATOM 2907 N N . LYS A 1 371 ? 20.862 12.613 16.148 1.00 81.81 371 LYS A N 1
ATOM 2908 C CA . LYS A 1 371 ? 20.780 12.414 14.694 1.00 81.81 371 LYS A CA 1
ATOM 2909 C C . LYS A 1 371 ? 19.654 13.245 14.063 1.00 81.81 371 LYS A C 1
ATOM 2911 O O . LYS A 1 371 ? 18.606 13.426 14.685 1.00 81.81 371 LYS A O 1
ATOM 2916 N N . PRO A 1 372 ? 19.814 13.701 12.804 1.00 80.81 372 PRO A N 1
ATOM 2917 C CA . PRO A 1 372 ? 18.760 14.398 12.074 1.00 80.81 372 PRO A CA 1
ATOM 2918 C C . PRO A 1 372 ? 17.433 13.641 12.082 1.00 80.81 372 PRO A C 1
ATOM 2920 O O . PRO A 1 372 ? 17.401 12.443 11.805 1.00 80.81 372 PRO A O 1
ATOM 2923 N N . ILE A 1 373 ? 16.325 14.350 12.320 1.00 79.12 373 ILE A N 1
ATOM 2924 C CA . ILE A 1 373 ? 14.973 13.763 12.395 1.00 79.12 373 ILE A CA 1
ATOM 2925 C C . ILE A 1 373 ? 14.679 12.882 11.171 1.00 79.12 373 ILE A C 1
ATOM 2927 O O . ILE A 1 373 ? 14.241 11.746 11.325 1.00 79.12 373 ILE A O 1
ATOM 2931 N N . TRP A 1 374 ? 15.009 13.352 9.963 1.00 83.94 374 TRP A N 1
ATOM 2932 C CA . TRP A 1 374 ? 14.825 12.585 8.728 1.00 83.94 374 TRP A CA 1
ATOM 2933 C C . TRP A 1 374 ? 15.623 11.268 8.705 1.00 83.94 374 TRP A C 1
ATOM 2935 O O . TRP A 1 374 ? 15.132 10.271 8.184 1.00 83.94 374 TRP A O 1
ATOM 2945 N N . GLN A 1 375 ? 16.824 11.229 9.293 1.00 85.00 375 GLN A N 1
ATOM 2946 C CA . GLN A 1 375 ? 17.669 10.031 9.353 1.00 85.00 375 GLN A CA 1
ATOM 2947 C C . GLN A 1 375 ? 17.095 9.016 10.348 1.00 85.00 375 GLN A C 1
ATOM 2949 O O . GLN A 1 375 ? 17.054 7.819 10.055 1.00 85.00 375 GLN A O 1
ATOM 2954 N N . ARG A 1 376 ? 16.574 9.505 11.482 1.00 87.88 376 ARG A N 1
ATOM 2955 C CA . ARG A 1 376 ? 15.850 8.688 12.466 1.00 87.88 376 ARG A CA 1
ATOM 2956 C C . ARG A 1 376 ? 14.589 8.080 11.833 1.00 87.88 376 ARG A C 1
ATOM 2958 O O . ARG A 1 376 ? 14.379 6.876 11.935 1.00 87.88 376 ARG A O 1
ATOM 2965 N N . CYS A 1 377 ? 13.808 8.872 11.089 1.00 85.44 377 CYS A N 1
ATOM 2966 C CA . CYS A 1 377 ? 12.619 8.405 10.364 1.00 85.44 377 CYS A CA 1
ATOM 2967 C C . CYS A 1 377 ? 12.928 7.323 9.314 1.00 85.44 377 CYS A C 1
ATOM 2969 O O . CYS A 1 377 ? 12.257 6.294 9.305 1.00 85.44 377 CYS A O 1
ATOM 2971 N N . LEU A 1 378 ? 13.952 7.509 8.468 1.00 87.88 378 LEU A N 1
ATOM 2972 C CA . LEU A 1 378 ? 14.355 6.486 7.488 1.00 87.88 378 LEU A CA 1
ATOM 2973 C C . LEU A 1 378 ? 14.792 5.176 8.168 1.00 87.88 378 LEU A C 1
ATOM 2975 O O . LEU A 1 378 ? 14.497 4.087 7.680 1.00 87.88 378 LEU A O 1
ATOM 2979 N N . SER A 1 379 ? 15.471 5.273 9.311 1.00 91.50 379 SER A N 1
ATOM 2980 C CA . SER A 1 379 ? 15.950 4.101 10.056 1.00 91.50 379 SER A CA 1
ATOM 2981 C C . SER A 1 379 ? 14.799 3.332 10.710 1.00 91.50 379 SER A C 1
ATOM 2983 O O . SER A 1 379 ? 14.795 2.103 10.686 1.00 91.50 379 SER A O 1
ATOM 2985 N N . LEU A 1 380 ? 13.773 4.038 11.204 1.00 89.75 380 LEU A N 1
ATOM 2986 C CA . LEU A 1 380 ? 12.514 3.431 11.649 1.00 89.75 380 LEU A CA 1
ATOM 2987 C C . LEU A 1 380 ? 11.763 2.735 10.510 1.00 89.75 380 LEU A C 1
ATOM 2989 O O . LEU A 1 380 ? 11.226 1.654 10.725 1.00 89.75 380 LEU A O 1
ATOM 2993 N N . GLU A 1 381 ? 11.737 3.313 9.305 1.00 91.88 381 GLU A N 1
ATOM 2994 C CA . GLU A 1 381 ? 11.095 2.688 8.141 1.00 91.88 381 GLU A CA 1
ATOM 2995 C C . GLU A 1 381 ? 11.759 1.346 7.786 1.00 91.88 381 GLU A C 1
ATOM 2997 O O . GLU A 1 381 ? 11.066 0.353 7.545 1.00 91.88 381 GLU A O 1
ATOM 3002 N N . VAL A 1 382 ? 13.097 1.292 7.803 1.00 92.94 382 VAL A N 1
ATOM 3003 C CA . VAL A 1 382 ? 13.854 0.050 7.581 1.00 92.94 382 VAL A CA 1
ATOM 3004 C C . VAL A 1 382 ? 13.611 -0.952 8.708 1.00 92.94 382 VAL A C 1
ATOM 3006 O O . VAL A 1 382 ? 13.252 -2.093 8.424 1.00 92.94 382 VAL A O 1
ATOM 3009 N N . LEU A 1 383 ? 13.741 -0.544 9.975 1.00 92.19 383 LEU A N 1
ATOM 3010 C CA . LEU A 1 383 ? 13.495 -1.433 11.117 1.00 92.19 383 LEU A CA 1
ATOM 3011 C C . LEU A 1 383 ? 12.069 -1.999 11.095 1.00 92.19 383 LEU A C 1
ATOM 3013 O O . LEU A 1 383 ? 11.895 -3.198 11.272 1.00 92.19 383 LEU A O 1
ATOM 3017 N N . HIS A 1 384 ? 11.057 -1.188 10.786 1.00 90.56 384 HIS A N 1
ATOM 3018 C CA . HIS A 1 384 ? 9.674 -1.644 10.632 1.00 90.56 384 HIS A CA 1
ATOM 3019 C C . HIS A 1 384 ? 9.529 -2.703 9.525 1.00 90.56 384 HIS A C 1
ATOM 3021 O O . HIS A 1 384 ? 8.930 -3.752 9.755 1.00 90.56 384 HIS A O 1
ATOM 3027 N N . LYS A 1 385 ? 10.134 -2.486 8.347 1.00 89.56 385 LYS A N 1
ATOM 3028 C CA . LYS A 1 385 ? 10.129 -3.466 7.242 1.00 89.56 385 LYS A CA 1
ATOM 3029 C C . LYS A 1 385 ? 10.799 -4.795 7.610 1.00 89.56 385 LYS A C 1
ATOM 3031 O O . LYS A 1 385 ? 10.358 -5.834 7.129 1.00 89.56 385 LYS A O 1
ATOM 3036 N N . LEU A 1 386 ? 11.836 -4.767 8.448 1.00 90.56 386 LEU A N 1
ATOM 3037 C CA . LEU A 1 386 ? 12.521 -5.970 8.933 1.00 90.56 386 LEU A CA 1
ATOM 3038 C C . LEU A 1 386 ? 11.719 -6.685 10.034 1.00 90.56 386 LEU A C 1
ATOM 3040 O O . LEU A 1 386 ? 11.596 -7.906 10.004 1.00 90.56 386 LEU A O 1
ATOM 3044 N N . LEU A 1 387 ? 11.134 -5.935 10.972 1.00 87.81 387 LEU A N 1
ATOM 3045 C CA . LEU A 1 387 ? 10.400 -6.467 12.129 1.00 87.81 387 LEU A CA 1
ATOM 3046 C C . LEU A 1 387 ? 8.981 -6.971 11.802 1.00 87.81 387 LEU A C 1
ATOM 3048 O O . LEU A 1 387 ? 8.394 -7.692 12.602 1.00 87.81 387 LEU A O 1
ATOM 3052 N N . ILE A 1 388 ? 8.420 -6.647 10.634 1.00 90.19 388 ILE A N 1
ATOM 3053 C CA . ILE A 1 388 ? 7.178 -7.286 10.158 1.00 90.19 388 ILE A CA 1
ATOM 3054 C C . ILE A 1 388 ? 7.403 -8.771 9.807 1.00 90.19 388 ILE A C 1
ATOM 3056 O O . ILE A 1 388 ? 6.456 -9.554 9.832 1.00 90.19 388 ILE A O 1
ATOM 3060 N N . LEU A 1 389 ? 8.634 -9.177 9.476 1.00 89.38 389 LEU A N 1
ATOM 3061 C CA . LEU A 1 389 ? 8.942 -10.525 8.994 1.00 89.38 389 LEU A CA 1
ATOM 3062 C C . LEU A 1 389 ? 9.313 -11.455 10.171 1.00 89.38 389 LEU A C 1
ATOM 3064 O O . LEU A 1 389 ? 10.419 -11.345 10.712 1.00 89.38 389 LEU A O 1
ATOM 3068 N N . PRO A 1 390 ? 8.440 -12.405 10.574 1.00 86.50 390 PRO A N 1
ATOM 3069 C CA . PRO A 1 390 ? 8.643 -13.197 11.792 1.00 86.50 390 PRO A CA 1
ATOM 3070 C C . PRO A 1 390 ? 9.842 -14.152 11.701 1.00 86.50 390 PRO A C 1
ATOM 3072 O O . PRO A 1 390 ? 10.468 -14.461 12.715 1.00 86.50 390 PRO A O 1
ATOM 3075 N N . GLU A 1 391 ? 10.191 -14.599 10.493 1.00 87.81 391 GLU A N 1
ATOM 3076 C CA . GLU A 1 391 ? 11.359 -15.451 10.244 1.00 87.81 391 GLU A CA 1
ATOM 3077 C C . GLU A 1 391 ? 12.672 -14.708 10.509 1.00 87.81 391 GLU A C 1
ATOM 3079 O O . GLU A 1 391 ? 13.553 -15.247 11.177 1.00 87.81 391 GLU A O 1
ATOM 3084 N N . LEU A 1 392 ? 12.783 -13.444 10.076 1.00 87.88 392 LEU A N 1
ATOM 3085 C CA . LEU A 1 392 ? 13.964 -12.621 10.349 1.00 87.88 392 LEU A CA 1
ATOM 3086 C C . LEU A 1 392 ? 14.119 -12.352 11.849 1.00 87.88 392 LEU A C 1
ATOM 3088 O O . LEU A 1 392 ? 15.220 -12.503 12.367 1.00 87.88 392 LEU A O 1
ATOM 3092 N N . ILE A 1 393 ? 13.031 -12.052 12.571 1.00 88.00 393 ILE A N 1
ATOM 3093 C CA . ILE A 1 393 ? 13.085 -11.894 14.036 1.00 88.00 393 ILE A CA 1
ATOM 3094 C C . ILE A 1 393 ? 13.581 -13.177 14.711 1.00 88.00 393 ILE A C 1
ATOM 3096 O O . ILE A 1 393 ? 14.477 -13.115 15.553 1.00 88.00 393 ILE A O 1
ATOM 3100 N N . ARG A 1 394 ? 13.039 -14.345 14.335 1.00 86.69 394 ARG A N 1
ATOM 3101 C CA . ARG A 1 394 ? 13.491 -15.637 14.878 1.00 86.69 394 ARG A CA 1
ATOM 3102 C C . ARG A 1 394 ? 14.987 -15.840 14.630 1.00 86.69 394 ARG A C 1
ATOM 3104 O O . ARG A 1 394 ? 15.709 -16.191 15.563 1.00 86.69 394 ARG A O 1
ATOM 3111 N N . ASN A 1 395 ? 15.441 -15.562 13.411 1.00 86.44 395 ASN A N 1
ATOM 3112 C CA . ASN A 1 395 ? 16.839 -15.683 13.018 1.00 86.44 395 ASN A CA 1
ATOM 3113 C C . ASN A 1 395 ? 17.749 -14.714 13.793 1.00 86.44 395 ASN A C 1
ATOM 3115 O O . ASN A 1 395 ? 18.811 -15.129 14.252 1.00 86.44 395 ASN A O 1
ATOM 3119 N N . PHE A 1 396 ? 17.332 -13.460 14.012 1.00 88.00 396 PHE A N 1
ATOM 3120 C CA . PHE A 1 396 ? 18.085 -12.492 14.821 1.00 88.00 396 PHE A CA 1
ATOM 3121 C C . PHE A 1 396 ? 18.225 -12.974 16.273 1.00 88.00 396 PHE A C 1
ATOM 3123 O O . PHE A 1 396 ? 19.330 -12.997 16.815 1.00 88.00 396 PHE A O 1
ATOM 3130 N N . CYS A 1 397 ? 17.129 -13.432 16.885 1.00 84.88 397 CYS A N 1
ATOM 3131 C CA . CYS A 1 397 ? 17.152 -13.954 18.249 1.00 84.88 397 CYS A CA 1
ATOM 3132 C C . CYS A 1 397 ? 18.067 -15.183 18.384 1.00 84.88 397 CYS A C 1
ATOM 3134 O O . CYS A 1 397 ? 18.855 -15.256 19.323 1.00 84.88 397 CYS A O 1
ATOM 3136 N N . GLN A 1 398 ? 18.005 -16.129 17.441 1.00 86.06 398 GLN A N 1
ATOM 3137 C CA . GLN A 1 398 ? 18.829 -17.345 17.459 1.00 86.06 398 GLN A CA 1
ATOM 3138 C C . GLN A 1 398 ? 20.316 -17.067 17.184 1.00 86.06 398 GLN A C 1
ATOM 3140 O O . GLN A 1 398 ? 21.189 -17.640 17.839 1.00 86.06 398 GLN A O 1
ATOM 3145 N N . SER A 1 399 ? 20.625 -16.183 16.232 1.00 84.88 399 SER A N 1
ATOM 3146 C CA . SER A 1 399 ? 22.004 -15.905 15.819 1.00 84.88 399 SER A CA 1
ATOM 3147 C C . SER A 1 399 ? 22.759 -14.965 16.749 1.00 84.88 399 SER A C 1
ATOM 3149 O O . SER A 1 399 ? 23.987 -15.070 16.788 1.00 84.88 399 SER A O 1
ATOM 3151 N N . TYR A 1 400 ? 22.065 -14.076 17.467 1.00 86.12 400 TYR A N 1
ATOM 3152 C CA . TYR A 1 400 ? 22.677 -13.026 18.288 1.00 86.12 400 TYR A CA 1
ATOM 3153 C C . TYR A 1 400 ? 22.250 -13.137 19.762 1.00 86.12 400 TYR A C 1
ATOM 3155 O O . TYR A 1 400 ? 23.023 -13.603 20.605 1.00 86.12 400 TYR A O 1
ATOM 3163 N N . ASP A 1 401 ? 20.996 -12.803 20.088 1.00 83.25 401 ASP A N 1
ATOM 3164 C CA . ASP A 1 401 ? 20.535 -12.661 21.476 1.00 83.25 401 ASP A CA 1
ATOM 3165 C C . ASP A 1 401 ? 20.618 -13.955 22.308 1.00 83.25 401 ASP A C 1
ATOM 3167 O O . ASP A 1 401 ? 20.910 -13.887 23.506 1.00 83.25 401 ASP A O 1
ATOM 3171 N N . MET A 1 402 ? 20.447 -15.132 21.699 1.00 84.31 402 MET A N 1
ATOM 3172 C CA . MET A 1 402 ? 20.587 -16.432 22.373 1.00 84.31 402 MET A CA 1
ATOM 3173 C C . MET A 1 402 ? 22.047 -16.868 22.603 1.00 84.31 402 MET A C 1
ATOM 3175 O O . MET A 1 402 ? 22.285 -17.743 23.435 1.00 84.31 402 MET A O 1
ATOM 3179 N N . LYS A 1 403 ? 23.044 -16.272 21.931 1.00 83.69 403 LYS A N 1
ATOM 3180 C CA . LYS A 1 403 ? 24.464 -16.634 22.120 1.00 83.69 403 LYS A CA 1
ATOM 3181 C C . LYS A 1 403 ? 25.082 -15.851 23.286 1.00 83.69 403 LYS A C 1
ATOM 3183 O O . LYS A 1 403 ? 24.940 -14.629 23.324 1.00 83.69 403 LYS A O 1
ATOM 3188 N N . PRO A 1 404 ? 25.813 -16.480 24.225 1.00 70.00 404 PRO A N 1
ATOM 3189 C CA . PRO A 1 404 ? 26.250 -15.822 25.464 1.00 70.00 404 PRO A CA 1
ATOM 3190 C C . PRO A 1 404 ? 27.209 -14.633 25.263 1.00 70.00 404 PRO A C 1
ATOM 3192 O O . PRO A 1 404 ? 27.172 -13.705 26.065 1.00 70.00 404 PRO A O 1
ATOM 3195 N N . HIS A 1 405 ? 28.005 -14.621 24.186 1.00 77.00 405 HIS A N 1
ATOM 3196 C CA . HIS A 1 405 ? 29.029 -13.595 23.914 1.00 77.00 405 HIS A CA 1
ATOM 3197 C C . HIS A 1 405 ? 28.784 -12.750 22.643 1.00 77.00 405 HIS A C 1
ATOM 3199 O O . HIS A 1 405 ? 29.698 -12.074 22.185 1.00 77.00 405 HIS A O 1
ATOM 3205 N N . SER A 1 406 ? 27.580 -12.787 22.058 1.00 79.69 406 SER A N 1
ATOM 3206 C CA . SER A 1 406 ? 27.202 -11.941 20.906 1.00 79.69 406 SER A CA 1
ATOM 3207 C C . SER A 1 406 ? 26.395 -10.718 21.359 1.00 79.69 406 SER A C 1
ATOM 3209 O O . SER A 1 406 ? 25.846 -10.713 22.471 1.00 79.69 406 SER A O 1
ATOM 3211 N N . THR A 1 407 ? 26.333 -9.678 20.519 1.00 81.62 407 THR A N 1
ATOM 3212 C CA . THR A 1 407 ? 25.505 -8.494 20.785 1.00 81.62 407 THR A CA 1
ATOM 3213 C C . THR A 1 407 ? 24.031 -8.878 20.936 1.00 81.62 407 THR A C 1
ATOM 3215 O O . THR A 1 407 ? 23.560 -9.885 20.405 1.00 81.62 407 THR A O 1
ATOM 3218 N N . LYS A 1 408 ? 23.281 -8.102 21.723 1.00 84.56 408 LYS A N 1
ATOM 3219 C CA . LYS A 1 408 ? 21.871 -8.386 22.022 1.00 84.56 408 LYS A CA 1
ATOM 3220 C C . LYS A 1 408 ? 20.983 -7.538 21.127 1.00 84.56 408 LYS A C 1
ATOM 3222 O O . LYS A 1 408 ? 20.245 -6.683 21.601 1.00 84.56 408 LYS A O 1
ATOM 3227 N N . ILE A 1 409 ? 21.117 -7.746 19.819 1.00 85.88 409 ILE A N 1
ATOM 3228 C CA . ILE A 1 409 ? 20.527 -6.899 18.780 1.00 85.88 409 ILE A CA 1
ATOM 3229 C C . ILE A 1 409 ? 19.018 -6.733 18.952 1.00 85.88 409 ILE A C 1
ATOM 3231 O O . ILE A 1 409 ? 18.516 -5.620 18.820 1.00 85.88 409 ILE A O 1
ATOM 3235 N N . PHE A 1 410 ? 18.277 -7.800 19.259 1.00 84.69 410 PHE A N 1
ATOM 3236 C CA . PHE A 1 410 ? 16.832 -7.691 19.450 1.00 84.69 410 PHE A CA 1
ATOM 3237 C C . PHE A 1 410 ? 16.501 -6.845 20.688 1.00 84.69 410 PHE A C 1
ATOM 3239 O O . PHE A 1 410 ? 15.676 -5.931 20.604 1.00 84.69 410 PHE A O 1
ATOM 3246 N N . ARG A 1 411 ? 17.196 -7.067 21.813 1.00 82.25 411 ARG A N 1
ATOM 3247 C CA . ARG A 1 411 ? 17.114 -6.185 22.992 1.00 82.25 411 ARG A CA 1
ATOM 3248 C C . ARG A 1 411 ? 17.484 -4.735 22.654 1.00 82.25 411 ARG A C 1
ATOM 3250 O O . ARG A 1 411 ? 16.783 -3.831 23.098 1.00 82.25 411 ARG A O 1
ATOM 3257 N N . ASP A 1 412 ? 18.540 -4.501 21.884 1.00 84.00 412 ASP A N 1
ATOM 3258 C CA . ASP A 1 412 ? 19.032 -3.160 21.554 1.00 84.00 412 ASP A CA 1
ATOM 3259 C C . ASP A 1 412 ? 18.069 -2.413 20.618 1.00 84.00 412 ASP A C 1
ATOM 3261 O O . ASP A 1 412 ? 17.811 -1.227 20.825 1.00 84.00 412 ASP A O 1
ATOM 3265 N N . ILE A 1 413 ? 17.439 -3.113 19.668 1.00 85.75 413 ILE A N 1
ATOM 3266 C CA . ILE A 1 413 ? 16.335 -2.589 18.850 1.00 85.75 413 ILE A CA 1
ATOM 3267 C C . ILE A 1 413 ? 15.143 -2.203 19.735 1.00 85.75 413 ILE A C 1
ATOM 3269 O O . ILE A 1 413 ? 14.639 -1.087 19.619 1.00 85.75 413 ILE A O 1
ATOM 3273 N N . VAL A 1 414 ? 14.702 -3.079 20.646 1.00 84.38 414 VAL A N 1
ATOM 3274 C CA . VAL A 1 414 ? 13.582 -2.788 21.564 1.00 84.38 414 VAL A CA 1
ATOM 3275 C C . VAL A 1 414 ? 13.902 -1.591 22.468 1.00 84.38 414 VAL A C 1
ATOM 3277 O O . VAL A 1 414 ? 13.074 -0.690 22.614 1.00 84.38 414 VAL A O 1
ATOM 3280 N N . ASN A 1 415 ? 15.117 -1.533 23.020 1.00 81.81 415 ASN A N 1
ATOM 3281 C CA . ASN A 1 415 ? 15.586 -0.427 23.853 1.00 81.81 415 ASN A CA 1
ATOM 3282 C C . ASN A 1 415 ? 15.625 0.897 23.076 1.00 81.81 415 ASN A C 1
ATOM 3284 O O . ASN A 1 415 ? 15.130 1.908 23.570 1.00 81.81 415 ASN A O 1
ATOM 3288 N N . ALA A 1 416 ? 16.173 0.904 21.859 1.00 81.19 416 ALA A N 1
ATOM 3289 C CA . ALA A 1 416 ? 16.293 2.112 21.048 1.00 81.19 416 ALA A CA 1
ATOM 3290 C C . ALA A 1 416 ? 14.948 2.590 20.483 1.00 81.19 416 ALA A C 1
ATOM 3292 O O . ALA A 1 416 ? 14.728 3.796 20.393 1.00 81.19 416 ALA A O 1
ATOM 3293 N N . LEU A 1 417 ? 14.011 1.683 20.182 1.00 82.88 417 LEU A N 1
ATOM 3294 C CA . LEU A 1 417 ? 12.621 2.047 19.894 1.00 82.88 417 LEU A CA 1
ATOM 3295 C C . LEU A 1 417 ? 11.953 2.681 21.124 1.00 82.88 417 LEU A C 1
ATOM 3297 O O . LEU A 1 417 ? 11.327 3.733 20.996 1.00 82.88 417 LEU A O 1
ATOM 3301 N N . GLY A 1 418 ? 12.145 2.110 22.318 1.00 75.44 418 GLY A N 1
ATOM 3302 C CA . GLY A 1 418 ? 11.673 2.687 23.580 1.00 75.44 418 GLY A CA 1
ATOM 3303 C C . GLY A 1 418 ? 12.239 4.088 23.844 1.00 75.44 418 GLY A C 1
ATOM 3304 O O . GLY A 1 418 ? 11.479 5.023 24.096 1.00 75.44 418 GLY A O 1
ATOM 3305 N N . ALA A 1 419 ? 13.554 4.264 23.702 1.00 75.19 419 ALA A N 1
ATOM 3306 C CA . ALA A 1 419 ? 14.234 5.548 23.868 1.00 75.19 419 ALA A CA 1
ATOM 3307 C C . ALA A 1 419 ? 13.835 6.573 22.789 1.00 75.19 419 ALA A C 1
ATOM 3309 O O . ALA A 1 419 ? 13.631 7.752 23.091 1.00 75.19 419 ALA A O 1
ATOM 3310 N N . PHE A 1 420 ? 13.654 6.139 21.534 1.00 77.12 420 PHE A N 1
ATOM 3311 C CA . PHE A 1 420 ? 13.127 6.990 20.468 1.00 77.12 420 PHE A CA 1
ATOM 3312 C C . PHE A 1 420 ? 11.733 7.505 20.840 1.00 77.12 420 PHE A C 1
ATOM 3314 O O . PHE A 1 420 ? 11.517 8.718 20.828 1.00 77.12 420 PHE A O 1
ATOM 3321 N N . ILE A 1 421 ? 10.826 6.605 21.233 1.00 72.06 421 ILE A N 1
ATOM 3322 C CA . ILE A 1 421 ? 9.468 6.921 21.692 1.00 72.06 421 ILE A CA 1
ATOM 3323 C C . ILE A 1 421 ? 9.522 7.933 22.846 1.00 72.06 421 ILE A C 1
ATOM 3325 O O . ILE A 1 421 ? 8.923 9.002 22.738 1.00 72.06 421 ILE A O 1
ATOM 3329 N N . GLN A 1 422 ? 10.308 7.671 23.895 1.00 65.81 422 GLN A N 1
ATOM 3330 C CA . GLN A 1 422 ? 10.496 8.600 25.019 1.00 65.81 422 GLN A CA 1
ATOM 3331 C C . GLN A 1 422 ? 10.967 9.991 24.563 1.00 65.81 422 GLN A C 1
ATOM 3333 O O . GLN A 1 422 ? 10.396 10.999 24.983 1.00 65.81 422 GLN A O 1
ATOM 3338 N N . SER A 1 423 ? 11.941 10.064 23.647 1.00 68.31 423 SER A N 1
ATOM 3339 C CA . SER A 1 423 ? 12.473 11.342 23.148 1.00 68.31 423 SER A CA 1
ATOM 3340 C C . SER A 1 423 ? 11.434 12.206 22.417 1.00 68.31 423 SER A C 1
ATOM 3342 O O . SER A 1 423 ? 11.530 13.432 22.463 1.00 68.31 423 SER A O 1
ATOM 3344 N N . GLN A 1 424 ? 10.419 11.595 21.790 1.00 63.34 424 GLN A N 1
ATOM 3345 C CA . GLN A 1 424 ? 9.315 12.324 21.147 1.00 63.34 424 GLN A CA 1
ATOM 3346 C C . GLN A 1 424 ? 8.295 12.872 22.159 1.00 63.34 424 GLN A C 1
ATOM 3348 O O . GLN A 1 424 ? 7.614 13.851 21.865 1.00 63.34 424 GLN A O 1
ATOM 3353 N N . PHE A 1 425 ? 8.186 12.265 23.346 1.00 56.06 425 PHE A N 1
ATOM 3354 C CA . PHE A 1 425 ? 7.221 12.669 24.376 1.00 56.06 425 PHE A CA 1
ATOM 3355 C C . PHE A 1 425 ? 7.799 13.593 25.457 1.00 56.06 425 PHE A C 1
ATOM 3357 O O . PHE A 1 425 ? 7.029 14.280 26.124 1.00 56.06 425 PHE A O 1
ATOM 3364 N N . MET A 1 426 ? 9.125 13.649 25.625 1.00 54.09 426 MET A N 1
ATOM 3365 C CA . MET A 1 426 ? 9.776 14.511 26.625 1.00 54.09 426 MET A CA 1
ATOM 3366 C C . MET A 1 426 ? 10.132 15.919 26.111 1.00 54.09 426 MET A C 1
ATOM 3368 O O . MET A 1 426 ? 10.194 16.854 26.906 1.00 54.09 426 MET A O 1
ATOM 3372 N N . ASN A 1 427 ? 10.324 16.109 24.801 1.00 42.59 427 ASN A N 1
ATOM 3373 C CA . ASN A 1 427 ? 10.695 17.410 24.229 1.00 42.59 427 ASN A CA 1
ATOM 3374 C C . ASN A 1 427 ? 9.469 18.286 23.898 1.00 42.59 427 ASN A C 1
ATOM 3376 O O . ASN A 1 427 ? 9.020 18.345 22.754 1.00 42.59 427 ASN A O 1
ATOM 3380 N N . GLN A 1 428 ? 8.974 19.031 24.890 1.00 33.81 428 GLN A N 1
ATOM 3381 C CA . GLN A 1 428 ? 8.150 20.233 24.680 1.00 33.81 428 GLN A CA 1
ATOM 3382 C C . GLN A 1 428 ? 9.038 21.491 24.793 1.00 33.81 428 GLN A C 1
ATOM 3384 O O . GLN A 1 428 ? 9.441 21.842 25.903 1.00 33.81 428 GLN A O 1
ATOM 3389 N N . PRO A 1 429 ? 9.352 22.199 23.692 1.00 38.28 429 PRO A N 1
ATOM 3390 C CA . PRO A 1 429 ? 10.055 23.476 23.761 1.00 38.28 429 PRO A CA 1
ATOM 3391 C C . PRO A 1 429 ? 9.061 24.606 24.079 1.00 38.28 429 PRO A C 1
ATOM 3393 O O . PRO A 1 429 ? 8.464 25.182 23.172 1.00 38.28 429 PRO A O 1
ATOM 3396 N N . GLY A 1 430 ? 8.861 24.920 25.363 1.00 33.56 430 GLY A N 1
ATOM 3397 C CA . GLY A 1 430 ? 7.980 26.028 25.756 1.00 33.56 430 GLY A CA 1
ATOM 3398 C C . GLY A 1 430 ? 7.520 26.019 27.213 1.00 33.56 430 GLY A C 1
ATOM 3399 O O . GLY A 1 430 ? 6.362 25.729 27.492 1.00 33.56 430 GLY A O 1
ATOM 3400 N N . GLY A 1 431 ? 8.404 26.393 28.138 1.00 27.66 431 GLY A N 1
ATOM 3401 C CA . GLY A 1 431 ? 8.053 26.716 29.524 1.00 27.66 431 GLY A CA 1
ATOM 3402 C C . GLY A 1 431 ? 9.052 27.732 30.089 1.00 27.66 431 GLY A C 1
ATOM 3403 O O . GLY A 1 431 ? 10.248 27.575 29.831 1.00 27.66 431 GLY A O 1
ATOM 3404 N N . PRO A 1 432 ? 8.613 28.794 30.792 1.00 29.94 432 PRO A N 1
ATOM 3405 C CA . PRO A 1 432 ? 9.523 29.814 31.306 1.00 29.94 432 PRO A CA 1
ATOM 3406 C C . PRO A 1 432 ? 10.433 29.240 32.399 1.00 29.94 432 PRO A C 1
ATOM 3408 O O . PRO A 1 432 ? 10.029 28.367 33.168 1.00 29.94 432 PRO A O 1
ATOM 3411 N N . ALA A 1 433 ? 11.667 29.742 32.468 1.00 31.45 433 ALA A N 1
ATOM 3412 C CA . ALA A 1 433 ? 12.672 29.273 33.416 1.00 31.45 433 ALA A CA 1
ATOM 3413 C C . ALA A 1 433 ? 12.199 29.441 34.871 1.00 31.45 433 ALA A C 1
ATOM 3415 O O . ALA A 1 433 ? 11.963 30.558 35.334 1.00 31.45 433 ALA A O 1
ATOM 3416 N N . ALA A 1 434 ? 12.090 28.328 35.600 1.00 28.91 434 ALA A N 1
ATOM 3417 C CA . ALA A 1 434 ? 11.786 28.344 37.024 1.00 28.91 434 ALA A CA 1
ATOM 3418 C C . ALA A 1 434 ? 12.992 28.870 37.821 1.00 28.91 434 ALA A C 1
ATOM 3420 O O . ALA A 1 434 ? 14.110 28.370 37.683 1.00 28.91 434 ALA A O 1
ATOM 3421 N N . GLN A 1 435 ? 12.759 29.880 38.660 1.00 27.20 435 GLN A N 1
ATOM 3422 C CA . GLN A 1 435 ? 13.773 30.441 39.552 1.00 27.20 435 GLN A CA 1
ATOM 3423 C C . GLN A 1 435 ? 14.123 29.456 40.688 1.00 27.20 435 GLN A C 1
ATOM 3425 O O . GLN A 1 435 ? 13.237 28.754 41.184 1.00 27.20 435 GLN A O 1
ATOM 3430 N N . PRO A 1 436 ? 15.386 29.406 41.152 1.00 28.91 436 PRO A N 1
ATOM 3431 C CA . PRO A 1 436 ? 15.790 28.505 42.225 1.00 28.91 436 PRO A CA 1
ATOM 3432 C C . PRO A 1 436 ? 15.477 29.106 43.606 1.00 28.91 436 PRO A C 1
ATOM 3434 O O . PRO A 1 436 ? 16.244 29.926 44.107 1.00 28.91 436 PRO A O 1
ATOM 3437 N N . GLY A 1 437 ? 14.387 28.681 44.260 1.00 35.34 437 GLY A N 1
ATOM 3438 C CA . GLY A 1 437 ? 14.157 29.079 45.658 1.00 35.34 437 GLY A CA 1
ATOM 3439 C C . GLY A 1 437 ? 12.743 28.947 46.228 1.00 35.34 437 GLY A C 1
ATOM 3440 O O . GLY A 1 437 ? 12.192 29.943 46.681 1.00 35.34 437 GLY A O 1
ATOM 3441 N N . ALA A 1 438 ? 12.177 27.738 46.299 1.00 25.44 438 ALA A N 1
ATOM 3442 C CA . ALA A 1 438 ? 11.030 27.462 47.175 1.00 25.44 438 ALA A CA 1
ATOM 3443 C C . ALA A 1 438 ? 11.041 26.002 47.663 1.00 25.44 438 ALA A C 1
ATOM 3445 O O . ALA A 1 438 ? 11.094 25.078 46.855 1.00 25.44 438 ALA A O 1
ATOM 3446 N N . LYS A 1 439 ? 10.983 25.787 48.986 1.00 34.22 439 LYS A N 1
ATOM 3447 C CA . LYS A 1 439 ? 10.733 24.470 49.601 1.00 34.22 439 LYS A CA 1
ATOM 3448 C C . LYS A 1 439 ? 9.240 24.328 49.896 1.00 34.22 439 LYS A C 1
ATOM 3450 O O . LYS A 1 439 ? 8.688 25.206 50.549 1.00 34.22 439 LYS A O 1
ATOM 3455 N N . MET A 1 440 ? 8.631 23.211 49.500 1.00 25.27 440 MET A N 1
ATOM 3456 C CA . MET A 1 440 ? 7.304 22.754 49.944 1.00 25.27 440 MET A CA 1
ATOM 3457 C C . MET A 1 440 ? 7.233 21.207 49.903 1.00 25.27 440 MET A C 1
ATOM 3459 O O . MET A 1 440 ? 8.164 20.597 49.374 1.00 25.27 440 MET A O 1
ATOM 3463 N N . PRO A 1 441 ? 6.260 20.575 50.594 1.00 28.94 441 PRO A N 1
ATOM 3464 C CA . PRO A 1 441 ? 6.556 19.422 51.456 1.00 28.94 441 PRO A CA 1
ATOM 3465 C C . PRO A 1 441 ? 6.380 18.031 50.825 1.00 28.94 441 PRO A C 1
ATOM 3467 O O . PRO A 1 441 ? 5.770 17.867 49.773 1.00 28.94 441 PRO A O 1
ATOM 3470 N N . ASP A 1 442 ? 6.887 17.022 51.541 1.00 37.12 442 ASP A N 1
ATOM 3471 C CA . ASP A 1 442 ? 6.784 15.601 51.205 1.00 37.12 442 ASP A CA 1
ATOM 3472 C C . ASP A 1 442 ? 5.336 15.117 51.035 1.00 37.12 442 ASP A C 1
ATOM 3474 O O . ASP A 1 442 ? 4.545 15.115 51.980 1.00 37.12 442 ASP A O 1
ATOM 3478 N N . THR A 1 443 ? 5.007 14.593 49.852 1.00 29.03 443 THR A N 1
ATOM 3479 C CA . THR A 1 443 ? 4.033 13.497 49.697 1.00 29.03 443 THR A CA 1
ATOM 3480 C C . THR A 1 443 ? 4.190 12.810 48.334 1.00 29.03 443 THR A C 1
ATOM 3482 O O . THR A 1 443 ? 3.986 13.419 47.294 1.00 29.03 443 THR A O 1
ATOM 3485 N N . GLN A 1 444 ? 4.543 11.520 48.371 1.00 35.81 444 GLN A N 1
ATOM 3486 C CA . GLN A 1 444 ? 4.446 10.509 47.300 1.00 35.81 444 GLN A CA 1
ATOM 3487 C C . GLN A 1 444 ? 4.912 10.874 45.866 1.00 35.81 444 GLN A C 1
ATOM 3489 O O . GLN A 1 444 ? 4.155 11.389 45.050 1.00 35.81 444 GLN A O 1
ATOM 3494 N N . GLY A 1 445 ? 6.098 10.369 45.491 1.00 36.22 445 GLY A N 1
ATOM 3495 C CA . GLY A 1 445 ? 6.353 9.921 44.111 1.00 36.22 445 GLY A CA 1
ATOM 3496 C C . GLY A 1 445 ? 7.038 10.902 43.154 1.00 36.22 445 GLY A C 1
ATOM 3497 O O . GLY A 1 445 ? 6.602 11.047 42.015 1.00 36.22 445 GLY A O 1
ATOM 3498 N N . THR A 1 446 ? 8.139 11.535 43.561 1.00 31.62 446 THR A N 1
ATOM 3499 C CA . THR A 1 446 ? 9.003 12.283 42.631 1.00 31.62 446 THR A CA 1
ATOM 3500 C C . THR A 1 446 ? 9.835 11.354 41.727 1.00 31.62 446 THR A C 1
ATOM 3502 O O . THR A 1 446 ? 10.290 10.299 42.177 1.00 31.62 446 THR A O 1
ATOM 3505 N N . PRO A 1 447 ? 10.089 11.726 40.455 1.00 30.98 447 PRO A N 1
ATOM 3506 C CA . PRO A 1 447 ? 11.096 11.053 39.639 1.00 30.98 447 PRO A CA 1
ATOM 3507 C C . PRO A 1 447 ? 12.506 11.328 40.203 1.00 30.98 447 PRO A C 1
ATOM 3509 O O . PRO A 1 447 ? 12.743 12.414 40.741 1.00 30.98 447 PRO A O 1
ATOM 3512 N N . PRO A 1 448 ? 13.462 10.386 40.082 1.00 32.47 448 PRO A N 1
ATOM 3513 C CA . PRO A 1 448 ? 14.820 10.587 40.580 1.00 32.47 448 PRO A CA 1
ATOM 3514 C C . PRO A 1 448 ? 15.525 11.728 39.835 1.00 32.47 448 PRO A C 1
ATOM 3516 O O . PRO A 1 448 ? 15.313 11.937 38.639 1.00 32.47 448 PRO A O 1
ATOM 3519 N N . ALA A 1 449 ? 16.389 12.456 40.545 1.00 30.16 449 ALA A N 1
ATOM 3520 C CA . ALA A 1 449 ? 17.134 13.576 39.981 1.00 30.16 449 ALA A CA 1
ATOM 3521 C C . ALA A 1 449 ? 18.061 13.120 38.838 1.00 30.16 449 ALA A C 1
ATOM 3523 O O . ALA A 1 449 ? 18.824 12.164 38.978 1.00 30.16 449 ALA A O 1
ATOM 3524 N N . ILE A 1 450 ? 18.009 13.835 37.712 1.00 39.47 450 ILE A N 1
ATOM 3525 C CA . ILE A 1 450 ? 18.837 13.576 36.530 1.00 39.47 450 ILE A CA 1
ATOM 3526 C C . ILE A 1 450 ? 20.001 14.567 36.523 1.00 39.47 450 ILE A C 1
ATOM 3528 O O . ILE A 1 450 ? 19.787 15.776 36.462 1.00 39.47 450 ILE A O 1
ATOM 3532 N N . VAL A 1 451 ? 21.232 14.054 36.502 1.00 31.52 451 VAL A N 1
ATOM 3533 C CA . VAL A 1 451 ? 22.444 14.839 36.226 1.00 31.52 451 VAL A CA 1
ATOM 3534 C C . VAL A 1 451 ? 23.061 14.293 34.938 1.00 31.52 451 VAL A C 1
ATOM 3536 O O . VAL A 1 451 ? 23.228 13.088 34.790 1.00 31.52 451 VAL A O 1
ATOM 3539 N N . HIS A 1 452 ? 23.339 15.169 33.967 1.00 31.81 452 HIS A N 1
ATOM 3540 C CA . HIS A 1 452 ? 23.906 14.809 32.654 1.00 31.81 452 HIS A CA 1
ATOM 3541 C C . HIS A 1 452 ? 23.201 13.657 31.896 1.00 31.81 452 HIS A C 1
ATOM 3543 O O . HIS A 1 452 ? 23.825 12.943 31.117 1.00 31.81 452 HIS A O 1
ATOM 3549 N N . GLY A 1 453 ? 21.885 13.501 32.068 1.00 39.69 453 GLY A N 1
ATOM 3550 C CA . GLY A 1 453 ? 21.085 12.558 31.273 1.00 39.69 453 GLY A CA 1
ATOM 3551 C C . GLY A 1 453 ? 21.179 11.087 31.695 1.00 39.69 453 GLY A C 1
ATOM 3552 O O . GLY A 1 453 ? 20.639 10.238 30.992 1.00 39.69 453 GLY A O 1
ATOM 3553 N N . MET A 1 454 ? 21.802 10.774 32.837 1.00 30.78 454 MET A N 1
ATOM 3554 C CA . MET A 1 454 ? 21.775 9.434 33.435 1.00 30.78 454 MET A CA 1
ATOM 3555 C C . MET A 1 454 ? 21.314 9.486 34.903 1.00 30.78 454 MET A C 1
ATOM 3557 O O . MET A 1 454 ? 21.681 10.416 35.624 1.00 30.78 454 MET A O 1
ATOM 3561 N N . PRO A 1 455 ? 20.516 8.509 35.375 1.00 32.75 455 PRO A N 1
ATOM 3562 C CA . PRO A 1 455 ? 20.202 8.368 36.792 1.00 32.75 455 PRO A CA 1
ATOM 3563 C C . PRO A 1 455 ? 21.366 7.701 37.542 1.00 32.75 455 PRO A C 1
ATOM 3565 O O . PRO A 1 455 ? 21.940 6.720 37.069 1.00 32.75 455 PRO A O 1
ATOM 3568 N N . VAL A 1 456 ? 21.675 8.196 38.742 1.00 34.59 456 VAL A N 1
ATOM 3569 C CA . VAL A 1 456 ? 22.643 7.580 39.665 1.00 34.59 456 VAL A CA 1
ATOM 3570 C C . VAL A 1 456 ? 21.882 6.985 40.850 1.00 34.59 456 VAL A C 1
ATOM 3572 O O . VAL A 1 456 ? 21.212 7.709 41.581 1.00 34.59 456 VAL A O 1
ATOM 3575 N N . GLY A 1 457 ? 21.983 5.669 41.044 1.00 31.67 457 GLY A N 1
ATOM 3576 C CA . GLY A 1 457 ? 21.360 4.957 42.163 1.00 31.67 457 GLY A CA 1
ATOM 3577 C C . GLY A 1 457 ? 21.448 3.439 41.993 1.00 31.67 457 GLY A C 1
ATOM 3578 O O . GLY A 1 457 ? 21.246 2.917 40.898 1.00 31.67 457 GLY A O 1
ATOM 3579 N N . SER A 1 458 ? 21.785 2.717 43.059 1.00 30.42 458 SER A N 1
ATOM 3580 C CA . SER A 1 458 ? 21.988 1.267 43.024 1.00 30.42 458 SER A CA 1
ATOM 3581 C C . SER A 1 458 ? 20.669 0.484 43.061 1.00 30.42 458 SER A C 1
ATOM 3583 O O . SER A 1 458 ? 19.887 0.603 43.997 1.00 30.42 458 SER A O 1
ATOM 3585 N N . GLY A 1 459 ? 20.466 -0.401 42.078 1.00 35.81 459 GLY A N 1
ATOM 3586 C CA . GLY A 1 459 ? 19.569 -1.559 42.213 1.00 35.81 459 GLY A CA 1
ATOM 3587 C C . GLY A 1 459 ? 18.258 -1.555 41.420 1.00 35.81 459 GLY A C 1
ATOM 3588 O O . GLY A 1 459 ? 17.635 -2.608 41.333 1.00 35.81 459 GLY A O 1
ATOM 3589 N N . VAL A 1 460 ? 17.847 -0.446 40.791 1.00 34.12 460 VAL A N 1
ATOM 3590 C CA . VAL A 1 460 ? 16.638 -0.420 39.941 1.00 34.12 460 VAL A CA 1
ATOM 3591 C C . VAL A 1 460 ? 16.960 0.176 38.574 1.00 34.12 460 VAL A C 1
ATOM 3593 O O . VAL A 1 460 ? 17.131 1.384 38.430 1.00 34.12 460 VAL A O 1
ATOM 3596 N N . SER A 1 461 ? 17.008 -0.671 37.544 1.00 35.03 461 SER A N 1
ATOM 3597 C CA . SER A 1 461 ? 16.987 -0.206 36.155 1.00 35.03 461 SER A CA 1
ATOM 3598 C C . SER A 1 461 ? 15.626 0.444 35.870 1.00 35.03 461 SER A C 1
ATOM 3600 O O . SER A 1 461 ? 14.607 -0.222 36.088 1.00 35.03 461 SER A O 1
ATOM 3602 N N . PRO A 1 462 ? 15.563 1.699 35.387 1.00 40.97 462 PRO A N 1
ATOM 3603 C CA . PRO A 1 462 ? 14.291 2.353 35.120 1.00 40.97 462 PRO A CA 1
ATOM 3604 C C . PRO A 1 462 ? 13.559 1.585 34.020 1.00 40.97 462 PRO A C 1
ATOM 3606 O O . PRO A 1 462 ? 14.062 1.463 32.902 1.00 40.97 462 PRO A O 1
ATOM 3609 N N . GLN A 1 463 ? 12.372 1.053 34.328 1.00 43.19 463 GLN A N 1
ATOM 3610 C CA . GLN A 1 463 ? 11.534 0.483 33.279 1.00 43.19 463 GLN A CA 1
ATOM 3611 C C . GLN A 1 463 ? 11.210 1.583 32.257 1.00 43.19 463 GLN A C 1
ATOM 3613 O O . GLN A 1 463 ? 10.888 2.706 32.665 1.00 43.19 463 GLN A O 1
ATOM 3618 N N . PRO A 1 464 ? 11.291 1.287 30.946 1.00 41.91 464 PRO A N 1
ATOM 3619 C CA . PRO A 1 464 ? 10.934 2.251 29.916 1.00 41.91 464 PRO A CA 1
ATOM 3620 C C . PRO A 1 464 ? 9.491 2.691 30.165 1.00 41.91 464 PRO A C 1
ATOM 3622 O O . PRO A 1 464 ? 8.620 1.859 30.405 1.00 41.91 464 PRO A O 1
ATOM 3625 N N . ALA A 1 465 ? 9.257 3.997 30.178 1.00 47.41 465 ALA A N 1
ATOM 3626 C CA . ALA A 1 465 ? 8.017 4.613 30.639 1.00 47.41 465 ALA A CA 1
ATOM 3627 C C . ALA A 1 465 ? 7.825 5.995 30.006 1.00 47.41 465 ALA A C 1
ATOM 3629 O O . ALA A 1 465 ? 8.792 6.611 29.555 1.00 47.41 465 ALA A O 1
ATOM 3630 N N . PHE A 1 466 ? 6.595 6.500 30.003 1.00 42.38 466 PHE A N 1
ATOM 3631 C CA . PHE A 1 466 ? 6.276 7.874 29.623 1.00 42.38 466 PHE A CA 1
ATOM 3632 C C . PHE A 1 466 ? 5.425 8.546 30.702 1.00 42.38 466 PHE A C 1
ATOM 3634 O O . PHE A 1 466 ? 4.638 7.901 31.393 1.00 42.38 466 PHE A O 1
ATOM 3641 N N . MET A 1 467 ? 5.588 9.858 30.850 1.00 40.03 467 MET A N 1
ATOM 3642 C CA . MET A 1 467 ? 4.854 10.646 31.834 1.00 40.03 467 MET A CA 1
ATOM 3643 C C . MET A 1 467 ? 3.652 11.311 31.162 1.00 40.03 467 MET A C 1
ATOM 3645 O O . MET A 1 467 ? 3.811 12.153 30.281 1.00 40.03 467 MET A O 1
ATOM 3649 N N . TYR A 1 468 ? 2.440 10.929 31.561 1.00 39.16 468 TYR A N 1
ATOM 3650 C CA . TYR A 1 468 ? 1.193 11.430 30.984 1.00 39.16 468 TYR A CA 1
ATOM 3651 C C . TYR A 1 468 ? 0.334 12.073 32.070 1.00 39.16 468 TYR A C 1
ATOM 3653 O O . TYR A 1 468 ? -0.088 11.409 33.012 1.00 39.16 468 TYR A O 1
ATOM 3661 N N . ARG A 1 469 ? 0.070 13.381 31.937 1.00 33.78 469 ARG A N 1
ATOM 3662 C CA . ARG A 1 469 ? -0.727 14.176 32.898 1.00 33.78 469 ARG A CA 1
ATOM 3663 C C . ARG A 1 469 ? -0.236 14.067 34.357 1.00 33.78 469 ARG A C 1
ATOM 3665 O O . ARG A 1 469 ? -1.044 14.007 35.273 1.00 33.78 469 ARG A O 1
ATOM 3672 N N . GLY A 1 470 ? 1.083 14.023 34.559 1.00 37.03 470 GLY A N 1
ATOM 3673 C CA . GLY A 1 470 ? 1.704 13.888 35.886 1.00 37.03 470 GLY A CA 1
ATOM 3674 C C . GLY A 1 470 ? 1.800 12.452 36.419 1.00 37.03 470 GLY A C 1
ATOM 3675 O O . GLY A 1 470 ? 2.368 12.252 37.483 1.00 37.03 470 GLY A O 1
ATOM 3676 N N . VAL A 1 471 ? 1.303 11.450 35.685 1.00 36.41 471 VAL A N 1
ATOM 3677 C CA . VAL A 1 471 ? 1.388 10.030 36.065 1.00 36.41 471 VAL A CA 1
ATOM 3678 C C . VAL A 1 471 ? 2.484 9.331 35.259 1.00 36.41 471 VAL A C 1
ATOM 3680 O O . VAL A 1 471 ? 2.568 9.500 34.041 1.00 36.41 471 VAL A O 1
ATOM 3683 N N . TRP A 1 472 ? 3.317 8.535 35.929 1.00 46.12 472 TRP A N 1
ATOM 3684 C CA . TRP A 1 472 ? 4.380 7.733 35.314 1.00 46.12 472 TRP A CA 1
ATOM 3685 C C . TRP A 1 472 ? 3.828 6.385 34.825 1.00 46.12 472 TRP A C 1
ATOM 3687 O O . TRP A 1 472 ? 3.343 5.590 35.628 1.00 46.12 472 TRP A O 1
ATOM 3697 N N . ILE A 1 473 ? 3.876 6.123 33.514 1.00 45.59 473 ILE A N 1
ATOM 3698 C CA . ILE A 1 473 ? 3.266 4.940 32.883 1.00 45.59 473 ILE A CA 1
ATOM 3699 C C . ILE A 1 473 ? 4.353 4.073 32.224 1.00 45.59 473 ILE A C 1
ATOM 3701 O O . ILE A 1 473 ? 4.943 4.513 31.233 1.00 45.59 473 ILE A O 1
ATOM 3705 N N . PRO A 1 474 ? 4.628 2.846 32.711 1.00 47.84 474 PRO A N 1
ATOM 3706 C CA . PRO A 1 474 ? 5.596 1.948 32.085 1.00 47.84 474 PRO A CA 1
ATOM 3707 C C . PRO A 1 474 ? 5.106 1.421 30.725 1.00 47.84 474 PRO A C 1
ATOM 3709 O O . PRO A 1 474 ? 3.967 0.984 30.571 1.00 47.84 474 PRO A O 1
ATOM 3712 N N . LEU A 1 475 ? 6.009 1.429 29.743 1.00 45.84 475 LEU A N 1
ATOM 3713 C CA . LEU A 1 475 ? 5.837 0.923 28.377 1.00 45.84 475 LEU A CA 1
ATOM 3714 C C . LEU A 1 475 ? 5.763 -0.609 28.313 1.00 45.84 475 LEU A C 1
ATOM 3716 O O . LEU A 1 475 ? 5.292 -1.145 27.315 1.00 45.84 475 LEU A O 1
ATOM 3720 N N . ASN A 1 476 ? 6.220 -1.312 29.354 1.00 44.94 476 ASN A N 1
ATOM 3721 C CA . ASN A 1 476 ? 6.179 -2.769 29.425 1.00 44.94 476 ASN A CA 1
ATOM 3722 C C . ASN A 1 476 ? 5.440 -3.212 30.697 1.00 44.94 476 ASN A C 1
ATOM 3724 O O . ASN A 1 476 ? 6.046 -3.410 31.750 1.00 44.94 476 ASN A O 1
ATOM 3728 N N . MET A 1 477 ? 4.111 -3.327 30.614 1.00 39.50 477 MET A N 1
ATOM 3729 C CA . MET A 1 477 ? 3.300 -3.836 31.721 1.00 39.50 477 MET A CA 1
ATOM 3730 C C . MET A 1 477 ? 3.467 -5.355 31.841 1.00 39.50 477 MET A C 1
ATOM 3732 O O . MET A 1 477 ? 2.769 -6.120 31.179 1.00 39.50 477 MET A O 1
ATOM 3736 N N . ALA A 1 478 ? 4.347 -5.796 32.739 1.00 37.88 478 ALA A N 1
ATOM 3737 C CA . ALA A 1 478 ? 4.259 -7.137 33.303 1.00 37.88 478 ALA A CA 1
ATOM 3738 C C . ALA A 1 478 ? 3.012 -7.189 34.202 1.00 37.88 478 ALA A C 1
ATOM 3740 O O . ALA A 1 478 ? 3.076 -6.832 35.375 1.00 37.88 478 ALA A O 1
ATOM 3741 N N . ILE A 1 479 ? 1.861 -7.548 33.625 1.00 36.34 479 ILE A N 1
ATOM 3742 C CA . ILE A 1 479 ? 0.576 -7.615 34.333 1.00 36.34 479 ILE A CA 1
ATOM 3743 C C . ILE A 1 479 ? 0.619 -8.803 35.310 1.00 36.34 479 ILE A C 1
ATOM 3745 O O . ILE A 1 479 ? 0.671 -9.946 34.847 1.00 36.34 479 ILE A O 1
ATOM 3749 N N . PRO A 1 480 ? 0.558 -8.592 36.639 1.00 33.22 480 PRO A N 1
ATOM 3750 C CA . PRO A 1 480 ? 0.298 -9.682 37.569 1.00 33.22 480 PRO A CA 1
ATOM 3751 C C . PRO A 1 480 ? -1.134 -10.174 37.329 1.00 33.22 480 PRO A C 1
ATOM 3753 O O . PRO A 1 480 ? -2.050 -9.354 37.205 1.00 33.22 480 PRO A O 1
ATOM 3756 N N . LEU A 1 481 ? -1.350 -11.492 37.259 1.00 29.58 481 LEU A N 1
ATOM 3757 C CA . LEU A 1 481 ? -2.703 -12.039 37.110 1.00 29.58 481 LEU A CA 1
ATOM 3758 C C . LEU A 1 481 ? -3.617 -11.494 38.221 1.00 29.58 481 LEU A C 1
ATOM 3760 O O . LEU A 1 481 ? -3.317 -11.653 39.401 1.00 29.58 481 LEU A O 1
ATOM 3764 N N . GLY A 1 482 ? -4.751 -10.897 37.837 1.00 37.44 482 GLY A N 1
ATOM 3765 C CA . GLY A 1 482 ? -5.845 -10.589 38.766 1.00 37.44 482 GLY A CA 1
ATOM 3766 C C . GLY A 1 482 ? -6.384 -9.156 38.769 1.00 37.44 482 GLY A C 1
ATOM 3767 O O . GLY A 1 482 ? -7.458 -8.951 39.324 1.00 37.44 482 GLY A O 1
ATOM 3768 N N . GLN A 1 483 ? -5.728 -8.167 38.144 1.00 31.75 483 GLN A N 1
ATOM 3769 C CA . GLN A 1 483 ? -6.278 -6.799 38.072 1.00 31.75 483 GLN A CA 1
ATOM 3770 C C . GLN A 1 483 ? -6.228 -6.193 36.664 1.00 31.75 483 GLN A C 1
ATOM 3772 O O . GLN A 1 483 ? -5.193 -5.734 36.188 1.00 31.75 483 GLN A O 1
ATOM 3777 N N . SER A 1 484 ? -7.397 -6.115 36.020 1.00 41.16 484 SER A N 1
ATOM 3778 C CA . SER A 1 484 ? -7.624 -5.294 34.826 1.00 41.16 484 SER A CA 1
ATOM 3779 C C . SER A 1 484 ? -8.692 -4.236 35.115 1.00 41.16 484 SER A C 1
ATOM 3781 O O . SER A 1 484 ? -9.722 -4.573 35.697 1.00 41.16 484 SER A O 1
ATOM 3783 N N . LYS A 1 485 ? -8.435 -2.972 34.719 1.00 38.72 485 LYS A N 1
ATOM 3784 C CA . LYS A 1 485 ? -9.436 -2.000 34.197 1.00 38.72 485 LYS A CA 1
ATOM 3785 C C . LYS A 1 485 ? -8.915 -0.575 33.918 1.00 38.72 485 LYS A C 1
ATOM 3787 O O . LYS A 1 485 ? -9.546 0.125 33.138 1.00 38.72 485 LYS A O 1
ATOM 3792 N N . GLY A 1 486 ? -7.784 -0.133 34.484 1.00 35.22 486 GLY A N 1
ATOM 3793 C CA . GLY A 1 486 ? -7.379 1.290 34.416 1.00 35.22 486 GLY A CA 1
ATOM 3794 C C . GLY A 1 486 ? -6.676 1.781 33.131 1.00 35.22 486 GLY A C 1
ATOM 3795 O O . GLY A 1 486 ? -6.999 2.848 32.614 1.00 35.22 486 GLY A O 1
ATOM 3796 N N . GLY A 1 487 ? -5.686 1.043 32.613 1.00 31.14 487 GLY A N 1
ATOM 3797 C CA . GLY A 1 487 ? -4.695 1.615 31.679 1.00 31.14 487 GLY A CA 1
ATOM 3798 C C . GLY A 1 487 ? -5.202 1.952 30.266 1.00 31.14 487 GLY A C 1
ATOM 3799 O O . GLY A 1 487 ? -4.926 3.034 29.744 1.00 31.14 487 GLY A O 1
ATOM 3800 N N . PHE A 1 488 ? -5.957 1.045 29.638 1.00 33.28 488 PHE A N 1
ATOM 3801 C CA . PHE A 1 488 ? -6.255 1.121 28.199 1.00 33.28 488 PHE A CA 1
ATOM 3802 C C . PHE A 1 488 ? -7.198 2.264 27.789 1.00 33.28 488 PHE A C 1
ATOM 3804 O O . PHE A 1 488 ? -7.077 2.777 26.677 1.00 33.28 488 PHE A O 1
ATOM 3811 N N . GLN A 1 489 ? -8.085 2.735 28.673 1.00 35.69 489 GLN A N 1
ATOM 3812 C CA . GLN A 1 489 ? -9.003 3.841 28.350 1.00 35.69 489 GLN A CA 1
ATOM 3813 C C . GLN A 1 489 ? -8.288 5.193 28.149 1.00 35.69 489 GLN A C 1
ATOM 3815 O O . GLN A 1 489 ? -8.834 6.102 27.522 1.00 35.69 489 GLN A O 1
ATOM 3820 N N . THR A 1 490 ? -7.055 5.332 28.642 1.00 34.75 490 THR A N 1
ATOM 3821 C CA . THR A 1 490 ? -6.311 6.602 28.639 1.00 34.75 490 THR A CA 1
ATOM 3822 C C . THR A 1 490 ? -5.581 6.872 27.313 1.00 34.75 490 THR A C 1
ATOM 3824 O O . THR A 1 490 ? -5.383 8.028 26.936 1.00 34.75 490 THR A O 1
ATOM 3827 N N . LEU A 1 491 ? -5.223 5.819 26.567 1.00 32.72 491 LEU A N 1
ATOM 3828 C CA . LEU A 1 491 ? -4.333 5.881 25.395 1.00 32.72 491 LEU A CA 1
ATOM 3829 C C . LEU A 1 491 ? -4.969 6.482 24.122 1.00 32.72 491 LEU A C 1
ATOM 3831 O O . LEU A 1 491 ? -4.252 7.004 23.272 1.00 32.72 491 LEU A O 1
ATOM 3835 N N . ASN A 1 492 ? -6.301 6.480 23.989 1.00 33.06 492 ASN A N 1
ATOM 3836 C CA . ASN A 1 492 ? -6.989 6.826 22.730 1.00 33.06 492 ASN A CA 1
ATOM 3837 C C . ASN A 1 492 ? -7.362 8.316 22.542 1.00 33.06 492 ASN A C 1
ATOM 3839 O O . ASN A 1 492 ? -8.096 8.666 21.616 1.00 33.06 492 ASN A O 1
ATOM 3843 N N . ARG A 1 493 ? -6.867 9.242 23.378 1.00 38.91 493 ARG A N 1
ATOM 3844 C CA . ARG A 1 493 ? -7.203 10.681 23.278 1.00 38.91 493 ARG A CA 1
ATOM 3845 C C . ARG A 1 493 ? -6.123 11.514 22.567 1.00 38.91 493 ARG A C 1
ATOM 3847 O O . ARG A 1 493 ? -5.361 12.226 23.221 1.00 38.91 493 ARG A O 1
ATOM 3854 N N . LYS A 1 494 ? -6.154 11.565 21.223 1.00 34.69 494 LYS A N 1
ATOM 3855 C CA . LYS A 1 494 ? -5.558 12.693 20.461 1.00 34.69 494 LYS A CA 1
ATOM 3856 C C . LYS A 1 494 ? -6.106 14.022 21.004 1.00 34.69 494 LYS A C 1
ATOM 3858 O O . LYS A 1 494 ? -7.314 14.125 21.231 1.00 34.69 494 LYS A O 1
ATOM 3863 N N . LYS A 1 495 ? -5.287 15.071 21.155 1.00 35.03 495 LYS A N 1
ATOM 3864 C CA . LYS A 1 495 ? -5.770 16.457 21.359 1.00 35.03 495 LYS A CA 1
ATOM 3865 C C . LYS A 1 495 ? -6.381 17.008 20.051 1.00 35.03 495 LYS A C 1
ATOM 3867 O O . LYS A 1 495 ? -5.765 17.799 19.360 1.00 35.03 495 LYS A O 1
ATOM 3872 N N . SER A 1 496 ? -7.606 16.595 19.720 1.00 42.56 496 SER A N 1
ATOM 3873 C CA . SER A 1 496 ? -8.570 17.560 19.162 1.00 42.56 496 SER A CA 1
ATOM 3874 C C . SER A 1 496 ? -8.894 18.568 20.259 1.00 42.56 496 SER A C 1
ATOM 3876 O O . SER A 1 496 ? -9.135 18.150 21.396 1.00 42.56 496 SER A O 1
ATOM 3878 N N . GLU A 1 497 ? -8.907 19.853 19.955 1.00 50.53 497 GLU A N 1
ATOM 3879 C CA . GLU A 1 497 ? -9.562 20.824 20.829 1.00 50.53 497 GLU A CA 1
ATOM 3880 C C . GLU A 1 497 ? -11.081 20.583 20.782 1.00 50.53 497 GLU A C 1
ATOM 3882 O O . GLU A 1 497 ? -11.577 19.890 19.882 1.00 50.53 497 GLU A O 1
ATOM 3887 N N . ASN A 1 498 ? -11.803 21.049 21.802 1.00 54.41 498 ASN A N 1
ATOM 3888 C CA . ASN A 1 498 ? -13.264 21.007 21.780 1.00 54.41 498 ASN A CA 1
ATOM 3889 C C . ASN A 1 498 ? -13.760 22.080 20.796 1.00 54.41 498 ASN A C 1
ATOM 3891 O O . ASN A 1 498 ? -13.119 23.130 20.704 1.00 54.41 498 ASN A O 1
ATOM 3895 N N . PRO A 1 499 ? -14.858 21.841 20.056 1.00 58.44 499 PRO A N 1
ATOM 3896 C CA . PRO A 1 499 ? -15.399 22.845 19.146 1.00 58.44 499 PRO A CA 1
ATOM 3897 C C . PRO A 1 499 ? -15.752 24.120 19.916 1.00 58.44 499 PRO A C 1
ATOM 3899 O O . PRO A 1 499 ? -16.340 24.053 20.998 1.00 58.44 499 PRO A O 1
ATOM 3902 N N . LYS A 1 500 ? -15.380 25.279 19.365 1.00 63.72 500 LYS A N 1
ATOM 3903 C CA . LYS A 1 500 ? -15.662 26.571 19.989 1.00 63.72 500 LYS A CA 1
ATOM 3904 C C . LYS A 1 500 ? -17.093 27.009 19.692 1.00 63.72 500 LYS A C 1
ATOM 3906 O O . LYS A 1 500 ? -17.356 27.627 18.663 1.00 63.72 500 LYS A O 1
ATOM 3911 N N . ILE A 1 501 ? -18.005 26.681 20.602 1.00 66.06 501 ILE A N 1
ATOM 3912 C CA . ILE A 1 501 ? -19.417 27.060 20.498 1.00 66.06 501 ILE A CA 1
ATOM 3913 C C . ILE A 1 501 ? -19.616 28.468 21.079 1.00 66.06 501 ILE A C 1
ATOM 3915 O O . ILE A 1 501 ? -19.005 28.838 22.083 1.00 66.06 501 ILE A O 1
ATOM 3919 N N . PHE A 1 502 ? -20.456 29.257 20.415 1.00 66.44 502 PHE A N 1
ATOM 3920 C CA . PHE A 1 502 ? -20.859 30.593 20.844 1.00 66.44 502 PHE A CA 1
ATOM 3921 C C . PHE A 1 502 ? -22.344 30.559 21.223 1.00 66.44 502 PHE A C 1
ATOM 3923 O O . PHE A 1 502 ? -23.093 29.740 20.683 1.00 66.44 502 PHE A O 1
ATOM 3930 N N . ASP A 1 503 ? -22.754 31.414 22.154 1.00 64.56 503 ASP A N 1
ATOM 3931 C CA . ASP A 1 503 ? -24.158 31.585 22.531 1.00 64.56 503 ASP A CA 1
ATOM 3932 C C . ASP A 1 503 ? -24.946 32.415 21.494 1.00 64.56 503 ASP A C 1
ATOM 3934 O O . ASP A 1 503 ? -24.422 32.823 20.453 1.00 64.56 503 ASP A O 1
ATOM 3938 N N . ALA A 1 504 ? -26.236 32.634 21.766 1.00 59.06 504 ALA A N 1
ATOM 3939 C CA . ALA A 1 504 ? -27.127 33.404 20.896 1.00 59.06 504 ALA A CA 1
ATOM 3940 C C . ALA A 1 504 ? -26.732 34.891 20.773 1.00 59.06 504 ALA A C 1
ATOM 3942 O O . ALA A 1 504 ? -27.089 35.525 19.782 1.00 59.06 504 ALA A O 1
ATOM 3943 N N . ASP A 1 505 ? -25.962 35.415 21.731 1.00 58.06 505 ASP A N 1
ATOM 3944 C CA . ASP A 1 505 ? -25.463 36.793 21.765 1.00 58.06 505 ASP A CA 1
ATOM 3945 C C . ASP A 1 505 ? -24.062 36.923 21.125 1.00 58.06 505 ASP A C 1
ATOM 3947 O O . ASP A 1 505 ? -23.449 37.993 21.137 1.00 58.06 505 ASP A O 1
ATOM 3951 N N . GLY A 1 506 ? -23.533 35.837 20.544 1.00 58.97 506 GLY A N 1
ATOM 3952 C CA . GLY A 1 506 ? -22.237 35.813 19.865 1.00 58.97 506 GLY A CA 1
ATOM 3953 C C . GLY A 1 506 ? -21.032 35.784 20.809 1.00 58.97 506 GLY A C 1
ATOM 3954 O O . GLY A 1 506 ? -19.908 36.060 20.380 1.00 58.97 506 GLY A O 1
ATOM 3955 N N . LYS A 1 507 ? -21.226 35.440 22.085 1.00 66.50 507 LYS A N 1
ATOM 3956 C CA . LYS A 1 507 ? -20.162 35.316 23.086 1.00 66.50 507 LYS A CA 1
ATOM 3957 C C . LYS A 1 507 ? -19.679 33.867 23.180 1.00 66.50 507 LYS A C 1
ATOM 3959 O O . LYS A 1 507 ? -20.430 32.909 23.026 1.00 66.50 507 LYS A O 1
ATOM 3964 N N . PHE A 1 508 ? -18.377 33.700 23.402 1.00 66.06 508 PHE A N 1
ATOM 3965 C CA . PHE A 1 508 ? -17.742 32.385 23.454 1.00 66.06 508 PHE A CA 1
ATOM 3966 C C . PHE A 1 508 ? -18.096 31.633 24.749 1.00 66.06 508 PHE A C 1
ATOM 3968 O O . PHE A 1 508 ? -17.806 32.122 25.844 1.00 66.06 508 PHE A O 1
ATOM 3975 N N . ILE A 1 509 ? -18.668 30.430 24.623 1.00 69.88 509 ILE A N 1
ATOM 3976 C CA . ILE A 1 509 ? -18.968 29.556 25.763 1.00 69.88 509 ILE A CA 1
ATOM 3977 C C . ILE A 1 509 ? -17.675 28.838 26.164 1.00 69.88 509 ILE A C 1
ATOM 3979 O O . ILE A 1 509 ? -17.132 28.034 25.409 1.00 69.88 509 ILE A O 1
ATOM 3983 N N . THR A 1 510 ? -17.169 29.127 27.363 1.00 67.25 510 THR A N 1
ATOM 3984 C CA . THR A 1 510 ? -15.937 28.518 27.900 1.00 67.25 510 THR A CA 1
ATOM 3985 C C . THR A 1 510 ? -16.202 27.289 28.771 1.00 67.25 510 THR A C 1
ATOM 3987 O O . THR A 1 510 ? -15.301 26.470 28.961 1.00 67.25 510 THR A O 1
ATOM 3990 N N . ASN A 1 511 ? -17.419 27.149 29.303 1.00 77.62 511 ASN A N 1
ATOM 3991 C CA . ASN A 1 511 ? -17.799 26.068 30.203 1.00 77.62 511 ASN A CA 1
ATOM 3992 C C . ASN A 1 511 ? -18.189 24.800 29.423 1.00 77.62 511 ASN A C 1
ATOM 3994 O O . ASN A 1 511 ? -19.121 24.801 28.622 1.00 77.62 511 ASN A O 1
ATOM 3998 N N . ILE A 1 512 ? -17.490 23.694 29.689 1.00 75.56 512 ILE A N 1
ATOM 3999 C CA . ILE A 1 512 ? -17.699 22.403 29.017 1.00 75.56 512 ILE A CA 1
ATOM 4000 C C . ILE A 1 512 ? -19.116 21.859 29.252 1.00 75.56 512 ILE A C 1
ATOM 4002 O O . ILE A 1 512 ? -19.678 21.260 28.335 1.00 75.56 512 ILE A O 1
ATOM 4006 N N . ASP A 1 513 ? -19.708 22.098 30.423 1.00 79.00 513 ASP A N 1
ATOM 4007 C CA . ASP A 1 513 ? -21.033 21.571 30.769 1.00 79.00 513 ASP A CA 1
ATOM 4008 C C . ASP A 1 513 ? -22.167 22.367 30.093 1.00 79.00 513 ASP A C 1
ATOM 4010 O O . ASP A 1 513 ? -23.180 21.798 29.679 1.00 79.00 513 ASP A O 1
ATOM 4014 N N . GLU A 1 514 ? -21.968 23.668 29.861 1.00 79.56 514 GLU A N 1
ATOM 4015 C CA . GLU A 1 514 ? -22.866 24.493 29.038 1.00 79.56 514 GLU A CA 1
ATOM 4016 C C . GLU A 1 514 ? -22.791 24.076 27.561 1.00 79.56 514 GLU A C 1
ATOM 4018 O O . GLU A 1 514 ? -23.825 23.844 26.933 1.00 79.56 514 GLU A O 1
ATOM 4023 N N . ILE A 1 515 ? -21.578 23.876 27.021 1.00 78.25 515 ILE A N 1
ATOM 4024 C CA . ILE A 1 515 ? -21.382 23.347 25.659 1.00 78.25 515 ILE A CA 1
ATOM 4025 C C . ILE A 1 515 ? -22.051 21.971 25.522 1.00 78.25 515 ILE A C 1
ATOM 4027 O O . ILE A 1 515 ? -22.741 21.722 24.530 1.00 78.25 515 ILE A O 1
ATOM 4031 N N . GLN A 1 516 ? -21.889 21.086 26.513 1.00 82.44 516 GLN A N 1
ATOM 4032 C CA . GLN A 1 516 ? -22.551 19.781 26.556 1.00 82.44 516 GLN A CA 1
ATOM 4033 C C . GLN A 1 516 ? -24.075 19.930 26.525 1.00 82.44 516 GLN A C 1
ATOM 4035 O O . GLN A 1 516 ? -24.717 19.259 25.727 1.00 82.44 516 GLN A O 1
ATOM 4040 N N . THR A 1 517 ? -24.645 20.827 27.332 1.00 85.44 517 THR A N 1
ATOM 4041 C CA . THR A 1 517 ? -26.099 21.043 27.429 1.00 85.44 517 THR A CA 1
ATOM 4042 C C . THR A 1 517 ? -26.697 21.559 26.118 1.00 85.44 517 THR A C 1
ATOM 4044 O O . THR A 1 517 ? -27.701 21.030 25.642 1.00 85.44 517 THR A O 1
ATOM 4047 N N . VAL A 1 518 ? -26.059 22.549 25.481 1.00 83.81 518 VAL A N 1
ATOM 4048 C CA . VAL A 1 518 ? -26.502 23.082 24.178 1.00 83.81 518 VAL A CA 1
ATOM 4049 C C . VAL A 1 518 ? -26.380 22.020 23.076 1.00 83.81 518 VAL A C 1
ATOM 4051 O O . VAL A 1 518 ? -27.266 21.894 22.230 1.00 83.81 518 VAL A O 1
ATOM 4054 N N . THR A 1 519 ? -25.311 21.219 23.105 1.00 83.75 519 THR A N 1
ATOM 4055 C CA . THR A 1 519 ? -25.085 20.120 22.151 1.00 83.75 519 THR A CA 1
ATOM 4056 C C . THR A 1 519 ? -26.103 18.989 22.333 1.00 83.75 519 THR A C 1
ATOM 4058 O O . THR A 1 519 ? -26.637 18.477 21.351 1.00 83.75 519 THR A O 1
ATOM 4061 N N . ASP A 1 520 ? -26.403 18.619 23.580 1.00 88.00 520 ASP A N 1
ATOM 4062 C CA . ASP A 1 520 ? -27.381 17.589 23.938 1.00 88.00 520 ASP A CA 1
ATOM 4063 C C . ASP A 1 520 ? -28.790 17.976 23.487 1.00 88.00 520 ASP A C 1
ATOM 4065 O O . ASP A 1 520 ? -29.449 17.195 22.801 1.00 88.00 520 ASP A O 1
ATOM 4069 N N . LYS A 1 521 ? -29.204 19.219 23.767 1.00 88.94 521 LYS A N 1
ATOM 4070 C CA . LYS A 1 521 ? -30.473 19.763 23.278 1.00 88.94 521 LYS A CA 1
ATOM 4071 C C . LYS A 1 521 ? -30.549 19.738 21.749 1.00 88.94 521 LYS A C 1
ATOM 4073 O O . LYS A 1 521 ? -31.518 19.223 21.206 1.00 88.94 521 LYS A O 1
ATOM 4078 N N . HIS A 1 522 ? -29.512 20.215 21.053 1.00 88.00 522 HIS A N 1
ATOM 4079 C CA . HIS A 1 522 ? -29.504 20.232 19.587 1.00 88.00 522 HIS A CA 1
ATOM 4080 C C . HIS A 1 522 ? -29.708 18.839 18.969 1.00 88.00 522 HIS A C 1
ATOM 4082 O O . HIS A 1 522 ? -30.437 18.714 17.989 1.00 88.00 522 HIS A O 1
ATOM 4088 N N . PHE A 1 523 ? -29.090 17.790 19.524 1.00 88.88 523 PHE A N 1
ATOM 4089 C CA . PHE A 1 523 ? -29.260 16.432 18.999 1.00 88.88 523 PHE A CA 1
ATOM 4090 C C . PHE A 1 523 ? -30.542 15.739 19.468 1.00 88.88 523 PHE A C 1
ATOM 4092 O O . PHE A 1 523 ? -31.070 14.926 18.711 1.00 88.88 523 PHE A O 1
ATOM 4099 N N . LYS A 1 524 ? -31.087 16.089 20.639 1.00 90.44 524 LYS A N 1
ATOM 4100 C CA . LYS A 1 524 ? -32.447 15.695 21.040 1.00 90.44 524 LYS A CA 1
ATOM 4101 C C . LYS A 1 524 ? -33.474 16.225 20.042 1.00 90.44 524 LYS A C 1
ATOM 4103 O O . LYS A 1 524 ? -34.160 15.423 19.418 1.00 90.44 524 LYS A O 1
ATOM 4108 N N . ASP A 1 525 ? -33.466 17.536 19.802 1.00 89.25 525 ASP A N 1
ATOM 4109 C CA . ASP A 1 525 ? -34.363 18.215 18.856 1.00 89.25 525 ASP A CA 1
ATOM 4110 C C . ASP A 1 525 ? -34.164 17.725 17.400 1.00 89.25 525 ASP A C 1
ATOM 4112 O O . ASP A 1 525 ? -35.073 17.822 16.580 1.00 89.25 525 ASP A O 1
ATOM 4116 N N . LYS A 1 526 ? -32.975 17.200 17.053 1.00 88.19 526 LYS A N 1
ATOM 4117 C CA . LYS A 1 526 ? -32.669 16.691 15.703 1.00 88.19 526 LYS A CA 1
ATOM 4118 C C . LYS A 1 526 ? -33.098 15.241 15.463 1.00 88.19 526 LYS A C 1
ATOM 4120 O O . LYS A 1 526 ? -33.514 14.913 14.357 1.00 88.19 526 LYS A O 1
ATOM 4125 N N . PHE A 1 527 ? -32.931 14.361 16.450 1.00 90.62 527 PHE A N 1
ATOM 4126 C CA . PHE A 1 527 ? -33.156 12.916 16.291 1.00 90.62 527 PHE A CA 1
ATOM 4127 C C . PHE A 1 527 ? -34.492 12.428 16.858 1.00 90.62 527 PHE A C 1
ATOM 4129 O O . PHE A 1 527 ? -34.762 11.220 16.814 1.00 90.62 527 PHE A O 1
ATOM 4136 N N . ARG A 1 528 ? -35.311 13.346 17.380 1.00 90.06 528 ARG A N 1
ATOM 4137 C CA . ARG A 1 528 ? -36.658 13.092 17.874 1.00 90.06 528 ARG A CA 1
ATOM 4138 C C . ARG A 1 528 ? -37.634 14.130 17.314 1.00 90.06 528 ARG A C 1
ATOM 4140 O O . ARG A 1 528 ? -37.511 15.308 17.624 1.00 90.06 528 ARG A O 1
ATOM 4147 N N . ASP A 1 529 ? -38.616 13.679 16.539 1.00 88.44 529 ASP A N 1
ATOM 4148 C CA . ASP A 1 529 ? -39.793 14.481 16.172 1.00 88.44 529 ASP A CA 1
ATOM 4149 C C . ASP A 1 529 ? -41.012 13.925 16.916 1.00 88.44 529 ASP A C 1
ATOM 4151 O O . ASP A 1 529 ? -41.415 12.788 16.674 1.00 88.44 529 ASP A O 1
ATOM 4155 N N . ASP A 1 530 ? -41.613 14.706 17.815 1.00 87.25 530 ASP A N 1
ATOM 4156 C CA . ASP A 1 530 ? -42.770 14.272 18.612 1.00 87.25 530 ASP A CA 1
ATOM 4157 C C . ASP A 1 530 ? -44.044 14.018 17.771 1.00 87.25 530 ASP A C 1
ATOM 4159 O O . ASP A 1 530 ? -45.033 13.506 18.293 1.00 87.25 530 ASP A O 1
ATOM 4163 N N . LYS A 1 531 ? -44.039 14.335 16.467 1.00 87.12 531 LYS A N 1
ATOM 4164 C CA . LYS A 1 531 ? -45.104 13.959 15.517 1.00 87.12 531 LYS A CA 1
ATOM 4165 C C . LYS A 1 531 ? -44.969 12.529 14.984 1.00 87.12 531 LYS A C 1
ATOM 4167 O O . LYS A 1 531 ? -45.928 12.011 14.413 1.00 87.12 531 LYS A O 1
ATOM 4172 N N . ILE A 1 532 ? -43.794 11.911 15.113 1.00 87.62 532 ILE A N 1
ATOM 4173 C CA . ILE A 1 532 ? -43.501 10.574 14.583 1.00 87.62 532 ILE A CA 1
ATOM 4174 C C . ILE A 1 532 ? -43.634 9.548 15.712 1.00 87.62 532 ILE A C 1
ATOM 4176 O O . ILE A 1 532 ? -42.945 9.618 16.728 1.00 87.62 532 ILE A O 1
ATOM 4180 N N . ASN A 1 533 ? -44.498 8.551 15.522 1.00 87.69 533 ASN A N 1
ATOM 4181 C CA . ASN A 1 533 ? -44.653 7.465 16.490 1.00 87.69 533 ASN A CA 1
ATOM 4182 C C . ASN A 1 533 ? -43.387 6.596 16.555 1.00 87.69 533 ASN A C 1
ATOM 4184 O O . ASN A 1 533 ? -42.814 6.248 15.518 1.00 87.69 533 ASN A O 1
ATOM 4188 N N . ASP A 1 534 ? -42.988 6.205 17.768 1.00 88.69 534 ASP A N 1
ATOM 4189 C CA . ASP A 1 534 ? -41.883 5.267 17.988 1.00 88.69 534 ASP A CA 1
ATOM 4190 C C . ASP A 1 534 ? -42.135 3.934 17.252 1.00 88.69 534 ASP A C 1
ATOM 4192 O O . ASP A 1 534 ? -43.267 3.467 17.107 1.00 88.69 534 ASP A O 1
ATOM 4196 N N . LEU A 1 535 ? -41.057 3.317 16.767 1.00 90.00 535 LEU A N 1
ATOM 4197 C CA . LEU A 1 535 ? -41.112 2.051 16.042 1.00 90.00 535 LEU A CA 1
ATOM 4198 C C . LEU A 1 535 ? -41.087 0.863 17.018 1.00 90.00 535 LEU A C 1
ATOM 4200 O O . LEU A 1 535 ? -40.165 0.742 17.829 1.00 90.00 535 LEU A O 1
ATOM 4204 N N . GLU A 1 536 ? -42.079 -0.024 16.913 1.00 87.50 536 GLU A N 1
ATOM 4205 C CA . GLU A 1 536 ? -42.135 -1.280 17.671 1.00 87.50 536 GLU A CA 1
ATOM 4206 C C . GLU A 1 536 ? -41.023 -2.251 17.239 1.00 87.50 536 GLU A C 1
ATOM 4208 O O . GLU A 1 536 ? -40.850 -2.515 16.042 1.00 87.50 536 GLU A O 1
ATOM 4213 N N . LEU A 1 537 ? -40.312 -2.804 18.235 1.00 85.75 537 LEU A N 1
ATOM 4214 C CA . LEU A 1 537 ? -39.184 -3.740 18.083 1.00 85.75 537 LEU A CA 1
ATOM 4215 C C . LEU A 1 537 ? -39.540 -4.989 17.270 1.00 85.75 537 LEU A C 1
ATOM 4217 O O . LEU A 1 537 ? -38.761 -5.409 16.414 1.00 85.75 537 LEU A O 1
ATOM 4221 N N . PHE A 1 538 ? -40.720 -5.551 17.523 1.00 86.31 538 PHE A N 1
ATOM 4222 C CA . PHE A 1 538 ? -41.228 -6.767 16.899 1.00 86.31 538 PHE A CA 1
ATOM 4223 C C . PHE A 1 538 ? -42.678 -6.557 16.449 1.00 86.31 538 PHE A C 1
ATOM 4225 O O . PHE A 1 538 ? -43.372 -5.694 16.979 1.00 86.31 538 PHE A O 1
ATOM 4232 N N . GLN A 1 539 ? -43.131 -7.342 15.471 1.00 82.88 539 GLN A N 1
ATOM 4233 C CA . GLN A 1 539 ? -44.525 -7.368 15.022 1.00 82.88 539 GLN A CA 1
ATOM 4234 C C . GLN A 1 539 ? -45.024 -8.813 15.031 1.00 82.88 539 GLN A C 1
ATOM 4236 O O . GLN A 1 539 ? -44.359 -9.686 14.477 1.00 82.88 539 GLN A O 1
ATOM 4241 N N . GLY A 1 540 ? -46.194 -9.041 15.632 1.00 84.94 540 GLY A N 1
ATOM 4242 C CA . GLY A 1 540 ? -46.748 -10.382 15.834 1.00 84.94 540 GLY A CA 1
ATOM 4243 C C . GLY A 1 540 ? -46.063 -11.166 16.958 1.00 84.94 540 GLY A C 1
ATOM 4244 O O . GLY A 1 540 ? -45.283 -10.617 17.739 1.00 84.94 540 GLY A O 1
ATOM 4245 N N . ASP A 1 541 ? -46.385 -12.455 17.039 1.00 86.50 541 ASP A N 1
ATOM 4246 C CA . ASP A 1 541 ? -45.855 -13.370 18.053 1.00 86.50 541 ASP A CA 1
ATOM 4247 C C . ASP A 1 541 ? -44.393 -13.767 17.783 1.00 86.50 541 ASP A C 1
ATOM 4249 O O . ASP A 1 541 ? -43.912 -13.726 16.645 1.00 86.50 541 ASP A O 1
ATOM 4253 N N . ALA A 1 542 ? -43.685 -14.175 18.840 1.00 88.25 542 ALA A N 1
ATOM 4254 C CA . ALA A 1 542 ? -42.307 -14.651 18.748 1.00 88.25 542 ALA A CA 1
ATOM 4255 C C . ALA A 1 542 ? -42.225 -15.922 17.893 1.00 88.25 542 ALA A C 1
ATOM 4257 O O . ALA A 1 542 ? -42.930 -16.903 18.141 1.00 88.25 542 ALA A O 1
ATOM 4258 N N . HIS A 1 543 ? -41.376 -15.891 16.867 1.00 88.62 543 HIS A N 1
ATOM 4259 C CA . HIS A 1 543 ? -41.184 -17.008 15.951 1.00 88.62 543 HIS A CA 1
ATOM 4260 C C . HIS A 1 543 ? -39.826 -16.933 15.256 1.00 88.62 543 HIS A C 1
ATOM 4262 O O . HIS A 1 543 ? -39.296 -15.857 14.964 1.00 88.62 543 HIS A O 1
ATOM 4268 N N . ASP A 1 544 ? -39.295 -18.108 14.944 1.00 88.44 544 ASP A N 1
ATOM 4269 C CA . ASP A 1 544 ? -38.061 -18.295 14.191 1.00 88.44 544 ASP A CA 1
ATOM 4270 C C . ASP A 1 544 ? -38.003 -17.479 12.885 1.00 88.44 544 ASP A C 1
ATOM 4272 O O . ASP A 1 544 ? -39.020 -17.173 12.259 1.00 88.44 544 ASP A O 1
ATOM 4276 N N . LEU A 1 545 ? -36.789 -17.121 12.454 1.00 89.81 545 LEU A N 1
ATOM 4277 C CA . LEU A 1 545 ? -36.564 -16.601 11.102 1.00 89.81 545 LEU A CA 1
ATOM 4278 C C . LEU A 1 545 ? -36.658 -17.770 10.116 1.00 89.81 545 LEU A C 1
ATOM 4280 O O . LEU A 1 545 ? -36.050 -18.818 10.349 1.00 89.81 545 LEU A O 1
ATOM 4284 N N . ASN A 1 546 ? -37.354 -17.590 8.992 1.00 89.81 546 ASN A N 1
ATOM 4285 C CA . ASN A 1 546 ? -37.488 -18.637 7.970 1.00 89.81 546 ASN A CA 1
ATOM 4286 C C . ASN A 1 546 ? -36.111 -19.029 7.397 1.00 89.81 546 ASN A C 1
ATOM 4288 O O . ASN A 1 546 ? -35.815 -20.200 7.166 1.00 89.81 546 ASN A O 1
ATOM 4292 N N . ASN A 1 547 ? -35.241 -18.035 7.224 1.00 91.44 547 ASN A N 1
ATOM 4293 C CA . ASN A 1 547 ? -33.829 -18.154 6.898 1.00 91.44 547 ASN A CA 1
ATOM 4294 C C . ASN A 1 547 ? -32.976 -17.806 8.132 1.00 91.44 547 ASN A C 1
ATOM 4296 O O . ASN A 1 547 ? -32.496 -16.679 8.288 1.00 91.44 547 ASN A O 1
ATOM 4300 N N . GLN A 1 548 ? -32.786 -18.784 9.017 1.00 92.06 548 GLN A N 1
ATOM 4301 C CA . GLN A 1 548 ? -32.034 -18.638 10.269 1.00 92.06 548 GLN A CA 1
ATOM 4302 C C . GLN A 1 548 ? -30.632 -18.038 10.100 1.00 92.06 548 GLN A C 1
ATOM 4304 O O . GLN A 1 548 ? -29.954 -18.257 9.094 1.00 92.06 548 GLN A O 1
ATOM 4309 N N . ILE A 1 549 ? -30.169 -17.287 11.103 1.00 94.06 549 ILE A N 1
ATOM 4310 C CA . ILE A 1 549 ? -28.788 -16.782 11.152 1.00 94.06 549 ILE A CA 1
ATOM 4311 C C . ILE A 1 549 ? -27.849 -17.965 11.406 1.00 94.06 549 ILE A C 1
ATOM 4313 O O . ILE A 1 549 ? -28.028 -18.704 12.369 1.00 94.06 549 ILE A O 1
ATOM 4317 N N . THR A 1 550 ? -26.849 -18.157 10.539 1.00 94.69 550 THR A N 1
ATOM 4318 C CA . THR A 1 550 ? -25.884 -19.261 10.668 1.00 94.69 550 THR A CA 1
ATOM 4319 C C . THR A 1 550 ? -24.566 -18.796 11.287 1.00 94.69 550 THR A C 1
ATOM 4321 O O . THR A 1 550 ? -24.171 -17.639 11.149 1.00 94.69 550 THR A O 1
ATOM 4324 N N . THR A 1 551 ? -23.813 -19.710 11.908 1.00 94.94 551 THR A N 1
ATOM 4325 C CA . THR A 1 551 ? -22.479 -19.395 12.458 1.00 94.94 551 THR A CA 1
ATOM 4326 C C . THR A 1 551 ? -21.528 -18.851 11.383 1.00 94.94 551 THR A C 1
ATOM 4328 O O . THR A 1 551 ? -20.814 -17.886 11.625 1.00 94.94 551 THR A O 1
ATOM 4331 N N . ASN A 1 552 ? -21.616 -19.375 10.158 1.00 94.88 552 ASN A N 1
ATOM 4332 C CA . ASN A 1 552 ? -20.875 -18.906 8.982 1.00 94.88 552 ASN A CA 1
ATOM 4333 C C . ASN A 1 552 ? -21.280 -17.485 8.525 1.00 94.88 552 ASN A C 1
ATOM 4335 O O . ASN A 1 552 ? -20.438 -16.751 8.009 1.00 94.88 552 ASN A O 1
ATOM 4339 N N . ASP A 1 553 ? -22.532 -17.053 8.727 1.00 94.81 553 ASP A N 1
ATOM 4340 C CA . ASP A 1 553 ? -22.916 -15.647 8.510 1.00 94.81 553 ASP A CA 1
ATOM 4341 C C . ASP A 1 553 ? -22.234 -14.729 9.535 1.00 94.81 553 ASP A C 1
ATOM 4343 O O . ASP A 1 553 ? -21.714 -13.669 9.177 1.00 94.81 553 ASP A O 1
ATOM 4347 N N . VAL A 1 554 ? -22.187 -15.165 10.799 1.00 96.81 554 VAL A N 1
ATOM 4348 C CA . VAL A 1 554 ? -21.513 -14.443 11.886 1.00 96.81 554 VAL A CA 1
ATOM 4349 C C . VAL A 1 554 ? -20.004 -14.366 11.636 1.00 96.81 554 VAL A C 1
ATOM 4351 O O . VAL A 1 554 ? -19.448 -13.275 11.689 1.00 96.81 554 VAL A O 1
ATOM 4354 N N . GLU A 1 555 ? -19.335 -15.468 11.287 1.00 95.88 555 GLU A N 1
ATOM 4355 C CA . GLU A 1 555 ? -17.900 -15.496 10.944 1.00 95.88 555 GLU A CA 1
ATOM 4356 C C . GLU A 1 555 ? -17.557 -14.515 9.811 1.00 95.88 555 GLU A C 1
ATOM 4358 O O . GLU A 1 555 ? -16.624 -13.715 9.930 1.00 95.88 555 GLU A O 1
ATOM 4363 N N . LYS A 1 556 ? -18.357 -14.501 8.735 1.00 95.38 556 LYS A N 1
ATOM 4364 C CA . LYS A 1 556 ? -18.201 -13.552 7.619 1.00 95.38 556 LYS A CA 1
ATOM 4365 C C . LYS A 1 556 ? -18.386 -12.099 8.053 1.00 95.38 556 LYS A C 1
ATOM 4367 O O . LYS A 1 556 ? -17.662 -11.225 7.573 1.00 95.38 556 LYS A O 1
ATOM 4372 N N . ALA A 1 557 ? -19.332 -11.821 8.949 1.00 95.94 557 ALA A N 1
ATOM 4373 C CA . ALA A 1 557 ? -19.531 -10.486 9.503 1.00 95.94 557 ALA A CA 1
ATOM 4374 C C . ALA A 1 557 ? -18.361 -10.063 10.413 1.00 95.94 557 ALA A C 1
ATOM 4376 O O . ALA A 1 557 ? -17.830 -8.964 10.247 1.00 95.94 557 ALA A O 1
ATOM 4377 N N . LEU A 1 558 ? -17.893 -10.950 11.299 1.00 95.56 558 LEU A N 1
ATOM 4378 C CA . LEU A 1 558 ? -16.742 -10.726 12.181 1.00 95.56 558 LEU A CA 1
ATOM 4379 C C . LEU A 1 558 ? -15.459 -10.439 11.385 1.00 95.56 558 LEU A C 1
ATOM 4381 O O . LEU A 1 558 ? -14.756 -9.469 11.672 1.00 95.56 558 LEU A O 1
ATOM 4385 N N . ALA A 1 559 ? -15.185 -11.213 10.330 1.00 94.81 559 ALA A N 1
ATOM 4386 C CA . ALA A 1 559 ? -14.025 -11.014 9.459 1.00 94.81 559 ALA A CA 1
ATOM 4387 C C . ALA A 1 559 ? -14.003 -9.622 8.791 1.00 94.81 559 ALA A C 1
ATOM 4389 O O . ALA A 1 559 ? -12.929 -9.041 8.600 1.00 94.81 559 ALA A O 1
ATOM 4390 N N . ARG A 1 560 ? -15.183 -9.060 8.482 1.00 93.50 560 ARG A N 1
ATOM 4391 C CA . ARG A 1 560 ? -15.354 -7.729 7.870 1.00 93.50 560 ARG A CA 1
ATOM 4392 C C . ARG A 1 560 ? -15.221 -6.557 8.851 1.00 93.50 560 ARG A C 1
ATOM 4394 O O . ARG A 1 560 ? -15.180 -5.413 8.396 1.00 93.50 560 ARG A O 1
ATOM 4401 N N . LEU A 1 561 ? -15.126 -6.797 10.163 1.00 90.06 561 LEU A N 1
ATOM 4402 C CA . LEU A 1 561 ? -14.925 -5.724 11.142 1.00 90.06 561 LEU A CA 1
ATOM 4403 C C . LEU A 1 561 ? -13.578 -5.018 10.922 1.00 90.06 561 LEU A C 1
ATOM 4405 O O . LEU A 1 561 ? -12.553 -5.639 10.631 1.00 90.06 561 LEU A O 1
ATOM 4409 N N . ASN A 1 562 ? -13.577 -3.694 11.071 1.00 82.38 562 ASN A N 1
ATOM 4410 C CA . ASN A 1 562 ? -12.388 -2.863 10.896 1.00 82.38 562 ASN A CA 1
ATOM 4411 C C . ASN A 1 562 ? -11.617 -2.718 12.212 1.00 82.38 562 ASN A C 1
ATOM 4413 O O . ASN A 1 562 ? -12.202 -2.350 13.228 1.00 82.38 562 ASN A O 1
ATOM 4417 N N . ASN A 1 563 ? -10.300 -2.911 12.160 1.00 85.06 563 ASN A N 1
ATOM 4418 C CA . ASN A 1 563 ? -9.417 -2.701 13.304 1.00 85.06 563 ASN A CA 1
ATOM 4419 C C . ASN A 1 56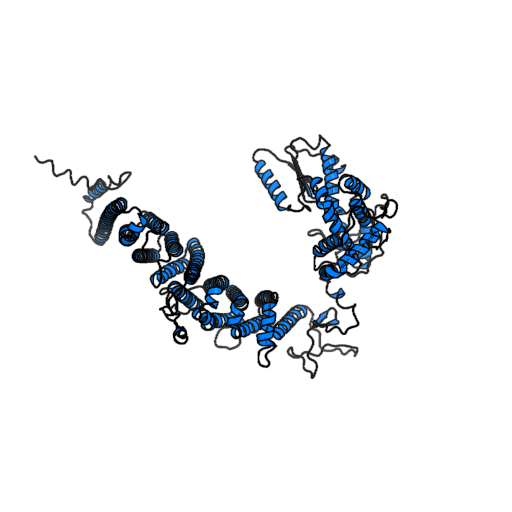3 ? -9.183 -1.194 13.578 1.00 85.06 563 ASN A C 1
ATOM 4421 O O . ASN A 1 563 ? -9.305 -0.351 12.684 1.00 85.06 563 ASN A O 1
ATOM 4425 N N . ASN A 1 564 ? -8.776 -0.877 14.805 1.00 83.19 564 ASN A N 1
ATOM 4426 C CA . ASN A 1 564 ? -8.539 0.443 15.389 1.00 83.19 564 ASN A CA 1
ATOM 4427 C C . ASN A 1 564 ? -9.742 1.398 15.281 1.00 83.19 564 ASN A C 1
ATOM 4429 O O . ASN A 1 564 ? -9.584 2.600 15.048 1.00 83.19 564 ASN A O 1
ATOM 4433 N N . ARG A 1 565 ? -10.960 0.864 15.438 1.00 79.31 565 ARG A N 1
ATOM 4434 C CA . ARG A 1 565 ? -12.205 1.649 15.486 1.00 79.31 565 ARG A CA 1
ATOM 4435 C C . ARG A 1 565 ? -12.647 1.905 16.927 1.00 79.31 565 ARG A C 1
ATOM 4437 O O . ARG A 1 565 ? -12.325 1.149 17.837 1.00 79.31 565 ARG A O 1
ATOM 4444 N N . ALA A 1 566 ? -13.376 3.000 17.128 1.00 81.69 566 ALA A N 1
ATOM 4445 C CA . ALA A 1 566 ? -14.029 3.272 18.402 1.00 81.69 566 ALA A CA 1
ATOM 4446 C C . ALA A 1 566 ? -15.208 2.303 18.597 1.00 81.69 566 ALA A C 1
ATOM 4448 O O . ALA A 1 566 ? -15.949 2.045 17.650 1.00 81.69 566 ALA A O 1
ATOM 4449 N N . PHE A 1 567 ? -15.347 1.783 19.813 1.00 82.25 567 PHE A N 1
ATOM 4450 C CA . PHE A 1 567 ? -16.437 0.905 20.241 1.00 82.25 567 PHE A CA 1
ATOM 4451 C C . PHE A 1 567 ? -17.624 1.712 20.795 1.00 82.25 567 PHE A C 1
ATOM 4453 O O . PHE A 1 567 ? -17.490 2.910 21.064 1.00 82.25 567 PHE A O 1
ATOM 4460 N N . GLY A 1 568 ? -18.771 1.046 20.941 1.00 84.19 568 GLY A N 1
ATOM 4461 C CA . GLY A 1 568 ? -20.008 1.616 21.471 1.00 84.19 568 GLY A CA 1
ATOM 4462 C C . GLY A 1 568 ? -20.049 1.691 22.996 1.00 84.19 568 GLY A C 1
ATOM 4463 O O . GLY A 1 568 ? -19.046 1.944 23.665 1.00 84.19 568 GLY A O 1
ATOM 4464 N N . GLU A 1 569 ? -21.235 1.478 23.555 1.00 82.25 569 GLU A N 1
ATOM 4465 C CA . GLU A 1 569 ? -21.465 1.531 25.001 1.00 82.25 569 GLU A CA 1
ATOM 4466 C C . GLU A 1 569 ? -21.081 0.217 25.698 1.00 82.25 569 GLU A C 1
ATOM 4468 O O . GLU A 1 569 ? -20.707 0.229 26.869 1.00 82.25 569 GLU A O 1
ATOM 4473 N N . ASP A 1 570 ? -21.085 -0.891 24.948 1.00 81.44 570 ASP A N 1
ATOM 4474 C CA . ASP A 1 570 ? -20.641 -2.226 25.372 1.00 81.44 570 ASP A CA 1
ATOM 4475 C C . ASP A 1 570 ? -19.172 -2.293 25.834 1.00 81.44 570 ASP A C 1
ATOM 4477 O O . ASP A 1 570 ? -18.792 -3.185 26.594 1.00 81.44 570 ASP A O 1
ATOM 4481 N N . GLY A 1 571 ? -18.331 -1.352 25.396 1.00 83.56 571 GLY A N 1
ATOM 4482 C CA . GLY A 1 571 ? -16.903 -1.355 25.695 1.00 83.56 571 GLY A CA 1
ATOM 4483 C C . GLY A 1 571 ? -16.110 -2.443 24.965 1.00 83.56 571 GLY A C 1
ATOM 4484 O O . GLY A 1 571 ? -14.987 -2.722 25.386 1.00 83.56 571 GLY A O 1
ATOM 4485 N N . ILE A 1 572 ? -16.663 -3.063 23.912 1.00 86.06 572 ILE A N 1
ATOM 4486 C CA . ILE A 1 572 ? -16.076 -4.214 23.203 1.00 86.06 572 ILE A CA 1
ATOM 4487 C C . ILE A 1 572 ? -15.434 -3.751 21.883 1.00 86.06 572 ILE A C 1
ATOM 4489 O O . ILE A 1 572 ? -16.151 -3.469 20.921 1.00 86.06 572 ILE A O 1
ATOM 4493 N N . PRO A 1 573 ? -14.091 -3.709 21.771 1.00 87.94 573 PRO A N 1
ATOM 4494 C CA . PRO A 1 573 ? -13.408 -3.451 20.506 1.00 87.94 573 PRO A CA 1
ATOM 4495 C C . PRO A 1 573 ? -13.661 -4.564 19.479 1.00 87.94 573 PRO A C 1
ATOM 4497 O O . PRO A 1 573 ? -13.665 -5.753 19.816 1.00 87.94 573 PRO A O 1
ATOM 4500 N N . GLY A 1 574 ? -13.825 -4.187 18.207 1.00 85.00 574 GLY A N 1
ATOM 4501 C CA . GLY A 1 574 ? -14.128 -5.124 17.119 1.00 85.00 574 GLY A CA 1
ATOM 4502 C C . GLY A 1 574 ? -13.053 -6.191 16.891 1.00 85.00 574 GLY A C 1
ATOM 4503 O O . GLY A 1 574 ? -13.364 -7.286 16.432 1.00 85.00 574 GLY A O 1
ATOM 4504 N N . GLU A 1 575 ? -11.800 -5.916 17.257 1.00 89.88 575 GLU A N 1
ATOM 4505 C CA . GLU A 1 575 ? -10.683 -6.857 17.150 1.00 89.88 575 GLU A CA 1
ATOM 4506 C C . GLU A 1 575 ? -10.862 -8.062 18.074 1.00 89.88 575 GLU A C 1
ATOM 4508 O O . GLU A 1 575 ? -10.517 -9.172 17.677 1.00 89.88 575 GLU A O 1
ATOM 4513 N N . LEU A 1 576 ? -11.414 -7.867 19.280 1.00 87.88 576 LEU A N 1
ATOM 4514 C CA . LEU A 1 576 ? -11.568 -8.952 20.254 1.00 87.88 576 LEU A CA 1
ATOM 4515 C C . LEU A 1 576 ? -12.482 -10.050 19.708 1.00 87.88 576 LEU A C 1
ATOM 4517 O O . LEU A 1 576 ? -12.136 -11.228 19.759 1.00 87.88 576 LEU A O 1
ATOM 4521 N N . ILE A 1 577 ? -13.624 -9.659 19.138 1.00 89.38 577 ILE A N 1
ATOM 4522 C CA . ILE A 1 577 ? -14.583 -10.618 18.583 1.00 89.38 577 ILE A CA 1
ATOM 4523 C C . ILE A 1 577 ? -14.170 -11.122 17.194 1.00 89.38 577 ILE A C 1
ATOM 4525 O O . ILE A 1 577 ? -14.468 -12.261 16.852 1.00 89.38 577 ILE A O 1
ATOM 4529 N N . LYS A 1 578 ? -13.427 -10.320 16.419 1.00 91.50 578 LYS A N 1
ATOM 4530 C CA . LYS A 1 578 ? -12.876 -10.716 15.115 1.00 91.50 578 LYS A CA 1
ATOM 4531 C C . LYS A 1 578 ? -11.782 -11.777 15.226 1.00 91.50 578 LYS A C 1
ATOM 4533 O O . LYS A 1 578 ? -11.800 -12.734 14.463 1.00 91.50 578 LYS A O 1
ATOM 4538 N N . TYR A 1 579 ? -10.836 -11.618 16.153 1.00 90.25 579 TYR A N 1
ATOM 4539 C CA . TYR A 1 579 ? -9.764 -12.599 16.366 1.00 90.25 579 TYR A CA 1
ATOM 4540 C C . TYR A 1 579 ? -10.183 -13.763 17.275 1.00 90.25 579 TYR A C 1
ATOM 4542 O O . TYR A 1 579 ? -9.520 -14.793 17.277 1.00 90.25 579 TYR A O 1
ATOM 4550 N N . GLY A 1 580 ? -11.288 -13.628 18.017 1.00 88.25 580 GLY A N 1
ATOM 4551 C CA . GLY A 1 580 ? -11.918 -14.710 18.780 1.00 88.25 580 GLY A CA 1
ATOM 4552 C C . GLY A 1 580 ? -13.041 -15.449 18.039 1.00 88.25 580 GLY A C 1
ATOM 4553 O O . GLY A 1 580 ? -13.823 -16.140 18.696 1.00 88.25 580 GLY A O 1
ATOM 4554 N N . ALA A 1 581 ? -13.169 -15.277 16.716 1.00 91.25 581 ALA A N 1
ATOM 4555 C CA . ALA A 1 581 ? -14.316 -15.747 15.934 1.00 91.25 581 ALA A CA 1
ATOM 4556 C C . ALA A 1 581 ? -14.587 -17.254 16.096 1.00 91.25 581 ALA A C 1
ATOM 4558 O O . ALA A 1 581 ? -15.727 -17.618 16.372 1.00 91.25 581 ALA A O 1
ATOM 4559 N N . ASP A 1 582 ? -13.548 -18.093 16.048 1.00 89.19 582 ASP A N 1
ATOM 4560 C CA . ASP A 1 582 ? -13.627 -19.561 16.161 1.00 89.19 582 ASP A CA 1
ATOM 4561 C C . ASP A 1 582 ? -14.403 -20.046 17.405 1.00 89.19 582 ASP A C 1
ATOM 4563 O O . ASP A 1 582 ? -15.066 -21.082 17.380 1.00 89.19 582 ASP A O 1
ATOM 4567 N N . THR A 1 583 ? -14.350 -19.276 18.498 1.00 90.31 583 THR A N 1
ATOM 4568 C CA . THR A 1 583 ? -15.072 -19.562 19.750 1.00 90.31 583 THR A CA 1
ATOM 4569 C C . THR A 1 583 ? -16.368 -18.756 19.855 1.00 90.31 583 THR A C 1
ATOM 4571 O O . THR A 1 583 ? -17.399 -19.266 20.296 1.00 90.31 583 THR A O 1
ATOM 4574 N N . LEU A 1 584 ? -16.327 -17.473 19.485 1.00 92.94 584 LEU A N 1
ATOM 4575 C CA . LEU A 1 584 ? -17.404 -16.521 19.764 1.00 92.94 584 LEU A CA 1
ATOM 4576 C C . LEU A 1 584 ? -18.524 -16.542 18.722 1.00 92.94 584 LEU A C 1
ATOM 4578 O O . LEU A 1 584 ? -19.663 -16.245 19.076 1.00 92.94 584 LEU A O 1
ATOM 4582 N N . ALA A 1 585 ? -18.252 -16.919 17.469 1.00 94.94 585 ALA A N 1
ATOM 4583 C CA . ALA A 1 585 ? -19.246 -16.878 16.399 1.00 94.94 585 ALA A CA 1
ATOM 4584 C C . ALA A 1 585 ? -20.467 -17.752 16.710 1.00 94.94 585 ALA A C 1
ATOM 4586 O O . ALA A 1 585 ? -21.598 -17.315 16.507 1.00 94.94 585 ALA A O 1
ATOM 4587 N N . LYS A 1 586 ? -20.263 -18.949 17.278 1.00 95.25 586 LYS A N 1
ATOM 4588 C CA . LYS A 1 586 ? -21.358 -19.848 17.680 1.00 95.25 586 LYS A CA 1
ATOM 4589 C C . LYS A 1 586 ? -22.188 -19.278 18.835 1.00 95.25 586 LYS A C 1
ATOM 4591 O O . LYS A 1 586 ? -23.408 -19.396 18.827 1.00 95.25 586 LYS A O 1
ATOM 4596 N N . VAL A 1 587 ? -21.543 -18.629 19.806 1.00 94.81 587 VAL A N 1
ATOM 4597 C CA . VAL A 1 587 ? -22.231 -17.992 20.943 1.00 94.81 587 VAL A CA 1
ATOM 4598 C C . VAL A 1 587 ? -23.060 -16.797 20.465 1.00 94.81 587 VAL A C 1
ATOM 4600 O O . VAL A 1 587 ? -24.237 -16.700 20.797 1.00 94.81 587 VAL A O 1
ATOM 4603 N N . ILE A 1 588 ? -22.477 -15.935 19.628 1.00 94.69 588 ILE A N 1
ATOM 4604 C CA . ILE A 1 588 ? -23.162 -14.788 19.017 1.00 94.69 588 ILE A CA 1
ATOM 4605 C C . ILE A 1 588 ? -24.331 -15.261 18.141 1.00 94.69 588 ILE A C 1
ATOM 4607 O O . ILE A 1 588 ? -25.411 -14.690 18.226 1.00 94.69 588 ILE A O 1
ATOM 4611 N N . CYS A 1 589 ? -24.146 -16.326 17.356 1.00 95.56 589 CYS A N 1
ATOM 4612 C CA . CYS A 1 589 ? -25.203 -16.947 16.554 1.00 95.56 589 CYS A CA 1
ATOM 4613 C C . CYS A 1 589 ? -26.406 -17.341 17.423 1.00 95.56 589 CYS A C 1
ATOM 4615 O O . CYS A 1 589 ? -27.514 -16.896 17.152 1.00 95.56 589 CYS A O 1
ATOM 4617 N N . ASN A 1 590 ? -26.177 -18.089 18.508 1.00 94.06 590 ASN A N 1
ATOM 4618 C CA . ASN A 1 590 ? -27.241 -18.506 19.425 1.00 94.06 590 ASN A CA 1
ATOM 4619 C C . ASN A 1 590 ? -27.953 -17.311 20.082 1.00 94.06 590 ASN A C 1
ATOM 4621 O O . ASN A 1 590 ? -29.173 -17.327 20.216 1.00 94.06 590 ASN A O 1
ATOM 4625 N N . ILE A 1 591 ? -27.206 -16.275 20.486 1.00 93.88 591 ILE A N 1
ATOM 4626 C CA . ILE A 1 591 ? -27.781 -15.046 21.053 1.00 93.88 591 ILE A CA 1
ATOM 4627 C C . ILE A 1 591 ? -28.695 -14.370 20.023 1.00 93.88 591 ILE A C 1
ATOM 4629 O O . ILE A 1 591 ? -29.845 -14.083 20.334 1.00 93.88 591 ILE A O 1
ATOM 4633 N N . LEU A 1 592 ? -28.214 -14.167 18.791 1.00 93.94 592 LEU A N 1
ATOM 4634 C CA . LEU A 1 592 ? -28.982 -13.525 17.721 1.00 93.94 592 LEU A CA 1
ATOM 4635 C C . LEU A 1 592 ? -30.212 -14.338 17.293 1.00 93.94 592 LEU A C 1
ATOM 4637 O O . LEU A 1 592 ? -31.216 -13.735 16.933 1.00 93.94 592 LEU A O 1
ATOM 4641 N N . THR A 1 593 ? -30.173 -15.673 17.357 1.00 92.62 593 THR A N 1
ATOM 4642 C CA . THR A 1 593 ? -31.357 -16.518 17.123 1.00 92.62 593 THR A CA 1
ATOM 4643 C C . THR A 1 593 ? -32.443 -16.246 18.169 1.00 92.62 593 THR A C 1
ATOM 4645 O O . THR A 1 593 ? -33.587 -15.979 17.798 1.00 92.62 593 THR A O 1
ATOM 4648 N N . ARG A 1 594 ? -32.079 -16.218 19.462 1.00 92.88 594 ARG A N 1
ATOM 4649 C CA . ARG A 1 594 ? -33.031 -16.014 20.572 1.00 92.88 594 ARG A CA 1
ATOM 4650 C C . ARG A 1 594 ? -33.745 -14.660 20.524 1.00 92.88 594 ARG A C 1
ATOM 4652 O O . ARG A 1 594 ? -34.921 -14.591 20.870 1.00 92.88 594 ARG A O 1
ATOM 4659 N N . VAL A 1 595 ? -33.098 -13.615 19.997 1.00 92.44 595 VAL A N 1
ATOM 4660 C CA . VAL A 1 595 ? -33.738 -12.303 19.755 1.00 92.44 595 VAL A CA 1
ATOM 4661 C C . VAL A 1 595 ? -35.010 -12.427 18.908 1.00 92.44 595 VAL A C 1
ATOM 4663 O O . VAL A 1 595 ? -35.971 -11.710 19.156 1.00 92.44 595 VAL A O 1
ATOM 4666 N N . PHE A 1 596 ? -35.053 -13.335 17.928 1.00 90.56 596 PHE A N 1
ATOM 4667 C CA . PHE A 1 596 ? -36.214 -13.486 17.043 1.00 90.56 596 PHE A CA 1
ATOM 4668 C C . PHE A 1 596 ? -37.135 -14.639 17.455 1.00 90.56 596 PHE A C 1
ATOM 4670 O O . PHE A 1 596 ? -38.352 -14.485 17.372 1.00 90.56 596 PHE A O 1
ATOM 4677 N N . SER A 1 597 ? -36.582 -15.755 17.947 1.00 91.19 597 SER A N 1
ATOM 4678 C CA . SER A 1 597 ? -37.369 -16.923 18.370 1.00 91.19 597 SER A CA 1
ATOM 4679 C C . SER A 1 597 ? -38.076 -16.737 19.718 1.00 91.19 597 SER A C 1
ATOM 4681 O O . SER A 1 597 ? -39.146 -17.299 19.922 1.00 91.19 597 SER A O 1
ATOM 4683 N N . GLU A 1 598 ? -37.494 -15.956 20.636 1.00 91.38 598 GLU A N 1
ATOM 4684 C CA . GLU A 1 598 ? -37.995 -15.741 22.006 1.00 91.38 598 GLU A CA 1
ATOM 4685 C C . GLU A 1 598 ? -38.374 -14.267 22.281 1.00 91.38 598 GLU A C 1
ATOM 4687 O O . GLU A 1 598 ? -38.914 -13.967 23.342 1.00 91.38 598 GLU A O 1
ATOM 4692 N N . HIS A 1 599 ? -38.121 -13.347 21.335 1.00 90.44 599 HIS A N 1
ATOM 4693 C CA . HIS A 1 599 ? -38.205 -11.886 21.534 1.00 90.44 599 HIS A CA 1
ATOM 4694 C C . HIS A 1 599 ? -37.307 -11.356 22.679 1.00 90.44 599 HIS A C 1
ATOM 4696 O O . HIS A 1 599 ? -37.602 -10.333 23.300 1.00 90.44 599 HIS A O 1
ATOM 4702 N N . ASP A 1 600 ? -36.171 -12.025 22.923 1.00 87.62 600 ASP A N 1
ATOM 4703 C CA . ASP A 1 600 ? -35.144 -11.619 23.895 1.00 87.62 600 ASP A CA 1
ATOM 4704 C C . ASP A 1 600 ? -34.547 -10.238 23.536 1.00 87.62 600 ASP A C 1
ATOM 4706 O O . ASP A 1 600 ? -33.803 -10.106 22.558 1.00 87.62 600 ASP A O 1
ATOM 4710 N N . ASP A 1 601 ? -34.810 -9.198 24.340 1.00 81.50 601 ASP A N 1
ATOM 4711 C CA . ASP A 1 601 ? -34.159 -7.894 24.153 1.00 81.50 601 ASP A CA 1
ATOM 4712 C C . ASP A 1 601 ? -32.752 -7.870 24.767 1.00 81.50 601 ASP A C 1
ATOM 4714 O O . ASP A 1 601 ? -32.552 -7.692 25.970 1.00 81.50 601 ASP A O 1
ATOM 4718 N N . ILE A 1 602 ? -31.754 -8.014 23.898 1.00 87.25 602 ILE A N 1
ATOM 4719 C CA . ILE A 1 602 ? -30.329 -7.966 24.241 1.00 87.25 602 ILE A CA 1
ATOM 4720 C C . ILE A 1 602 ? -29.749 -6.539 24.316 1.00 87.25 602 ILE A C 1
ATOM 4722 O O . ILE A 1 602 ? -28.538 -6.388 24.484 1.00 87.25 602 ILE A O 1
ATOM 4726 N N . ASN A 1 603 ? -30.579 -5.495 24.178 1.00 84.69 603 ASN A N 1
ATOM 4727 C CA . ASN A 1 603 ? -30.227 -4.075 24.311 1.00 84.69 603 ASN A CA 1
ATOM 4728 C C . ASN A 1 603 ? -28.957 -3.653 23.533 1.00 84.69 603 ASN A C 1
ATOM 4730 O O . ASN A 1 603 ? -28.039 -3.007 24.049 1.00 84.69 603 ASN A O 1
ATOM 4734 N N . ILE A 1 604 ? -28.886 -4.020 22.249 1.00 90.50 604 ILE A N 1
ATOM 4735 C CA . ILE A 1 604 ? -27.767 -3.631 21.369 1.00 90.50 604 ILE A CA 1
ATOM 4736 C C . ILE A 1 604 ? -27.980 -2.284 20.656 1.00 90.50 604 ILE A C 1
ATOM 4738 O O . ILE A 1 604 ? -27.083 -1.823 19.948 1.00 90.50 604 ILE A O 1
ATOM 4742 N N . ASN A 1 605 ? -29.133 -1.638 20.849 1.00 90.25 605 ASN A N 1
ATOM 4743 C CA . ASN A 1 605 ? -29.524 -0.428 20.117 1.00 90.25 605 ASN A CA 1
ATOM 4744 C C . ASN A 1 605 ? -29.079 0.894 20.764 1.00 90.25 605 ASN A C 1
ATOM 4746 O O . ASN A 1 605 ? -29.268 1.944 20.149 1.00 90.25 605 ASN A O 1
ATOM 4750 N N . GLY A 1 606 ? -28.448 0.846 21.942 1.00 90.56 606 GLY A N 1
ATOM 4751 C CA . GLY A 1 606 ? -27.813 2.005 22.572 1.00 90.56 606 GLY A CA 1
ATOM 4752 C C . GLY A 1 606 ? -26.637 2.571 21.761 1.00 90.56 606 GLY A C 1
ATOM 4753 O O . GLY A 1 606 ? -25.852 1.824 21.165 1.00 90.56 606 GLY A O 1
ATOM 4754 N N . GLY A 1 607 ? -26.494 3.898 21.752 1.00 91.69 607 GLY A N 1
ATOM 4755 C CA . GLY A 1 607 ? -25.417 4.589 21.046 1.00 91.69 607 GLY A CA 1
ATOM 4756 C C . GLY A 1 607 ? -24.970 5.902 21.693 1.00 91.69 607 GLY A C 1
ATOM 4757 O O . GLY A 1 607 ? -25.773 6.707 22.164 1.00 91.69 607 GLY A O 1
ATOM 4758 N N . THR A 1 608 ? -23.664 6.166 21.650 1.00 91.38 608 THR A N 1
ATOM 4759 C CA . THR A 1 608 ? -23.081 7.434 22.111 1.00 91.38 608 THR A CA 1
ATOM 4760 C C . THR A 1 608 ? -22.761 8.338 20.919 1.00 91.38 608 THR A C 1
ATOM 4762 O O . THR A 1 608 ? -21.869 8.049 20.120 1.00 91.38 608 THR A O 1
ATOM 4765 N N . VAL A 1 609 ? -23.452 9.470 20.822 1.00 90.44 609 VAL A N 1
ATOM 4766 C CA . VAL A 1 609 ? -23.221 10.530 19.838 1.00 90.44 609 VAL A CA 1
ATOM 4767 C C . VAL A 1 609 ? -21.993 11.353 20.236 1.00 90.44 609 VAL A C 1
ATOM 4769 O O . VAL A 1 609 ? -21.957 11.998 21.288 1.00 90.44 609 VAL A O 1
ATOM 4772 N N . ILE A 1 610 ? -20.989 11.353 19.361 1.00 88.38 610 ILE A N 1
ATOM 4773 C CA . ILE A 1 610 ? -19.798 12.206 19.431 1.00 88.38 610 ILE A CA 1
ATOM 4774 C C . ILE A 1 610 ? -19.820 13.237 18.298 1.00 88.38 610 ILE A C 1
ATOM 4776 O O . ILE A 1 610 ? -20.399 13.000 17.241 1.00 88.38 610 ILE A O 1
ATOM 4780 N N . THR A 1 611 ? -19.153 14.375 18.482 1.00 83.75 611 THR A N 1
ATOM 4781 C CA . THR A 1 611 ? -19.104 15.460 17.488 1.00 83.75 611 THR A CA 1
ATOM 4782 C C . THR A 1 611 ? -17.707 15.676 16.920 1.00 83.75 611 THR A C 1
ATOM 4784 O O . THR A 1 611 ? -16.718 15.671 17.655 1.00 83.75 611 THR A O 1
ATOM 4787 N N . LEU A 1 612 ? -17.638 15.960 15.621 1.00 79.38 612 LEU A N 1
ATOM 4788 C CA . LEU A 1 612 ? -16.457 16.412 14.890 1.00 79.38 612 LEU A CA 1
ATOM 4789 C C . LEU A 1 612 ? -16.769 17.725 14.163 1.00 79.38 612 LEU A C 1
ATOM 4791 O O . LEU A 1 612 ? -17.889 17.936 13.708 1.00 79.38 612 LEU A O 1
ATOM 4795 N N . GLN A 1 613 ? -15.773 18.589 13.986 1.00 78.69 613 GLN A N 1
ATOM 4796 C CA . GLN A 1 613 ? -15.930 19.803 13.184 1.00 78.69 613 GLN A CA 1
ATOM 4797 C C . GLN A 1 613 ? -16.075 19.455 11.689 1.00 78.69 613 GLN A C 1
ATOM 4799 O O . GLN A 1 613 ? -15.275 18.674 11.163 1.00 78.69 613 GLN A O 1
ATOM 4804 N N . LYS A 1 614 ? -17.057 20.034 10.976 1.00 77.25 614 LYS A N 1
ATOM 4805 C CA . LYS A 1 614 ? -17.124 19.916 9.505 1.00 77.25 614 LYS A CA 1
ATOM 4806 C C . LYS A 1 614 ? -15.911 20.636 8.877 1.00 77.25 614 LYS A C 1
ATOM 4808 O O . LYS A 1 614 ? -15.678 21.801 9.207 1.00 77.25 614 LYS A O 1
ATOM 4813 N N . PRO A 1 615 ? -15.141 19.997 7.972 1.00 73.06 615 PRO A N 1
ATOM 4814 C CA . PRO A 1 615 ? -13.998 20.638 7.319 1.00 73.06 615 PRO A CA 1
ATOM 4815 C C . PRO A 1 615 ? -14.390 21.948 6.624 1.00 73.06 615 PRO A C 1
ATOM 4817 O O . PRO A 1 615 ? -15.406 22.000 5.935 1.00 73.06 615 PRO A O 1
ATOM 4820 N N . GLY A 1 616 ? -13.599 23.006 6.815 1.00 71.00 616 GLY A N 1
ATOM 4821 C CA . GLY A 1 616 ? -13.820 24.315 6.184 1.00 71.00 616 GLY A CA 1
ATOM 4822 C C . GLY A 1 616 ? -15.015 25.129 6.709 1.00 71.00 616 GLY A C 1
ATOM 4823 O O . GLY A 1 616 ? -15.197 26.260 6.271 1.00 71.00 616 GLY A O 1
ATOM 4824 N N . LYS A 1 617 ? -15.816 24.607 7.649 1.00 76.00 617 LYS A N 1
ATOM 4825 C CA . LYS A 1 617 ? -16.879 25.367 8.329 1.00 76.00 617 LYS A CA 1
ATOM 4826 C C . LYS A 1 617 ? -16.354 25.975 9.632 1.00 76.00 617 LYS A C 1
ATOM 4828 O O . LYS A 1 617 ? -15.526 25.364 10.309 1.00 76.00 617 LYS A O 1
ATOM 4833 N N . ALA A 1 618 ? -16.870 27.150 9.995 1.00 71.25 618 ALA A N 1
ATOM 4834 C CA . ALA A 1 618 ? -16.565 27.814 11.262 1.00 71.25 618 ALA A CA 1
ATOM 4835 C C . ALA A 1 618 ? -16.972 26.952 12.472 1.00 71.25 618 ALA A C 1
ATOM 4837 O O . ALA A 1 618 ? -17.918 26.167 12.391 1.00 71.25 618 ALA A O 1
ATOM 4838 N N . GLU A 1 619 ? -16.271 27.116 13.599 1.00 64.62 619 GLU A N 1
ATOM 4839 C CA . GLU A 1 619 ? -16.438 26.319 14.834 1.00 64.62 619 GLU A CA 1
ATOM 4840 C C . GLU A 1 619 ? -17.841 26.435 15.476 1.00 64.62 619 GLU A C 1
ATOM 4842 O O . GLU A 1 619 ? -18.201 25.639 16.340 1.00 64.62 619 GLU A O 1
ATOM 4847 N N . SER A 1 620 ? -18.641 27.394 15.006 1.00 63.81 620 SER A N 1
ATOM 4848 C CA . SER A 1 620 ? -20.017 27.695 15.401 1.00 63.81 620 SER A CA 1
ATOM 4849 C C . SER A 1 620 ? -20.839 28.090 14.161 1.00 63.81 620 SER A C 1
ATOM 4851 O O . SER A 1 620 ? -20.237 28.512 13.164 1.00 63.81 620 SER A O 1
ATOM 4853 N N . PRO A 1 621 ? -22.183 27.962 14.163 1.00 70.69 621 PRO A N 1
ATOM 4854 C CA . PRO A 1 621 ? -23.038 27.368 15.207 1.00 70.69 621 PRO A CA 1
ATOM 4855 C C . PRO A 1 621 ? -22.950 25.834 15.279 1.00 70.69 621 PRO A C 1
ATOM 4857 O O . PRO A 1 621 ? -22.279 25.200 14.469 1.00 70.69 621 PRO A O 1
ATOM 4860 N N . VAL A 1 622 ? -23.653 25.223 16.243 1.00 76.75 622 VAL A N 1
ATOM 4861 C CA . VAL A 1 622 ? -23.666 23.762 16.505 1.00 76.75 622 VAL A CA 1
ATOM 4862 C C . VAL A 1 622 ? -24.000 22.929 15.257 1.00 76.75 622 VAL A C 1
ATOM 4864 O O . VAL A 1 622 ? -23.493 21.823 15.090 1.00 76.75 622 VAL A O 1
ATOM 4867 N N . THR A 1 623 ? -24.773 23.480 14.317 1.00 79.25 623 THR A N 1
ATOM 4868 C CA . THR A 1 623 ? -25.105 22.850 13.026 1.00 79.25 623 THR A CA 1
ATOM 4869 C C . THR A 1 623 ? -23.888 22.627 12.110 1.00 79.25 623 THR A C 1
ATOM 4871 O O . THR A 1 623 ? -23.951 21.819 11.176 1.00 79.25 623 THR A O 1
ATOM 4874 N N . ASN A 1 624 ? -22.752 23.285 12.378 1.00 82.12 624 ASN A N 1
ATOM 4875 C CA . ASN A 1 624 ? -21.464 23.029 11.725 1.00 82.12 624 ASN A CA 1
ATOM 4876 C C . ASN A 1 624 ? -20.722 21.804 12.293 1.00 82.12 624 ASN A C 1
ATOM 4878 O O . ASN A 1 624 ? -19.694 21.405 11.741 1.00 82.12 624 ASN A O 1
ATOM 4882 N N . LEU A 1 625 ? -21.247 21.153 13.333 1.00 81.81 625 LEU A N 1
ATOM 4883 C CA . LEU A 1 625 ? -20.746 19.864 13.795 1.00 81.81 625 LEU A CA 1
ATOM 4884 C C . LEU A 1 625 ? -21.293 18.732 12.914 1.00 81.81 625 LEU A C 1
ATOM 4886 O O . LEU A 1 625 ? -22.466 18.690 12.543 1.00 81.81 625 LEU A O 1
ATOM 4890 N N . ARG A 1 626 ? -20.420 17.788 12.566 1.00 81.88 626 ARG A N 1
ATOM 4891 C CA . ARG A 1 626 ? -20.787 16.463 12.065 1.00 81.88 626 ARG A CA 1
ATOM 4892 C C . ARG A 1 626 ? -20.814 15.531 13.266 1.00 81.88 626 ARG A C 1
ATOM 4894 O O . ARG A 1 626 ? -19.792 15.346 13.925 1.00 81.88 626 ARG A O 1
ATOM 4901 N N . HIS A 1 627 ? -21.974 14.966 13.557 1.00 87.38 627 HIS A N 1
ATOM 4902 C CA . HIS A 1 627 ? -22.088 13.941 14.579 1.00 87.38 627 HIS A CA 1
ATOM 4903 C C . HIS A 1 627 ? -21.603 12.588 14.023 1.00 87.38 627 HIS A C 1
ATOM 4905 O O . HIS A 1 627 ? -21.518 12.393 12.812 1.00 87.38 627 HIS A O 1
ATOM 4911 N N . ILE A 1 628 ? -21.236 11.667 14.908 1.00 88.38 628 ILE A N 1
ATOM 4912 C CA . ILE A 1 628 ? -21.033 10.246 14.619 1.00 88.38 628 ILE A CA 1
ATOM 4913 C C . ILE A 1 628 ? -21.609 9.486 15.809 1.00 88.38 628 ILE A C 1
ATOM 4915 O O . ILE A 1 628 ? -21.300 9.818 16.955 1.00 88.38 628 ILE A O 1
ATOM 4919 N N . THR A 1 629 ? -22.408 8.459 15.554 1.00 91.00 629 THR A N 1
ATOM 4920 C CA . THR A 1 629 ? -22.951 7.593 16.601 1.00 91.00 629 THR A CA 1
ATOM 4921 C C . THR A 1 629 ? -22.043 6.383 16.779 1.00 91.00 629 THR A C 1
ATOM 4923 O O . THR A 1 629 ? -21.872 5.575 15.866 1.00 91.00 629 THR A O 1
ATOM 4926 N N . LEU A 1 630 ? -21.446 6.255 17.964 1.00 90.88 630 LEU A N 1
ATOM 4927 C CA . LEU A 1 630 ? -20.710 5.065 18.377 1.00 90.88 630 LEU A CA 1
ATOM 4928 C C . LEU A 1 630 ? -21.712 4.010 18.848 1.00 90.88 630 LEU A C 1
ATOM 4930 O O . LEU A 1 630 ? -22.384 4.200 19.860 1.00 90.88 630 LEU A O 1
ATOM 4934 N N . LEU A 1 631 ? -21.815 2.924 18.088 1.00 91.69 631 LEU A N 1
ATOM 4935 C CA . LEU A 1 631 ? -22.790 1.849 18.270 1.00 91.69 631 LEU A CA 1
ATOM 4936 C C . LEU A 1 631 ? -22.125 0.589 18.816 1.00 91.69 631 LEU A C 1
ATOM 4938 O O . LEU A 1 631 ? -20.945 0.345 18.550 1.00 91.69 631 LEU A O 1
ATOM 4942 N N . ASN A 1 632 ? -22.898 -0.235 19.524 1.00 91.56 632 ASN A N 1
ATOM 4943 C CA . ASN A 1 632 ? -22.427 -1.519 20.038 1.00 91.56 632 ASN A CA 1
ATOM 4944 C C . ASN A 1 632 ? -21.910 -2.430 18.911 1.00 91.56 632 ASN A C 1
ATOM 4946 O O . ASN A 1 632 ? -22.421 -2.460 17.786 1.00 91.56 632 ASN A O 1
ATOM 4950 N N . THR A 1 633 ? -20.870 -3.198 19.205 1.00 91.50 633 THR A N 1
ATOM 4951 C CA . THR A 1 633 ? -20.157 -3.989 18.202 1.00 91.50 633 THR A CA 1
ATOM 4952 C C . THR A 1 633 ? -21.010 -5.171 17.724 1.00 91.50 633 THR A C 1
ATOM 4954 O O . THR A 1 633 ? -21.001 -5.481 16.533 1.00 91.50 633 THR A O 1
ATOM 4957 N N . LEU A 1 634 ? -21.845 -5.760 18.592 1.00 91.62 634 LEU A N 1
ATOM 4958 C CA . LEU A 1 634 ? -22.824 -6.788 18.195 1.00 91.62 634 LEU A CA 1
ATOM 4959 C C . LEU A 1 634 ? -23.909 -6.256 17.242 1.00 91.62 634 LEU A C 1
ATOM 4961 O O . LEU A 1 634 ? -24.285 -6.959 16.304 1.00 91.62 634 LEU A O 1
ATOM 4965 N N . ARG A 1 635 ? -24.348 -4.999 17.407 1.00 93.25 635 ARG A N 1
ATOM 4966 C CA . ARG A 1 635 ? -25.250 -4.328 16.453 1.00 93.25 635 ARG A CA 1
ATOM 4967 C C . ARG A 1 635 ? -24.608 -4.236 15.073 1.00 93.25 635 ARG A C 1
ATOM 4969 O O . ARG A 1 635 ? -25.216 -4.645 14.092 1.00 93.25 635 ARG A O 1
ATOM 4976 N N . ASN A 1 636 ? -23.350 -3.798 15.005 1.00 92.81 636 ASN A N 1
ATOM 4977 C CA . ASN A 1 636 ? -22.607 -3.752 13.744 1.00 92.81 636 ASN A CA 1
ATOM 4978 C C . ASN A 1 636 ? -22.439 -5.140 13.091 1.00 92.81 636 ASN A C 1
ATOM 4980 O O . ASN A 1 636 ? -22.480 -5.235 11.866 1.00 92.81 636 ASN A O 1
ATOM 4984 N N . VAL A 1 637 ? -22.291 -6.217 13.874 1.00 94.44 637 VAL A N 1
ATOM 4985 C CA . VAL A 1 637 ? -22.280 -7.597 13.347 1.00 94.44 637 VAL A CA 1
ATOM 4986 C C . VAL A 1 637 ? -23.628 -7.948 12.711 1.00 94.44 637 VAL A C 1
ATOM 4988 O O . VAL A 1 637 ? -23.648 -8.383 11.561 1.00 94.44 637 VAL A O 1
ATOM 4991 N N . LEU A 1 638 ? -24.750 -7.696 13.393 1.00 95.06 638 LEU A N 1
ATOM 4992 C CA . LEU A 1 638 ? -26.092 -7.956 12.858 1.00 95.06 638 LEU A CA 1
ATOM 4993 C C . LEU A 1 638 ? -26.375 -7.132 11.586 1.00 95.06 638 LEU A C 1
ATOM 4995 O O . LEU A 1 638 ? -26.814 -7.683 10.575 1.00 95.06 638 LEU A O 1
ATOM 4999 N N . SER A 1 639 ? -26.009 -5.847 11.582 1.00 95.44 639 SER A N 1
ATOM 5000 C CA . SER A 1 639 ? -26.049 -4.974 10.401 1.00 95.44 639 SER A CA 1
ATOM 5001 C C . SER A 1 639 ? -25.238 -5.518 9.218 1.00 95.44 639 SER A C 1
ATOM 5003 O O . SER A 1 639 ? -25.689 -5.443 8.075 1.00 95.44 639 SER A O 1
ATOM 5005 N N . LEU A 1 640 ? -24.051 -6.089 9.461 1.00 95.88 640 LEU A N 1
ATOM 5006 C CA . LEU A 1 640 ? -23.212 -6.697 8.419 1.00 95.88 640 LEU A CA 1
ATOM 5007 C C . LEU A 1 640 ? -23.798 -8.006 7.864 1.00 95.88 640 LEU A C 1
ATOM 5009 O O . LEU A 1 640 ? -23.618 -8.276 6.674 1.00 95.88 640 LEU A O 1
ATOM 5013 N N . ILE A 1 641 ? -24.508 -8.790 8.686 1.00 96.06 641 ILE A N 1
ATOM 5014 C CA . ILE A 1 641 ? -25.233 -9.997 8.252 1.00 96.06 641 ILE A CA 1
ATOM 5015 C C . ILE A 1 641 ? -26.379 -9.607 7.312 1.00 96.06 641 ILE A C 1
ATOM 5017 O O . ILE A 1 641 ? -26.445 -10.117 6.191 1.00 96.06 641 ILE A O 1
ATOM 5021 N N . VAL A 1 642 ? -27.228 -8.653 7.715 1.00 95.81 642 VAL A N 1
ATOM 5022 C CA . VAL A 1 642 ? -28.322 -8.136 6.871 1.00 95.81 642 VAL A CA 1
ATOM 5023 C C . VAL A 1 642 ? -27.777 -7.556 5.572 1.00 95.81 642 VAL A C 1
ATOM 5025 O O . VAL A 1 642 ? -28.230 -7.948 4.502 1.00 95.81 642 VAL A O 1
ATOM 5028 N N . LEU A 1 643 ? -26.751 -6.702 5.647 1.00 94.88 643 LEU A N 1
ATOM 5029 C CA . LEU A 1 643 ? -26.100 -6.111 4.476 1.00 94.88 643 LEU A CA 1
ATOM 5030 C C . LEU A 1 643 ? -25.573 -7.168 3.494 1.00 94.88 643 LEU A C 1
ATOM 5032 O O . LEU A 1 643 ? -25.537 -6.925 2.292 1.00 94.88 643 LEU A O 1
ATOM 5036 N N . ASN A 1 644 ? -25.122 -8.326 3.984 1.00 94.06 644 ASN A N 1
ATOM 5037 C CA . ASN A 1 644 ? -24.677 -9.419 3.124 1.00 94.06 644 ASN A CA 1
ATOM 5038 C C . ASN A 1 644 ? -25.853 -10.170 2.477 1.00 94.06 644 ASN A C 1
ATOM 5040 O O . ASN A 1 644 ? -25.734 -10.595 1.330 1.00 94.06 644 ASN A O 1
ATOM 5044 N N . ARG A 1 645 ? -26.974 -10.317 3.195 1.00 94.12 645 ARG A N 1
ATOM 5045 C CA . ARG A 1 645 ? -28.180 -11.025 2.740 1.00 94.12 645 ARG A CA 1
ATOM 5046 C C . ARG A 1 645 ? -28.999 -10.220 1.725 1.00 94.12 645 ARG A C 1
ATOM 5048 O O . ARG A 1 645 ? -29.354 -10.769 0.692 1.00 94.12 645 ARG A O 1
ATOM 5055 N N . THR A 1 646 ? -29.216 -8.926 1.964 1.00 93.94 646 THR A N 1
ATOM 5056 C CA . THR A 1 646 ? -30.020 -8.030 1.099 1.00 93.94 646 THR A CA 1
ATOM 5057 C C . THR A 1 646 ? -29.258 -7.463 -0.105 1.00 93.94 646 THR A C 1
ATOM 5059 O O . THR A 1 646 ? -29.825 -6.758 -0.941 1.00 93.94 646 THR A O 1
ATOM 5062 N N . LYS A 1 647 ? -27.953 -7.750 -0.208 1.00 91.56 647 LYS A N 1
ATOM 5063 C CA . LYS A 1 647 ? -27.034 -7.184 -1.209 1.00 91.56 647 LYS A CA 1
ATOM 5064 C C . LYS A 1 647 ? -27.507 -7.354 -2.656 1.00 91.56 647 LYS A C 1
ATOM 5066 O O . LYS A 1 647 ? -27.237 -6.481 -3.480 1.00 91.56 647 LYS A O 1
ATOM 5071 N N . HIS A 1 648 ? -28.130 -8.489 -2.970 1.00 92.31 648 HIS A N 1
ATOM 5072 C CA . HIS A 1 648 ? -28.596 -8.808 -4.317 1.00 92.31 648 HIS A CA 1
ATOM 5073 C C . HIS A 1 648 ? -29.825 -7.969 -4.679 1.00 92.31 648 HIS A C 1
ATOM 5075 O O . HIS A 1 648 ? -29.762 -7.146 -5.587 1.00 92.31 648 HIS A O 1
ATOM 5081 N N . ASP A 1 649 ? -30.886 -8.102 -3.892 1.00 93.50 649 ASP A N 1
ATOM 5082 C CA . ASP A 1 649 ? -32.193 -7.486 -4.136 1.00 93.50 649 ASP A CA 1
ATOM 5083 C C . ASP A 1 649 ? -32.095 -5.949 -4.163 1.00 93.50 649 ASP A C 1
ATOM 5085 O O . ASP A 1 649 ? -32.629 -5.277 -5.046 1.00 93.50 649 ASP A O 1
ATOM 5089 N N . ILE A 1 650 ? -31.290 -5.371 -3.262 1.00 93.31 650 ILE A N 1
ATOM 5090 C CA . ILE A 1 650 ? -31.002 -3.931 -3.260 1.00 93.31 650 ILE A CA 1
ATOM 5091 C C . ILE A 1 650 ? -30.204 -3.511 -4.506 1.00 93.31 650 ILE A C 1
ATOM 5093 O O . ILE A 1 650 ? -30.427 -2.427 -5.046 1.00 93.31 650 ILE A O 1
ATOM 5097 N N . LYS A 1 651 ? -29.279 -4.343 -5.005 1.00 91.62 651 LYS A N 1
ATOM 5098 C CA . LYS A 1 651 ? -28.515 -4.028 -6.224 1.00 91.62 651 LYS A CA 1
ATOM 5099 C C . LYS A 1 651 ? -29.417 -3.976 -7.458 1.00 91.62 651 LYS A C 1
ATOM 5101 O O . LYS A 1 651 ? -29.144 -3.132 -8.312 1.00 91.62 651 LYS A O 1
ATOM 5106 N N . GLU A 1 652 ? -30.432 -4.839 -7.535 1.00 92.25 652 GLU A N 1
ATOM 5107 C CA . GLU A 1 652 ? -31.444 -4.850 -8.602 1.00 92.25 652 GLU A CA 1
ATOM 5108 C C . GLU A 1 652 ? -32.418 -3.672 -8.492 1.00 92.25 652 GLU A C 1
ATOM 5110 O O . GLU A 1 652 ? -32.780 -3.083 -9.508 1.00 92.25 652 GLU A O 1
ATOM 5115 N N . TYR A 1 653 ? -32.789 -3.267 -7.272 1.00 92.81 653 TYR A N 1
ATOM 5116 C CA . TYR A 1 653 ? -33.628 -2.086 -7.069 1.00 92.81 653 TYR A CA 1
ATOM 5117 C C . TYR A 1 653 ? -32.924 -0.772 -7.456 1.00 92.81 653 TYR A C 1
ATOM 5119 O O . TYR A 1 653 ? -33.580 0.124 -7.980 1.00 92.81 653 TYR A O 1
ATOM 5127 N N . LEU A 1 654 ? -31.620 -0.626 -7.205 1.00 91.69 654 LEU A N 1
ATOM 5128 C CA . LEU A 1 654 ? -30.890 0.633 -7.422 1.00 91.69 654 LEU A CA 1
ATOM 5129 C C . LEU A 1 654 ? -30.577 0.918 -8.906 1.00 91.69 654 LEU A C 1
ATOM 5131 O O . LEU A 1 654 ? -29.884 0.139 -9.571 1.00 91.69 654 LEU A O 1
ATOM 5135 N N . SER A 1 655 ? -30.956 2.098 -9.396 1.00 87.31 655 SER A N 1
ATOM 5136 C CA . SER A 1 655 ? -30.700 2.558 -10.764 1.00 87.31 655 SER A CA 1
ATOM 5137 C C . SER A 1 655 ? -29.201 2.656 -11.073 1.00 87.31 655 SER A C 1
ATOM 5139 O O . SER A 1 655 ? -28.394 2.925 -10.179 1.00 87.31 655 SER A O 1
ATOM 5141 N N . PRO A 1 656 ? -28.753 2.467 -12.331 1.00 86.00 656 PRO A N 1
ATOM 5142 C CA . PRO A 1 656 ? -27.339 2.603 -12.707 1.00 86.00 656 PRO A CA 1
ATOM 5143 C C . PRO A 1 656 ? -26.728 3.997 -12.459 1.00 86.00 656 PRO A C 1
ATOM 5145 O O . PRO A 1 656 ? -25.502 4.128 -12.495 1.00 86.00 656 PRO A O 1
ATOM 5148 N N . SER A 1 657 ? -27.560 5.013 -12.211 1.00 85.06 657 SER A N 1
ATOM 5149 C CA . SER A 1 657 ? -27.191 6.401 -11.911 1.00 85.06 657 SER A CA 1
ATOM 5150 C C . SER A 1 657 ? -26.392 6.552 -10.611 1.00 85.06 657 SER A C 1
ATOM 5152 O O . SER A 1 657 ? -25.426 7.323 -10.596 1.00 85.06 657 SER A O 1
ATOM 5154 N N . GLN A 1 658 ? -26.731 5.796 -9.560 1.00 89.19 658 GLN A N 1
ATOM 5155 C CA . GLN A 1 658 ? -26.078 5.842 -8.246 1.00 89.19 658 GLN A CA 1
ATOM 5156 C C . GLN A 1 658 ? -24.744 5.074 -8.236 1.00 89.19 658 GLN A C 1
ATOM 5158 O O . GLN A 1 658 ? -24.706 3.869 -8.520 1.00 89.19 658 GLN A O 1
ATOM 5163 N N . SER A 1 659 ? -23.650 5.751 -7.859 1.00 87.56 659 SER A N 1
ATOM 5164 C CA . SER A 1 659 ? -22.298 5.164 -7.753 1.00 87.56 659 SER A CA 1
ATOM 5165 C C . SER A 1 659 ? -21.749 5.034 -6.330 1.00 87.56 659 SER A C 1
ATOM 5167 O O . SER A 1 659 ? -20.857 4.212 -6.118 1.00 87.56 659 SER A O 1
ATOM 5169 N N . ARG A 1 660 ? -22.208 5.811 -5.341 1.00 86.81 660 ARG A N 1
ATOM 5170 C CA . ARG A 1 660 ? -21.680 5.682 -3.971 1.00 86.81 660 ARG A CA 1
ATOM 5171 C C . ARG A 1 660 ? -22.366 4.530 -3.238 1.00 86.81 660 ARG A C 1
ATOM 5173 O O . ARG A 1 660 ? -23.473 4.130 -3.573 1.00 86.81 660 ARG A O 1
ATOM 5180 N N . PHE A 1 661 ? -21.663 3.968 -2.253 1.00 84.56 661 PHE A N 1
ATOM 5181 C CA . PHE A 1 661 ? -22.127 2.868 -1.391 1.00 84.56 661 PHE A CA 1
ATOM 5182 C C . PHE A 1 661 ? -22.537 1.567 -2.114 1.00 84.56 661 PHE A C 1
ATOM 5184 O O . PHE A 1 661 ? -23.019 0.637 -1.472 1.00 84.56 661 PHE A O 1
ATOM 5191 N N . ARG A 1 662 ? -22.254 1.446 -3.418 1.00 84.25 662 ARG A N 1
ATOM 5192 C CA . ARG A 1 662 ? -22.409 0.215 -4.204 1.00 84.25 662 ARG A CA 1
ATOM 5193 C C . ARG A 1 662 ? -21.061 -0.458 -4.430 1.00 84.25 662 ARG A C 1
ATOM 5195 O O . ARG A 1 662 ? -20.041 0.197 -4.630 1.00 84.25 662 ARG A O 1
ATOM 5202 N N . GLU A 1 663 ? -21.061 -1.785 -4.421 1.00 83.38 663 GLU A N 1
ATOM 5203 C CA . GLU A 1 663 ? -19.876 -2.576 -4.750 1.00 83.38 663 GLU A CA 1
ATOM 5204 C C . GLU A 1 663 ? -19.495 -2.413 -6.230 1.00 83.38 663 GLU A C 1
ATOM 5206 O O . GLU A 1 663 ? -20.362 -2.336 -7.100 1.00 83.38 663 GLU A O 1
ATOM 5211 N N . GLY A 1 664 ? -18.191 -2.352 -6.517 1.00 85.06 664 GLY A N 1
ATOM 5212 C CA . GLY A 1 664 ? -17.671 -2.195 -7.880 1.00 85.06 664 GLY A CA 1
ATOM 5213 C C . GLY A 1 664 ? -17.863 -0.801 -8.490 1.00 85.06 664 GLY A C 1
ATOM 5214 O O . GLY A 1 664 ? -17.551 -0.617 -9.662 1.00 85.06 664 GLY A O 1
ATOM 5215 N N . ARG A 1 665 ? -18.356 0.177 -7.718 1.00 86.44 665 ARG A N 1
ATOM 5216 C CA . ARG A 1 665 ? -18.518 1.579 -8.125 1.00 86.44 665 ARG A CA 1
ATOM 5217 C C . ARG A 1 665 ? -17.695 2.513 -7.241 1.00 86.44 665 ARG A C 1
ATOM 5219 O O . ARG A 1 665 ? -17.391 2.215 -6.086 1.00 86.44 665 ARG A O 1
ATOM 5226 N N . SER A 1 666 ? -17.311 3.650 -7.803 1.00 85.81 666 SER A N 1
ATOM 5227 C CA . SER A 1 666 ? -16.377 4.605 -7.213 1.00 85.81 666 SER A CA 1
ATOM 5228 C C . SER A 1 666 ? -16.743 6.049 -7.570 1.00 85.81 666 SER A C 1
ATOM 5230 O O . SER A 1 666 ? -17.625 6.308 -8.385 1.00 85.81 666 SER A O 1
ATOM 5232 N N . THR A 1 667 ? -16.030 7.021 -6.997 1.00 87.38 667 THR A N 1
ATOM 5233 C CA . THR A 1 667 ? -16.112 8.422 -7.447 1.00 87.38 667 THR A CA 1
ATOM 5234 C C . THR A 1 667 ? -15.583 8.605 -8.875 1.00 87.38 667 THR A C 1
ATOM 5236 O O . THR A 1 667 ? -16.026 9.510 -9.579 1.00 87.38 667 THR A O 1
ATOM 5239 N N . SER A 1 668 ? -14.678 7.734 -9.339 1.00 87.75 668 SER A N 1
ATOM 5240 C CA . SER A 1 668 ? -14.130 7.778 -10.699 1.00 87.75 668 SER A CA 1
ATOM 5241 C C . SER A 1 668 ? -15.196 7.540 -11.772 1.00 87.75 668 SER A C 1
ATOM 5243 O O . SER A 1 668 ? -15.116 8.166 -12.825 1.00 87.75 668 SER A O 1
ATOM 5245 N N . ASP A 1 669 ? -16.221 6.725 -11.496 1.00 85.19 669 ASP A N 1
ATOM 5246 C CA . ASP A 1 669 ? -17.367 6.516 -12.393 1.00 85.19 669 ASP A CA 1
ATOM 5247 C C . ASP A 1 669 ? -18.107 7.830 -12.700 1.00 85.19 669 ASP A C 1
ATOM 5249 O O . ASP A 1 669 ? -18.518 8.072 -13.833 1.00 85.19 669 ASP A O 1
ATOM 5253 N N . ILE A 1 670 ? -18.273 8.700 -11.698 1.00 85.31 670 ILE A N 1
ATOM 5254 C CA . ILE A 1 670 ? -19.000 9.972 -11.835 1.00 85.31 670 ILE A CA 1
ATOM 5255 C C . ILE A 1 670 ? -18.129 11.058 -12.447 1.00 85.31 670 ILE A C 1
ATOM 5257 O O . ILE A 1 670 ? -18.603 11.793 -13.311 1.00 85.31 670 ILE A O 1
ATOM 5261 N N . VAL A 1 671 ? -16.843 11.112 -12.092 1.00 87.19 671 VAL A N 1
ATOM 5262 C CA . VAL A 1 671 ? -15.877 11.997 -12.763 1.00 87.19 671 VAL A CA 1
ATOM 5263 C C . VAL A 1 671 ? -15.752 11.642 -14.250 1.00 87.19 671 VAL A C 1
ATOM 5265 O O . VAL A 1 671 ? -15.644 12.534 -15.090 1.00 87.19 671 VAL A O 1
ATOM 5268 N N . TRP A 1 672 ? -15.797 10.351 -14.598 1.00 86.81 672 TRP A N 1
ATOM 5269 C CA . TRP A 1 672 ? -15.798 9.905 -15.990 1.00 86.81 672 TRP A CA 1
ATOM 5270 C C . TRP A 1 672 ? -17.094 10.292 -16.716 1.00 86.81 672 TRP A C 1
ATOM 5272 O O . TRP A 1 672 ? -17.014 10.865 -17.801 1.00 86.81 672 TRP A O 1
ATOM 5282 N N . ARG A 1 673 ? -18.272 10.075 -16.106 1.00 83.94 673 ARG A N 1
ATOM 5283 C CA . ARG A 1 673 ? -19.568 10.487 -16.684 1.00 83.94 673 ARG A CA 1
ATOM 5284 C C . ARG A 1 673 ? -19.642 11.999 -16.927 1.00 83.94 673 ARG A C 1
ATOM 5286 O O . ARG A 1 673 ? -19.989 12.411 -18.029 1.00 83.94 673 ARG A O 1
ATOM 5293 N N . HIS A 1 674 ? -19.213 12.816 -15.965 1.00 83.75 674 HIS A N 1
ATOM 5294 C CA . HIS A 1 674 ? -19.112 14.271 -16.130 1.00 83.75 674 HIS A CA 1
ATOM 5295 C C . HIS A 1 674 ? -18.162 14.677 -17.263 1.00 83.75 674 HIS A C 1
ATOM 5297 O O . HIS A 1 674 ? -18.510 15.511 -18.095 1.00 83.75 674 HIS A O 1
ATOM 5303 N N . ARG A 1 675 ? -16.975 14.062 -17.351 1.00 85.81 675 ARG A N 1
ATOM 5304 C CA . ARG A 1 675 ? -16.038 14.311 -18.461 1.00 85.81 675 ARG A CA 1
ATOM 5305 C C . ARG A 1 675 ? -16.620 13.936 -19.821 1.00 85.81 675 ARG A C 1
ATOM 5307 O O . ARG A 1 675 ? -16.394 14.660 -20.786 1.00 85.81 675 ARG A O 1
ATOM 5314 N N . TRP A 1 676 ? -17.366 12.837 -19.899 1.00 83.69 676 TRP A N 1
ATOM 5315 C CA . TRP A 1 676 ? -18.033 12.419 -21.128 1.00 83.69 676 TRP A CA 1
ATOM 5316 C C . TRP A 1 676 ? -19.123 13.418 -21.549 1.00 83.69 676 TRP A C 1
ATOM 5318 O O . TRP A 1 676 ? -19.152 13.830 -22.708 1.00 83.69 676 TRP A O 1
ATOM 5328 N N . LEU A 1 677 ? -19.936 13.907 -20.607 1.00 80.69 677 LEU A N 1
ATOM 5329 C CA . LEU A 1 677 ? -20.918 14.970 -20.864 1.00 80.69 677 LEU A CA 1
ATOM 5330 C C . LEU A 1 677 ? -20.263 16.263 -21.364 1.00 80.69 677 LEU A C 1
ATOM 5332 O O . LEU A 1 677 ? -20.677 16.791 -22.392 1.00 80.69 677 LEU A O 1
ATOM 5336 N N . VAL A 1 678 ? -19.187 16.722 -20.717 1.00 79.81 678 VAL A N 1
ATOM 5337 C CA . VAL A 1 678 ? -18.413 17.896 -21.167 1.00 79.81 678 VAL A CA 1
ATOM 5338 C C . VAL A 1 678 ? -17.752 17.665 -22.533 1.00 79.81 678 VAL A C 1
ATOM 5340 O O . VAL A 1 678 ? -17.560 18.610 -23.285 1.00 79.81 678 VAL A O 1
ATOM 5343 N N . SER A 1 679 ? -17.447 16.423 -22.925 1.00 79.00 679 SER A N 1
ATOM 5344 C CA . SER A 1 679 ? -16.997 16.158 -24.302 1.00 79.00 679 SER A CA 1
ATOM 5345 C C . SER A 1 679 ? -18.127 16.265 -25.338 1.00 79.00 679 SER A C 1
ATOM 5347 O O . SER A 1 679 ? -17.853 16.521 -26.509 1.00 79.00 679 SER A O 1
ATOM 5349 N N . LYS A 1 680 ? -19.393 16.125 -24.914 1.00 69.81 680 LYS A N 1
ATOM 5350 C CA . LYS A 1 680 ? -20.584 16.257 -25.765 1.00 69.81 680 LYS A CA 1
ATOM 5351 C C . LYS A 1 680 ? -21.050 17.717 -25.927 1.00 69.81 680 LYS A C 1
ATOM 5353 O O . LYS A 1 680 ? -21.668 18.034 -26.942 1.00 69.81 680 LYS A O 1
ATOM 5358 N N . THR A 1 681 ? -20.701 18.628 -25.007 1.00 66.38 681 THR A N 1
ATOM 5359 C CA . THR A 1 681 ? -21.110 20.052 -25.083 1.00 66.38 681 THR A CA 1
ATOM 5360 C C . THR A 1 681 ? -20.512 20.834 -26.257 1.00 66.38 681 THR A C 1
ATOM 5362 O O . THR A 1 681 ? -20.918 21.962 -26.516 1.00 66.38 681 THR A O 1
ATOM 5365 N N . TYR A 1 682 ? -19.590 20.243 -27.022 1.00 62.03 682 TYR A N 1
ATOM 5366 C CA . TYR A 1 682 ? -19.121 20.810 -28.291 1.00 62.03 682 TYR A CA 1
ATOM 5367 C C . TYR A 1 682 ? -20.218 20.920 -29.369 1.00 62.03 682 TYR A C 1
ATOM 5369 O O . TYR A 1 682 ? -20.017 21.642 -30.344 1.00 62.03 682 TYR A O 1
ATOM 5377 N N . ALA A 1 683 ? -21.347 20.215 -29.218 1.00 62.75 683 ALA A N 1
ATOM 5378 C CA . ALA A 1 683 ? -22.472 20.246 -30.159 1.00 62.75 683 ALA A CA 1
ATOM 5379 C C . ALA A 1 683 ? -23.758 20.881 -29.590 1.00 62.75 683 ALA A C 1
ATOM 5381 O O . ALA A 1 683 ? -24.564 21.405 -30.355 1.00 62.75 683 ALA A O 1
ATOM 5382 N N . GLU A 1 684 ? -23.967 20.827 -28.271 1.00 71.69 684 GLU A N 1
ATOM 5383 C CA . GLU A 1 684 ? -25.218 21.207 -27.597 1.00 71.69 684 GLU A CA 1
ATOM 5384 C C . GLU A 1 684 ? -24.915 21.902 -26.260 1.00 71.69 684 GLU A C 1
ATOM 5386 O O . GLU A 1 684 ? -24.003 21.493 -25.539 1.00 71.69 684 GLU A O 1
ATOM 5391 N N . ASN A 1 685 ? -25.705 22.911 -25.879 1.00 78.12 685 ASN A N 1
ATOM 5392 C CA . ASN A 1 685 ? -25.653 23.443 -24.515 1.00 78.12 685 ASN A CA 1
ATOM 5393 C C . ASN A 1 685 ? -26.252 22.413 -23.546 1.00 78.12 685 ASN A C 1
ATOM 5395 O O . ASN A 1 685 ? -27.340 21.891 -23.789 1.00 78.12 685 ASN A O 1
ATOM 5399 N N . ILE A 1 686 ? -25.548 22.142 -22.446 1.00 81.06 686 ILE A N 1
ATOM 5400 C CA . ILE A 1 686 ? -25.997 21.232 -21.389 1.00 81.06 686 ILE A CA 1
ATOM 5401 C C . ILE A 1 686 ? -26.011 21.995 -20.066 1.00 81.06 686 ILE A C 1
ATOM 5403 O O . ILE A 1 686 ? -25.025 22.632 -19.694 1.00 81.06 686 ILE A O 1
ATOM 5407 N N . PHE A 1 687 ? -27.128 21.887 -19.359 1.00 81.25 687 PHE A N 1
ATOM 5408 C CA . PHE A 1 687 ? -27.377 22.450 -18.042 1.00 81.25 687 PHE A CA 1
ATOM 5409 C C . PHE A 1 687 ? -27.248 21.337 -16.997 1.00 81.25 687 PHE A C 1
ATOM 5411 O O . PHE A 1 687 ? -27.655 20.200 -17.247 1.00 81.25 687 PHE A O 1
ATOM 5418 N N . ILE A 1 688 ? -26.658 21.653 -15.843 1.00 84.00 688 ILE A N 1
ATOM 5419 C CA . ILE A 1 688 ? -26.483 20.717 -14.726 1.00 84.00 688 ILE A CA 1
ATOM 5420 C C . ILE A 1 688 ? -27.082 21.350 -13.470 1.00 84.00 688 ILE A C 1
ATOM 5422 O O . ILE A 1 688 ? -26.623 22.401 -13.021 1.00 84.00 688 ILE A O 1
ATOM 5426 N N . THR A 1 689 ? -28.095 20.700 -12.907 1.00 84.56 689 THR A N 1
ATOM 5427 C CA . THR A 1 689 ? -28.766 21.086 -11.664 1.00 84.56 689 THR A CA 1
ATOM 5428 C C . THR A 1 689 ? -28.370 20.097 -10.572 1.00 84.56 689 THR A C 1
ATOM 5430 O O . THR A 1 689 ? -28.925 19.003 -10.493 1.00 84.56 689 THR A O 1
ATOM 5433 N N . GLY A 1 690 ? -27.386 20.478 -9.756 1.00 85.81 690 GLY A N 1
ATOM 5434 C CA . GLY A 1 690 ? -26.933 19.698 -8.604 1.00 85.81 690 GLY A CA 1
ATOM 5435 C C . GLY A 1 690 ? -27.777 19.956 -7.354 1.00 85.81 690 GLY A C 1
ATOM 5436 O O . GLY A 1 690 ? -28.138 21.101 -7.068 1.00 85.81 690 GLY A O 1
ATOM 5437 N N . ILE A 1 691 ? -28.069 18.898 -6.600 1.00 85.44 691 ILE A N 1
ATOM 5438 C CA . ILE A 1 691 ? -28.820 18.918 -5.340 1.00 85.44 691 ILE A CA 1
ATOM 5439 C C . ILE A 1 691 ? -27.976 18.264 -4.238 1.00 85.44 691 ILE A C 1
ATOM 5441 O O . ILE A 1 691 ? -27.449 17.172 -4.431 1.00 85.44 691 ILE A O 1
ATOM 5445 N N . ASP A 1 692 ? -27.885 18.934 -3.084 1.00 83.81 692 ASP A N 1
ATOM 5446 C CA . ASP A 1 692 ? -27.216 18.477 -1.854 1.00 83.81 692 ASP A CA 1
ATOM 5447 C C . ASP A 1 692 ? -28.240 18.434 -0.701 1.00 83.81 692 ASP A C 1
ATOM 5449 O O . ASP A 1 692 ? -28.990 19.392 -0.471 1.00 83.81 692 ASP A O 1
ATOM 5453 N N . MET A 1 693 ? -28.291 17.320 0.034 1.00 82.06 693 MET A N 1
ATOM 5454 C CA . MET A 1 693 ? -29.242 17.109 1.126 1.00 82.06 693 MET A CA 1
ATOM 5455 C C . MET A 1 693 ? -28.668 17.544 2.478 1.00 82.06 693 MET A C 1
ATOM 5457 O O . MET A 1 693 ? -27.895 16.834 3.120 1.00 82.06 693 MET A O 1
ATOM 5461 N N . SER A 1 694 ? -29.176 18.664 3.001 1.00 71.44 694 SER A N 1
ATOM 5462 C CA . SER A 1 694 ? -28.672 19.333 4.216 1.00 71.44 694 SER A CA 1
ATOM 5463 C C . SER A 1 694 ? -28.513 18.461 5.482 1.00 71.44 694 SER A C 1
ATOM 5465 O O . SER A 1 694 ? -27.789 18.865 6.398 1.00 71.44 694 SER A O 1
ATOM 5467 N N . SER A 1 695 ? -29.174 17.297 5.592 1.00 73.88 695 SER A N 1
ATOM 5468 C CA . SER A 1 695 ? -28.939 16.278 6.640 1.00 73.88 695 SER A CA 1
ATOM 5469 C C . SER A 1 695 ? -29.418 14.864 6.242 1.00 73.88 695 SER A C 1
ATOM 5471 O O . SER A 1 695 ? -30.077 14.196 7.034 1.00 73.88 695 SER A O 1
ATOM 5473 N N . ALA A 1 696 ? -29.051 14.405 5.039 1.00 77.88 696 ALA A N 1
ATOM 5474 C CA . ALA A 1 696 ? -29.390 13.108 4.421 1.00 77.88 696 ALA A CA 1
ATOM 5475 C C . ALA A 1 696 ? -29.771 11.932 5.361 1.00 77.88 696 ALA A C 1
ATOM 5477 O O . ALA A 1 696 ? -30.885 11.413 5.299 1.00 77.88 696 ALA A O 1
ATOM 5478 N N . PHE A 1 697 ? -28.855 11.492 6.233 1.00 83.44 697 PHE A N 1
ATOM 5479 C CA . PHE A 1 697 ? -29.058 10.321 7.106 1.00 83.44 697 PHE A CA 1
ATOM 5480 C C . PHE A 1 697 ? -30.046 10.548 8.253 1.00 83.44 697 PHE A C 1
ATOM 5482 O O . PHE A 1 697 ? -30.645 9.590 8.747 1.00 83.44 697 PHE A O 1
ATOM 5489 N N . ASP A 1 698 ? -30.197 11.797 8.680 1.00 85.62 698 ASP A N 1
ATOM 5490 C CA . ASP A 1 698 ? -30.852 12.165 9.936 1.00 85.62 698 ASP A CA 1
ATOM 5491 C C . ASP A 1 698 ? -32.360 12.367 9.741 1.00 85.62 698 ASP A C 1
ATOM 5493 O O . ASP A 1 698 ? -33.121 12.288 10.698 1.00 85.62 698 ASP A O 1
ATOM 5497 N N . THR A 1 699 ? -32.792 12.596 8.498 1.00 86.69 699 THR A N 1
ATOM 5498 C CA . THR A 1 699 ? -34.170 12.944 8.114 1.00 86.69 699 THR A CA 1
ATOM 5499 C C . THR A 1 699 ? -34.979 11.771 7.549 1.00 86.69 699 THR A C 1
ATOM 5501 O O . THR A 1 699 ? -36.073 11.975 7.035 1.00 86.69 699 THR A O 1
ATOM 5504 N N . ILE A 1 700 ? -34.453 10.543 7.599 1.00 90.44 700 ILE A N 1
ATOM 5505 C CA . ILE A 1 700 ? -35.127 9.351 7.058 1.00 90.44 700 ILE A CA 1
ATOM 5506 C C . ILE A 1 700 ? -36.326 8.971 7.940 1.00 90.44 700 ILE A C 1
ATOM 5508 O O . ILE A 1 700 ? -36.147 8.626 9.110 1.00 90.44 700 ILE A O 1
ATOM 5512 N N . ASP A 1 701 ? -37.533 8.946 7.374 1.00 92.19 701 ASP A N 1
ATOM 5513 C CA . ASP A 1 701 ? -38.694 8.333 8.025 1.00 92.19 701 ASP A CA 1
ATOM 5514 C C . ASP A 1 701 ? -38.521 6.801 8.054 1.00 92.19 701 ASP A C 1
ATOM 5516 O O . ASP A 1 701 ? -38.412 6.137 7.017 1.00 92.19 701 ASP A O 1
ATOM 5520 N N . ARG A 1 702 ? -38.481 6.231 9.265 1.00 94.00 702 ARG A N 1
ATOM 5521 C CA . ARG A 1 702 ? -38.261 4.794 9.492 1.00 94.00 702 ARG A CA 1
ATOM 5522 C C . ARG A 1 702 ? -39.457 3.931 9.086 1.00 94.00 702 ARG A C 1
ATOM 5524 O O . ARG A 1 702 ? -39.251 2.801 8.642 1.00 94.00 702 ARG A O 1
ATOM 5531 N N . HIS A 1 703 ? -40.685 4.435 9.213 1.00 93.56 703 HIS A N 1
ATOM 5532 C CA . HIS A 1 703 ? -41.899 3.724 8.799 1.00 93.56 703 HIS A CA 1
ATOM 5533 C C . HIS A 1 703 ? -41.995 3.685 7.275 1.00 93.56 703 HIS A C 1
ATOM 5535 O O . HIS A 1 703 ? -42.218 2.615 6.703 1.00 93.56 703 HIS A O 1
ATOM 5541 N N . LEU A 1 704 ? -41.735 4.815 6.608 1.00 93.62 704 LEU A N 1
ATOM 5542 C CA . LEU A 1 704 ? -41.677 4.884 5.147 1.00 93.62 704 LEU A CA 1
ATOM 5543 C C . LEU A 1 704 ? -40.547 4.008 4.588 1.00 93.62 704 LEU A C 1
ATOM 5545 O O . LEU A 1 704 ? -40.792 3.214 3.681 1.00 93.62 704 LEU A O 1
ATOM 5549 N N . LEU A 1 705 ? -39.340 4.070 5.166 1.00 95.25 705 LEU A N 1
ATOM 5550 C CA . LEU A 1 705 ? -38.220 3.199 4.792 1.00 95.25 705 LEU A CA 1
ATOM 5551 C C . LEU A 1 705 ? -38.597 1.712 4.882 1.00 95.25 705 LEU A C 1
ATOM 5553 O O . LEU A 1 705 ? -38.332 0.953 3.950 1.00 95.25 705 LEU A O 1
ATOM 5557 N N . LEU A 1 706 ? -39.234 1.281 5.975 1.00 95.12 706 LEU A N 1
ATOM 5558 C CA . LEU A 1 706 ? -39.662 -0.111 6.128 1.00 95.12 706 LEU A CA 1
ATOM 5559 C C . LEU A 1 706 ? -40.765 -0.498 5.137 1.00 95.12 706 LEU A C 1
ATOM 5561 O O . LEU A 1 706 ? -40.754 -1.629 4.653 1.00 95.12 706 LEU A O 1
ATOM 5565 N N . ASN A 1 707 ? -41.674 0.416 4.791 1.00 94.81 707 ASN A N 1
ATOM 5566 C CA . ASN A 1 707 ? -42.690 0.186 3.763 1.00 94.81 707 ASN A CA 1
ATOM 5567 C C . ASN A 1 707 ? -42.079 0.062 2.352 1.00 94.81 707 ASN A C 1
ATOM 5569 O O . ASN A 1 707 ? -42.494 -0.798 1.577 1.00 94.81 707 ASN A O 1
ATOM 5573 N N . ILE A 1 708 ? -41.053 0.860 2.033 1.00 95.19 708 ILE A N 1
ATOM 5574 C CA . ILE A 1 708 ? -40.276 0.740 0.788 1.00 95.19 708 ILE A CA 1
ATOM 5575 C C . ILE A 1 708 ? -39.579 -0.628 0.740 1.00 95.19 708 ILE A C 1
ATOM 5577 O O . ILE A 1 708 ? -39.745 -1.374 -0.225 1.00 95.19 708 ILE A O 1
ATOM 5581 N N . LEU A 1 709 ? -38.860 -0.989 1.809 1.00 95.94 709 LEU A N 1
ATOM 5582 C CA . LEU A 1 709 ? -38.122 -2.252 1.915 1.00 95.94 709 LEU A CA 1
ATOM 5583 C C . LEU A 1 709 ? -39.017 -3.491 1.792 1.00 95.94 709 LEU A C 1
ATOM 5585 O O . LEU A 1 709 ? -38.571 -4.484 1.222 1.00 95.94 709 LEU A O 1
ATOM 5589 N N . LYS A 1 710 ? -40.278 -3.427 2.244 1.00 94.25 710 LYS A N 1
ATOM 5590 C CA . LYS A 1 710 ? -41.258 -4.525 2.132 1.00 94.25 710 LYS A CA 1
ATOM 5591 C C . LYS A 1 710 ? -41.418 -5.066 0.704 1.00 94.25 710 LYS A C 1
ATOM 5593 O O . LYS A 1 710 ? -41.748 -6.231 0.526 1.00 94.25 710 LYS A O 1
ATOM 5598 N N . ASN A 1 711 ? -41.202 -4.218 -0.303 1.00 92.06 711 ASN A N 1
ATOM 5599 C CA . ASN A 1 711 ? -41.347 -4.566 -1.718 1.00 92.06 711 ASN A CA 1
ATOM 5600 C C . ASN A 1 711 ? -40.013 -4.943 -2.395 1.00 92.06 711 ASN A C 1
ATOM 5602 O O . ASN A 1 711 ? -39.987 -5.138 -3.607 1.00 92.06 711 ASN A O 1
ATOM 5606 N N . ILE A 1 712 ? -38.908 -4.980 -1.642 1.00 94.12 712 ILE A N 1
ATOM 5607 C CA . ILE A 1 712 ? -37.541 -5.163 -2.159 1.00 94.12 712 ILE A CA 1
ATOM 5608 C C . ILE A 1 712 ? -36.874 -6.383 -1.523 1.00 94.12 712 ILE A C 1
ATOM 5610 O O . ILE A 1 712 ? -36.248 -7.167 -2.224 1.00 94.12 712 ILE A O 1
ATOM 5614 N N . ILE A 1 713 ? -36.984 -6.536 -0.202 1.00 95.19 713 ILE A N 1
ATOM 5615 C CA . ILE A 1 713 ? -36.312 -7.587 0.572 1.00 95.19 713 ILE A CA 1
ATOM 5616 C C . ILE A 1 713 ? -37.328 -8.540 1.205 1.00 95.19 713 ILE A C 1
ATOM 5618 O O . ILE A 1 713 ? -38.512 -8.226 1.321 1.00 95.19 713 ILE A O 1
ATOM 5622 N N . ARG A 1 714 ? -36.858 -9.707 1.653 1.00 93.19 714 ARG A N 1
ATOM 5623 C CA . ARG A 1 714 ? -37.701 -10.695 2.341 1.00 93.19 714 ARG A CA 1
ATOM 5624 C C . ARG A 1 714 ? -38.052 -10.239 3.760 1.00 93.19 714 ARG A C 1
ATOM 5626 O O . ARG A 1 714 ? -37.347 -9.434 4.374 1.00 93.19 714 ARG A O 1
ATOM 5633 N N . GLU A 1 715 ? -39.118 -10.826 4.294 1.00 91.69 715 GLU A N 1
ATOM 5634 C CA . GLU A 1 715 ? -39.663 -10.519 5.620 1.00 91.69 715 GLU A CA 1
ATOM 5635 C C . GLU A 1 715 ? -38.637 -10.682 6.752 1.00 91.69 715 GLU A C 1
ATOM 5637 O O . GLU A 1 715 ? -38.523 -9.795 7.592 1.00 91.69 715 GLU A O 1
ATOM 5642 N N . ASP A 1 716 ? -37.835 -11.752 6.755 1.00 93.50 716 ASP A N 1
ATOM 5643 C CA . ASP A 1 716 ? -36.811 -11.984 7.786 1.00 93.50 716 ASP A CA 1
ATOM 5644 C C . ASP A 1 716 ? -35.798 -10.832 7.867 1.00 93.50 716 ASP A C 1
ATOM 5646 O O . ASP A 1 716 ? -35.510 -10.312 8.945 1.00 93.50 716 ASP A O 1
ATOM 5650 N N . GLU A 1 717 ? -35.266 -10.384 6.725 1.00 94.38 717 GLU A N 1
ATOM 5651 C CA . GLU A 1 717 ? -34.356 -9.242 6.702 1.00 94.38 717 GLU A CA 1
ATOM 5652 C C . GLU A 1 717 ? -35.073 -7.939 7.096 1.00 94.38 717 GLU A C 1
ATOM 5654 O O . GLU A 1 717 ? -34.486 -7.116 7.800 1.00 94.38 717 GLU A O 1
ATOM 5659 N N . GLN A 1 718 ? -36.350 -7.768 6.738 1.00 93.62 718 GLN A N 1
ATOM 5660 C CA . GLN A 1 718 ? -37.159 -6.629 7.183 1.00 93.62 718 GLN A CA 1
ATOM 5661 C C . GLN A 1 718 ? -37.382 -6.633 8.709 1.00 93.62 718 GLN A C 1
ATOM 5663 O O . GLN A 1 718 ? -37.268 -5.575 9.333 1.00 93.62 718 GLN A O 1
ATOM 5668 N N . ARG A 1 719 ? -37.627 -7.800 9.329 1.00 92.88 719 ARG A N 1
ATOM 5669 C CA . ARG A 1 719 ? -37.729 -7.982 10.793 1.00 92.88 719 ARG A CA 1
ATOM 5670 C C . ARG A 1 719 ? -36.428 -7.574 11.488 1.00 92.88 719 ARG A C 1
ATOM 5672 O O . ARG A 1 719 ? -36.469 -6.836 12.470 1.00 92.88 719 ARG A O 1
ATOM 5679 N N . ILE A 1 720 ? -35.271 -7.971 10.950 1.00 94.31 720 ILE A N 1
ATOM 5680 C CA . ILE A 1 720 ? -33.969 -7.582 11.516 1.00 94.31 720 ILE A CA 1
ATOM 5681 C C . ILE A 1 720 ? -33.721 -6.069 11.363 1.00 94.31 720 ILE A C 1
ATOM 5683 O O . ILE A 1 720 ? -33.256 -5.427 12.305 1.00 94.31 720 ILE A O 1
ATOM 5687 N N . ILE A 1 721 ? -34.055 -5.463 10.216 1.00 95.31 721 ILE A N 1
ATOM 5688 C CA . ILE A 1 721 ? -33.918 -4.006 10.016 1.00 95.31 721 ILE A CA 1
ATOM 5689 C C . ILE A 1 721 ? -34.847 -3.235 10.957 1.00 95.31 721 ILE A C 1
ATOM 5691 O O . ILE A 1 721 ? -34.414 -2.257 11.565 1.00 95.31 721 ILE A O 1
ATOM 5695 N N . ARG A 1 722 ? -36.093 -3.693 11.137 1.00 94.25 722 ARG A N 1
ATOM 5696 C CA . ARG A 1 722 ? -37.016 -3.152 12.142 1.00 94.25 722 ARG A CA 1
ATOM 5697 C C . ARG A 1 722 ? -36.382 -3.196 13.529 1.00 94.25 722 ARG A C 1
ATOM 5699 O O . ARG A 1 722 ? -36.332 -2.152 14.174 1.00 94.25 722 ARG A O 1
ATOM 5706 N N . TYR A 1 723 ? -35.841 -4.338 13.954 1.00 93.62 723 TYR A N 1
ATOM 5707 C CA . TYR A 1 723 ? -35.166 -4.462 15.249 1.00 93.62 723 TYR A CA 1
ATOM 5708 C C . TYR A 1 723 ? -34.003 -3.459 15.390 1.00 93.62 723 TYR A C 1
ATOM 5710 O O . TYR A 1 723 ? -33.945 -2.739 16.380 1.00 93.62 723 TYR A O 1
ATOM 5718 N N . LEU A 1 724 ? -33.138 -3.315 14.376 1.00 93.94 724 LEU A N 1
ATOM 5719 C CA . LEU A 1 724 ? -31.995 -2.378 14.367 1.00 93.94 724 LEU A CA 1
ATOM 5720 C C . LEU A 1 724 ? -32.379 -0.880 14.364 1.00 93.94 724 LEU A C 1
ATOM 5722 O O . LEU A 1 724 ? -31.558 -0.028 14.724 1.00 93.94 724 LEU A O 1
ATOM 5726 N N . LEU A 1 725 ? -33.588 -0.539 13.912 1.00 92.81 725 LEU A N 1
ATOM 5727 C CA . LEU A 1 725 ? -34.106 0.836 13.838 1.00 92.81 725 LEU A CA 1
ATOM 5728 C C . LEU A 1 725 ? -35.079 1.185 14.977 1.00 92.81 725 LEU A C 1
ATOM 5730 O O . LEU A 1 725 ? -35.383 2.361 15.190 1.00 92.81 725 LEU A O 1
ATOM 5734 N N . SER A 1 726 ? -35.566 0.187 15.711 1.00 91.00 726 SER A N 1
ATOM 5735 C CA . SER A 1 726 ? -36.484 0.353 16.842 1.00 91.00 726 SER A CA 1
ATOM 5736 C C . SER A 1 726 ? -35.732 0.631 18.137 1.00 91.00 726 SER A C 1
ATOM 5738 O O . SER A 1 726 ? -34.557 0.291 18.267 1.00 91.00 726 SER A O 1
ATOM 5740 N N . ASN A 1 727 ? -36.407 1.262 19.102 1.00 87.44 727 ASN A N 1
ATOM 5741 C CA . ASN A 1 727 ? -35.887 1.534 20.450 1.00 87.44 727 ASN A CA 1
ATOM 5742 C C . ASN A 1 727 ? -34.417 2.030 20.485 1.00 87.44 727 ASN A C 1
ATOM 5744 O O . ASN A 1 727 ? -33.623 1.609 21.323 1.00 87.44 727 ASN A O 1
ATOM 5748 N N . THR A 1 728 ? -34.019 2.876 19.525 1.00 90.00 728 THR A N 1
ATOM 5749 C CA . THR A 1 728 ? -32.641 3.383 19.440 1.00 90.00 728 THR A CA 1
ATOM 5750 C C . THR A 1 728 ? -32.457 4.499 20.460 1.00 90.00 728 THR A C 1
ATOM 5752 O O . THR A 1 728 ? -32.941 5.618 20.275 1.00 90.00 728 THR A O 1
ATOM 5755 N N . GLU A 1 729 ? -31.764 4.173 21.548 1.00 91.94 729 GLU A N 1
ATOM 5756 C CA . GLU A 1 729 ? -31.417 5.112 22.609 1.00 91.94 729 GLU A CA 1
ATOM 5757 C C . GLU A 1 729 ? -30.072 5.773 22.326 1.00 91.94 729 GLU A C 1
ATOM 5759 O O . GLU A 1 729 ? -29.040 5.114 22.199 1.00 91.94 729 GLU A O 1
ATOM 5764 N N . LEU A 1 730 ? -30.087 7.099 22.233 1.00 92.81 730 LEU A N 1
ATOM 5765 C CA . LEU A 1 730 ? -28.907 7.913 22.004 1.00 92.81 730 LEU A CA 1
ATOM 5766 C C . LEU A 1 730 ? -28.553 8.692 23.264 1.00 92.81 730 LEU A C 1
ATOM 5768 O O . LEU A 1 730 ? -29.418 9.139 24.007 1.00 92.81 730 LEU A O 1
ATOM 5772 N N . SER A 1 731 ? -27.265 8.888 23.487 1.00 91.94 731 SER A N 1
ATOM 5773 C CA . SER A 1 731 ? -26.723 9.797 24.497 1.00 91.94 731 SER A CA 1
ATOM 5774 C C . SER A 1 731 ? -25.710 10.717 23.838 1.00 91.94 731 SER A C 1
ATOM 5776 O O . SER A 1 731 ? -25.100 10.332 22.840 1.00 91.94 731 SER A O 1
ATOM 5778 N N . THR A 1 732 ? -25.480 11.918 24.366 1.00 89.56 732 THR A N 1
ATOM 5779 C CA . THR A 1 732 ? -24.426 12.790 23.835 1.00 89.56 732 THR A CA 1
ATOM 5780 C C . THR A 1 732 ? -23.201 12.791 24.742 1.00 89.56 732 THR A C 1
ATOM 5782 O O . THR A 1 732 ? -23.278 12.651 25.965 1.00 89.56 732 THR A O 1
ATOM 5785 N N . LYS A 1 733 ? -22.017 12.913 24.133 1.00 85.31 733 LYS A N 1
ATOM 5786 C CA . LYS A 1 733 ? -20.748 12.941 24.864 1.00 85.31 733 LYS A CA 1
ATOM 5787 C C . LYS A 1 733 ? -19.731 13.828 24.162 1.00 85.31 733 LYS A C 1
ATOM 5789 O O . LYS A 1 733 ? -18.986 13.388 23.281 1.00 85.31 733 LYS A O 1
ATOM 5794 N N . LEU A 1 734 ? -19.666 15.084 24.592 1.00 78.88 734 LEU A N 1
ATOM 5795 C CA . LEU A 1 734 ? -18.565 15.965 24.250 1.00 78.88 734 LEU A CA 1
ATOM 5796 C C . LEU A 1 734 ? -17.265 15.415 24.852 1.00 78.88 734 LEU A C 1
ATOM 5798 O O . LEU A 1 734 ? -17.207 14.628 25.801 1.00 78.88 734 LEU A O 1
ATOM 5802 N N . LYS A 1 735 ? -16.150 15.814 24.264 1.00 68.69 735 LYS A N 1
ATOM 5803 C CA . LYS A 1 735 ? -14.852 15.396 24.751 1.00 68.69 735 LYS A CA 1
ATOM 5804 C C . LYS A 1 735 ? -14.509 16.103 26.066 1.00 68.69 735 LYS A C 1
ATOM 5806 O O . LYS A 1 735 ? -14.295 17.307 26.108 1.00 68.69 735 LYS A O 1
ATOM 5811 N N . GLY A 1 736 ? -14.338 15.311 27.121 1.00 66.00 736 GLY A N 1
ATOM 5812 C CA . GLY A 1 736 ? -13.912 15.800 28.437 1.00 66.00 736 GLY A CA 1
ATOM 5813 C C . GLY A 1 736 ? -15.054 15.983 29.432 1.00 66.00 736 GLY A C 1
ATOM 5814 O O . GLY A 1 736 ? -14.764 16.033 30.621 1.00 66.00 736 GLY A O 1
ATOM 5815 N N . SER A 1 737 ? -16.303 15.981 28.968 1.00 74.56 737 SER A N 1
ATOM 5816 C CA . SER A 1 737 ? -17.500 15.895 29.803 1.00 74.56 737 SER A CA 1
ATOM 5817 C C . SER A 1 737 ? -17.825 14.444 30.192 1.00 74.56 737 SER A C 1
ATOM 5819 O O . SER A 1 737 ? -17.203 13.475 29.722 1.00 74.56 737 SER A O 1
ATOM 5821 N N . LEU A 1 738 ? -18.823 14.304 31.065 1.00 79.38 738 LEU A N 1
ATOM 5822 C CA . LEU A 1 738 ? -19.535 13.052 31.301 1.00 79.38 738 LEU A CA 1
ATOM 5823 C C . LEU A 1 738 ? -20.558 12.789 30.178 1.00 79.38 738 LEU A C 1
ATOM 5825 O O . LEU A 1 738 ? -20.932 13.685 29.426 1.00 79.38 738 LEU A O 1
ATOM 5829 N N . LYS A 1 739 ? -20.978 11.526 30.049 1.00 83.62 739 LYS A N 1
ATOM 5830 C CA . LYS A 1 739 ? -22.064 11.099 29.150 1.00 83.62 739 LYS A CA 1
ATOM 5831 C C . LYS A 1 739 ? -23.387 11.682 29.671 1.00 83.62 739 LYS A C 1
ATOM 5833 O O . LYS A 1 739 ? -23.603 11.617 30.880 1.00 83.62 739 LYS A O 1
ATOM 5838 N N . THR A 1 740 ? -24.247 12.215 28.804 1.00 88.75 740 THR A N 1
ATOM 5839 C CA . THR A 1 740 ? -25.598 12.646 29.207 1.00 88.75 740 THR A CA 1
ATOM 5840 C C . THR A 1 740 ? -26.552 11.463 29.386 1.00 88.75 740 THR A C 1
ATOM 5842 O O . THR A 1 740 ? -26.241 10.324 29.023 1.00 88.75 740 THR A O 1
ATOM 5845 N N . GLU A 1 741 ? -27.719 11.737 29.970 1.00 89.06 741 GLU A N 1
ATOM 5846 C CA . GLU A 1 741 ? -28.846 10.801 30.014 1.00 89.06 741 GLU A CA 1
ATOM 5847 C C . GLU A 1 741 ? -29.290 10.403 28.597 1.00 89.06 741 GLU A C 1
ATOM 5849 O O . GLU A 1 741 ? -29.217 11.211 27.664 1.00 89.06 741 GLU A O 1
ATOM 5854 N N . SER A 1 742 ? -29.741 9.155 28.429 1.00 91.00 742 SER A N 1
ATOM 5855 C CA . SER A 1 742 ? -30.217 8.677 27.132 1.00 91.00 742 SER A CA 1
ATOM 5856 C C . SER A 1 742 ? -31.569 9.290 26.757 1.00 91.00 742 SER A C 1
ATOM 5858 O O . SER A 1 742 ? -32.383 9.664 27.600 1.00 91.00 742 SER A O 1
ATOM 5860 N N . PHE A 1 743 ? -31.811 9.392 25.455 1.00 92.19 743 PHE A N 1
ATOM 5861 C CA . PHE A 1 743 ? -33.085 9.774 24.866 1.00 92.19 743 PHE A CA 1
ATOM 5862 C C . PHE A 1 743 ? -33.398 8.863 23.678 1.00 92.19 743 PHE A C 1
ATOM 5864 O O . PHE A 1 743 ? -32.499 8.437 22.950 1.00 92.19 743 PHE A O 1
ATOM 5871 N N . LYS A 1 744 ? -34.680 8.558 23.460 1.00 92.00 744 LYS A N 1
ATOM 5872 C CA . LYS A 1 744 ? -35.100 7.752 22.308 1.00 92.00 744 LYS A CA 1
ATOM 5873 C C . LYS A 1 744 ? -35.144 8.603 21.049 1.00 92.00 744 LYS A C 1
ATOM 5875 O O . LYS A 1 744 ? -35.775 9.664 21.039 1.00 92.00 744 LYS A O 1
ATOM 5880 N N . SER A 1 745 ? -34.511 8.096 19.998 1.00 92.75 745 SER A N 1
ATOM 5881 C CA . SER A 1 745 ? -34.574 8.634 18.646 1.00 92.75 745 SER A CA 1
ATOM 5882 C C . SER A 1 745 ? -35.580 7.849 17.805 1.00 92.75 745 SER A C 1
ATOM 5884 O O . SER A 1 745 ? -35.538 6.616 17.807 1.00 92.75 745 SER A O 1
ATOM 5886 N N . ASN A 1 746 ? -36.419 8.549 17.037 1.00 92.38 746 ASN A N 1
ATOM 5887 C CA . ASN A 1 746 ? -37.468 7.972 16.181 1.00 92.38 746 ASN A CA 1
ATOM 5888 C C . ASN A 1 746 ? -37.306 8.277 14.675 1.00 92.38 746 ASN A C 1
ATOM 5890 O O . ASN A 1 746 ? -37.874 7.560 13.855 1.00 92.38 746 ASN A O 1
ATOM 5894 N N . ILE A 1 747 ? -36.481 9.263 14.303 1.00 92.06 747 ILE A N 1
ATOM 5895 C CA . ILE A 1 747 ? -36.170 9.634 12.910 1.00 92.06 747 ILE A CA 1
ATOM 5896 C C . ILE A 1 747 ? -34.708 9.318 12.551 1.00 92.06 747 ILE A C 1
ATOM 5898 O O . ILE A 1 747 ? -33.845 9.190 13.424 1.00 92.06 747 ILE A O 1
ATOM 5902 N N . GLY A 1 748 ? -34.421 9.146 11.263 1.00 91.31 748 GLY A N 1
ATOM 5903 C CA . GLY A 1 748 ? -33.072 8.968 10.736 1.00 91.31 748 GLY A CA 1
ATOM 5904 C C . GLY A 1 748 ? -32.492 7.569 10.941 1.00 91.31 748 GLY A C 1
ATOM 5905 O O . GLY A 1 748 ? -33.097 6.688 11.559 1.00 91.31 748 GLY A O 1
ATOM 5906 N N . THR A 1 749 ? -31.279 7.368 10.427 1.00 92.12 749 THR A N 1
ATOM 5907 C CA . THR A 1 749 ? -30.471 6.156 10.632 1.00 92.12 749 THR A CA 1
ATOM 5908 C C . THR A 1 749 ? -29.111 6.537 11.233 1.00 92.12 749 THR A C 1
ATOM 5910 O O . THR A 1 749 ? -28.506 7.506 10.775 1.00 92.12 749 THR A O 1
ATOM 5913 N N . PRO A 1 750 ? -28.588 5.826 12.254 1.00 89.62 750 PRO A N 1
ATOM 5914 C CA . PRO A 1 750 ? -27.377 6.267 12.949 1.00 89.62 750 PRO A CA 1
ATOM 5915 C C . PRO A 1 750 ? -26.139 6.398 12.044 1.00 89.62 750 PRO A C 1
ATOM 5917 O O . PRO A 1 750 ? -25.717 5.427 11.401 1.00 89.62 750 PRO A O 1
ATOM 5920 N N . GLN A 1 751 ? -25.511 7.581 12.037 1.00 86.00 751 GLN A N 1
ATOM 5921 C CA . GLN A 1 751 ? -24.288 7.849 11.274 1.00 86.00 751 GLN A CA 1
ATOM 5922 C C . GLN A 1 751 ? -23.078 7.158 11.922 1.00 86.00 751 GLN A C 1
ATOM 5924 O O . GLN A 1 751 ? -22.414 7.706 12.800 1.00 86.00 751 GLN A O 1
ATOM 5929 N N . GLY A 1 752 ? -22.784 5.938 11.477 1.00 85.12 752 GLY A N 1
ATOM 5930 C CA . GLY A 1 752 ? -21.719 5.090 12.024 1.00 85.12 752 GLY A CA 1
ATOM 5931 C C . GLY A 1 752 ? -21.997 3.597 11.857 1.00 85.12 752 GLY A C 1
ATOM 5932 O O . GLY A 1 752 ? -21.055 2.807 11.835 1.00 85.12 752 GLY A O 1
ATOM 5933 N N . ASP A 1 753 ? -23.268 3.226 11.679 1.00 90.50 753 ASP A N 1
ATOM 5934 C CA . ASP A 1 753 ? -23.681 1.863 11.343 1.00 90.50 753 ASP A CA 1
ATOM 5935 C C . ASP A 1 753 ? -23.190 1.473 9.935 1.00 90.50 753 ASP A C 1
ATOM 5937 O O . ASP A 1 753 ? -23.135 2.302 9.020 1.00 90.50 753 ASP A O 1
ATOM 5941 N N . SER A 1 754 ? -22.865 0.195 9.738 1.00 90.44 754 SER A N 1
ATOM 5942 C CA . SER A 1 754 ? -22.474 -0.331 8.421 1.00 90.44 754 SER A CA 1
ATOM 5943 C C . SER A 1 754 ? -23.653 -0.437 7.448 1.00 90.44 754 SER A C 1
ATOM 5945 O O . SER A 1 754 ? -23.431 -0.489 6.238 1.00 90.44 754 SER A O 1
ATOM 5947 N N . LEU A 1 755 ? -24.889 -0.470 7.959 1.00 93.62 755 LEU A N 1
ATOM 5948 C CA . LEU A 1 755 ? -26.104 -0.620 7.155 1.00 93.62 755 LEU A CA 1
ATOM 5949 C C . LEU A 1 755 ? -26.727 0.726 6.727 1.00 93.62 755 LEU A C 1
ATOM 5951 O O . LEU A 1 755 ? -27.249 0.811 5.614 1.00 93.62 755 LEU A O 1
ATOM 5955 N N . SER A 1 756 ? -26.616 1.789 7.538 1.00 93.75 756 SER A N 1
ATOM 5956 C CA . SER A 1 756 ? -27.200 3.120 7.254 1.00 93.75 756 SER A CA 1
ATOM 5957 C C . SER A 1 756 ? -26.908 3.664 5.840 1.00 93.75 756 SER A C 1
ATOM 5959 O O . SER A 1 756 ? -27.852 4.121 5.195 1.00 93.75 756 SER A O 1
ATOM 5961 N N . PRO A 1 757 ? -25.675 3.573 5.284 1.00 92.69 757 PRO A N 1
ATOM 5962 C CA . PRO A 1 757 ? -25.380 4.024 3.916 1.00 92.69 757 PRO A CA 1
ATOM 5963 C C . PRO A 1 757 ? -26.232 3.363 2.831 1.00 92.69 757 PRO A C 1
ATOM 5965 O O . PRO A 1 757 ? -26.538 3.994 1.823 1.00 92.69 757 PRO A O 1
ATOM 5968 N N . VAL A 1 758 ? -26.615 2.100 3.035 1.00 93.00 758 VAL A N 1
ATOM 5969 C CA . VAL A 1 758 ? -27.415 1.332 2.075 1.00 93.00 758 VAL A CA 1
ATOM 5970 C C . VAL A 1 758 ? -28.908 1.615 2.245 1.00 93.00 758 VAL A C 1
ATOM 5972 O O . VAL A 1 758 ? -29.619 1.736 1.251 1.00 93.00 758 VAL A O 1
ATOM 5975 N N . LEU A 1 759 ? -29.376 1.810 3.482 1.00 94.44 759 LEU A N 1
ATOM 5976 C CA . LEU A 1 759 ? -30.754 2.238 3.752 1.00 94.44 759 LEU A CA 1
ATOM 5977 C C . LEU A 1 759 ? -31.043 3.619 3.147 1.00 94.44 759 LEU A C 1
ATOM 5979 O O . LEU A 1 759 ? -32.080 3.801 2.514 1.00 94.44 759 LEU A O 1
ATOM 5983 N N . PHE A 1 760 ? -30.103 4.562 3.278 1.00 93.19 760 PHE A N 1
ATOM 5984 C CA . PHE A 1 760 ? -30.243 5.899 2.700 1.00 93.19 760 PHE A CA 1
ATOM 5985 C C . PHE A 1 760 ? -30.362 5.871 1.170 1.00 93.19 760 PHE A C 1
ATOM 5987 O O . PHE A 1 760 ? -31.285 6.474 0.634 1.00 93.19 760 PHE A O 1
ATOM 5994 N N . ILE A 1 761 ? -29.497 5.141 0.450 1.00 92.50 761 ILE A N 1
ATOM 5995 C CA . ILE A 1 761 ? -29.600 5.097 -1.022 1.00 92.50 761 ILE A CA 1
ATOM 5996 C C . ILE A 1 761 ? -30.874 4.394 -1.505 1.00 92.50 761 ILE A C 1
ATOM 5998 O O . ILE A 1 761 ? -31.385 4.771 -2.549 1.00 92.50 761 ILE A O 1
ATOM 6002 N N . VAL A 1 762 ? -31.425 3.424 -0.761 1.00 94.00 762 VAL A N 1
ATOM 6003 C CA . VAL A 1 762 ? -32.729 2.808 -1.087 1.00 94.00 762 VAL A CA 1
ATOM 6004 C C . VAL A 1 762 ? -33.879 3.801 -0.893 1.00 94.00 762 VAL A C 1
ATOM 6006 O O . VAL A 1 762 ? -34.789 3.852 -1.721 1.00 94.00 762 VAL A O 1
ATOM 6009 N N . TYR A 1 763 ? -33.823 4.608 0.169 1.00 93.31 763 TYR A N 1
ATOM 6010 C CA . TYR A 1 763 ? -34.786 5.680 0.429 1.00 93.31 763 TYR A CA 1
ATOM 6011 C C . TYR A 1 763 ? -34.726 6.765 -0.659 1.00 93.31 763 TYR A C 1
ATOM 6013 O O . TYR A 1 763 ? -35.746 7.102 -1.256 1.00 93.31 763 TYR A O 1
ATOM 6021 N N . LEU A 1 764 ? -33.521 7.243 -0.986 1.00 91.31 764 LEU A N 1
ATOM 6022 C CA . LEU A 1 764 ? -33.288 8.229 -2.042 1.00 91.31 764 LEU A CA 1
ATOM 6023 C C . LEU A 1 764 ? -33.728 7.713 -3.420 1.00 91.31 764 LEU A C 1
ATOM 6025 O O . LEU A 1 764 ? -34.418 8.416 -4.147 1.00 91.31 764 LEU A O 1
ATOM 6029 N N . GLU A 1 765 ? -33.397 6.468 -3.766 1.00 91.50 765 GLU A N 1
ATOM 6030 C CA . GLU A 1 765 ? -33.834 5.821 -5.010 1.00 91.50 765 GLU A CA 1
ATOM 6031 C C . GLU A 1 765 ? -35.366 5.755 -5.124 1.00 91.50 765 GLU A C 1
ATOM 6033 O O . GLU A 1 765 ? -35.909 5.877 -6.219 1.00 91.50 765 GLU A O 1
ATOM 6038 N N . HIS A 1 766 ? -36.088 5.591 -4.009 1.00 91.19 766 HIS A N 1
ATOM 6039 C CA . HIS A 1 766 ? -37.549 5.657 -4.021 1.00 91.19 766 HIS A CA 1
ATOM 6040 C C . HIS A 1 766 ? -38.064 7.062 -4.368 1.00 91.19 766 HIS A C 1
ATOM 6042 O O . HIS A 1 766 ? -38.960 7.183 -5.203 1.00 91.19 766 HIS A O 1
ATOM 6048 N N . ALA A 1 767 ? -37.475 8.109 -3.781 1.00 87.94 767 ALA A N 1
ATOM 6049 C CA . ALA A 1 767 ? -37.803 9.496 -4.112 1.00 87.94 767 ALA A CA 1
ATOM 6050 C C . ALA A 1 767 ? -37.478 9.809 -5.586 1.00 87.94 767 ALA A C 1
ATOM 6052 O O . ALA A 1 767 ? -38.349 10.266 -6.321 1.00 87.94 767 ALA A O 1
ATOM 6053 N N . LEU A 1 768 ? -36.284 9.445 -6.070 1.00 86.88 768 LEU A N 1
ATOM 6054 C CA . LEU A 1 768 ? -35.873 9.625 -7.472 1.00 86.88 768 LEU A CA 1
ATOM 6055 C C . LEU A 1 768 ? -36.822 8.915 -8.455 1.00 86.88 768 LEU A C 1
ATOM 6057 O O . LEU A 1 768 ? -37.259 9.515 -9.435 1.00 86.88 768 LEU A O 1
ATOM 6061 N N . LYS A 1 769 ? -37.253 7.683 -8.155 1.00 87.00 769 LYS A N 1
ATOM 6062 C CA . LYS A 1 769 ? -38.275 6.964 -8.943 1.00 87.00 769 LYS A CA 1
ATOM 6063 C C . LYS A 1 769 ? -39.671 7.586 -8.885 1.00 87.00 769 LYS A C 1
ATOM 6065 O O . LYS A 1 769 ? -40.481 7.320 -9.772 1.00 87.00 769 LYS A O 1
ATOM 6070 N N . ASN A 1 770 ? -39.993 8.365 -7.854 1.00 84.69 770 ASN A N 1
ATOM 6071 C CA . ASN A 1 770 ? -41.228 9.148 -7.815 1.00 84.69 770 ASN A CA 1
ATOM 6072 C C . ASN A 1 770 ? -41.082 10.433 -8.641 1.00 84.69 770 ASN A C 1
ATOM 6074 O O . ASN A 1 770 ? -41.977 10.732 -9.425 1.00 84.69 770 ASN A O 1
ATOM 6078 N N . ILE A 1 771 ? -39.930 11.109 -8.570 1.00 79.12 771 ILE A N 1
ATOM 6079 C CA . ILE A 1 771 ? -39.592 12.274 -9.405 1.00 79.12 771 ILE A CA 1
ATOM 6080 C C . ILE A 1 771 ? -39.654 11.909 -10.903 1.00 79.12 771 ILE A C 1
ATOM 6082 O O . ILE A 1 771 ? -40.238 12.644 -11.696 1.00 79.12 771 ILE A O 1
ATOM 6086 N N . GLN A 1 772 ? -39.160 10.725 -11.284 1.00 74.69 772 GLN A N 1
ATOM 6087 C CA . GLN A 1 772 ? -39.230 10.185 -12.654 1.00 74.69 772 GLN A CA 1
ATOM 6088 C C . GLN A 1 772 ? -40.657 10.015 -13.216 1.00 74.69 772 GLN A C 1
ATOM 6090 O O . GLN A 1 772 ? -40.814 9.886 -14.427 1.00 74.69 772 GLN A O 1
ATOM 6095 N N . LYS A 1 773 ? -41.706 10.024 -12.378 1.00 73.19 773 LYS A N 1
ATOM 6096 C CA . LYS A 1 773 ? -43.110 9.925 -12.829 1.00 73.19 773 LYS A CA 1
ATOM 6097 C C . LYS A 1 773 ? -43.701 11.269 -13.261 1.00 73.19 773 LYS A C 1
ATOM 6099 O O . LYS A 1 773 ? -44.771 11.284 -13.864 1.00 73.19 773 LYS A O 1
ATOM 6104 N N . PHE A 1 774 ? -43.044 12.388 -12.953 1.00 69.56 774 PHE A N 1
ATOM 6105 C CA . PHE A 1 774 ? -43.492 13.711 -13.377 1.00 69.56 774 PHE A CA 1
ATOM 6106 C C . PHE A 1 774 ? -42.934 14.023 -14.773 1.00 69.56 774 PHE A C 1
ATOM 6108 O O . PHE A 1 774 ? -41.780 14.428 -14.926 1.00 69.56 774 PHE A O 1
ATOM 6115 N N . GLU A 1 775 ? -43.772 13.860 -15.803 1.00 56.62 775 GLU A N 1
ATOM 6116 C CA . GLU A 1 775 ? -43.423 14.110 -17.217 1.00 56.62 775 GLU A CA 1
ATOM 6117 C C . GLU A 1 775 ? -42.909 15.541 -17.483 1.00 56.62 775 GLU A C 1
ATOM 6119 O O . GLU A 1 775 ? -42.188 15.777 -18.450 1.00 56.62 775 GLU A O 1
ATOM 6124 N N . THR A 1 776 ? -43.233 16.502 -16.612 1.00 53.56 776 THR A N 1
ATOM 6125 C CA . THR A 1 776 ? -42.740 17.889 -16.661 1.00 53.56 776 THR A CA 1
ATOM 6126 C C . THR A 1 776 ? -41.274 18.053 -16.247 1.00 53.56 776 THR A C 1
ATOM 6128 O O . THR A 1 776 ? -40.669 19.067 -16.588 1.00 53.56 776 THR A O 1
ATOM 6131 N N . LEU A 1 777 ? -40.699 17.086 -15.523 1.00 51.78 777 LEU A N 1
ATOM 6132 C CA . LEU A 1 777 ? -39.302 17.086 -15.063 1.00 51.78 777 LEU A CA 1
ATOM 6133 C C . LEU A 1 777 ? -38.402 16.192 -15.922 1.00 51.78 777 LEU A C 1
ATOM 6135 O O . LEU A 1 777 ? -37.270 16.555 -16.254 1.00 51.78 777 LEU A O 1
ATOM 6139 N N . TYR A 1 778 ? -38.917 15.027 -16.310 1.00 53.44 778 TYR A N 1
ATOM 6140 C CA . TYR A 1 778 ? -38.229 14.094 -17.194 1.00 53.44 778 TYR A CA 1
ATOM 6141 C C . TYR A 1 778 ? -38.735 14.235 -18.629 1.00 53.44 778 TYR A C 1
ATOM 6143 O O . TYR A 1 778 ? -39.508 13.421 -19.134 1.00 53.44 778 TYR A O 1
ATOM 6151 N N . THR A 1 779 ? -38.208 15.240 -19.333 1.00 53.09 779 THR A N 1
ATOM 6152 C CA . THR A 1 779 ? -38.129 15.135 -20.797 1.00 53.09 779 THR A CA 1
ATOM 6153 C C . THR A 1 779 ? -37.264 13.920 -21.162 1.00 53.09 779 THR A C 1
ATOM 6155 O O . THR A 1 779 ? -36.401 13.509 -20.384 1.00 53.09 779 THR A O 1
ATOM 6158 N N . GLN A 1 780 ? -37.432 13.360 -22.365 1.00 54.06 780 GLN A N 1
ATOM 6159 C CA . GLN A 1 780 ? -36.690 12.164 -22.813 1.00 54.06 780 GLN A CA 1
ATOM 6160 C C . GLN A 1 780 ? -35.150 12.331 -22.856 1.00 54.06 780 GLN A C 1
ATOM 6162 O O . GLN A 1 780 ? -34.444 11.359 -23.117 1.00 54.06 780 GLN A O 1
ATOM 6167 N N . ASN A 1 781 ? -34.629 13.534 -22.575 1.00 60.34 781 ASN A N 1
ATOM 6168 C CA . ASN A 1 781 ? -33.209 13.881 -22.594 1.00 60.34 781 ASN A CA 1
ATOM 6169 C C . ASN A 1 781 ? -32.585 14.139 -21.202 1.00 60.34 781 ASN A C 1
ATOM 6171 O O . ASN A 1 781 ? -31.393 14.442 -21.146 1.00 60.34 781 ASN A O 1
ATOM 6175 N N . THR A 1 782 ? -33.330 14.036 -20.091 1.00 70.94 782 THR A N 1
ATOM 6176 C CA . THR A 1 782 ? -32.770 14.265 -18.742 1.00 70.94 782 THR A CA 1
ATOM 6177 C C . THR A 1 782 ? -31.953 13.053 -18.259 1.00 70.94 782 THR A C 1
ATOM 6179 O O . THR A 1 782 ? -32.474 11.941 -18.173 1.00 70.94 782 THR A O 1
ATOM 6182 N N . LEU A 1 783 ? -30.678 13.255 -17.902 1.00 81.75 783 LEU A N 1
ATOM 6183 C CA . LEU A 1 783 ? -29.784 12.230 -17.342 1.00 81.75 783 LEU A CA 1
ATOM 6184 C C . LEU A 1 783 ? -29.506 12.486 -15.852 1.00 81.75 783 LEU A C 1
ATOM 6186 O O . LEU A 1 783 ? -29.169 13.596 -15.457 1.00 81.75 783 LEU A O 1
ATOM 6190 N N . GLU A 1 784 ? -29.577 11.432 -15.041 1.00 85.81 784 GLU A N 1
ATOM 6191 C CA . GLU A 1 784 ? -29.361 11.469 -13.589 1.00 85.81 784 GLU A CA 1
ATOM 6192 C C . GLU A 1 784 ? -27.980 10.897 -13.204 1.00 85.81 784 GLU A C 1
ATOM 6194 O O . GLU A 1 784 ? -27.608 9.784 -13.607 1.00 85.81 784 GLU A O 1
ATOM 6199 N N . LEU A 1 785 ? -27.213 11.630 -12.392 1.00 88.75 785 LEU A N 1
ATOM 6200 C CA . LEU A 1 785 ? -25.934 11.193 -11.824 1.00 88.75 785 LEU A CA 1
ATOM 6201 C C . LEU A 1 785 ? -25.970 11.344 -10.295 1.00 88.75 785 LEU A C 1
ATOM 6203 O O . LEU A 1 785 ? -26.050 12.460 -9.803 1.00 88.75 785 LEU A O 1
ATOM 6207 N N . ALA A 1 786 ? -25.865 10.248 -9.533 1.00 89.38 786 ALA A N 1
ATOM 6208 C CA . ALA A 1 786 ? -25.955 10.301 -8.068 1.00 89.38 786 ALA A CA 1
ATOM 6209 C C . ALA A 1 786 ? -24.702 9.742 -7.365 1.00 89.38 786 ALA A C 1
ATOM 6211 O O . ALA A 1 786 ? -24.281 8.605 -7.616 1.00 89.38 786 ALA A O 1
ATOM 6212 N N . LEU A 1 787 ? -24.119 10.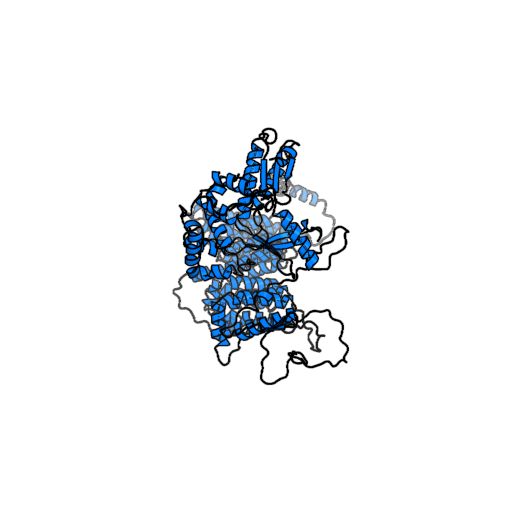526 -6.453 1.00 88.56 787 LEU A N 1
ATOM 6213 C CA . LEU A 1 787 ? -23.021 10.161 -5.556 1.00 88.56 787 LEU A CA 1
ATOM 6214 C C . LEU A 1 787 ? -23.488 10.280 -4.097 1.00 88.56 787 LEU A C 1
ATOM 6216 O O . LEU A 1 787 ? -23.231 11.272 -3.432 1.00 88.56 787 LEU A O 1
ATOM 6220 N N . ALA A 1 788 ? -24.101 9.220 -3.570 1.00 87.56 788 ALA A N 1
ATOM 6221 C CA . ALA A 1 788 ? -24.793 9.253 -2.280 1.00 87.56 788 ALA A CA 1
ATOM 6222 C C . ALA A 1 788 ? -25.911 10.300 -2.304 1.00 87.56 788 ALA A C 1
ATOM 6224 O O . ALA A 1 788 ? -26.879 10.070 -3.021 1.00 87.56 788 ALA A O 1
ATOM 6225 N N . ASP A 1 789 ? -25.773 11.365 -1.520 1.00 87.50 789 ASP A N 1
ATOM 6226 C CA . ASP A 1 789 ? -26.676 12.502 -1.367 1.00 87.50 789 ASP A CA 1
ATOM 6227 C C . ASP A 1 789 ? -26.480 13.600 -2.424 1.00 87.50 789 ASP A C 1
ATOM 6229 O O . ASP A 1 789 ? -27.445 14.305 -2.712 1.00 87.50 789 ASP A O 1
ATOM 6233 N N . ASP A 1 790 ? -25.299 13.700 -3.047 1.00 88.88 790 ASP A N 1
ATOM 6234 C CA . ASP A 1 790 ? -25.072 14.586 -4.196 1.00 88.88 790 ASP A CA 1
ATOM 6235 C C . ASP A 1 790 ? -25.796 14.010 -5.434 1.00 88.88 790 ASP A C 1
ATOM 6237 O O . ASP A 1 790 ? -25.437 12.924 -5.909 1.00 88.88 790 ASP A O 1
ATOM 6241 N N . VAL A 1 791 ? -26.798 14.710 -5.979 1.00 89.00 791 VAL A N 1
ATOM 6242 C CA . VAL A 1 791 ? -27.517 14.296 -7.203 1.00 89.00 791 VAL A CA 1
ATOM 6243 C C . VAL A 1 791 ? -27.509 15.407 -8.248 1.00 89.00 791 VAL A C 1
ATOM 6245 O O . VAL A 1 791 ? -28.087 16.469 -8.034 1.00 89.00 791 VAL A O 1
ATOM 6248 N N . ASP A 1 792 ? -26.908 15.132 -9.404 1.00 88.62 792 ASP A N 1
ATOM 6249 C CA . ASP A 1 792 ? -26.876 16.025 -10.561 1.00 88.62 792 ASP A CA 1
ATOM 6250 C C . ASP A 1 792 ? -27.900 15.586 -11.619 1.00 88.62 792 ASP A C 1
ATOM 6252 O O . ASP A 1 792 ? -27.819 14.482 -12.174 1.00 88.62 792 ASP A O 1
ATOM 6256 N N . PHE A 1 793 ? -28.836 16.480 -11.940 1.00 85.94 793 PHE A N 1
ATOM 6257 C CA . PHE A 1 793 ? -29.744 16.355 -13.080 1.00 85.94 793 PHE A CA 1
ATOM 6258 C C . PHE A 1 793 ? -29.171 17.113 -14.275 1.00 85.94 793 PHE A C 1
ATOM 6260 O O . PHE A 1 793 ? -28.874 18.303 -14.190 1.00 85.94 793 PHE A O 1
ATOM 6267 N N . VAL A 1 794 ? -29.011 16.422 -15.398 1.00 83.81 794 VAL A N 1
ATOM 6268 C CA . VAL A 1 794 ? -28.354 16.936 -16.600 1.00 83.81 794 VAL A CA 1
ATOM 6269 C C . VAL A 1 794 ? -29.373 17.022 -17.729 1.00 83.81 794 VAL A C 1
ATOM 6271 O O . VAL A 1 794 ? -29.962 16.006 -18.089 1.00 83.81 794 VAL A O 1
ATOM 6274 N N . SER A 1 795 ? -29.573 18.206 -18.308 1.00 79.62 795 SER A N 1
ATOM 6275 C CA . SER A 1 795 ? -30.570 18.443 -19.362 1.00 79.62 795 SER A CA 1
ATOM 6276 C C . SER A 1 795 ? -30.032 19.326 -20.490 1.00 79.62 795 SER A C 1
ATOM 6278 O O . SER A 1 795 ? -29.113 20.120 -20.299 1.00 79.62 795 SER A O 1
ATOM 6280 N N . THR A 1 796 ? -30.625 19.217 -21.681 1.00 75.62 796 THR A N 1
ATOM 6281 C CA . THR A 1 796 ? -30.399 20.140 -22.809 1.00 75.62 796 THR A CA 1
ATOM 6282 C C . THR A 1 796 ? -31.271 21.402 -22.735 1.00 75.62 796 THR A C 1
ATOM 6284 O O . THR A 1 796 ? -31.151 22.281 -23.585 1.00 75.62 796 THR A O 1
ATOM 6287 N N . THR A 1 797 ? -32.167 21.501 -21.747 1.00 70.88 797 THR A N 1
ATOM 6288 C CA . THR A 1 797 ? -33.055 22.654 -21.523 1.00 70.88 797 THR A CA 1
ATOM 6289 C C . THR A 1 797 ? -32.816 23.281 -20.152 1.00 70.88 797 THR A C 1
ATOM 6291 O O . THR A 1 797 ? -32.661 22.567 -19.165 1.00 70.88 797 THR A O 1
ATOM 6294 N N . ASP A 1 798 ? -32.873 24.612 -20.084 1.00 62.72 798 ASP A N 1
ATOM 6295 C CA . ASP A 1 798 ? -32.585 25.457 -18.905 1.00 62.72 798 ASP A CA 1
ATOM 6296 C C . ASP A 1 798 ? -33.662 25.398 -17.793 1.00 62.72 798 ASP A C 1
ATOM 6298 O O . ASP A 1 798 ? -33.834 26.331 -17.014 1.00 62.72 798 ASP A O 1
ATOM 6302 N N . PHE A 1 799 ? -34.460 24.327 -17.745 1.00 58.53 799 PHE A N 1
ATOM 6303 C CA . PHE A 1 799 ? -35.559 24.185 -16.793 1.00 58.53 799 PHE A CA 1
ATOM 6304 C C . PHE A 1 799 ? -35.580 22.793 -16.163 1.00 58.53 799 PHE A C 1
ATOM 6306 O O . PHE A 1 799 ? -35.833 21.790 -16.830 1.00 58.53 799 PHE A O 1
ATOM 6313 N N . VAL A 1 800 ? -35.354 22.776 -14.851 1.00 62.69 800 VAL A N 1
ATOM 6314 C CA . VAL A 1 800 ? -35.620 21.665 -13.938 1.00 62.69 800 VAL A CA 1
ATOM 6315 C C . VAL A 1 800 ? -36.410 22.272 -12.778 1.00 62.69 800 VAL A C 1
ATOM 6317 O O . VAL A 1 800 ? -35.922 23.182 -12.109 1.00 62.69 800 VAL A O 1
ATOM 6320 N N . ASP A 1 801 ? -37.645 21.820 -12.561 1.00 66.88 801 ASP A N 1
ATOM 6321 C CA . ASP A 1 801 ? -38.523 22.325 -11.499 1.00 66.88 801 ASP A CA 1
ATOM 6322 C C . ASP A 1 801 ? -38.062 21.843 -10.110 1.00 66.88 801 ASP A C 1
ATOM 6324 O O . ASP A 1 801 ? -38.471 20.797 -9.594 1.00 66.88 801 ASP A O 1
ATOM 6328 N N . VAL A 1 802 ? -37.192 22.647 -9.498 1.00 66.69 802 VAL A N 1
ATOM 6329 C CA . VAL A 1 802 ? -36.640 22.408 -8.160 1.00 66.69 802 VAL A CA 1
ATOM 6330 C C . VAL A 1 802 ? -37.735 22.355 -7.084 1.00 66.69 802 VAL A C 1
ATOM 6332 O O . VAL A 1 802 ? -37.567 21.625 -6.109 1.00 66.69 802 VAL A O 1
ATOM 6335 N N . GLU A 1 803 ? -38.869 23.053 -7.237 1.00 66.44 803 GLU A N 1
ATOM 6336 C CA . GLU A 1 803 ? -39.949 22.989 -6.241 1.00 66.44 803 GLU A CA 1
ATOM 6337 C C . GLU A 1 803 ? -40.642 21.626 -6.227 1.00 66.44 803 GLU A C 1
ATOM 6339 O O . GLU A 1 803 ? -40.973 21.117 -5.155 1.00 66.44 803 GLU A O 1
ATOM 6344 N N . THR A 1 804 ? -40.880 21.031 -7.397 1.00 65.75 804 THR A N 1
ATOM 6345 C CA . THR A 1 804 ? -41.474 19.688 -7.484 1.00 65.75 804 THR A CA 1
ATOM 6346 C C . THR A 1 804 ? -40.501 18.624 -6.969 1.00 65.75 804 THR A C 1
ATOM 6348 O O . THR A 1 804 ? -40.927 17.704 -6.269 1.00 65.75 804 THR A O 1
ATOM 6351 N N . ILE A 1 805 ? -39.192 18.790 -7.198 1.00 66.69 805 ILE A N 1
ATOM 6352 C CA . ILE A 1 805 ? -38.167 17.914 -6.606 1.00 66.69 805 ILE A CA 1
ATOM 6353 C C . ILE A 1 805 ? -38.124 18.047 -5.073 1.00 66.69 805 ILE A C 1
ATOM 6355 O O . ILE A 1 805 ? -38.014 17.040 -4.386 1.00 66.69 805 ILE A O 1
ATOM 6359 N N . GLN A 1 806 ? -38.269 19.254 -4.514 1.00 65.56 806 GLN A N 1
ATOM 6360 C CA . GLN A 1 806 ? -38.293 19.465 -3.057 1.00 65.56 806 GLN A CA 1
ATOM 6361 C C . GLN A 1 806 ? -39.549 18.919 -2.353 1.00 65.56 806 GLN A C 1
ATOM 6363 O O . GLN A 1 806 ? -39.528 18.742 -1.136 1.00 65.56 806 GLN A O 1
ATOM 6368 N N . LYS A 1 807 ? -40.647 18.693 -3.087 1.00 66.25 807 LYS A N 1
ATOM 6369 C CA . LYS A 1 807 ? -41.922 18.166 -2.559 1.00 66.25 807 LYS A CA 1
ATOM 6370 C C . LYS A 1 807 ? -42.042 16.635 -2.655 1.00 66.25 807 LYS A C 1
ATOM 6372 O O . LYS A 1 807 ? -43.006 16.098 -2.108 1.00 66.25 807 LYS A O 1
ATOM 6377 N N . SER A 1 808 ? -41.128 15.970 -3.371 1.00 57.66 808 SER A N 1
ATOM 6378 C CA . SER A 1 808 ? -41.162 14.532 -3.709 1.00 57.66 808 SER A CA 1
ATOM 6379 C C . SER A 1 808 ? -40.289 13.668 -2.797 1.00 57.66 808 SER A C 1
ATOM 6381 O O . SER A 1 808 ? -40.670 12.490 -2.609 1.00 57.66 808 SER A O 1
#

InterPro domains:
  IPR000477 Reverse transcriptase domain [PF00078] (616-791)
  IPR000477 Reverse transcriptase domain [PS50878] (593-808)
  IPR032629 Mon2/Sec7/BIG1-like, dimerisation and cyclophilin-binding domain [PF16213] (60-206)
  IPR032691 Mon2/Sec7/BIG1-like, HUS domain [PF12783] (237-409)
  IPR043502 DNA/RNA polymerase superfamily [SSF56672] (555-805)

Foldseek 3Di:
DPDPPPVPVQFVQCACDDPDSRHHRVVVVVVVVVPPDDDDDDDVVVVVVLVVLVVVLVVLQVVLVVVLVVLVVPDPDSLVSQQVVVLSNLVSLLSQLVSVDPVRNVVSLVVLLVCLVVVNYALNNLLSLLVSLLVNLVVVPPLVSSLVSLLSNQQRDPRQFALSLLSSLLSLVVQLVDPDPVSVVSSLVSNLVNLVSLLVVVVVVVVDDDPDDQDDFDLVVLQVDALFFTPSDDGSLRRNLLVLQQLLCQLVQHHRHNNPPDRHDDNLSSLVSVLSCLQPRLPSCVVDVSSLSCCVNGVLVSLVVLCVLQLPAFPPDDDDPDPDDSDDNDVSNLLSSLSVLLSCLPRVCVSCVPSVLVSLVVLLSQLDPRHDPVSNVSSVVSVVSQVVDVVSVVVLCVSACPDPPHDNSVVSNVVSVLVSVQVVQPDDPDDDDDDPDDDDDDDDDDDADDDPRDGDDPDDDDARWHADPNDTGHPDDPDDPDDDDPDPVVPPDDPDDFQFEADPVRHTDPDPVVVQVVLQVVVLVQQDDPVFDFFDLFDDDFAFQPPADDLVLLLVLLCPDDPPDDAFPVRDGSVVCSVVSVPCSVVLSVVVRCCRRVVDCPPQQEWEKEWDAQPPDHSDDSLRIDIATRGHNSLLSLLSSLCVQLLPLLVVLFDPQEFAPHPPGDVVVLVVVVVVVVVVVVPADKDKDKDFDSDQQRAAQPVVLLVLVPVRDDPSSSSSSSNNQGQRWYWYDGPPDDIHDIDGGRGGDGRHHPNSLSSSSSRVSVLVVVVVVPCVQDDVAWDWHHHRRIIMIMGRDPDHPVVVSVVD

Organism: NCBI:txid1093978

Sequence (808 aa):
MTTGWRSWQHARTIALNRDEWRTSVEALCATWREVDRCNGRVECAIICSVVLTFEVLIIAAETVQVKLRTISTKNEDIIAGLLPLSAEVIHPFVLGCDTKNPKLLPLCLVAVQRMISHEAISSAAADIVIGMLWRLMEVGLEELKLLQTAILLLTINSVVQHDSLAKALVLCFRLHFTKDSTTINTAAAAIKQLVSAIFDRVVIEDKIPTTEPKETANMEQLKAGSRNPPSSLRPCAGDAYLLFQDLCQLVNADQPFWLTGMTEMTRTFGLELLEAVLVSYPAIFTQHQEFSFMLKERVCPLVIKLFSPSLKYRQGLPPAPSPAPVEKPFFPIVMRLLRIVAVLIKNYYPLLVTECEIFLSLLVKFLDPEKPIWQRCLSLEVLHKLLILPELIRNFCQSYDMKPHSTKIFRDIVNALGAFIQSQFMNQPGGPAAQPGAKMPDTQGTPPAIVHGMPVGSGVSPQPAFMYRGVWIPLNMAIPLGQSKGGFQTLNRKKSENPKIFDADGKFITNIDEIQTVTDKHFKDKFRDDKINDLELFQGDAHDLNNQITTNDVEKALARLNNNRAFGEDGIPGELIKYGADTLAKVICNILTRVFSEHDDININGGTVITLQKPGKAESPVTNLRHITLLNTLRNVLSLIVLNRTKHDIKEYLSPSQSRFREGRSTSDIVWRHRWLVSKTYAENIFITGIDMSSAFDTIDRHLLLNILKNIIREDEQRIIRYLLSNTELSTKLKGSLKTESFKSNIGTPQGDSLSPVLFIVYLEHALKNIQKFETLYTQNTLELALADDVDFVSTTDFVDVETIQKS

Secondary structure (DSSP, 8-state):
---GGGSSSSSSSS-S-SSSSSSTHHHHHHHTTS---S---SHHHHHHHHHHHHHHHHHHHHHHHHHHHHHTTT-SSHHHHHGGGHHHHHHHHHHHHHT--TTTHHHHHHHHHHHHHTT---HHHHHHHHHHHHHHHHHT-SHHHHHHHHHHHHHH-TT--HHHHHHHHHHHHHHTTSS-HHHHHHHHHHHHHHHHHHHHHHHHHHHSPP-S--PPP-TTHHHH--SSPPTTS-HHHHHHHHHHHHHHHHHHTPPPSSSTT-----HHHHHHHHHHHHHH-HHHHHH-HHHHHHIIIIIHHHHHHHHHHHHH--TTPPPPS-SS--PPP-HHHHHHHHHHHHHHHHHSTTT-HHHHHHHHHHHHHTTSTTS-HHHHHHHHHHHHHHHT-HHHHHHHIIIIITSTTS--HHHHHHHHHHHHHHHHHH-----PPPPS-------S-PPPPEETTEE--SS-PPPPEEEETTEEEESS----TT--SSSGGGTT---PPPP--B-TTS-B---HHHHHHHHHHHHHHHH--TTSPPPPS--SS----SSPPPHHHHHHHHHTPPTTPPP-SS---HHHHHHTHHHHHHHHHHHHHHHHHT--------EEEEEEEPTTS-S-SGGGEEEEEEE-HHHHHHHHHHHHHTHHHHHHHS-TTB-TTSTT--HHHHHHHHHHHHHHTTTS--EEEEE--TTTTTT--HHHHHHHHTTTS-HHHHHHHHHHHSSEEEEE--TTSPPPPPEEE-SS--TT-SSHHHHHHHHHHHHHHHHTT-TTT--TT-EEEEETTEEEEEESSS---HHHHHH-

pLDDT: mean 74.67, std 20.35, range [25.27, 96.81]